Protein AF-A0A397HLA1-F1 (afdb_monomer_lite)

Organism: Aspergillus thermomutatus (NCBI:txid41047)

pLDDT: mean 89.85, std 12.55, range [32.84, 98.94]

Structure (mmCIF, N/CA/C/O backbone):
data_AF-A0A397HLA1-F1
#
_entry.id   AF-A0A397HLA1-F1
#
loop_
_atom_site.group_PDB
_atom_site.id
_atom_site.type_symbol
_atom_site.label_atom_id
_atom_site.label_alt_id
_atom_site.label_comp_id
_atom_site.label_asym_id
_atom_site.label_entity_id
_atom_site.label_seq_id
_atom_site.pdbx_PDB_ins_code
_atom_site.Cartn_x
_atom_site.Cartn_y
_atom_site.Cartn_z
_atom_site.occupancy
_atom_site.B_iso_or_equiv
_atom_site.auth_seq_id
_atom_site.auth_comp_id
_atom_site.auth_asym_id
_atom_site.auth_atom_id
_atom_site.pdbx_PDB_model_num
ATOM 1 N N . MET A 1 1 ? -36.172 -2.749 7.562 1.00 42.66 1 MET A N 1
ATOM 2 C CA . MET A 1 1 ? -37.495 -2.184 7.910 1.00 42.66 1 MET A CA 1
ATOM 3 C C . MET A 1 1 ? -37.544 -0.651 7.975 1.00 42.66 1 MET A C 1
ATOM 5 O O . MET A 1 1 ? -38.653 -0.155 8.002 1.00 42.66 1 MET A O 1
ATOM 9 N N . HIS A 1 2 ? -36.440 0.114 7.871 1.00 40.81 2 HIS A N 1
ATOM 10 C CA . HIS A 1 2 ? -36.516 1.591 7.755 1.00 40.81 2 HIS A CA 1
ATOM 11 C C . HIS A 1 2 ? -35.628 2.211 6.654 1.00 40.81 2 HIS A C 1
ATOM 13 O O . HIS A 1 2 ? -35.364 3.402 6.688 1.00 40.81 2 HIS A O 1
ATOM 19 N N . ARG A 1 3 ? -35.227 1.467 5.608 1.00 33.56 3 ARG A N 1
ATOM 20 C CA . ARG A 1 3 ? -34.475 2.057 4.470 1.00 33.56 3 ARG A CA 1
ATOM 21 C C . ARG A 1 3 ? -35.250 3.133 3.693 1.00 33.56 3 ARG A C 1
ATOM 23 O O . ARG A 1 3 ? -34.667 3.861 2.904 1.00 33.56 3 ARG A O 1
ATOM 30 N N . LEU A 1 4 ? -36.566 3.200 3.889 1.00 39.50 4 LEU A N 1
ATOM 31 C CA . LEU A 1 4 ? -37.448 4.186 3.263 1.00 39.50 4 LEU A CA 1
ATOM 32 C C . LEU A 1 4 ? -37.617 5.451 4.117 1.00 39.50 4 LEU A C 1
ATOM 34 O O . LEU A 1 4 ? -38.177 6.432 3.635 1.00 39.50 4 LEU A O 1
ATOM 38 N N . GLU A 1 5 ? -37.139 5.445 5.366 1.00 45.09 5 GLU A N 1
ATOM 39 C CA . GLU A 1 5 ? -37.062 6.650 6.184 1.00 45.09 5 GLU A CA 1
ATOM 40 C C . GLU A 1 5 ? -35.679 7.290 6.022 1.00 45.09 5 GLU A C 1
ATOM 42 O O . GLU A 1 5 ? -34.673 6.621 6.267 1.00 45.09 5 GLU A O 1
ATOM 47 N N . PRO A 1 6 ? -35.594 8.585 5.663 1.00 49.72 6 PRO A N 1
ATOM 48 C CA . PRO A 1 6 ? -34.318 9.258 5.411 1.00 49.72 6 PRO A CA 1
ATOM 49 C C . PRO A 1 6 ? -33.308 9.153 6.561 1.00 49.72 6 PRO A C 1
ATOM 51 O O . PRO A 1 6 ? -32.110 9.114 6.319 1.00 49.72 6 PRO A O 1
ATOM 54 N N . ALA A 1 7 ? -33.782 9.068 7.808 1.00 45.44 7 ALA A N 1
ATOM 55 C CA . ALA A 1 7 ? -32.931 8.948 8.992 1.00 45.44 7 ALA A CA 1
ATOM 56 C C . ALA A 1 7 ? -32.207 7.592 9.115 1.00 45.44 7 ALA A C 1
ATOM 58 O O . ALA A 1 7 ? -31.252 7.483 9.878 1.00 45.44 7 ALA A O 1
ATOM 59 N N . PHE A 1 8 ? -32.653 6.565 8.387 1.00 46.69 8 PHE A N 1
ATOM 60 C CA . PHE A 1 8 ? -32.145 5.193 8.488 1.00 46.69 8 PHE A CA 1
ATOM 61 C C . PHE A 1 8 ? -31.774 4.595 7.124 1.00 46.69 8 PHE A C 1
ATOM 63 O O . PHE A 1 8 ? -31.586 3.381 7.018 1.00 46.69 8 PHE A O 1
ATOM 70 N N . ALA A 1 9 ? -31.673 5.425 6.080 1.00 49.69 9 ALA A N 1
ATOM 71 C CA . ALA A 1 9 ? -31.324 4.985 4.730 1.00 49.69 9 ALA A CA 1
ATOM 72 C C . ALA A 1 9 ? -29.941 4.302 4.680 1.00 49.69 9 ALA A C 1
ATOM 74 O O . ALA A 1 9 ? -29.801 3.274 4.016 1.00 49.69 9 ALA A O 1
ATOM 75 N N . ASP A 1 10 ? -28.987 4.808 5.472 1.00 51.53 10 ASP A N 1
ATOM 76 C CA . ASP A 1 10 ? -27.589 4.350 5.517 1.00 51.53 10 ASP A CA 1
ATOM 77 C C . ASP A 1 10 ? -27.239 3.535 6.778 1.00 51.53 10 ASP A C 1
ATOM 79 O O . ASP A 1 10 ? -26.093 3.131 6.969 1.00 51.53 10 ASP A O 1
ATOM 83 N N . ALA A 1 11 ? -28.206 3.300 7.672 1.00 52.84 11 ALA A N 1
ATOM 84 C CA . ALA A 1 11 ? -27.957 2.588 8.922 1.00 52.84 11 ALA A CA 1
ATOM 85 C C . ALA A 1 11 ? -27.818 1.078 8.680 1.00 52.84 11 ALA A C 1
ATOM 87 O O . ALA A 1 11 ? -28.705 0.455 8.088 1.00 52.84 11 ALA A O 1
ATOM 88 N N . ASP A 1 12 ? -26.739 0.484 9.197 1.00 64.88 12 ASP A N 1
ATOM 89 C CA . ASP A 1 12 ? -26.574 -0.968 9.252 1.00 64.88 12 ASP A CA 1
ATOM 90 C C . ASP A 1 12 ? -27.609 -1.567 10.233 1.00 64.88 12 ASP A C 1
ATOM 92 O O . ASP A 1 12 ? -27.540 -1.298 11.442 1.00 64.88 12 ASP A O 1
ATOM 96 N N . PRO A 1 13 ? -28.592 -2.358 9.751 1.00 63.81 13 PRO A N 1
ATOM 97 C CA . PRO A 1 13 ? -29.601 -2.977 10.606 1.00 63.81 13 PRO A CA 1
ATOM 98 C C . PRO A 1 13 ? -28.982 -3.850 11.701 1.00 63.81 13 PRO A C 1
ATOM 100 O O . PRO A 1 13 ? -29.535 -3.925 12.799 1.00 63.81 13 PRO A O 1
ATOM 103 N N . ASP A 1 14 ? -27.829 -4.462 11.432 1.00 67.06 14 ASP A N 1
ATOM 104 C CA . ASP A 1 14 ? -27.169 -5.373 12.359 1.00 67.06 14 ASP A CA 1
ATOM 105 C C . ASP A 1 14 ? -26.584 -4.600 13.545 1.00 67.06 14 ASP A C 1
ATOM 107 O O . ASP A 1 14 ? -26.797 -4.976 14.701 1.00 67.06 14 ASP A O 1
ATOM 111 N N . ALA A 1 15 ? -25.958 -3.449 13.292 1.00 66.50 15 ALA A N 1
ATOM 112 C CA . ALA A 1 15 ? -25.463 -2.555 14.339 1.00 66.50 15 ALA A CA 1
ATOM 113 C C . ALA A 1 15 ? -26.596 -2.007 15.228 1.00 66.50 15 ALA A C 1
ATOM 115 O O . ALA A 1 15 ? -26.458 -1.926 16.456 1.00 66.50 15 ALA A O 1
ATOM 116 N N . TYR A 1 16 ? -27.745 -1.674 14.628 1.00 71.06 16 TYR A N 1
ATOM 117 C CA . TYR A 1 16 ? -28.921 -1.232 15.378 1.00 71.06 16 TYR A CA 1
ATOM 118 C C . TYR A 1 16 ? -29.437 -2.339 16.304 1.00 71.06 16 TYR A C 1
ATOM 120 O O . TYR A 1 16 ? -29.626 -2.121 17.502 1.00 71.06 16 TYR A O 1
ATOM 128 N N . MET A 1 17 ? -29.599 -3.552 15.777 1.00 74.69 17 MET A N 1
ATOM 129 C CA . MET A 1 17 ? -30.111 -4.688 16.543 1.00 74.69 17 MET A CA 1
ATOM 130 C C . MET A 1 17 ? -29.153 -5.126 17.655 1.00 74.69 17 MET A C 1
ATOM 132 O O . MET A 1 17 ? -29.608 -5.425 18.761 1.00 74.69 17 MET A O 1
ATOM 136 N N . GLN A 1 18 ? -27.838 -5.078 17.418 1.00 72.06 18 GLN A N 1
ATOM 137 C CA . GLN A 1 18 ? -26.827 -5.287 18.460 1.00 72.06 18 GLN A CA 1
ATOM 138 C C . GLN A 1 18 ? -26.958 -4.256 19.585 1.00 72.06 18 GLN A C 1
ATOM 140 O O . GLN A 1 18 ? -26.938 -4.614 20.762 1.00 72.06 18 GLN A O 1
ATOM 145 N N . THR A 1 19 ? -27.182 -2.986 19.243 1.00 76.94 19 THR A N 1
ATOM 146 C CA . THR A 1 19 ? -27.393 -1.925 20.235 1.00 76.94 19 THR A CA 1
ATOM 147 C C . THR A 1 19 ? -28.645 -2.190 21.073 1.00 76.94 19 THR A C 1
ATOM 149 O O . THR A 1 19 ? -28.581 -2.140 22.301 1.00 76.94 19 THR A O 1
ATOM 152 N N . VAL A 1 20 ? -29.771 -2.548 20.447 1.00 77.38 20 VAL A N 1
ATOM 153 C CA . VAL A 1 20 ? -31.011 -2.881 21.174 1.00 77.38 20 VAL A CA 1
ATOM 154 C C . VAL A 1 20 ? -30.818 -4.098 22.087 1.00 77.38 20 VAL A C 1
ATOM 156 O O . VAL A 1 20 ? -31.310 -4.098 23.217 1.00 77.38 20 VAL A O 1
ATOM 159 N N . LEU A 1 21 ? -30.048 -5.104 21.661 1.00 78.62 21 LEU A N 1
ATOM 160 C CA . LEU A 1 21 ? -29.715 -6.265 22.491 1.00 78.62 21 LEU A CA 1
ATOM 161 C C . LEU A 1 21 ? -28.942 -5.896 23.764 1.00 78.62 21 LEU A C 1
ATOM 163 O O . LEU A 1 21 ? -29.216 -6.472 24.818 1.00 78.62 21 LEU A O 1
ATOM 167 N N . THR A 1 22 ? -28.047 -4.902 23.719 1.00 79.75 22 THR A N 1
ATOM 168 C CA . THR A 1 22 ? -27.360 -4.415 24.936 1.00 79.75 22 THR A CA 1
ATOM 169 C C . THR A 1 22 ? -28.316 -3.792 25.955 1.00 79.75 22 THR A C 1
ATOM 171 O O . THR A 1 22 ? -28.040 -3.793 27.156 1.00 79.75 22 THR A O 1
ATOM 174 N N . LEU A 1 23 ? -29.470 -3.300 25.495 1.00 81.12 23 LEU A N 1
ATOM 175 C CA . LEU A 1 23 ? -30.500 -2.693 26.333 1.00 81.12 23 LEU A CA 1
ATOM 176 C C . LEU A 1 23 ? -31.514 -3.714 26.856 1.00 81.12 23 LEU A C 1
ATOM 178 O O . LEU A 1 23 ? -32.316 -3.369 27.724 1.00 81.12 23 LEU A O 1
ATOM 182 N N . LEU A 1 24 ? -31.467 -4.969 26.396 1.00 82.06 24 LEU A N 1
ATOM 183 C CA . LEU A 1 24 ? -32.422 -6.006 26.780 1.00 82.06 24 LEU A CA 1
ATOM 184 C C . LEU A 1 24 ? -32.566 -6.158 28.307 1.00 82.06 24 LEU A C 1
ATOM 186 O O . LEU A 1 24 ? -33.703 -6.154 28.770 1.00 82.06 24 LEU A O 1
ATOM 190 N N . PRO A 1 25 ? -31.496 -6.196 29.133 1.00 83.31 25 PRO A N 1
ATOM 191 C CA . PRO A 1 25 ? -31.655 -6.283 30.587 1.00 83.31 25 PRO A CA 1
ATOM 192 C C . PRO A 1 25 ? -32.472 -5.127 31.173 1.00 83.31 25 PRO A C 1
ATOM 194 O O . PRO A 1 25 ? -33.275 -5.338 32.076 1.00 83.31 25 PRO A O 1
ATOM 197 N N . ARG A 1 26 ? -32.307 -3.913 30.632 1.00 80.56 26 ARG A N 1
ATOM 198 C CA . ARG A 1 26 ? -33.062 -2.729 31.052 1.00 80.56 26 ARG A CA 1
ATOM 199 C C . ARG A 1 26 ? -34.521 -2.818 30.606 1.00 80.56 26 ARG A C 1
ATOM 201 O O . ARG A 1 26 ? -35.403 -2.588 31.423 1.00 80.56 26 ARG A O 1
ATOM 208 N N . ILE A 1 27 ? -34.763 -3.227 29.361 1.00 78.50 27 ILE A N 1
ATOM 209 C CA . ILE A 1 27 ? -36.107 -3.448 28.801 1.00 78.50 27 ILE A CA 1
ATOM 210 C C . ILE A 1 27 ? -36.879 -4.487 29.632 1.00 78.50 27 ILE A C 1
ATOM 212 O O . ILE A 1 27 ? -38.070 -4.322 29.875 1.00 78.50 27 ILE A O 1
ATOM 216 N N . LEU A 1 28 ? -36.201 -5.532 30.120 1.00 76.44 28 LEU A N 1
ATOM 217 C CA . LEU A 1 28 ? -36.800 -6.563 30.978 1.00 76.44 28 LEU A CA 1
ATOM 218 C C . LEU A 1 28 ? -37.054 -6.106 32.423 1.00 76.44 28 LEU A C 1
ATOM 220 O O . LEU A 1 28 ? -37.862 -6.727 33.111 1.00 76.44 28 LEU A O 1
ATOM 224 N N . MET A 1 29 ? -36.355 -5.070 32.899 1.00 78.31 29 MET A N 1
ATOM 225 C CA . MET A 1 29 ? -36.565 -4.485 34.231 1.00 78.31 29 MET A CA 1
ATOM 226 C C . MET A 1 29 ? -37.640 -3.389 34.244 1.00 78.31 29 MET A C 1
ATOM 228 O O . MET A 1 29 ? -38.154 -3.056 35.312 1.00 78.31 29 MET A O 1
ATOM 232 N N . GLU A 1 30 ? -37.981 -2.823 33.086 1.00 73.88 30 GLU A N 1
ATOM 233 C CA . GLU A 1 30 ? -39.114 -1.908 32.938 1.00 73.88 30 GLU A CA 1
ATOM 234 C C . GLU A 1 30 ? -40.456 -2.659 33.093 1.00 73.88 30 GLU A C 1
ATOM 236 O O . GLU A 1 30 ? -40.533 -3.883 32.979 1.00 73.88 30 GLU A O 1
ATOM 241 N N . GLY A 1 31 ? -41.534 -1.935 33.417 1.00 72.44 31 GLY A N 1
ATOM 242 C CA . GLY A 1 31 ? -42.852 -2.544 33.635 1.00 72.44 31 GLY A CA 1
ATOM 243 C C . GLY A 1 31 ? -43.342 -3.332 32.412 1.00 72.44 31 GLY A C 1
ATOM 244 O O . GLY A 1 31 ? -43.166 -2.895 31.275 1.00 72.44 31 GLY A O 1
ATOM 245 N N . ILE A 1 32 ? -43.978 -4.488 32.642 1.00 81.19 32 ILE A N 1
ATOM 246 C CA . ILE A 1 32 ? -44.544 -5.320 31.568 1.00 81.19 32 ILE A CA 1
ATOM 247 C C . ILE A 1 32 ? -45.650 -4.524 30.859 1.00 81.19 32 ILE A C 1
ATOM 249 O O . ILE A 1 32 ? -46.710 -4.282 31.432 1.00 81.19 32 ILE A O 1
ATOM 253 N N . GLY A 1 33 ? -45.395 -4.125 29.611 1.00 87.19 33 GLY A N 1
ATOM 254 C CA . GLY A 1 33 ? -46.317 -3.356 28.777 1.00 87.19 33 GLY A CA 1
ATOM 255 C C . GLY A 1 33 ? -46.254 -3.763 27.305 1.00 87.19 33 GLY A C 1
ATOM 256 O O . GLY A 1 33 ? -45.372 -4.516 26.890 1.00 87.19 33 GLY A O 1
ATOM 257 N N . LEU A 1 34 ? -47.196 -3.250 26.507 1.00 89.12 34 LEU A N 1
ATOM 258 C CA . LEU A 1 34 ? -47.363 -3.623 25.096 1.00 89.12 34 LEU A CA 1
ATOM 259 C C . LEU A 1 34 ? -46.108 -3.331 24.254 1.00 89.12 34 LEU A C 1
ATOM 261 O O . LEU A 1 34 ? -45.651 -4.201 23.522 1.00 89.12 34 LEU A O 1
ATOM 265 N N . ARG A 1 35 ? -45.481 -2.162 24.444 1.00 87.19 35 ARG A N 1
ATOM 266 C CA . ARG A 1 35 ? -44.243 -1.773 23.738 1.00 87.19 35 ARG A CA 1
ATOM 267 C C . ARG A 1 35 ? -43.050 -2.670 24.066 1.00 87.19 35 ARG A C 1
ATOM 269 O O . ARG A 1 35 ? -42.225 -2.961 23.202 1.00 87.19 35 ARG A O 1
ATOM 276 N N . THR A 1 36 ? -42.950 -3.114 25.317 1.00 87.88 36 THR A N 1
ATOM 277 C CA . THR A 1 36 ? -41.903 -4.044 25.756 1.00 87.88 36 THR A CA 1
ATOM 278 C C . THR A 1 36 ? -42.078 -5.389 25.057 1.00 87.88 36 THR A C 1
ATOM 280 O O . THR A 1 36 ? -41.112 -5.936 24.529 1.00 87.88 36 THR A O 1
ATOM 283 N N . LEU A 1 37 ? -43.319 -5.885 24.978 1.00 90.75 37 LEU A N 1
ATOM 284 C CA . LEU A 1 37 ? -43.646 -7.106 24.244 1.00 90.75 37 LEU A CA 1
ATOM 285 C C . LEU A 1 37 ? -43.331 -6.967 22.746 1.00 90.75 37 LEU A C 1
ATOM 287 O O . LEU A 1 37 ? -42.654 -7.834 22.203 1.00 90.75 37 LEU A O 1
ATOM 291 N N . GLU A 1 38 ? -43.753 -5.877 22.096 1.00 90.56 38 GLU A N 1
ATOM 292 C CA . GLU A 1 38 ? -43.429 -5.584 20.689 1.00 90.56 38 GLU A CA 1
ATOM 293 C C . GLU A 1 38 ? -41.917 -5.618 20.444 1.00 90.56 38 GLU A C 1
ATOM 295 O O . GLU A 1 38 ? -41.449 -6.280 19.521 1.00 90.56 38 GLU A O 1
ATOM 300 N N . THR A 1 39 ? -41.142 -4.967 21.314 1.00 87.88 39 THR A N 1
ATOM 301 C CA . THR A 1 39 ? -39.679 -4.912 21.204 1.00 87.88 39 THR A CA 1
ATOM 302 C C . THR A 1 39 ? -39.064 -6.308 21.269 1.00 87.88 39 THR A C 1
ATOM 304 O O . THR A 1 39 ? -38.244 -6.663 20.423 1.00 87.88 39 THR A O 1
ATOM 307 N N . VAL A 1 40 ? -39.477 -7.132 22.237 1.00 90.00 40 VAL A N 1
ATOM 308 C CA . VAL A 1 40 ? -38.968 -8.507 22.380 1.00 90.00 40 VAL A CA 1
ATOM 309 C C . VAL A 1 40 ? -39.372 -9.377 21.185 1.00 90.00 40 VAL A C 1
ATOM 311 O O . VAL A 1 40 ? -38.554 -10.161 20.701 1.00 90.00 40 VAL A O 1
ATOM 314 N N . VAL A 1 41 ? -40.595 -9.220 20.671 1.00 90.56 41 VAL A N 1
ATOM 315 C CA . VAL A 1 41 ? -41.076 -9.943 19.483 1.00 90.56 41 VAL A CA 1
ATOM 316 C C . VAL A 1 41 ? -40.293 -9.540 18.230 1.00 90.56 41 VAL A C 1
ATOM 318 O O . VAL A 1 41 ? -39.893 -10.413 17.464 1.00 90.56 41 VAL A O 1
ATOM 321 N N . ILE A 1 42 ? -40.000 -8.251 18.042 1.00 88.38 42 ILE A N 1
ATOM 322 C CA . ILE A 1 42 ? -39.183 -7.759 16.921 1.00 88.38 42 ILE A CA 1
ATOM 323 C C . ILE A 1 42 ? -37.747 -8.290 17.020 1.00 88.38 42 ILE A C 1
ATOM 325 O O . ILE A 1 42 ? -37.217 -8.796 16.030 1.00 88.38 42 ILE A O 1
ATOM 329 N N . LEU A 1 43 ? -37.135 -8.241 18.211 1.00 87.75 43 LEU A N 1
ATOM 330 C CA . LEU A 1 43 ? -35.805 -8.813 18.458 1.00 87.75 43 LEU A CA 1
ATOM 331 C C . LEU A 1 43 ? -35.773 -10.299 18.095 1.00 87.75 43 LEU A C 1
ATOM 333 O O . LEU A 1 43 ? -34.872 -10.749 17.391 1.00 87.75 43 LEU A O 1
ATOM 337 N N . PHE A 1 44 ? -36.781 -11.053 18.529 1.00 88.06 44 PHE A N 1
ATOM 338 C CA . PHE A 1 44 ? -36.926 -12.458 18.176 1.00 88.06 44 PHE A CA 1
ATOM 339 C C . PHE A 1 44 ? -37.031 -12.664 16.654 1.00 88.06 44 PHE A C 1
ATOM 341 O O . PHE A 1 44 ? -36.287 -13.471 16.093 1.00 88.06 44 PHE A O 1
ATOM 348 N N . MET A 1 45 ? -37.924 -11.925 15.985 1.00 85.25 45 MET A N 1
ATOM 349 C CA . MET A 1 45 ? -38.170 -12.053 14.544 1.00 85.25 45 MET A CA 1
ATOM 350 C C . MET A 1 45 ? -36.947 -11.704 13.697 1.00 85.25 45 MET A C 1
ATOM 352 O O . MET A 1 45 ? -36.835 -12.182 12.573 1.00 85.25 45 MET A O 1
ATOM 356 N N . TYR A 1 46 ? -36.042 -10.888 14.228 1.00 84.19 46 TYR A N 1
ATOM 357 C CA . TYR A 1 46 ? -34.782 -10.549 13.583 1.00 84.19 46 TYR A CA 1
ATOM 358 C C . TYR A 1 46 ? -33.669 -11.573 13.874 1.00 84.19 46 TYR A C 1
ATOM 360 O O . TYR A 1 46 ? -32.901 -11.920 12.981 1.00 84.19 46 TYR A O 1
ATOM 368 N N . ILE A 1 47 ? -33.585 -12.096 15.103 1.00 82.44 47 ILE A N 1
ATOM 369 C CA . ILE A 1 47 ? -32.511 -13.021 15.511 1.00 82.44 47 ILE A CA 1
ATOM 370 C C . ILE A 1 47 ? -32.711 -14.436 14.961 1.00 82.44 47 ILE A C 1
ATOM 372 O O . ILE A 1 47 ? -31.745 -15.155 14.696 1.00 82.44 47 ILE A O 1
ATOM 376 N N . LEU A 1 48 ? -33.957 -14.873 14.782 1.00 80.25 48 LEU A N 1
ATOM 377 C CA . LEU A 1 48 ? -34.216 -16.213 14.263 1.00 80.25 48 LEU A CA 1
ATOM 378 C C . LEU A 1 48 ? -33.678 -16.399 12.818 1.00 80.25 48 LEU A C 1
ATOM 380 O O . LEU A 1 48 ? -32.967 -17.381 12.594 1.00 80.25 48 LEU A O 1
ATOM 384 N N . PRO A 1 49 ? -33.904 -15.471 11.861 1.00 77.12 49 PRO A N 1
ATOM 385 C CA . PRO A 1 49 ? -33.355 -15.560 10.501 1.00 77.12 49 PRO A CA 1
ATOM 386 C C . PRO A 1 49 ? -31.830 -15.426 10.366 1.00 77.12 49 PRO A C 1
ATOM 388 O O . PRO A 1 49 ? -31.314 -15.677 9.286 1.00 77.12 49 PRO A O 1
ATOM 391 N N . ILE A 1 50 ? -31.086 -15.059 11.415 1.00 75.31 50 ILE A N 1
ATOM 392 C CA . ILE A 1 50 ? -29.607 -15.008 11.376 1.00 75.31 50 ILE A CA 1
ATOM 393 C C . ILE A 1 50 ? -28.949 -16.296 11.905 1.00 75.31 50 ILE A C 1
ATOM 395 O O . ILE A 1 50 ? -27.740 -16.340 12.118 1.00 75.31 50 ILE A O 1
ATOM 399 N N . GLY A 1 51 ? -29.737 -17.348 12.161 1.00 76.44 51 GLY A N 1
ATOM 400 C CA . GLY A 1 51 ? -29.235 -18.663 12.577 1.00 76.44 51 GLY A CA 1
ATOM 401 C C . GLY A 1 51 ? -28.968 -18.817 14.082 1.00 76.44 51 GLY A C 1
ATOM 402 O O . GLY A 1 51 ? -28.458 -19.850 14.515 1.00 76.44 51 GLY A O 1
ATOM 403 N N . GLN A 1 52 ? -29.342 -17.843 14.918 1.00 81.44 52 GLN A N 1
ATOM 404 C CA . GLN A 1 52 ? -29.131 -17.891 16.374 1.00 81.44 52 GLN A CA 1
ATOM 405 C C . GLN A 1 52 ? -30.333 -18.497 17.128 1.00 81.44 52 GLN A C 1
ATOM 407 O O . GLN A 1 52 ? -30.991 -17.842 17.942 1.00 81.44 52 GLN A O 1
ATOM 412 N N . ALA A 1 53 ? -30.619 -19.778 16.878 1.00 80.44 53 ALA A N 1
ATOM 413 C CA . ALA A 1 53 ? -31.823 -20.457 17.375 1.00 80.44 53 ALA A CA 1
ATOM 414 C C . ALA A 1 53 ? -32.003 -20.415 18.910 1.00 80.44 53 ALA A C 1
ATOM 416 O O . ALA A 1 53 ? -33.115 -20.195 19.391 1.00 80.44 53 ALA A O 1
ATOM 417 N N . SER A 1 54 ? -30.931 -20.584 19.692 1.00 83.69 54 SER A N 1
ATOM 418 C CA . SER A 1 54 ? -30.998 -20.583 21.167 1.00 83.69 54 SER A CA 1
ATOM 419 C C . SER A 1 54 ? -31.347 -19.209 21.750 1.00 83.69 54 SER A C 1
ATOM 421 O O . SER A 1 54 ? -32.136 -19.101 22.694 1.00 83.69 54 SER A O 1
ATOM 423 N N . SER A 1 55 ? -30.783 -18.147 21.169 1.00 85.81 55 SER A N 1
ATOM 424 C CA . SER A 1 55 ? -31.088 -16.762 21.539 1.00 85.81 55 SER A CA 1
ATOM 425 C C . SER A 1 55 ? -32.539 -16.428 21.200 1.00 85.81 55 SER A C 1
ATOM 427 O O . SER A 1 55 ? -33.266 -15.895 22.040 1.00 85.81 55 SER A O 1
ATOM 429 N N . ALA A 1 56 ? -32.992 -16.830 20.008 1.00 87.12 56 ALA A N 1
ATOM 430 C CA . ALA A 1 56 ? -34.380 -16.679 19.590 1.00 87.12 56 ALA A CA 1
ATOM 431 C C . ALA A 1 56 ? -35.345 -17.423 20.535 1.00 87.12 56 ALA A C 1
ATOM 433 O O . ALA A 1 56 ? -36.295 -16.827 21.034 1.00 87.12 56 ALA A O 1
ATOM 434 N N . ALA A 1 57 ? -35.070 -18.684 20.882 1.00 87.00 57 ALA A N 1
ATOM 435 C CA . ALA A 1 57 ? -35.899 -19.444 21.824 1.00 87.00 57 ALA A CA 1
ATOM 436 C C . ALA A 1 57 ? -36.051 -18.740 23.186 1.00 87.00 57 ALA A C 1
ATOM 438 O O . ALA A 1 57 ? -37.140 -18.712 23.762 1.00 87.00 57 ALA A O 1
ATOM 439 N N . SER A 1 58 ? -34.972 -18.128 23.681 1.00 89.81 58 SER A N 1
ATOM 440 C CA . SER A 1 58 ? -34.985 -17.389 24.948 1.00 89.81 58 SER A CA 1
ATOM 441 C C . SER A 1 58 ? -35.873 -16.143 24.876 1.00 89.81 58 SER A C 1
ATOM 443 O O . SER A 1 58 ? -36.676 -15.903 25.778 1.00 89.81 58 SER A O 1
ATOM 445 N N . LEU A 1 59 ? -35.777 -15.376 23.786 1.00 91.75 59 LEU A N 1
ATOM 446 C CA . LEU A 1 59 ? -36.622 -14.199 23.560 1.00 91.75 59 LEU A CA 1
ATOM 447 C C . LEU A 1 59 ? -38.095 -14.574 23.383 1.00 91.75 59 LEU A C 1
ATOM 449 O O . LEU A 1 59 ? -38.960 -13.908 23.948 1.00 91.75 59 LEU A O 1
ATOM 453 N N . LEU A 1 60 ? -38.385 -15.668 22.676 1.00 92.56 60 LEU A N 1
ATOM 454 C CA . LEU A 1 60 ? -39.750 -16.168 22.530 1.00 92.56 60 LEU A CA 1
ATOM 455 C C . LEU A 1 60 ? -40.346 -16.562 23.887 1.00 92.56 60 LEU A C 1
ATOM 457 O O . LEU A 1 60 ? -41.468 -16.176 24.200 1.00 92.56 60 LEU A O 1
ATOM 461 N N . ALA A 1 61 ? -39.586 -17.258 24.738 1.00 92.25 61 ALA A N 1
ATOM 462 C CA . ALA A 1 61 ? -40.038 -17.610 26.084 1.00 92.25 61 ALA A CA 1
ATOM 463 C C . ALA A 1 61 ? -40.344 -16.375 26.950 1.00 92.25 61 ALA A C 1
ATOM 465 O O . ALA A 1 61 ? -41.315 -16.376 27.710 1.00 92.25 61 ALA A O 1
ATOM 466 N N . ILE A 1 62 ? -39.547 -15.311 26.823 1.00 91.81 62 ILE A N 1
ATOM 467 C CA . ILE A 1 62 ? -39.810 -14.025 27.479 1.00 91.81 62 ILE A CA 1
ATOM 468 C C . ILE A 1 62 ? -41.104 -13.404 26.935 1.00 91.81 62 ILE A C 1
ATOM 470 O O . ILE A 1 62 ? -41.977 -13.039 27.726 1.00 91.81 62 ILE A O 1
ATOM 474 N N . ALA A 1 63 ? -41.254 -13.331 25.610 1.00 93.75 63 ALA A N 1
ATOM 475 C CA . ALA A 1 63 ? -42.435 -12.768 24.961 1.00 93.75 63 ALA A CA 1
ATOM 476 C C . ALA A 1 63 ? -43.718 -13.501 25.380 1.00 93.75 63 ALA A C 1
ATOM 478 O O . ALA A 1 63 ? -44.689 -12.858 25.769 1.00 93.75 63 ALA A O 1
ATOM 479 N N . VAL A 1 64 ? -43.711 -14.840 25.400 1.00 93.94 64 VAL A N 1
ATOM 480 C CA . VAL A 1 64 ? -44.859 -15.660 25.829 1.00 93.94 64 VAL A CA 1
ATOM 481 C C . VAL A 1 64 ? -45.248 -15.366 27.281 1.00 93.94 64 VAL A C 1
ATOM 483 O O . VAL A 1 64 ? -46.429 -15.189 27.580 1.00 93.94 64 VAL A O 1
ATOM 486 N N . ARG A 1 65 ? -44.273 -15.239 28.192 1.00 92.06 65 ARG A N 1
ATOM 487 C CA . ARG A 1 65 ? -44.545 -14.895 29.601 1.00 92.06 65 ARG A CA 1
ATOM 488 C C . ARG A 1 65 ? -45.176 -13.510 29.741 1.00 92.06 65 ARG A C 1
ATOM 490 O O . ARG A 1 65 ? -46.163 -13.355 30.464 1.00 92.06 65 ARG A O 1
ATOM 497 N N . MET A 1 66 ? -44.625 -12.512 29.049 1.00 92.00 66 MET A N 1
ATOM 498 C CA . MET A 1 66 ? -45.174 -11.152 29.035 1.00 92.00 66 MET A CA 1
ATOM 499 C C . MET A 1 66 ? -46.597 -11.149 28.480 1.00 92.00 66 MET A C 1
ATOM 501 O O . MET A 1 66 ? -47.493 -10.546 29.063 1.00 92.00 66 MET A O 1
ATOM 505 N N . LEU A 1 67 ? -46.823 -11.895 27.403 1.00 93.19 67 LEU A N 1
ATOM 506 C CA . LEU A 1 67 ? -48.116 -12.000 26.753 1.00 93.19 67 LEU A CA 1
ATOM 507 C C . LEU A 1 67 ? -49.189 -12.600 27.665 1.00 93.19 67 LEU A C 1
ATOM 509 O O . LEU A 1 67 ? -50.298 -12.072 27.730 1.00 93.19 67 LEU A O 1
ATOM 513 N N . TYR A 1 68 ? -48.857 -13.663 28.403 1.00 92.50 68 TYR A N 1
ATOM 514 C CA . TYR A 1 68 ? -49.757 -14.266 29.393 1.00 92.50 68 TYR A CA 1
ATOM 515 C C . TYR A 1 68 ? -50.051 -13.297 30.541 1.00 92.50 68 TYR A C 1
ATOM 517 O O . TYR A 1 68 ? -51.184 -13.210 31.008 1.00 92.50 68 TYR A O 1
ATOM 525 N N . SER A 1 69 ? -49.046 -12.527 30.963 1.00 90.62 69 SER A N 1
ATOM 526 C CA . SER A 1 69 ? -49.189 -11.530 32.032 1.00 90.62 69 SER A CA 1
ATOM 527 C C . SER A 1 69 ? -50.115 -10.381 31.620 1.00 90.62 69 SER A C 1
ATOM 529 O O . SER A 1 69 ? -50.876 -9.878 32.440 1.00 90.62 69 SER A O 1
ATOM 531 N N . LEU A 1 70 ? -50.095 -10.012 30.336 1.00 91.19 70 LEU A N 1
ATOM 532 C CA . LEU A 1 70 ? -50.995 -9.026 29.734 1.00 91.19 70 LEU A CA 1
ATOM 533 C C . LEU A 1 70 ? -52.376 -9.608 29.366 1.00 91.19 70 LEU A C 1
ATOM 535 O O . LEU A 1 70 ? -53.249 -8.873 28.913 1.00 91.19 70 LEU A O 1
ATOM 539 N N . GLY A 1 71 ? -52.594 -10.917 29.546 1.00 90.38 71 GLY A N 1
ATOM 540 C CA . GLY A 1 71 ? -53.857 -11.592 29.232 1.00 90.38 71 GLY A CA 1
ATOM 541 C C . GLY A 1 71 ? -54.101 -11.847 27.741 1.00 90.38 71 GLY A C 1
ATOM 542 O O . GLY A 1 71 ? -55.218 -12.194 27.366 1.00 90.38 71 GLY A O 1
ATOM 543 N N . GLY A 1 72 ? -53.085 -11.714 26.879 1.00 90.06 72 GLY A N 1
ATOM 544 C CA . GLY A 1 72 ? -53.232 -11.856 25.422 1.00 90.06 72 GLY A CA 1
ATOM 545 C C . GLY A 1 72 ? -53.682 -13.249 24.956 1.00 90.06 72 GLY A C 1
ATOM 546 O O . GLY A 1 72 ? -54.191 -13.400 23.843 1.00 90.06 72 GLY A O 1
ATOM 547 N N . ASN A 1 73 ? -53.545 -14.266 25.812 1.00 91.88 73 ASN A N 1
ATOM 548 C CA . ASN A 1 73 ? -54.037 -15.623 25.577 1.00 91.88 73 ASN A CA 1
ATOM 549 C C . ASN A 1 73 ? -55.567 -15.755 25.691 1.00 91.88 73 ASN A C 1
ATOM 551 O O . ASN A 1 73 ? -56.101 -16.784 25.284 1.00 91.88 73 ASN A O 1
ATOM 555 N N . ARG A 1 74 ? -56.273 -14.733 26.196 1.00 89.25 74 ARG A N 1
ATOM 556 C CA . ARG A 1 74 ? -57.736 -14.724 26.344 1.00 89.25 74 ARG A CA 1
ATOM 557 C C . ARG A 1 74 ? -58.404 -13.811 25.316 1.00 89.25 74 ARG A C 1
ATOM 559 O O . ARG A 1 74 ? -57.942 -12.702 25.056 1.00 89.25 74 ARG A O 1
ATOM 566 N N . TYR A 1 75 ? -59.533 -14.243 24.765 1.00 81.19 75 TYR A N 1
ATOM 567 C CA . TYR A 1 75 ? -60.280 -13.508 23.742 1.00 81.19 75 TYR A CA 1
ATOM 568 C C . TYR A 1 75 ? -60.935 -12.232 24.288 1.00 81.19 75 TYR A C 1
ATOM 570 O O . TYR A 1 75 ? -61.076 -11.251 23.567 1.00 81.19 75 TYR A O 1
ATOM 578 N N . CYS A 1 76 ? -61.275 -12.190 25.580 1.00 74.44 76 CYS A N 1
ATOM 579 C CA . CYS A 1 76 ? -61.978 -11.066 26.212 1.00 74.44 76 CYS A CA 1
ATOM 580 C C . CYS A 1 76 ? -61.211 -9.728 26.224 1.00 74.44 76 CYS A C 1
ATOM 582 O O . CYS A 1 76 ? -61.745 -8.729 26.694 1.00 74.44 76 CYS A O 1
ATOM 584 N N . VAL A 1 77 ? -59.967 -9.681 25.743 1.00 75.25 77 VAL A N 1
ATOM 585 C CA . VAL A 1 77 ? -59.134 -8.467 25.755 1.00 75.25 77 VAL A CA 1
ATOM 586 C C . VAL A 1 77 ? -59.393 -7.563 24.536 1.00 75.25 77 VAL A C 1
ATOM 588 O O . VAL A 1 77 ? -59.054 -6.388 24.560 1.00 75.25 77 VAL A O 1
ATOM 591 N N . ILE A 1 78 ? -60.072 -8.038 23.485 1.00 72.00 78 ILE A N 1
ATOM 592 C CA . ILE A 1 78 ? -60.206 -7.331 22.188 1.00 72.00 78 ILE A CA 1
ATOM 593 C C . ILE A 1 78 ? -61.118 -6.087 22.168 1.00 72.00 78 ILE A C 1
ATOM 595 O O . ILE A 1 78 ? -61.285 -5.466 21.113 1.00 72.00 78 ILE A O 1
ATOM 599 N N . HIS A 1 79 ? -61.750 -5.735 23.290 1.00 68.12 79 HIS A N 1
ATOM 600 C CA . HIS A 1 79 ? -62.759 -4.670 23.344 1.00 68.12 79 HIS A CA 1
ATOM 601 C C . HIS A 1 79 ? -62.192 -3.275 23.019 1.00 68.12 79 HIS A C 1
ATOM 603 O O . HIS A 1 79 ? -62.928 -2.409 22.547 1.00 68.12 79 HIS A O 1
ATOM 609 N N . GLU A 1 80 ? -60.880 -3.081 23.169 1.00 73.50 80 GLU A N 1
ATOM 610 C CA . GLU A 1 80 ? -60.167 -1.836 22.864 1.00 73.50 80 GLU A CA 1
ATOM 611 C C . GLU A 1 80 ? -59.079 -2.044 21.794 1.00 73.50 80 GLU A C 1
ATOM 613 O O . GLU A 1 80 ? -58.686 -3.170 21.479 1.00 73.50 80 GLU A O 1
ATOM 618 N N . ALA A 1 81 ? -58.592 -0.951 21.193 1.00 76.12 81 ALA A N 1
ATOM 619 C CA . ALA A 1 81 ? -57.595 -1.007 20.118 1.00 76.12 81 ALA A CA 1
ATOM 620 C C . ALA A 1 81 ? -56.277 -1.672 20.558 1.00 76.12 81 ALA A C 1
ATOM 622 O O . ALA A 1 81 ? -55.733 -2.493 19.819 1.00 76.12 81 ALA A O 1
ATOM 623 N N . GLU A 1 82 ? -55.812 -1.377 21.774 1.00 81.38 82 GLU A N 1
ATOM 624 C CA . GLU A 1 82 ? -54.615 -1.997 22.360 1.00 81.38 82 GLU A CA 1
ATOM 625 C C . GLU A 1 82 ? -54.795 -3.505 22.547 1.00 81.38 82 GLU A C 1
ATOM 627 O O . GLU A 1 82 ? -53.900 -4.291 22.240 1.00 81.38 82 GLU A O 1
ATOM 632 N N . GLY A 1 83 ? -55.990 -3.929 22.958 1.00 84.88 83 GLY A N 1
ATOM 633 C CA . GLY A 1 83 ? -56.322 -5.337 23.110 1.00 84.88 83 GLY A CA 1
ATOM 634 C C . GLY A 1 83 ? -56.361 -6.108 21.792 1.00 84.88 83 GLY A C 1
ATOM 635 O O . GLY A 1 83 ? -55.910 -7.252 21.733 1.00 84.88 83 GLY A O 1
ATOM 636 N N . ARG A 1 84 ? -56.816 -5.476 20.699 1.00 85.44 84 ARG A N 1
ATOM 637 C CA . ARG A 1 84 ? -56.707 -6.058 19.348 1.00 85.44 84 ARG A CA 1
ATOM 638 C C . ARG A 1 84 ? -55.252 -6.214 18.907 1.00 85.44 84 ARG A C 1
ATOM 640 O O . ARG A 1 84 ? -54.913 -7.243 18.327 1.00 85.44 84 ARG A O 1
ATOM 647 N N . HIS A 1 85 ? -54.389 -5.239 19.205 1.00 87.62 85 HIS A N 1
ATOM 648 C CA . HIS A 1 85 ? -52.963 -5.339 18.887 1.00 87.62 85 HIS A CA 1
ATOM 649 C C . HIS A 1 85 ? -52.271 -6.445 19.696 1.00 87.62 85 HIS A C 1
ATOM 651 O O . HIS A 1 85 ? -51.594 -7.298 19.123 1.00 87.62 85 HIS A O 1
ATOM 657 N N . LEU A 1 86 ? -52.528 -6.512 21.006 1.00 91.00 86 LEU A N 1
ATOM 658 C CA . LEU A 1 86 ? -52.036 -7.590 21.866 1.00 91.00 86 LEU A CA 1
ATOM 659 C C . LEU A 1 86 ? -52.464 -8.970 21.346 1.00 91.00 86 LEU A C 1
ATOM 661 O O . LEU A 1 86 ? -51.683 -9.922 21.362 1.00 91.00 86 LEU A O 1
ATOM 665 N N . ARG A 1 87 ? -53.693 -9.074 20.833 1.00 90.38 87 ARG A N 1
ATOM 666 C CA . ARG A 1 87 ? -54.207 -10.309 20.243 1.00 90.38 87 ARG A CA 1
ATOM 667 C C . ARG A 1 87 ? -53.538 -10.669 18.914 1.00 90.38 87 ARG A C 1
ATOM 669 O O . ARG A 1 87 ? -53.360 -11.852 18.629 1.00 90.38 87 ARG A O 1
ATOM 676 N N . ALA A 1 88 ? -53.125 -9.685 18.119 1.00 89.38 88 ALA A N 1
ATOM 677 C CA . ALA A 1 88 ? -52.300 -9.933 16.940 1.00 89.38 88 ALA A CA 1
ATOM 678 C C . ALA A 1 88 ? -50.912 -10.465 17.343 1.00 89.38 88 ALA A C 1
ATOM 680 O O . ALA A 1 88 ? -50.470 -11.481 16.810 1.00 89.38 88 ALA A O 1
ATOM 681 N N . LEU A 1 89 ? -50.267 -9.862 18.349 1.00 91.94 89 LEU A N 1
ATOM 682 C CA . LEU A 1 89 ? -48.992 -10.358 18.885 1.00 91.94 89 LEU A CA 1
ATOM 683 C C . LEU A 1 89 ? -49.112 -11.784 19.448 1.00 91.94 89 LEU A C 1
ATOM 685 O O . LEU A 1 89 ? -48.194 -12.582 19.275 1.00 91.94 89 LEU A O 1
ATOM 689 N N . PHE A 1 90 ? -50.256 -12.142 20.048 1.00 94.25 90 PHE A N 1
ATOM 690 C CA . PHE A 1 90 ? -50.547 -13.519 20.473 1.00 94.25 90 PHE A CA 1
ATOM 691 C C . PHE A 1 90 ? -50.462 -14.505 19.319 1.00 94.25 90 PHE A C 1
ATOM 693 O O . PHE A 1 90 ? -49.747 -15.496 19.428 1.00 94.25 90 PHE A O 1
ATOM 700 N N . TRP A 1 91 ? -51.151 -14.229 18.215 1.00 93.06 91 TRP A N 1
ATOM 701 C CA . TRP A 1 91 ? -51.167 -15.138 17.075 1.00 93.06 91 TRP A CA 1
ATOM 702 C C . TRP A 1 91 ? -49.805 -15.257 16.392 1.00 93.06 91 TRP A C 1
ATOM 704 O O . TRP A 1 91 ? -49.434 -16.347 15.957 1.00 93.06 91 TRP A O 1
ATOM 714 N N . LEU A 1 92 ? -49.034 -14.169 16.367 1.00 91.81 92 LEU A N 1
ATOM 715 C CA . LEU A 1 92 ? -47.655 -14.178 15.893 1.00 91.81 92 LEU A CA 1
ATOM 716 C C . LEU A 1 92 ? -46.776 -15.091 16.765 1.00 91.81 92 LEU A C 1
ATOM 718 O O . LEU A 1 92 ? -46.161 -16.019 16.243 1.00 91.81 92 LEU A O 1
ATOM 722 N N . CYS A 1 93 ? -46.771 -14.887 18.088 1.00 93.62 93 CYS A N 1
ATOM 723 C CA . CYS A 1 93 ? -46.025 -15.730 19.029 1.00 93.62 93 CYS A CA 1
ATOM 724 C C . CYS A 1 93 ? -46.474 -17.195 18.983 1.00 93.62 93 CYS A C 1
ATOM 726 O O . CYS A 1 93 ? -45.629 -18.085 18.985 1.00 93.62 93 CYS A O 1
ATOM 728 N N . TYR A 1 94 ? -47.784 -17.444 18.900 1.00 94.62 94 TYR A N 1
ATOM 729 C CA . TYR A 1 94 ? -48.349 -18.788 18.799 1.00 94.62 94 TYR A CA 1
ATOM 730 C C . TYR A 1 94 ? -47.829 -19.505 17.553 1.00 94.62 94 TYR A C 1
ATOM 732 O O . TYR A 1 94 ? -47.308 -20.612 17.656 1.00 94.62 94 TYR A O 1
ATOM 740 N N . GLY A 1 95 ? -47.908 -18.866 16.381 1.00 91.50 95 GLY A N 1
ATOM 741 C CA . GLY A 1 95 ? -47.431 -19.466 15.137 1.00 91.50 95 GLY A CA 1
ATOM 742 C C . GLY A 1 95 ? -45.944 -19.815 15.181 1.00 91.50 95 GLY A C 1
ATOM 743 O O . GLY A 1 95 ? -45.560 -20.926 14.821 1.00 91.50 95 GLY A O 1
ATOM 744 N N . LEU A 1 96 ? -45.127 -18.896 15.699 1.00 89.94 96 LEU A N 1
ATOM 745 C CA . LEU A 1 96 ? -43.682 -19.071 15.842 1.00 89.94 96 LEU A CA 1
ATOM 746 C C . LEU A 1 96 ? -43.317 -20.180 16.842 1.00 89.94 96 LEU A C 1
ATOM 748 O O . LEU A 1 96 ? -42.426 -20.980 16.563 1.00 89.94 96 LEU A O 1
ATOM 752 N N . ASP A 1 97 ? -44.027 -20.273 17.969 1.00 92.75 97 ASP A N 1
ATOM 753 C CA . ASP A 1 97 ? -43.843 -21.339 18.959 1.00 92.75 97 ASP A CA 1
ATOM 754 C C . ASP A 1 97 ? -44.144 -22.720 18.371 1.00 92.75 97 ASP A C 1
ATOM 756 O O . ASP A 1 97 ? -43.329 -23.636 18.501 1.00 92.75 97 ASP A O 1
ATOM 760 N N . LYS A 1 98 ? -45.267 -22.877 17.654 1.00 92.19 98 LYS A N 1
ATOM 761 C CA . LYS A 1 98 ? -45.613 -24.168 17.031 1.00 92.19 98 LYS A CA 1
ATOM 762 C C . LYS A 1 98 ? -44.611 -24.574 15.962 1.00 92.19 98 LYS A C 1
ATOM 764 O O . LYS A 1 98 ? -44.251 -25.749 15.889 1.00 92.19 98 LYS A O 1
ATOM 769 N N . ASP A 1 99 ? -44.124 -23.612 15.187 1.00 87.19 99 ASP A N 1
ATOM 770 C CA . ASP A 1 99 ? -43.058 -23.826 14.216 1.00 87.19 99 ASP A CA 1
ATOM 771 C C . ASP A 1 99 ? -41.767 -24.303 14.875 1.00 87.19 99 ASP A C 1
ATOM 773 O O . ASP A 1 99 ? -41.171 -25.286 14.435 1.00 87.19 99 ASP A O 1
ATOM 777 N N . MET A 1 100 ? -41.338 -23.653 15.956 1.00 86.06 100 MET A N 1
ATOM 778 C CA . MET A 1 100 ? -40.141 -24.066 16.682 1.00 86.06 100 MET A CA 1
ATOM 779 C C . MET A 1 100 ? -40.321 -25.447 17.326 1.00 86.06 100 MET A C 1
ATOM 781 O O . MET A 1 100 ? -39.448 -26.305 17.181 1.00 86.06 100 MET A O 1
ATOM 785 N N . ALA A 1 101 ? -41.458 -25.704 17.971 1.00 87.75 101 ALA A N 1
ATOM 786 C CA . ALA A 1 101 ? -41.752 -26.971 18.635 1.00 87.75 101 ALA A CA 1
ATOM 787 C C . ALA A 1 101 ? -41.655 -28.166 17.674 1.00 87.75 101 ALA A C 1
ATOM 789 O O . ALA A 1 101 ? -40.945 -29.138 17.942 1.00 87.75 101 ALA A O 1
ATOM 790 N N . ILE A 1 102 ? -42.295 -28.080 16.504 1.00 85.88 102 ILE A N 1
ATOM 791 C CA . ILE A 1 102 ? -42.287 -29.171 15.520 1.00 85.88 102 ILE A CA 1
ATOM 792 C C . ILE A 1 102 ? -40.933 -29.325 14.800 1.00 85.88 102 ILE A C 1
ATOM 794 O O . ILE A 1 102 ? -40.567 -30.435 14.391 1.00 85.88 102 ILE A O 1
ATOM 798 N N . ARG A 1 103 ? -40.172 -28.230 14.644 1.00 81.81 103 ARG A N 1
ATOM 799 C CA . ARG A 1 103 ? -38.835 -28.241 14.024 1.00 81.81 103 ARG A CA 1
ATOM 800 C C . ARG A 1 103 ? -37.796 -28.862 14.949 1.00 81.81 103 ARG A C 1
ATOM 802 O O . ARG A 1 103 ? -37.083 -29.765 14.522 1.00 81.81 103 ARG A O 1
ATOM 809 N N . PHE A 1 104 ? -37.749 -28.428 16.207 1.00 80.69 104 PHE A N 1
ATOM 810 C CA . PHE A 1 104 ? -36.769 -28.909 17.182 1.00 80.69 104 PHE A CA 1
ATOM 811 C C . PHE A 1 104 ? -37.216 -30.167 17.939 1.00 80.69 104 PHE A C 1
ATOM 813 O O . PHE A 1 104 ? -36.411 -30.783 18.629 1.00 80.69 104 PHE A O 1
ATOM 820 N N . GLY A 1 105 ? -38.487 -30.563 17.822 1.00 79.12 105 GLY A N 1
ATOM 821 C CA . GLY A 1 105 ? -39.042 -31.715 18.536 1.00 79.12 105 GLY A CA 1
ATOM 822 C C . GLY A 1 105 ? -39.264 -31.469 20.032 1.00 79.12 105 GLY A C 1
ATOM 823 O O . GLY A 1 105 ? -39.464 -32.425 20.782 1.00 79.12 105 GLY A O 1
ATOM 824 N N . HIS A 1 106 ? -39.249 -30.211 20.471 1.00 84.62 106 HIS A N 1
ATOM 825 C CA . HIS A 1 106 ? -39.491 -29.827 21.860 1.00 84.62 106 HIS A CA 1
ATOM 826 C C . HIS A 1 106 ? -40.977 -29.540 22.112 1.00 84.62 106 HIS A C 1
ATOM 828 O O . HIS A 1 106 ? -41.687 -29.165 21.178 1.00 84.62 106 HIS A O 1
ATOM 834 N N . PRO A 1 107 ? -41.459 -29.679 23.360 1.00 88.50 107 PRO A N 1
ATOM 835 C CA . PRO A 1 107 ? -42.809 -29.260 23.711 1.00 88.50 107 PRO A CA 1
ATOM 836 C C . PRO A 1 107 ? -43.022 -27.765 23.423 1.00 88.50 107 PRO A C 1
ATOM 838 O O . PRO A 1 107 ? -42.127 -26.975 23.734 1.00 88.50 107 PRO A O 1
ATOM 841 N N . PRO A 1 108 ? -44.181 -27.363 22.865 1.00 92.31 108 PRO A N 1
ATOM 842 C CA . PRO A 1 108 ? -44.498 -25.953 22.661 1.00 92.31 108 PRO A CA 1
ATOM 843 C C . PRO A 1 108 ? -44.584 -25.217 24.001 1.00 92.31 108 PRO A C 1
ATOM 845 O O . PRO A 1 108 ? -45.058 -25.772 24.999 1.00 92.31 108 PRO A O 1
ATOM 848 N N . LEU A 1 109 ? -44.140 -23.961 24.018 1.00 93.38 109 LEU A N 1
ATOM 849 C CA . LEU A 1 109 ? -44.230 -23.086 25.187 1.00 93.38 109 LEU A CA 1
ATOM 850 C C . LEU A 1 109 ? -45.688 -22.739 25.503 1.00 93.38 109 LEU A C 1
ATOM 852 O O . LEU A 1 109 ? -46.055 -22.620 26.673 1.00 93.38 109 LEU A O 1
ATOM 856 N N . MET A 1 110 ? -46.514 -22.588 24.467 1.00 94.44 110 MET A N 1
ATOM 857 C CA . MET A 1 110 ? -47.935 -22.277 24.575 1.00 94.44 110 MET A CA 1
ATOM 858 C C . MET A 1 110 ? -48.750 -23.559 24.419 1.00 94.44 110 MET A C 1
ATOM 860 O O . MET A 1 110 ? -48.754 -24.191 23.359 1.00 94.44 110 MET A O 1
ATOM 864 N N . LYS A 1 111 ? -49.466 -23.953 25.473 1.00 91.00 111 LYS A N 1
ATOM 865 C CA . LYS A 1 111 ? -50.414 -25.071 25.413 1.00 91.00 111 LYS A CA 1
ATOM 866 C C . LYS A 1 111 ? -51.759 -24.586 24.900 1.00 91.00 111 LYS A C 1
ATOM 868 O O . LYS A 1 111 ? -52.227 -23.522 25.297 1.00 91.00 111 LYS A O 1
ATOM 873 N N . ASP A 1 112 ? -52.381 -25.397 24.052 1.00 93.31 112 ASP A N 1
ATOM 874 C CA . ASP A 1 112 ? -53.657 -25.043 23.428 1.00 93.31 112 ASP A CA 1
ATOM 875 C C . ASP A 1 112 ? -54.778 -24.921 24.474 1.00 93.31 112 ASP A C 1
ATOM 877 O O . ASP A 1 112 ? -55.570 -23.992 24.388 1.00 93.31 112 ASP A O 1
ATOM 881 N N . ASP A 1 113 ? -54.771 -25.757 25.520 1.00 89.94 113 ASP A N 1
ATOM 882 C CA . ASP A 1 113 ? -55.750 -25.712 26.623 1.00 89.94 113 ASP A CA 1
ATOM 883 C C . ASP A 1 113 ? -55.704 -24.407 27.445 1.00 89.94 113 ASP A C 1
ATOM 885 O O . ASP A 1 113 ? -56.682 -24.047 28.099 1.00 89.94 113 ASP A O 1
ATOM 889 N N . ASP A 1 114 ? -54.574 -23.692 27.414 1.00 91.00 114 ASP A N 1
ATOM 890 C CA . ASP A 1 114 ? -54.369 -22.437 28.149 1.00 91.00 114 ASP A CA 1
ATOM 891 C C . ASP A 1 114 ? -54.716 -21.194 27.303 1.00 91.00 114 ASP A C 1
ATOM 893 O O . ASP A 1 114 ? -54.553 -20.053 27.759 1.00 91.00 114 ASP A O 1
ATOM 897 N N . CYS A 1 115 ? -55.154 -21.397 26.057 1.00 93.19 115 CYS A N 1
ATOM 898 C CA . CYS A 1 115 ? -55.351 -20.348 25.067 1.00 93.19 115 CYS A CA 1
ATOM 899 C C . CYS A 1 115 ? -56.765 -20.387 24.485 1.00 93.19 115 CYS A C 1
ATOM 901 O O . CYS A 1 115 ? -57.223 -21.411 23.988 1.00 93.19 115 CYS A O 1
ATOM 903 N N . ASP A 1 116 ? -57.417 -19.230 24.402 1.00 93.12 116 ASP A N 1
ATOM 904 C CA . ASP A 1 116 ? -58.569 -19.095 23.515 1.00 93.12 116 ASP A CA 1
ATOM 905 C C . ASP A 1 116 ? -58.028 -19.092 22.077 1.00 93.12 116 ASP A C 1
ATOM 907 O O . ASP A 1 116 ? -57.174 -18.269 21.761 1.00 93.12 116 ASP A O 1
ATOM 911 N N . LEU A 1 117 ? -58.469 -19.994 21.195 1.00 91.94 117 LEU A N 1
ATOM 912 C CA . LEU A 1 117 ? -57.927 -20.137 19.825 1.00 91.94 117 LEU A CA 1
ATOM 913 C C . LEU A 1 117 ? -58.882 -19.637 18.729 1.00 91.94 117 LEU A C 1
ATOM 915 O O . LEU A 1 117 ? -58.819 -20.073 17.581 1.00 91.94 117 LEU A O 1
ATOM 919 N N . GLN A 1 118 ? -59.755 -18.682 19.059 1.00 88.75 118 GLN A N 1
ATOM 920 C CA . GLN A 1 118 ? -60.614 -18.028 18.071 1.00 88.75 118 GLN A CA 1
ATOM 921 C C . GLN A 1 118 ? -59.787 -17.139 17.129 1.00 88.75 118 GLN A C 1
ATOM 923 O O . GLN A 1 118 ? -59.113 -16.199 17.579 1.00 88.75 118 GLN A O 1
ATOM 928 N N . LEU A 1 119 ? -59.840 -17.458 15.831 1.00 86.38 119 LEU A N 1
ATOM 929 C CA . LEU A 1 119 ? -59.148 -16.720 14.773 1.00 86.38 119 LEU A CA 1
ATOM 930 C C . LEU A 1 119 ? -59.665 -15.270 14.694 1.00 86.38 119 LEU A C 1
ATOM 932 O O . LEU A 1 119 ? -60.848 -15.045 14.951 1.00 86.38 119 LEU A O 1
ATOM 936 N N . PRO A 1 120 ? -58.813 -14.282 14.356 1.00 81.88 120 PRO A N 1
ATOM 937 C CA . PRO A 1 120 ? -59.244 -12.886 14.264 1.00 81.88 120 PRO A CA 1
ATOM 938 C C . PRO A 1 120 ? -60.271 -12.665 13.143 1.00 81.88 120 PRO A C 1
ATOM 940 O O . PRO A 1 120 ? -60.077 -13.159 12.036 1.00 81.88 120 PRO A O 1
ATOM 943 N N . ASP A 1 121 ? -61.305 -11.856 13.390 1.00 75.12 121 ASP A N 1
ATOM 944 C CA . ASP A 1 121 ? -62.377 -11.583 12.411 1.00 75.12 121 ASP A CA 1
ATOM 945 C C . ASP A 1 121 ? -61.874 -10.899 11.122 1.00 75.12 121 ASP A C 1
ATOM 947 O O . ASP A 1 121 ? -62.471 -11.042 10.058 1.00 75.12 121 ASP A O 1
ATOM 951 N N . ASN A 1 122 ? -60.764 -10.160 11.207 1.00 74.88 122 ASN A N 1
ATOM 952 C CA . ASN A 1 122 ? -60.093 -9.488 10.090 1.00 74.88 122 ASN A CA 1
ATOM 953 C C . ASN A 1 122 ? -58.838 -10.232 9.593 1.00 74.88 122 ASN A C 1
ATOM 955 O O . ASN A 1 122 ? -58.025 -9.672 8.849 1.00 74.88 122 ASN A O 1
ATOM 959 N N . TYR A 1 123 ? -58.655 -11.482 10.024 1.00 78.50 123 TYR A N 1
ATOM 960 C CA . TYR A 1 123 ? -57.668 -12.372 9.434 1.00 78.50 123 TYR A CA 1
ATOM 961 C C . TYR A 1 123 ? -58.157 -12.822 8.056 1.00 78.50 123 TYR A C 1
ATOM 963 O O . TYR A 1 123 ? -59.340 -13.102 7.865 1.00 78.50 123 TYR A O 1
ATOM 971 N N . VAL A 1 124 ? -57.254 -12.879 7.078 1.00 67.88 124 VAL A N 1
ATOM 972 C CA . VAL A 1 124 ? -57.580 -13.278 5.700 1.00 67.88 124 VAL A CA 1
ATOM 973 C C . VAL A 1 124 ? -57.931 -14.772 5.684 1.00 67.88 124 VAL A C 1
ATOM 975 O O . VAL A 1 124 ? -57.060 -15.612 5.484 1.00 67.88 124 VAL A O 1
ATOM 978 N N . LEU A 1 125 ? -59.196 -15.100 5.956 1.00 60.78 125 LEU A N 1
ATOM 979 C CA . LEU A 1 125 ? -59.625 -16.443 6.363 1.00 60.78 125 LEU A CA 1
ATOM 980 C C . LEU A 1 125 ? -59.954 -17.408 5.216 1.00 60.78 125 LEU A C 1
ATOM 982 O O . LEU A 1 125 ? -60.035 -18.610 5.458 1.00 60.78 125 LEU A O 1
ATOM 986 N N . SER A 1 126 ? -60.093 -16.942 3.975 1.00 54.69 126 SER A N 1
ATOM 987 C CA . SER A 1 126 ? -60.355 -17.826 2.830 1.00 54.69 126 SER A CA 1
ATOM 988 C C . SER A 1 126 ? -60.235 -17.074 1.502 1.00 54.69 126 SER A C 1
ATOM 990 O O . SER A 1 126 ? -60.644 -15.918 1.411 1.00 54.69 126 SER A O 1
ATOM 992 N N . SER A 1 127 ? -59.688 -17.739 0.480 1.00 49.62 127 SER A N 1
ATOM 993 C CA . SER A 1 127 ? -59.775 -17.396 -0.953 1.00 49.62 127 SER A CA 1
ATOM 994 C C . SER A 1 127 ? -59.142 -16.101 -1.491 1.00 49.62 127 SER A C 1
ATOM 996 O O . SER A 1 127 ? -59.393 -15.768 -2.646 1.00 49.62 127 SER A O 1
ATOM 998 N N . SER A 1 128 ? -58.321 -15.363 -0.738 1.00 64.19 128 SER A N 1
ATOM 999 C CA . SER A 1 128 ? -57.642 -14.191 -1.315 1.00 64.19 128 SER A CA 1
ATOM 1000 C C . SER A 1 128 ? -56.268 -14.540 -1.888 1.00 64.19 128 SER A C 1
ATOM 1002 O O . SER A 1 128 ? -55.357 -14.927 -1.154 1.00 64.19 128 SER A O 1
ATOM 1004 N N . ASP A 1 129 ? -56.091 -14.279 -3.183 1.00 67.06 129 ASP A N 1
ATOM 1005 C CA . ASP A 1 129 ? -54.799 -14.227 -3.885 1.00 67.06 129 ASP A CA 1
ATOM 1006 C C . ASP A 1 129 ? -53.747 -13.370 -3.148 1.00 67.06 129 ASP A C 1
ATOM 1008 O O . ASP A 1 129 ? -52.546 -13.542 -3.347 1.00 67.06 129 ASP A O 1
ATOM 1012 N N . HIS A 1 130 ? -54.170 -12.462 -2.256 1.00 71.31 130 HIS A N 1
ATOM 1013 C CA . HIS A 1 130 ? -53.285 -11.618 -1.441 1.00 71.31 130 HIS A CA 1
ATOM 1014 C C . HIS A 1 130 ? -52.376 -12.430 -0.505 1.00 71.31 130 HIS A C 1
ATOM 1016 O O . HIS A 1 130 ? -51.386 -11.903 -0.002 1.00 71.31 130 HIS A O 1
ATOM 1022 N N . GLN A 1 131 ? -52.697 -13.704 -0.243 1.00 74.94 131 GLN A N 1
ATOM 1023 C CA . GLN A 1 131 ? -51.816 -14.572 0.537 1.00 74.94 131 GLN A CA 1
ATOM 1024 C C . GLN A 1 131 ? -50.589 -15.051 -0.246 1.00 74.94 131 GLN A C 1
ATOM 1026 O O . GLN A 1 131 ? -49.556 -15.330 0.365 1.00 74.94 131 GLN A O 1
ATOM 1031 N N . PHE A 1 132 ? -50.708 -15.131 -1.572 1.00 80.94 132 PHE A N 1
ATOM 1032 C CA . PHE A 1 132 ? -49.713 -15.753 -2.436 1.00 80.94 132 PHE A CA 1
ATOM 1033 C C . PHE A 1 132 ? -48.954 -14.739 -3.282 1.00 80.94 132 PHE A C 1
ATOM 1035 O O . PHE A 1 132 ? -47.758 -14.928 -3.466 1.00 80.94 132 PHE A O 1
ATOM 1042 N N . PHE A 1 133 ? -49.572 -13.633 -3.703 1.00 83.06 133 PHE A N 1
ATOM 1043 C CA . PHE A 1 133 ? -48.979 -12.669 -4.641 1.00 83.06 133 PHE A CA 1
ATOM 1044 C C . PHE A 1 133 ? -48.703 -11.295 -4.012 1.00 83.06 133 PHE A C 1
ATOM 1046 O O . PHE A 1 133 ? -49.362 -10.888 -3.054 1.00 83.06 133 PHE A O 1
ATOM 1053 N N . ILE A 1 134 ? -47.741 -10.551 -4.571 1.00 73.69 134 ILE A N 1
ATOM 1054 C CA . ILE A 1 134 ? -47.381 -9.202 -4.100 1.00 73.69 134 ILE A CA 1
ATOM 1055 C C . ILE A 1 134 ? -48.502 -8.207 -4.443 1.00 73.69 134 ILE A C 1
ATOM 1057 O O . ILE A 1 134 ? -48.696 -7.850 -5.604 1.00 73.69 134 ILE A O 1
ATOM 1061 N N . LYS A 1 135 ? -49.232 -7.728 -3.429 1.00 70.62 135 LYS A N 1
ATOM 1062 C CA . LYS A 1 135 ? -50.280 -6.699 -3.556 1.00 70.62 135 LYS A CA 1
ATOM 1063 C C . LYS A 1 135 ? -50.254 -5.745 -2.358 1.00 70.62 135 LYS A C 1
ATOM 1065 O O . LYS A 1 135 ? -49.787 -6.104 -1.280 1.00 70.62 135 LYS A O 1
ATOM 1070 N N . ALA A 1 136 ? -50.745 -4.520 -2.551 1.00 67.56 136 ALA A N 1
ATOM 1071 C CA . ALA A 1 136 ? -50.875 -3.549 -1.467 1.00 67.56 136 ALA A CA 1
ATOM 1072 C C . ALA A 1 136 ? -51.896 -4.047 -0.431 1.00 67.56 136 ALA A C 1
ATOM 1074 O O . ALA A 1 136 ? -53.028 -4.369 -0.789 1.00 67.56 136 ALA A O 1
ATOM 1075 N N . LEU A 1 137 ? -51.486 -4.108 0.837 1.00 64.38 137 LEU A N 1
ATOM 1076 C CA . LEU A 1 137 ? -52.332 -4.559 1.943 1.00 64.38 137 LEU A CA 1
ATOM 1077 C C . LEU A 1 137 ? -53.183 -3.405 2.473 1.00 64.38 137 LEU A C 1
ATOM 1079 O O . LEU A 1 137 ? -52.705 -2.275 2.605 1.00 64.38 137 LEU A O 1
ATOM 1083 N N . SER A 1 138 ? -54.434 -3.696 2.818 1.00 69.19 138 SER A N 1
ATOM 1084 C CA . SER A 1 138 ? -55.279 -2.752 3.547 1.00 69.19 138 SER A CA 1
ATOM 1085 C C . SER A 1 138 ? -54.822 -2.642 5.003 1.00 69.19 138 SER A C 1
ATOM 1087 O O . SER A 1 138 ? -54.460 -3.637 5.625 1.00 69.19 138 SER A O 1
ATOM 1089 N N . SER A 1 139 ? -54.927 -1.451 5.602 1.00 66.50 139 SER A N 1
ATOM 1090 C CA . SER A 1 139 ? -54.647 -1.240 7.034 1.00 66.50 139 SER A CA 1
ATOM 1091 C C . SER A 1 139 ? -55.601 -1.989 7.976 1.00 66.50 139 SER A C 1
ATOM 1093 O O . SER A 1 139 ? -55.388 -2.000 9.186 1.00 66.50 139 SER A O 1
ATOM 1095 N N . GLN A 1 140 ? -56.660 -2.596 7.433 1.00 66.81 140 GLN A N 1
ATOM 1096 C CA . GLN A 1 140 ? -57.637 -3.394 8.174 1.00 66.81 140 GLN A CA 1
ATOM 1097 C C . GLN A 1 140 ? -57.340 -4.901 8.138 1.00 66.81 140 GLN A C 1
ATOM 1099 O O . GLN A 1 140 ? -57.910 -5.638 8.941 1.00 66.81 140 GLN A O 1
ATOM 1104 N N . GLU A 1 141 ? -56.476 -5.371 7.233 1.00 74.75 141 GLU A N 1
ATOM 1105 C CA . GLU A 1 141 ? -56.166 -6.794 7.063 1.00 74.75 141 GLU A CA 1
ATOM 1106 C C . GLU A 1 141 ? -55.026 -7.220 7.997 1.00 74.75 141 GLU A C 1
ATOM 1108 O O . GLU A 1 141 ? -53.963 -6.598 8.025 1.00 74.75 141 GLU A O 1
ATOM 1113 N N . LEU A 1 142 ? -55.219 -8.312 8.746 1.00 78.19 142 LEU A N 1
ATOM 1114 C CA . LEU A 1 142 ? -54.129 -8.935 9.500 1.00 78.19 142 LEU A CA 1
ATOM 1115 C C . LEU A 1 142 ? -53.416 -9.979 8.643 1.00 78.19 142 LEU A C 1
ATOM 1117 O O . LEU A 1 142 ? -54.002 -10.993 8.251 1.00 78.19 142 LEU A O 1
ATOM 1121 N N . LEU A 1 143 ? -52.125 -9.746 8.412 1.00 78.69 143 LEU A N 1
ATOM 1122 C CA . LEU A 1 143 ? -51.236 -10.659 7.706 1.00 78.69 143 LEU A CA 1
ATOM 1123 C C . LEU A 1 143 ? -50.133 -11.154 8.643 1.00 78.69 143 LEU A C 1
ATOM 1125 O O . LEU A 1 143 ? -49.432 -10.356 9.260 1.00 78.69 143 LEU A O 1
ATOM 1129 N N . PHE A 1 144 ? -49.956 -12.472 8.710 1.00 83.56 144 PHE A N 1
ATOM 1130 C CA . PHE A 1 144 ? -48.899 -13.114 9.492 1.00 83.56 144 PHE A CA 1
ATOM 1131 C C . PHE A 1 144 ? -47.870 -13.774 8.565 1.00 83.56 144 PHE A C 1
ATOM 1133 O O . PHE A 1 144 ? -48.234 -14.150 7.446 1.00 83.56 144 PHE A O 1
ATOM 1140 N N . PRO A 1 145 ? -46.607 -13.954 9.003 1.00 78.00 145 PRO A N 1
ATOM 1141 C CA . PRO A 1 145 ? -45.570 -14.597 8.189 1.00 78.00 145 PRO A CA 1
ATOM 1142 C C . PRO A 1 145 ? -45.950 -15.996 7.668 1.00 78.00 145 PRO A C 1
ATOM 1144 O O . PRO A 1 145 ? -45.563 -16.353 6.560 1.00 78.00 145 PRO A O 1
ATOM 1147 N N . SER A 1 146 ? -46.749 -16.738 8.442 1.00 79.44 146 SER A N 1
ATOM 1148 C CA . SER A 1 146 ? -47.329 -18.051 8.118 1.00 79.44 146 SER A CA 1
ATOM 1149 C C . SER A 1 146 ? -48.872 -17.991 8.160 1.00 79.44 146 SER A C 1
ATOM 1151 O O . SER A 1 146 ? -49.455 -16.989 8.594 1.00 79.44 146 SER A O 1
ATOM 1153 N N . ASP A 1 147 ? -49.559 -19.030 7.674 1.00 87.06 147 ASP A N 1
ATOM 1154 C CA . ASP A 1 147 ? -50.999 -19.197 7.894 1.00 87.06 147 ASP A CA 1
ATOM 1155 C C . ASP A 1 147 ? -51.257 -19.792 9.286 1.00 87.06 147 ASP A C 1
ATOM 1157 O O . ASP A 1 147 ? -50.767 -20.867 9.626 1.00 87.06 147 ASP A O 1
ATOM 1161 N N . ILE A 1 148 ? -52.064 -19.112 10.101 1.00 89.12 148 ILE A N 1
ATOM 1162 C CA . ILE A 1 148 ? -52.354 -19.525 11.478 1.00 89.12 148 ILE A CA 1
ATOM 1163 C C . ILE A 1 148 ? -53.017 -20.909 11.513 1.00 89.12 148 ILE A C 1
ATOM 1165 O O . ILE A 1 148 ? -52.809 -21.676 12.454 1.00 89.12 148 ILE A O 1
ATOM 1169 N N . ARG A 1 149 ? -53.788 -21.272 10.482 1.00 90.19 149 ARG A N 1
ATOM 1170 C CA . ARG A 1 149 ? -54.432 -22.588 10.388 1.00 90.19 149 ARG A CA 1
ATOM 1171 C C . ARG A 1 149 ? -53.391 -23.698 10.232 1.00 90.19 149 ARG A C 1
ATOM 1173 O O . ARG A 1 149 ? -53.557 -24.759 10.830 1.00 90.19 149 ARG A O 1
ATOM 1180 N N . LEU A 1 150 ? -52.273 -23.434 9.545 1.00 90.81 150 LEU A N 1
ATOM 1181 C CA . LEU A 1 150 ? -51.124 -24.348 9.535 1.00 90.81 150 LEU A CA 1
ATOM 1182 C C . LEU A 1 150 ? -50.499 -24.461 10.927 1.00 90.81 150 LEU A C 1
ATOM 1184 O O . LEU A 1 150 ? -50.137 -25.561 11.330 1.00 90.81 150 LEU A O 1
ATOM 1188 N N . SER A 1 151 ? -50.401 -23.373 11.696 1.00 92.19 151 SER A N 1
ATOM 1189 C CA . SER A 1 151 ? -49.903 -23.431 13.080 1.00 92.19 151 SER A CA 1
ATOM 1190 C C . SER A 1 151 ? -50.782 -24.297 13.989 1.00 92.19 151 SER A C 1
ATOM 1192 O O . SER A 1 151 ? -50.255 -25.067 14.794 1.00 92.19 151 SER A O 1
ATOM 1194 N N . LEU A 1 152 ? -52.109 -24.229 13.831 1.00 92.94 152 LEU A N 1
ATOM 1195 C CA . LEU A 1 152 ? -53.053 -25.099 14.544 1.00 92.94 152 LEU A CA 1
ATOM 1196 C C . LEU A 1 152 ? -52.842 -26.575 14.173 1.00 92.94 152 LEU A C 1
ATOM 1198 O O . LEU A 1 152 ? -52.737 -27.423 15.062 1.00 92.94 152 LEU A O 1
ATOM 1202 N N . ILE A 1 153 ? -52.700 -26.879 12.877 1.00 94.06 153 ILE A N 1
ATOM 1203 C CA . ILE A 1 153 ? -52.376 -28.234 12.412 1.00 94.06 153 ILE A CA 1
ATOM 1204 C C . ILE A 1 153 ? -51.033 -28.688 12.994 1.00 94.06 153 ILE A C 1
ATOM 1206 O O . ILE A 1 153 ? -50.974 -29.758 13.589 1.00 94.06 153 ILE A O 1
ATOM 1210 N N . LYS A 1 154 ? -49.968 -27.874 12.930 1.00 94.12 154 LYS A N 1
ATOM 1211 C CA . LYS A 1 154 ? -48.644 -28.195 13.504 1.00 94.12 154 LYS A CA 1
ATOM 1212 C C . LYS A 1 154 ? -48.720 -28.511 14.999 1.00 94.12 154 LYS A C 1
ATOM 1214 O O . LYS A 1 154 ? -48.062 -29.450 15.449 1.00 94.12 154 LYS A O 1
ATOM 1219 N N . SER A 1 155 ? -49.544 -27.780 15.755 1.00 93.50 155 SER A N 1
ATOM 1220 C CA . SER A 1 155 ? -49.794 -28.072 17.173 1.00 93.50 155 SER A CA 1
ATOM 1221 C C . SER A 1 155 ? -50.373 -29.480 17.359 1.00 93.50 155 SER A C 1
ATOM 1223 O O . SER A 1 155 ? -49.843 -30.274 18.143 1.00 93.50 155 SER A O 1
ATOM 1225 N N . LYS A 1 156 ? -51.394 -29.841 16.568 1.00 94.25 156 LYS A N 1
ATOM 1226 C CA . LYS A 1 156 ? -51.993 -31.184 16.578 1.00 94.25 156 LYS A CA 1
ATOM 1227 C C . LYS A 1 156 ? -51.018 -32.264 16.115 1.00 94.25 156 LYS A C 1
ATOM 1229 O O . LYS A 1 156 ? -50.937 -33.304 16.764 1.00 94.25 156 LYS A O 1
ATOM 1234 N N . VAL A 1 157 ? -50.248 -32.023 15.050 1.00 93.94 157 VAL A N 1
ATOM 1235 C CA . VAL A 1 157 ? -49.207 -32.944 14.563 1.00 93.94 157 VAL A CA 1
ATOM 1236 C C . VAL A 1 157 ? -48.218 -33.244 15.685 1.00 93.94 157 VAL A C 1
ATOM 1238 O O . VAL A 1 157 ? -47.947 -34.411 15.973 1.00 93.94 157 VAL A O 1
ATOM 1241 N N . TYR A 1 158 ? -47.715 -32.213 16.370 1.00 93.12 158 TYR A N 1
ATOM 1242 C CA . TYR A 1 158 ? -46.820 -32.413 17.503 1.00 93.12 158 TYR A CA 1
ATOM 1243 C C . TYR A 1 158 ? -47.501 -33.221 18.614 1.00 93.12 158 TYR A C 1
ATOM 1245 O O . TYR A 1 158 ? -46.977 -34.253 19.035 1.00 93.12 158 TYR A O 1
ATOM 1253 N N . HIS A 1 159 ? -48.682 -32.798 19.069 1.00 92.38 159 HIS A N 1
ATOM 1254 C CA . HIS A 1 159 ? -49.377 -33.435 20.184 1.00 92.38 159 HIS A CA 1
ATOM 1255 C C . HIS A 1 159 ? -49.743 -34.903 19.905 1.00 92.38 159 HIS A C 1
ATOM 1257 O O . HIS A 1 159 ? -49.441 -35.776 20.719 1.00 92.38 159 HIS A O 1
ATOM 1263 N N . LEU A 1 160 ? -50.340 -35.199 18.751 1.00 93.75 160 LEU A N 1
ATOM 1264 C CA . LEU A 1 160 ? -50.873 -36.523 18.424 1.00 93.75 160 LEU A CA 1
ATOM 1265 C C . LEU A 1 160 ? -49.813 -37.505 17.917 1.00 93.75 160 LEU A C 1
ATOM 1267 O O . LEU A 1 160 ? -49.991 -38.710 18.095 1.00 93.75 160 LEU A O 1
ATOM 1271 N N . LEU A 1 161 ? -48.722 -37.027 17.303 1.00 91.31 161 LEU A N 1
ATOM 1272 C CA . LEU A 1 161 ? -47.725 -37.904 16.670 1.00 91.31 161 LEU A CA 1
ATOM 1273 C C . LEU A 1 161 ? -46.345 -37.877 17.339 1.00 91.31 161 LEU A C 1
ATOM 1275 O O . LEU A 1 161 ? -45.672 -38.909 17.356 1.00 91.31 161 LEU A O 1
ATOM 1279 N N . TYR A 1 162 ? -45.913 -36.737 17.888 1.00 90.00 162 TYR A N 1
ATOM 1280 C CA . TYR A 1 162 ? -44.526 -36.544 18.335 1.00 90.00 162 TYR A CA 1
ATOM 1281 C C . TYR A 1 162 ? -44.342 -36.348 19.840 1.00 90.00 162 TYR A C 1
ATOM 1283 O O . TYR A 1 162 ? -43.233 -36.597 20.318 1.00 90.00 162 TYR A O 1
ATOM 1291 N N . SER A 1 163 ? -45.381 -35.945 20.569 1.00 90.12 163 SER A N 1
ATOM 1292 C CA . SER A 1 163 ? -45.358 -35.812 22.028 1.00 90.12 163 SER A CA 1
ATOM 1293 C C . SER A 1 163 ? -45.334 -37.177 22.724 1.00 90.12 163 SER A C 1
ATOM 1295 O O . SER A 1 163 ? -45.651 -38.202 22.115 1.00 90.12 163 SER A O 1
ATOM 1297 N N . ASP A 1 164 ? -45.024 -37.195 24.021 1.00 87.31 164 ASP A N 1
ATOM 1298 C CA . ASP A 1 164 ? -45.072 -38.420 24.829 1.00 87.31 164 ASP A CA 1
ATOM 1299 C C . ASP A 1 164 ? -46.466 -39.064 24.827 1.00 87.31 164 ASP A C 1
ATOM 1301 O O . ASP A 1 164 ? -46.584 -40.288 24.770 1.00 87.31 164 ASP A O 1
ATOM 1305 N N . TYR A 1 165 ? -47.528 -38.246 24.800 1.00 90.25 165 TYR A N 1
ATOM 1306 C CA . TYR A 1 165 ? -48.900 -38.733 24.656 1.00 90.25 165 TYR A CA 1
ATOM 1307 C C . TYR A 1 165 ? -49.083 -39.471 23.329 1.00 90.25 165 TYR A C 1
ATOM 1309 O O . TYR A 1 165 ? -49.540 -40.612 23.327 1.00 90.25 165 TYR A O 1
ATOM 1317 N N . GLY A 1 166 ? -48.705 -38.842 22.213 1.00 88.00 166 GLY A N 1
ATOM 1318 C CA . GLY A 1 166 ? -48.874 -39.398 20.872 1.00 88.00 166 GLY A CA 1
ATOM 1319 C C . GLY A 1 166 ? -48.055 -40.668 20.645 1.00 88.00 166 GLY A C 1
ATOM 1320 O O . GLY A 1 166 ? -48.566 -41.663 20.129 1.00 88.00 166 GLY A O 1
ATOM 1321 N N . ARG A 1 167 ? -46.798 -40.672 21.106 1.00 85.38 167 ARG A N 1
ATOM 1322 C CA . ARG A 1 167 ? -45.910 -41.844 21.045 1.00 85.38 167 ARG A CA 1
ATOM 1323 C C . ARG A 1 167 ? -46.410 -43.006 21.900 1.00 85.38 167 ARG A C 1
ATOM 1325 O O . ARG A 1 167 ? -46.175 -44.151 21.529 1.00 85.38 167 ARG A O 1
ATOM 1332 N N . GLY A 1 168 ? -47.104 -42.718 23.003 1.00 84.44 168 GLY A N 1
ATOM 1333 C CA . GLY A 1 168 ? -47.696 -43.717 23.894 1.00 84.44 168 GLY A CA 1
ATOM 1334 C C . GLY A 1 168 ? -48.985 -44.371 23.379 1.00 84.44 168 GLY A C 1
ATOM 1335 O O . GLY A 1 168 ? -49.476 -45.303 24.014 1.00 84.44 168 GLY A O 1
ATOM 1336 N N . GLN A 1 169 ? -49.554 -43.913 22.257 1.00 90.31 169 GLN A N 1
ATOM 1337 C CA . GLN A 1 169 ? -50.777 -44.490 21.689 1.00 90.31 169 GLN A CA 1
ATOM 1338 C C . GLN A 1 169 ? -50.503 -45.777 20.890 1.00 90.31 169 GLN A C 1
ATOM 1340 O O . GLN A 1 169 ? -49.451 -45.891 20.256 1.00 90.31 169 GLN A O 1
ATOM 1345 N N . PRO A 1 170 ? -51.465 -46.723 20.831 1.00 88.00 170 PRO A N 1
ATOM 1346 C CA . PRO A 1 170 ? -51.355 -47.906 19.978 1.00 88.00 170 PRO A CA 1
ATOM 1347 C C . PRO A 1 170 ? -51.148 -47.546 18.501 1.00 88.00 170 PRO A C 1
ATOM 1349 O O . PRO A 1 170 ? -51.715 -46.568 18.010 1.00 88.00 170 PRO A O 1
ATOM 1352 N N . GLU A 1 171 ? -50.410 -48.377 17.762 1.00 82.69 171 GLU A N 1
ATOM 1353 C CA . GLU A 1 171 ? -50.076 -48.143 16.348 1.00 82.69 171 GLU A CA 1
ATOM 1354 C C . GLU A 1 171 ? -51.311 -47.865 15.475 1.00 82.69 171 GLU A C 1
ATOM 1356 O O . GLU A 1 171 ? -51.337 -46.882 14.738 1.00 82.69 171 GLU A O 1
ATOM 1361 N N . ALA A 1 172 ? -52.382 -48.654 15.627 1.00 83.00 172 ALA A N 1
ATOM 1362 C CA . ALA A 1 172 ? -53.636 -48.448 14.897 1.00 83.00 172 ALA A CA 1
ATOM 1363 C C . ALA A 1 172 ? -54.244 -47.053 15.138 1.00 83.00 172 ALA A C 1
ATOM 1365 O O . ALA A 1 172 ? -54.782 -46.439 14.216 1.00 83.00 172 ALA A O 1
ATOM 1366 N N . ARG A 1 173 ? -54.120 -46.524 16.364 1.00 89.88 173 ARG A N 1
ATOM 1367 C CA . ARG A 1 173 ? -54.605 -45.185 16.714 1.00 89.88 173 ARG A CA 1
ATOM 1368 C C . ARG A 1 173 ? -53.709 -44.096 16.128 1.00 89.88 173 ARG A C 1
ATOM 1370 O O . ARG A 1 173 ? -54.221 -43.098 15.636 1.00 89.88 173 ARG A O 1
ATOM 1377 N N . ARG A 1 174 ? -52.391 -44.303 16.111 1.00 87.25 174 ARG A N 1
ATOM 1378 C CA . ARG A 1 174 ? -51.442 -43.384 15.462 1.00 87.25 174 ARG A CA 1
ATOM 1379 C C . ARG A 1 174 ? -51.657 -43.318 13.949 1.00 87.25 174 ARG A C 1
ATOM 1381 O O . ARG A 1 174 ? -51.649 -42.229 13.389 1.00 87.25 174 ARG A O 1
ATOM 1388 N N . LEU A 1 175 ? -51.925 -44.450 13.297 1.00 86.81 175 LEU A N 1
ATOM 1389 C CA . LEU A 1 175 ? -52.287 -44.496 11.875 1.00 86.81 175 LEU A CA 1
ATOM 1390 C C . LEU A 1 175 ? -53.604 -43.774 11.587 1.00 86.81 175 LEU A C 1
ATOM 1392 O O . LEU A 1 175 ? -53.723 -43.096 10.568 1.00 86.81 175 LEU A O 1
ATOM 1396 N N . GLN A 1 176 ? -54.582 -43.897 12.486 1.00 89.56 176 GLN A N 1
ATOM 1397 C CA . GLN A 1 176 ? -55.811 -43.119 12.401 1.00 89.56 176 GLN A CA 1
ATOM 1398 C C . GLN A 1 176 ? -55.524 -41.614 12.504 1.00 89.56 176 GLN A C 1
ATOM 1400 O O . GLN A 1 176 ? -56.007 -40.868 11.659 1.00 89.56 176 GLN A O 1
ATOM 1405 N N . TYR A 1 177 ? -54.687 -41.176 13.452 1.00 94.06 177 TYR A N 1
ATOM 1406 C CA . TYR A 1 177 ? -54.291 -39.767 13.555 1.00 94.06 177 TYR A CA 1
ATOM 1407 C C . TYR A 1 177 ? -53.576 -39.252 12.311 1.00 94.06 177 TYR A C 1
ATOM 1409 O O . TYR A 1 177 ? -53.845 -38.133 11.895 1.00 94.06 177 TYR A O 1
ATOM 1417 N N . ILE A 1 178 ? -52.709 -40.053 11.687 1.00 92.06 178 ILE A N 1
ATOM 1418 C CA . ILE A 1 178 ? -52.064 -39.672 10.422 1.00 92.06 178 ILE A CA 1
ATOM 1419 C C . ILE A 1 178 ? -53.127 -39.395 9.354 1.00 92.06 178 ILE A C 1
ATOM 1421 O O . ILE A 1 178 ? -53.075 -38.346 8.730 1.00 92.06 178 ILE A O 1
ATOM 1425 N N . ARG A 1 179 ? -54.119 -40.279 9.182 1.00 90.00 179 ARG A N 1
ATOM 1426 C CA . ARG A 1 179 ? -55.197 -40.081 8.194 1.00 90.00 179 ARG A CA 1
ATOM 1427 C C . ARG A 1 179 ? -56.075 -38.869 8.504 1.00 90.00 179 ARG A C 1
ATOM 1429 O O . ARG A 1 179 ? -56.458 -38.151 7.592 1.00 90.00 179 ARG A O 1
ATOM 1436 N N . GLU A 1 180 ? -56.408 -38.660 9.776 1.00 94.50 180 GLU A N 1
ATOM 1437 C CA . GLU A 1 180 ? -57.211 -37.512 10.214 1.00 94.50 180 GLU A CA 1
ATOM 1438 C C . GLU A 1 180 ? -56.468 -36.188 9.967 1.00 94.50 180 GLU A C 1
ATOM 1440 O O . GLU A 1 180 ? -57.060 -35.243 9.455 1.00 94.50 180 GLU A O 1
ATOM 1445 N N . LEU A 1 181 ? -55.167 -36.134 10.271 1.00 95.62 181 LEU A N 1
ATOM 1446 C CA . LEU A 1 181 ? -54.330 -34.947 10.064 1.00 95.62 181 LEU A CA 1
ATOM 1447 C C . LEU A 1 181 ? -54.025 -34.682 8.586 1.00 95.62 181 LEU A C 1
ATOM 1449 O O . LEU A 1 181 ? -53.986 -33.524 8.181 1.00 95.62 181 LEU A O 1
ATOM 1453 N N . ASP A 1 182 ? -53.817 -35.733 7.793 1.00 93.31 182 ASP A N 1
ATOM 1454 C CA . ASP A 1 182 ? -53.651 -35.643 6.338 1.00 93.31 182 ASP A CA 1
ATOM 1455 C C . ASP A 1 182 ? -54.913 -35.058 5.687 1.00 93.31 182 ASP A C 1
ATOM 1457 O O . ASP A 1 182 ? -54.842 -34.069 4.957 1.00 93.31 182 ASP A O 1
ATOM 1461 N N . GLN A 1 183 ? -56.094 -35.567 6.060 1.00 93.62 183 GLN A N 1
ATOM 1462 C CA . GLN A 1 183 ? -57.362 -35.010 5.591 1.00 93.62 183 GLN A CA 1
ATOM 1463 C C . GLN A 1 183 ? -57.546 -33.547 6.023 1.00 93.62 183 GLN A C 1
ATOM 1465 O O . GLN A 1 183 ? -57.948 -32.725 5.207 1.00 93.62 183 GLN A O 1
ATOM 1470 N N . GLU A 1 184 ? -57.209 -33.191 7.267 1.00 95.12 184 GLU A N 1
ATOM 1471 C CA . GLU A 1 184 ? -57.303 -31.802 7.741 1.00 95.12 184 GLU A CA 1
ATOM 1472 C C . GLU A 1 184 ? -56.373 -30.855 6.956 1.00 95.12 184 GLU A C 1
ATOM 1474 O O . GLU A 1 184 ? -56.743 -29.719 6.644 1.00 95.12 184 GLU A O 1
ATOM 1479 N N . LEU A 1 185 ? -55.175 -31.320 6.589 1.00 93.50 185 LEU A N 1
ATOM 1480 C CA . LEU A 1 185 ? -54.237 -30.560 5.765 1.00 93.50 185 LEU A CA 1
ATOM 1481 C C . LEU A 1 185 ? -54.733 -30.410 4.313 1.00 93.50 185 LEU A C 1
ATOM 1483 O O . LEU A 1 185 ? -54.600 -29.330 3.729 1.00 93.50 185 LEU A O 1
ATOM 1487 N N . LEU A 1 186 ? -55.347 -31.453 3.747 1.00 91.25 186 LEU A N 1
ATOM 1488 C CA . LEU A 1 186 ? -55.990 -31.415 2.427 1.00 91.25 186 LEU A CA 1
ATOM 1489 C C . LEU A 1 186 ? -57.199 -30.471 2.397 1.00 91.25 186 LEU A C 1
ATOM 1491 O O . LEU A 1 186 ? -57.361 -29.706 1.441 1.00 91.25 186 LEU A O 1
ATOM 1495 N N . ASP A 1 187 ? -58.019 -30.480 3.446 1.00 92.00 187 ASP A N 1
ATOM 1496 C CA . ASP A 1 187 ? -59.161 -29.577 3.591 1.00 92.00 187 ASP A CA 1
ATOM 1497 C C . ASP A 1 187 ? -58.688 -28.116 3.650 1.00 92.00 187 ASP A C 1
ATOM 1499 O O . ASP A 1 187 ? -59.263 -27.240 2.996 1.00 92.00 187 ASP A O 1
ATOM 1503 N N . LEU A 1 188 ? -57.584 -27.846 4.361 1.00 89.44 188 LEU A N 1
ATOM 1504 C CA . LEU A 1 188 ? -56.965 -26.521 4.382 1.00 89.44 188 LEU A CA 1
ATOM 1505 C C . LEU A 1 188 ? -56.460 -26.107 2.995 1.00 89.44 188 LEU A C 1
ATOM 1507 O O . LEU A 1 188 ? -56.749 -24.993 2.555 1.00 89.44 188 LEU A O 1
ATOM 1511 N N . LYS A 1 189 ? -55.741 -26.985 2.291 1.00 88.94 189 LYS A N 1
ATOM 1512 C CA . LYS A 1 189 ? -55.267 -26.709 0.927 1.00 88.94 189 LYS A CA 1
ATOM 1513 C C . LYS A 1 189 ? -56.420 -26.392 -0.023 1.00 88.94 189 LYS A C 1
ATOM 1515 O O . LYS A 1 189 ? -56.326 -25.438 -0.788 1.00 88.94 189 LYS A O 1
ATOM 1520 N N . SER A 1 190 ? -57.524 -27.127 0.087 1.00 88.62 190 SER A N 1
ATOM 1521 C CA . SER A 1 190 ? -58.737 -26.919 -0.716 1.00 88.62 190 SER A CA 1
ATOM 1522 C C . SER A 1 190 ? -59.422 -25.571 -0.439 1.00 88.62 190 SER A C 1
ATOM 1524 O O . SER A 1 190 ? -60.269 -25.139 -1.215 1.00 88.62 190 SER A O 1
ATOM 1526 N N . SER A 1 191 ? -59.063 -24.883 0.652 1.00 86.25 191 SER A N 1
ATOM 1527 C CA . SER A 1 191 ? -59.531 -23.520 0.945 1.00 86.25 191 SER A CA 1
ATOM 1528 C C . SER A 1 191 ? -58.732 -22.417 0.231 1.00 86.25 191 SER A C 1
ATOM 1530 O O . SER A 1 191 ? -59.147 -21.250 0.242 1.00 86.25 191 SER A O 1
ATOM 1532 N N . PHE A 1 192 ? -57.581 -22.754 -0.364 1.00 86.00 192 PHE A N 1
ATOM 1533 C CA . PHE A 1 192 ? -56.782 -21.839 -1.179 1.00 86.00 192 PHE A CA 1
ATOM 1534 C C . PHE A 1 192 ? -57.270 -21.831 -2.636 1.00 86.00 192 PHE A C 1
ATOM 1536 O O . PHE A 1 192 ? -57.772 -22.854 -3.103 1.00 86.00 192 PHE A O 1
ATOM 1543 N N . PRO A 1 193 ? -57.102 -20.715 -3.376 1.00 84.94 193 PRO A N 1
ATOM 1544 C CA . PRO A 1 193 ? -57.404 -20.676 -4.806 1.00 84.94 193 PRO A CA 1
ATOM 1545 C C . PRO A 1 193 ? -56.656 -21.775 -5.571 1.00 84.94 193 PRO A C 1
ATOM 1547 O O . PRO A 1 193 ? -55.465 -21.975 -5.334 1.00 84.94 193 PRO A O 1
ATOM 1550 N N . ASP A 1 194 ? -57.324 -22.435 -6.519 1.00 83.06 194 ASP A N 1
ATOM 1551 C CA . ASP A 1 194 ? -56.757 -23.554 -7.291 1.00 83.06 194 ASP A CA 1
ATOM 1552 C C . ASP A 1 194 ? -55.445 -23.183 -8.000 1.00 83.06 194 ASP A C 1
ATOM 1554 O O . ASP A 1 194 ? -54.532 -23.998 -8.095 1.00 83.06 194 ASP A O 1
ATOM 1558 N N . SER A 1 195 ? -55.303 -21.926 -8.441 1.00 78.94 195 SER A N 1
ATOM 1559 C CA . SER A 1 195 ? -54.077 -21.384 -9.052 1.00 78.94 195 SER A CA 1
ATOM 1560 C C . SER A 1 195 ? -52.877 -21.301 -8.103 1.00 78.94 195 SER A C 1
ATOM 1562 O O . SER A 1 195 ? -51.754 -21.087 -8.554 1.00 78.94 195 SER A O 1
ATOM 1564 N N . CYS A 1 196 ? -53.111 -21.445 -6.802 1.00 81.50 196 CYS A N 1
ATOM 1565 C CA . CYS A 1 196 ? -52.126 -21.337 -5.731 1.00 81.50 196 CYS A CA 1
ATOM 1566 C C . CYS A 1 196 ? -51.897 -22.681 -5.029 1.00 81.50 196 CYS A C 1
ATOM 1568 O O . CYS A 1 196 ? -51.341 -22.719 -3.935 1.00 81.50 196 CYS A O 1
ATOM 1570 N N . TRP A 1 197 ? -52.362 -23.796 -5.597 1.00 85.94 197 TRP A N 1
ATOM 1571 C CA . TRP A 1 197 ? -52.119 -25.101 -4.994 1.00 85.94 197 TRP A CA 1
ATOM 1572 C C . TRP A 1 197 ? -50.644 -25.498 -5.125 1.00 85.94 197 TRP A C 1
ATOM 1574 O O . TRP A 1 197 ? -50.108 -25.426 -6.235 1.00 85.94 197 TRP A O 1
ATOM 1584 N N . PRO A 1 198 ? -50.002 -25.988 -4.043 1.00 81.38 198 PRO A N 1
ATOM 1585 C CA . PRO A 1 198 ? -48.591 -26.375 -4.058 1.00 81.38 198 PRO A CA 1
ATOM 1586 C C . PRO A 1 198 ? -48.230 -27.314 -5.223 1.00 81.38 198 PRO A C 1
ATOM 1588 O O . PRO A 1 198 ? -47.198 -27.120 -5.873 1.00 81.38 198 PRO A O 1
ATOM 1591 N N . ASP A 1 199 ? -49.107 -28.275 -5.536 1.00 80.50 199 ASP A N 1
ATOM 1592 C CA . ASP A 1 199 ? -48.908 -29.303 -6.568 1.00 80.50 199 ASP A CA 1
ATOM 1593 C C . ASP A 1 199 ? -48.631 -28.733 -7.966 1.00 80.50 199 ASP A C 1
ATOM 1595 O O . ASP A 1 199 ? -47.972 -29.380 -8.777 1.00 80.50 199 ASP A O 1
ATOM 1599 N N . LEU A 1 200 ? -49.115 -27.523 -8.272 1.00 74.25 200 LEU A N 1
ATOM 1600 C CA . LEU A 1 200 ? -48.874 -26.880 -9.568 1.00 74.25 200 LEU A CA 1
ATOM 1601 C C . LEU A 1 200 ? -47.404 -26.485 -9.759 1.00 74.25 200 LEU A C 1
ATOM 1603 O O . LEU A 1 200 ? -46.939 -26.350 -10.892 1.00 74.25 200 LEU A O 1
ATOM 1607 N N . PHE A 1 201 ? -46.674 -26.302 -8.660 1.00 71.31 201 PHE A N 1
ATOM 1608 C CA . PHE A 1 201 ? -45.328 -25.743 -8.655 1.00 71.31 201 PHE A CA 1
ATOM 1609 C C . PHE A 1 201 ? -44.239 -26.807 -8.489 1.00 71.31 201 PHE A C 1
ATOM 1611 O O . PHE A 1 201 ? -43.141 -26.648 -9.015 1.00 71.31 201 PHE A O 1
ATOM 1618 N N . ALA A 1 202 ? -44.520 -27.906 -7.790 1.00 72.12 202 ALA A N 1
ATOM 1619 C CA . ALA A 1 202 ? -43.522 -28.928 -7.467 1.00 72.12 202 ALA A CA 1
ATOM 1620 C C . ALA A 1 202 ? -43.520 -30.123 -8.437 1.00 72.12 202 ALA A C 1
ATOM 1622 O O . ALA A 1 202 ? -43.356 -31.273 -8.035 1.00 72.12 202 ALA A O 1
ATOM 1623 N N . THR A 1 203 ? -43.688 -29.859 -9.734 1.00 72.69 203 THR A N 1
ATOM 1624 C CA . THR A 1 203 ? -43.579 -30.879 -10.788 1.00 72.69 203 THR A CA 1
ATOM 1625 C C . THR A 1 203 ? -42.426 -30.557 -11.732 1.00 72.69 203 THR A C 1
ATOM 1627 O O . THR A 1 203 ? -42.073 -29.396 -11.940 1.00 72.69 203 THR A O 1
ATOM 1630 N N . GLU A 1 204 ? -41.838 -31.581 -12.355 1.00 66.88 204 GLU A N 1
ATOM 1631 C CA . GLU A 1 204 ? -40.749 -31.394 -13.331 1.00 66.88 204 GLU A CA 1
ATOM 1632 C C . GLU A 1 204 ? -41.159 -30.500 -14.513 1.00 66.88 204 GLU A C 1
ATOM 1634 O O . GLU A 1 204 ? -40.332 -29.769 -15.060 1.00 66.88 204 GLU A O 1
ATOM 1639 N N . ASN A 1 205 ? -42.453 -30.505 -14.849 1.00 66.88 205 ASN A N 1
ATOM 1640 C CA . ASN A 1 205 ? -43.046 -29.776 -15.968 1.00 66.88 205 ASN A CA 1
ATOM 1641 C C . ASN A 1 205 ? -43.611 -28.393 -15.590 1.00 66.88 205 ASN A C 1
ATOM 1643 O O . ASN A 1 205 ? -44.192 -27.722 -16.450 1.00 66.88 205 ASN A O 1
ATOM 1647 N N . ALA A 1 206 ? -43.469 -27.956 -14.333 1.00 70.25 206 ALA A N 1
ATOM 1648 C CA . ALA A 1 206 ? -43.900 -26.626 -13.913 1.00 70.25 206 ALA A CA 1
ATOM 1649 C C . ALA A 1 206 ? -43.134 -25.542 -14.697 1.00 70.25 206 ALA A C 1
ATOM 1651 O O . ALA A 1 206 ? -41.910 -25.594 -14.847 1.00 70.25 206 ALA A O 1
ATOM 1652 N N . ARG A 1 207 ? -43.859 -24.559 -15.245 1.00 66.31 207 ARG A N 1
ATOM 1653 C CA . ARG A 1 207 ? -43.286 -23.516 -16.112 1.00 66.31 207 ARG A CA 1
ATOM 1654 C C . ARG A 1 207 ? -42.711 -22.383 -15.262 1.00 66.31 207 ARG A C 1
ATOM 1656 O O . ARG A 1 207 ? -43.420 -21.848 -14.429 1.00 66.31 207 ARG A O 1
ATOM 1663 N N . ASN A 1 208 ? -41.482 -21.934 -15.533 1.00 58.28 208 ASN A N 1
ATOM 1664 C CA . ASN A 1 208 ? -40.787 -20.920 -14.715 1.00 58.28 208 ASN A CA 1
ATOM 1665 C C . ASN A 1 208 ? -41.591 -19.625 -14.451 1.00 58.28 208 ASN A C 1
ATOM 1667 O O . ASN A 1 208 ? -41.432 -19.018 -13.398 1.00 58.28 208 ASN A O 1
ATOM 1671 N N . TYR A 1 209 ? -42.487 -19.209 -15.356 1.00 58.31 209 TYR A N 1
ATOM 1672 C CA . TYR A 1 209 ? -43.290 -17.997 -15.153 1.00 58.31 209 TYR A CA 1
ATOM 1673 C C . TYR A 1 209 ? -44.338 -18.103 -14.040 1.00 58.31 209 TYR A C 1
ATOM 1675 O O . TYR A 1 209 ? -44.809 -17.072 -13.576 1.00 58.31 209 TYR A O 1
ATOM 1683 N N . THR A 1 210 ? -44.710 -19.305 -13.586 1.00 63.25 210 THR A N 1
ATOM 1684 C CA . THR A 1 210 ? -45.692 -19.455 -12.499 1.00 63.25 210 THR A CA 1
ATOM 1685 C C . THR A 1 210 ? -45.168 -18.903 -11.172 1.00 63.25 210 THR A C 1
ATOM 1687 O O . THR A 1 210 ? -45.961 -18.586 -10.295 1.00 63.25 210 THR A O 1
ATOM 1690 N N . PHE A 1 211 ? -43.849 -18.744 -11.031 1.00 68.06 211 PHE A N 1
ATOM 1691 C CA . PHE A 1 211 ? -43.192 -18.291 -9.805 1.00 68.06 211 PHE A CA 1
ATOM 1692 C C . PHE A 1 211 ? -42.947 -16.775 -9.753 1.00 68.06 211 PHE A C 1
ATOM 1694 O O . PHE A 1 211 ? -42.717 -16.250 -8.668 1.00 68.06 211 PHE A O 1
ATOM 1701 N N . HIS A 1 212 ? -43.008 -16.067 -10.891 1.00 61.97 212 HIS A N 1
ATOM 1702 C CA . HIS A 1 212 ? -42.610 -14.653 -10.990 1.00 61.97 212 HIS A CA 1
ATOM 1703 C C . HIS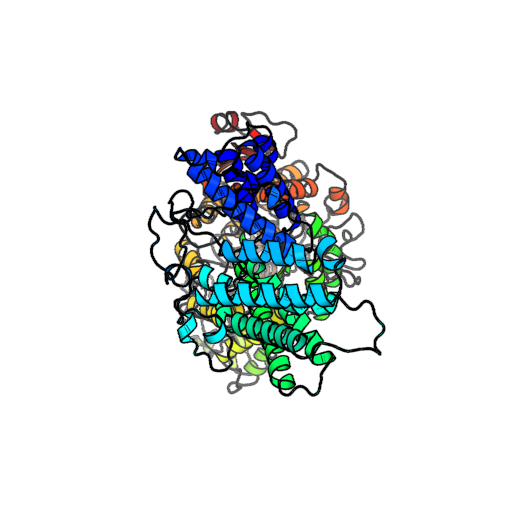 A 1 212 ? -43.439 -13.710 -10.105 1.00 61.97 212 HIS A C 1
ATOM 1705 O O . HIS A 1 212 ? -42.905 -12.725 -9.604 1.00 61.97 212 HIS A O 1
ATOM 1711 N N . ASP A 1 213 ? -44.720 -14.021 -9.897 1.00 72.50 213 ASP A N 1
ATOM 1712 C CA . ASP A 1 213 ? -45.642 -13.150 -9.160 1.00 72.50 213 ASP A CA 1
ATOM 1713 C C . ASP A 1 213 ? -45.773 -13.527 -7.671 1.00 72.50 213 ASP A C 1
ATOM 1715 O O . ASP A 1 213 ? -46.434 -12.815 -6.902 1.00 72.50 213 ASP A O 1
ATOM 1719 N N . LEU A 1 214 ? -45.170 -14.647 -7.242 1.00 79.50 214 LEU A N 1
ATOM 1720 C CA . LEU A 1 214 ? -45.281 -15.125 -5.865 1.00 79.50 214 LEU A CA 1
ATOM 1721 C C . LEU A 1 214 ? -44.561 -14.185 -4.889 1.00 79.50 214 LEU A C 1
ATOM 1723 O O . LEU A 1 214 ? -43.417 -13.777 -5.072 1.00 79.50 214 LEU A O 1
ATOM 1727 N N . SER A 1 215 ? -45.237 -13.884 -3.788 1.00 81.69 215 SER A N 1
ATOM 1728 C CA . SER A 1 215 ? -44.656 -13.237 -2.618 1.00 81.69 215 SER A CA 1
ATOM 1729 C C . SER A 1 215 ? -43.847 -14.237 -1.787 1.00 81.69 215 SER A C 1
ATOM 1731 O O . SER A 1 215 ? -44.132 -15.437 -1.781 1.00 81.69 215 SER A O 1
ATOM 1733 N N . LEU A 1 216 ? -42.905 -13.734 -0.980 1.00 78.81 216 LEU A N 1
ATOM 1734 C CA . LEU A 1 216 ? -42.158 -14.548 -0.009 1.00 78.81 216 LEU A CA 1
ATOM 1735 C C . LEU A 1 216 ? -43.089 -15.333 0.934 1.00 78.81 216 LEU A C 1
ATOM 1737 O O . LEU A 1 216 ? -42.790 -16.456 1.332 1.00 78.81 216 LEU A O 1
ATOM 1741 N N . ARG A 1 217 ? -44.250 -14.759 1.267 1.00 81.44 217 ARG A N 1
ATOM 1742 C CA . ARG A 1 217 ? -45.276 -15.438 2.060 1.00 81.44 217 ARG A CA 1
ATOM 1743 C C . ARG A 1 217 ? -45.885 -16.616 1.303 1.00 81.44 217 ARG A C 1
ATOM 1745 O O . ARG A 1 217 ? -45.941 -17.704 1.861 1.00 81.44 217 ARG A O 1
ATOM 1752 N N . GLY A 1 218 ? -46.286 -16.423 0.047 1.00 85.12 218 GLY A N 1
ATOM 1753 C CA . GLY A 1 218 ? -46.801 -17.502 -0.802 1.00 85.12 218 GLY A CA 1
ATOM 1754 C C . GLY A 1 218 ? -45.806 -18.653 -0.935 1.00 85.12 218 GLY A C 1
ATOM 1755 O O . GLY A 1 218 ? -46.168 -19.818 -0.789 1.00 85.12 218 GLY A O 1
ATOM 1756 N N . VAL A 1 219 ? -44.526 -18.311 -1.094 1.00 85.31 219 VAL A N 1
ATOM 1757 C CA . VAL A 1 219 ? -43.420 -19.272 -1.075 1.00 85.31 219 VAL A CA 1
ATOM 1758 C C . VAL A 1 219 ? -43.373 -20.064 0.233 1.00 85.31 219 VAL A C 1
ATOM 1760 O O . VAL A 1 219 ? -43.332 -21.295 0.202 1.00 85.31 219 VAL A O 1
ATOM 1763 N N . ASN A 1 220 ? -43.425 -19.380 1.376 1.00 84.69 220 ASN A N 1
ATOM 1764 C CA . ASN A 1 220 ? -43.416 -20.028 2.686 1.00 84.69 220 ASN A CA 1
ATOM 1765 C C . ASN A 1 220 ? -44.639 -20.923 2.913 1.00 84.69 220 ASN A C 1
ATOM 1767 O O . ASN A 1 220 ? -44.486 -21.999 3.480 1.00 84.69 220 ASN A O 1
ATOM 1771 N N . LEU A 1 221 ? -45.828 -20.539 2.441 1.00 87.31 221 LEU A N 1
ATOM 1772 C CA . LEU A 1 221 ? -47.040 -21.354 2.583 1.00 87.31 221 LEU A CA 1
ATOM 1773 C C . LEU A 1 221 ? -46.915 -22.708 1.875 1.00 87.31 221 LEU A C 1
ATOM 1775 O O . LEU A 1 221 ? -47.279 -23.731 2.453 1.00 87.31 221 LEU A O 1
ATOM 1779 N N . HIS A 1 222 ? -46.350 -22.739 0.664 1.00 88.62 222 HIS A N 1
ATOM 1780 C CA . HIS A 1 222 ? -46.089 -23.998 -0.041 1.00 88.62 222 HIS A CA 1
ATOM 1781 C C . HIS A 1 222 ? -45.063 -24.864 0.702 1.00 88.62 222 HIS A C 1
ATOM 1783 O O . HIS A 1 222 ? -45.291 -26.055 0.906 1.00 88.62 222 HIS A O 1
ATOM 1789 N N . LEU A 1 223 ? -43.954 -24.268 1.154 1.00 89.25 223 LEU A N 1
ATOM 1790 C CA . LEU A 1 223 ? -42.921 -24.985 1.911 1.00 89.25 223 LEU A CA 1
ATOM 1791 C C . LEU A 1 223 ? -43.462 -25.555 3.227 1.00 89.25 223 LEU A C 1
ATOM 1793 O O . LEU A 1 223 ? -43.146 -26.684 3.597 1.00 89.25 223 LEU A O 1
ATOM 1797 N N . GLU A 1 224 ? -44.299 -24.797 3.931 1.00 89.25 224 GLU A N 1
ATOM 1798 C CA . GLU A 1 224 ? -44.911 -25.243 5.176 1.00 89.25 224 GLU A CA 1
ATOM 1799 C C . GLU A 1 224 ? -45.954 -26.340 4.975 1.00 89.25 224 GLU A C 1
ATOM 1801 O O . GLU A 1 224 ? -46.043 -27.229 5.824 1.00 89.25 224 GLU A O 1
ATOM 1806 N N . TYR A 1 225 ? -46.710 -26.306 3.874 1.00 91.19 225 TYR A N 1
ATOM 1807 C CA . TYR A 1 225 ? -47.609 -27.394 3.497 1.00 91.19 225 TYR A CA 1
ATOM 1808 C C . TYR A 1 225 ? -46.825 -28.702 3.333 1.00 91.19 225 TYR A C 1
ATOM 1810 O O . TYR A 1 225 ? -47.104 -29.668 4.048 1.00 91.19 225 TYR A O 1
ATOM 1818 N N . TYR A 1 226 ? -45.782 -28.697 2.490 1.00 89.88 226 TYR A N 1
ATOM 1819 C CA . TYR A 1 226 ? -44.948 -29.881 2.255 1.00 89.88 226 TYR A CA 1
ATOM 1820 C C . TYR A 1 226 ? -44.254 -30.363 3.532 1.00 89.88 226 TYR A C 1
ATOM 1822 O O . TYR A 1 226 ? -44.141 -31.556 3.813 1.00 89.88 226 TYR A O 1
ATOM 1830 N N . PHE A 1 227 ? -43.825 -29.426 4.375 1.00 89.38 227 PHE A N 1
ATOM 1831 C CA . PHE A 1 227 ? -43.244 -29.757 5.667 1.00 89.38 227 PHE A CA 1
ATOM 1832 C C . PHE A 1 227 ? -44.246 -30.425 6.618 1.00 89.38 227 PHE A C 1
ATOM 1834 O O . PHE A 1 227 ? -43.891 -31.402 7.280 1.00 89.38 227 PHE A O 1
ATOM 1841 N N . CYS A 1 228 ? -45.488 -29.934 6.702 1.00 90.94 228 CYS A N 1
ATOM 1842 C CA . CYS A 1 228 ? -46.523 -30.549 7.536 1.00 90.94 228 CYS A CA 1
ATOM 1843 C C . CYS A 1 228 ? -46.860 -31.956 7.045 1.00 90.94 228 CYS A C 1
ATOM 1845 O O . CYS A 1 228 ? -46.897 -32.882 7.855 1.00 90.94 228 CYS A O 1
ATOM 1847 N N . LEU A 1 229 ? -47.030 -32.126 5.734 1.00 90.62 229 LEU A N 1
ATOM 1848 C CA . LEU A 1 229 ? -47.329 -33.418 5.126 1.00 90.62 229 LEU A CA 1
ATOM 1849 C C . LEU A 1 229 ? -46.177 -34.411 5.356 1.00 90.62 229 LEU A C 1
ATOM 1851 O O . LEU A 1 229 ? -46.390 -35.532 5.829 1.00 90.62 229 LEU A O 1
ATOM 1855 N N . GLY A 1 230 ? -44.933 -33.949 5.200 1.00 88.44 230 GLY A N 1
ATOM 1856 C CA . GLY A 1 230 ? -43.736 -34.703 5.562 1.00 88.44 230 GLY A CA 1
ATOM 1857 C C . GLY A 1 230 ? -43.686 -35.103 7.046 1.00 88.44 230 GLY A C 1
ATOM 1858 O O . GLY A 1 230 ? -43.330 -36.232 7.378 1.00 88.44 230 GLY A O 1
ATOM 1859 N N . LYS A 1 231 ? -44.084 -34.229 7.977 1.00 89.12 231 LYS A N 1
ATOM 1860 C CA . LYS A 1 231 ? -44.151 -34.574 9.412 1.00 89.12 231 LYS A CA 1
ATOM 1861 C C . LYS A 1 231 ? -45.284 -35.557 9.729 1.00 89.12 231 LYS A C 1
ATOM 1863 O O . LYS A 1 231 ? -45.094 -36.446 10.554 1.00 89.12 231 LYS A O 1
ATOM 1868 N N . ILE A 1 232 ? -46.436 -35.450 9.072 1.00 91.56 232 ILE A N 1
ATOM 1869 C CA . ILE A 1 232 ? -47.560 -36.376 9.269 1.00 91.56 232 ILE A CA 1
ATOM 1870 C C . ILE A 1 232 ? -47.162 -37.793 8.839 1.00 91.56 232 ILE A C 1
ATOM 1872 O O . ILE A 1 232 ? -47.221 -38.726 9.642 1.00 91.56 232 ILE A O 1
ATOM 1876 N N . HIS A 1 233 ? -46.678 -37.959 7.608 1.00 89.19 233 HIS A N 1
ATOM 1877 C CA . HIS A 1 233 ? -46.344 -39.286 7.083 1.00 89.19 233 HIS A CA 1
ATOM 1878 C C . HIS A 1 233 ? -44.987 -39.814 7.572 1.00 89.19 233 HIS A C 1
ATOM 1880 O O . HIS A 1 233 ? -44.815 -41.024 7.744 1.00 89.19 233 HIS A O 1
ATOM 1886 N N . GLY A 1 234 ? -44.048 -38.925 7.908 1.00 83.56 234 GLY A N 1
ATOM 1887 C CA . GLY A 1 234 ? -42.759 -39.282 8.501 1.00 83.56 234 GLY A CA 1
ATOM 1888 C C . GLY A 1 234 ? -42.865 -39.853 9.920 1.00 83.56 234 GLY A C 1
ATOM 1889 O O . GLY A 1 234 ? -41.971 -40.583 10.357 1.00 83.56 234 GLY A O 1
ATOM 1890 N N . ALA A 1 235 ? -43.964 -39.598 10.642 1.00 82.31 235 ALA A N 1
ATOM 1891 C CA . ALA A 1 235 ? -44.192 -40.137 11.986 1.00 82.31 235 ALA A CA 1
ATOM 1892 C C . ALA A 1 235 ? -44.211 -41.678 12.038 1.00 82.31 235 ALA A C 1
ATOM 1894 O O . ALA A 1 235 ? -43.917 -42.255 13.089 1.00 82.31 235 ALA A O 1
ATOM 1895 N N . VAL A 1 236 ? -44.478 -42.348 10.908 1.00 70.00 236 VAL A N 1
ATOM 1896 C CA . VAL A 1 236 ? -44.413 -43.816 10.781 1.00 70.00 236 VAL A CA 1
ATOM 1897 C C . VAL A 1 236 ? -42.988 -44.336 11.019 1.00 70.00 236 VAL A C 1
ATOM 1899 O O . VAL A 1 236 ? -42.816 -45.358 11.675 1.00 70.00 236 VAL A O 1
ATOM 1902 N N . SER A 1 237 ? -41.949 -43.595 10.604 1.00 57.59 237 SER A N 1
ATOM 1903 C CA . SER A 1 237 ? -40.539 -43.965 10.848 1.00 57.59 237 SER A CA 1
ATOM 1904 C C . SER A 1 237 ? -40.145 -43.934 12.332 1.00 57.59 237 SER A C 1
ATOM 1906 O O . SER A 1 237 ? -39.172 -44.572 12.720 1.00 57.59 237 SER A O 1
ATOM 1908 N N . ALA A 1 238 ? -40.878 -43.191 13.169 1.00 51.19 238 ALA A N 1
ATOM 1909 C CA . ALA A 1 238 ? -40.653 -43.118 14.615 1.00 51.19 238 ALA A CA 1
ATOM 1910 C C . ALA A 1 238 ? -41.454 -44.177 15.404 1.00 51.19 238 ALA A C 1
ATOM 1912 O O . ALA A 1 238 ? -41.309 -44.264 16.622 1.00 51.19 238 ALA A O 1
ATOM 1913 N N . CYS A 1 239 ? -42.318 -44.965 14.746 1.00 45.03 239 CYS A N 1
ATOM 1914 C CA . CYS A 1 239 ? -43.021 -46.101 15.360 1.00 45.03 239 CYS A CA 1
ATOM 1915 C C . CYS A 1 239 ? -42.128 -47.340 15.527 1.00 45.03 239 CYS A C 1
ATOM 1917 O O . CYS A 1 239 ? -42.401 -48.166 16.392 1.00 45.03 239 CYS A O 1
ATOM 1919 N N . SER A 1 240 ? -41.075 -47.494 14.721 1.00 41.16 240 SER A N 1
ATOM 1920 C CA . SER A 1 240 ? -40.299 -48.733 14.643 1.00 41.16 240 SER A CA 1
ATOM 1921 C C . SER A 1 240 ? -39.044 -48.692 15.523 1.00 41.16 240 SER A C 1
ATOM 1923 O O . SER A 1 240 ? -37.950 -48.390 15.049 1.00 41.16 240 SER A O 1
ATOM 1925 N N . GLN A 1 241 ? -39.177 -49.044 16.803 1.00 40.03 241 GLN A N 1
ATOM 1926 C CA . GLN A 1 241 ? -38.069 -49.640 17.564 1.00 40.03 241 GLN A CA 1
ATOM 1927 C C . GLN A 1 241 ? -38.062 -51.160 17.335 1.00 40.03 241 GLN A C 1
ATOM 1929 O O . GLN A 1 241 ? -38.318 -51.923 18.258 1.00 40.03 241 GLN A O 1
ATOM 1934 N N . LEU A 1 242 ? -37.817 -51.622 16.106 1.00 36.88 242 LEU A N 1
ATOM 1935 C CA . LEU A 1 242 ? -37.662 -53.052 15.816 1.00 36.88 242 LEU A CA 1
ATOM 1936 C C . LEU A 1 242 ? -36.547 -53.288 14.793 1.00 36.88 242 LEU A C 1
ATOM 1938 O O . LEU A 1 242 ? -36.209 -52.414 13.994 1.00 36.88 242 LEU A O 1
ATOM 1942 N N . SER A 1 243 ? -35.926 -54.461 14.910 1.00 36.25 243 SER A N 1
ATOM 1943 C CA . SER A 1 243 ? -34.741 -54.898 14.174 1.00 36.25 243 SER A CA 1
ATOM 1944 C C . SER A 1 243 ? -34.946 -54.851 12.646 1.00 36.25 243 SER A C 1
ATOM 1946 O O . SER A 1 243 ? -36.077 -54.942 12.164 1.00 36.25 243 SER A O 1
ATOM 1948 N N . PRO A 1 244 ? -33.863 -54.745 11.849 1.00 40.69 244 PRO A N 1
ATOM 1949 C CA . PRO A 1 244 ? -33.928 -54.562 10.393 1.00 40.69 244 PRO A CA 1
ATOM 1950 C C . PRO A 1 244 ? -34.542 -55.724 9.576 1.00 40.69 244 PRO A C 1
ATOM 1952 O O . PRO A 1 244 ? -34.411 -55.732 8.358 1.00 40.69 244 PRO A O 1
ATOM 1955 N N . GLN A 1 245 ? -35.206 -56.700 10.206 1.00 38.50 245 GLN A N 1
ATOM 1956 C CA . GLN A 1 245 ? -35.815 -57.859 9.538 1.00 38.50 245 GLN A CA 1
ATOM 1957 C C . GLN A 1 245 ? -37.354 -57.846 9.491 1.00 38.50 245 GLN A C 1
ATOM 1959 O O . GLN A 1 245 ? -37.929 -58.687 8.809 1.00 38.50 245 GLN A O 1
ATOM 1964 N N . GLU A 1 246 ? -38.029 -56.874 10.113 1.00 37.94 246 GLU A N 1
ATOM 1965 C CA . GLU A 1 246 ? -39.496 -56.726 10.049 1.00 37.94 246 GLU A CA 1
ATOM 1966 C C . GLU A 1 246 ? -39.885 -55.359 9.463 1.00 37.94 246 GLU A C 1
ATOM 1968 O O . GLU A 1 246 ? -40.505 -54.513 10.103 1.00 37.94 246 GLU A O 1
ATOM 1973 N N . TRP A 1 247 ? -39.481 -55.103 8.217 1.00 36.97 247 TRP A N 1
ATOM 1974 C CA . TRP A 1 247 ? -39.906 -53.916 7.470 1.00 36.97 247 TRP A CA 1
ATOM 1975 C C . TRP A 1 247 ? -41.294 -54.143 6.870 1.00 36.97 247 TRP A C 1
ATOM 1977 O O . TRP A 1 247 ? -41.439 -54.487 5.701 1.00 36.97 247 TRP A O 1
ATOM 1987 N N . SER A 1 248 ? -42.331 -53.940 7.676 1.00 36.16 248 SER A N 1
ATOM 1988 C CA . SER A 1 248 ? -43.704 -53.789 7.189 1.00 36.16 248 SER A CA 1
ATOM 1989 C C . SER A 1 248 ? -44.089 -52.311 7.256 1.00 36.16 248 SER A C 1
ATOM 1991 O O . SER A 1 248 ? -44.905 -51.903 8.082 1.00 36.16 248 SER A O 1
ATOM 1993 N N . PHE A 1 249 ? -43.492 -51.481 6.395 1.00 46.53 249 PHE A N 1
ATOM 1994 C CA . PHE A 1 249 ? -44.066 -50.164 6.120 1.00 46.53 249 PHE A CA 1
ATOM 1995 C C . PHE A 1 249 ? -45.492 -50.368 5.604 1.00 46.53 249 PHE A C 1
ATOM 1997 O O . PHE A 1 249 ? -45.727 -51.270 4.803 1.00 46.53 249 PHE A O 1
ATOM 2004 N N . LEU A 1 250 ? -46.438 -49.507 5.980 1.00 51.97 250 LEU A N 1
ATOM 2005 C CA . LEU A 1 250 ? -47.549 -49.256 5.066 1.00 51.97 250 LEU A CA 1
ATOM 2006 C C . LEU A 1 250 ? -46.936 -48.526 3.865 1.00 51.97 250 LEU A C 1
ATOM 2008 O O . LEU A 1 250 ? -46.511 -47.379 4.043 1.00 51.97 250 LEU A O 1
ATOM 2012 N N . PRO A 1 251 ? -46.844 -49.158 2.679 1.00 57.44 251 PRO A N 1
ATOM 2013 C CA . PRO A 1 251 ? -46.054 -48.624 1.569 1.00 57.44 251 PRO A CA 1
ATOM 2014 C C . PRO A 1 251 ? -46.490 -47.208 1.173 1.00 57.44 251 PRO A C 1
ATOM 2016 O O . PRO A 1 251 ? -45.665 -46.391 0.789 1.00 57.44 251 PRO A O 1
ATOM 2019 N N . SER A 1 252 ? -47.773 -46.880 1.367 1.00 68.19 252 SER A N 1
ATOM 2020 C CA . SER A 1 252 ? -48.360 -45.596 0.987 1.00 68.19 252 SER A CA 1
ATOM 2021 C C . SER A 1 252 ? -47.858 -44.389 1.792 1.00 68.19 252 SER A C 1
ATOM 2023 O O . SER A 1 252 ? -47.681 -43.332 1.207 1.00 68.19 252 SER A O 1
ATOM 2025 N N . SER A 1 253 ? -47.620 -44.494 3.109 1.00 77.94 253 SER A N 1
ATOM 2026 C CA . SER A 1 253 ? -47.167 -43.326 3.900 1.00 77.94 253 SER A CA 1
ATOM 2027 C C . SER A 1 253 ? -45.675 -43.052 3.730 1.00 77.94 253 SER A C 1
ATOM 2029 O O . SER A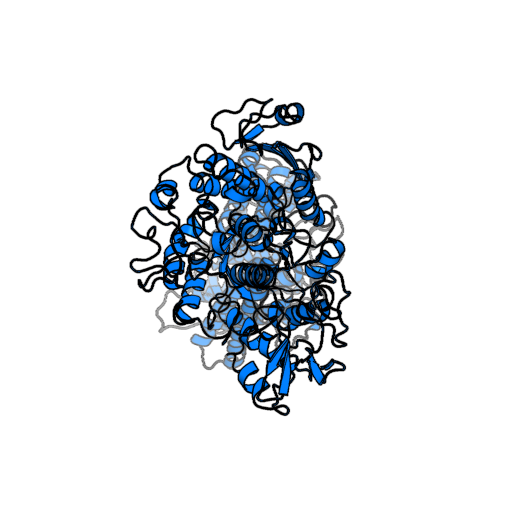 1 253 ? -45.265 -41.897 3.709 1.00 77.94 253 SER A O 1
ATOM 2031 N N . ALA A 1 254 ? -44.857 -44.098 3.607 1.00 73.00 254 ALA A N 1
ATOM 2032 C CA . ALA A 1 254 ? -43.436 -43.924 3.317 1.00 73.00 254 ALA A CA 1
ATOM 2033 C C . ALA A 1 254 ? -43.244 -43.293 1.930 1.00 73.00 254 ALA A C 1
ATOM 2035 O O . ALA A 1 254 ? -42.491 -42.333 1.802 1.00 73.00 254 ALA A O 1
ATOM 2036 N N . GLU A 1 255 ? -43.997 -43.765 0.933 1.00 77.75 255 GLU A N 1
ATOM 2037 C CA . GLU A 1 255 ? -43.996 -43.198 -0.416 1.00 77.75 255 GLU A CA 1
ATOM 2038 C C . GLU A 1 255 ? -44.387 -41.716 -0.416 1.00 77.75 255 GLU A C 1
ATOM 2040 O O . GLU A 1 255 ? -43.649 -40.889 -0.946 1.00 77.75 255 GLU A O 1
ATOM 2045 N N . LEU A 1 256 ? -45.485 -41.352 0.260 1.00 83.25 256 LEU A N 1
ATOM 2046 C CA . LEU A 1 256 ? -45.899 -39.951 0.386 1.00 83.25 256 LEU A CA 1
ATOM 2047 C C . LEU A 1 256 ? -44.812 -39.098 1.051 1.00 83.25 256 LEU A C 1
ATOM 2049 O O . LEU A 1 256 ? -44.464 -38.047 0.534 1.00 83.25 256 LEU A O 1
ATOM 2053 N N . PHE A 1 257 ? -44.187 -39.560 2.137 1.00 84.38 257 PHE A N 1
ATOM 2054 C CA . PHE A 1 257 ? -43.097 -38.823 2.791 1.00 84.38 257 PHE A CA 1
ATOM 2055 C C . PHE A 1 257 ? -41.915 -38.506 1.852 1.00 84.38 257 PHE A C 1
ATOM 2057 O O . PHE A 1 257 ? -41.330 -37.415 1.911 1.00 84.38 257 PHE A O 1
ATOM 2064 N N . TYR A 1 258 ? -41.553 -39.449 0.982 1.00 85.62 258 TYR A N 1
ATOM 2065 C CA . TYR A 1 258 ? -40.469 -39.260 0.021 1.00 85.62 258 TYR A CA 1
ATOM 2066 C C . TYR A 1 258 ? -40.881 -38.374 -1.154 1.00 85.62 258 TYR A C 1
ATOM 2068 O O . TYR A 1 258 ? -40.122 -37.472 -1.518 1.00 85.62 258 TYR A O 1
ATOM 2076 N N . GLN A 1 259 ? -42.096 -38.551 -1.681 1.00 85.06 259 GLN A N 1
ATOM 2077 C CA . GLN A 1 259 ? -42.657 -37.675 -2.712 1.00 85.06 259 GLN A CA 1
ATOM 2078 C C . GLN A 1 259 ? -42.714 -36.218 -2.243 1.00 85.06 259 GLN A C 1
ATOM 2080 O O . GLN A 1 259 ? -42.325 -35.317 -2.979 1.00 85.06 259 GLN A O 1
ATOM 2085 N N . GLU A 1 260 ? -43.083 -35.982 -0.988 1.00 87.38 260 GLU A N 1
ATOM 2086 C CA . GLU A 1 260 ? -43.091 -34.657 -0.367 1.00 87.38 260 GLU A CA 1
ATOM 2087 C C . GLU A 1 260 ? -41.697 -34.031 -0.272 1.00 87.38 260 GLU A C 1
ATOM 2089 O O . GLU A 1 260 ? -41.490 -32.864 -0.615 1.00 87.38 260 GLU A O 1
ATOM 2094 N N . SER A 1 261 ? -40.706 -34.823 0.142 1.00 89.38 261 SER A N 1
ATOM 2095 C CA . SER A 1 261 ? -39.309 -34.377 0.213 1.00 89.38 261 SER A CA 1
ATOM 2096 C C . SER A 1 261 ? -38.781 -33.986 -1.169 1.00 89.38 261 SER A C 1
ATOM 2098 O O . SER A 1 261 ? -38.110 -32.964 -1.323 1.00 89.38 261 SER A O 1
ATOM 2100 N N . ARG A 1 262 ? -39.138 -34.764 -2.193 1.00 89.75 262 ARG A N 1
ATOM 2101 C CA . ARG A 1 262 ? -38.814 -34.483 -3.592 1.00 89.75 262 ARG A CA 1
ATOM 2102 C C . ARG A 1 262 ? -39.495 -33.208 -4.094 1.00 89.75 262 ARG A C 1
ATOM 2104 O O . ARG A 1 262 ? -38.822 -32.340 -4.647 1.00 89.75 262 ARG A O 1
ATOM 2111 N N . SER A 1 263 ? -40.799 -33.065 -3.860 1.00 88.50 263 SER A N 1
ATOM 2112 C CA . SER A 1 263 ? -41.585 -31.880 -4.223 1.00 88.50 263 SER A CA 1
ATOM 2113 C C . SER A 1 263 ? -41.012 -30.606 -3.603 1.00 88.50 263 SER A C 1
ATOM 2115 O O . SER A 1 263 ? -40.844 -29.593 -4.282 1.00 88.50 263 SER A O 1
ATOM 2117 N N . MET A 1 264 ? -40.614 -30.671 -2.333 1.00 90.12 264 MET A N 1
ATOM 2118 C CA . MET A 1 264 ? -39.987 -29.561 -1.623 1.00 90.12 264 MET A CA 1
ATOM 2119 C C . MET A 1 264 ? -38.642 -29.151 -2.242 1.00 90.12 264 MET A C 1
ATOM 2121 O O . MET A 1 264 ? -38.418 -27.961 -2.448 1.00 90.12 264 MET A O 1
ATOM 2125 N N . LEU A 1 265 ? -37.761 -30.096 -2.594 1.00 90.19 265 LEU A N 1
ATOM 2126 C CA . LEU A 1 265 ? -36.483 -29.765 -3.246 1.00 90.19 265 LEU A CA 1
ATOM 2127 C C . LEU A 1 265 ? -36.665 -29.213 -4.662 1.00 90.19 265 LEU A C 1
ATOM 2129 O O . LEU A 1 265 ? -35.993 -28.247 -5.026 1.00 90.19 265 LEU A O 1
ATOM 2133 N N . LEU A 1 266 ? -37.596 -29.774 -5.441 1.00 88.06 266 LEU A N 1
ATOM 2134 C CA . LEU A 1 266 ? -37.955 -29.234 -6.756 1.00 88.06 266 LEU A CA 1
ATOM 2135 C C . LEU A 1 266 ? -38.444 -27.793 -6.635 1.00 88.06 266 LEU A C 1
ATOM 2137 O O . LEU A 1 266 ? -38.007 -26.927 -7.389 1.00 88.06 266 LEU A O 1
ATOM 2141 N N . TYR A 1 267 ? -39.317 -27.534 -5.664 1.00 87.44 267 TYR A N 1
ATOM 2142 C CA . TYR A 1 267 ? -39.841 -26.203 -5.408 1.00 87.44 267 TYR A CA 1
ATOM 2143 C C . TYR A 1 267 ? -38.725 -25.222 -5.025 1.00 87.44 267 TYR A C 1
ATOM 2145 O O . TYR A 1 267 ? -38.622 -24.159 -5.630 1.00 87.44 267 TYR A O 1
ATOM 2153 N N . ILE A 1 268 ? -37.843 -25.607 -4.094 1.00 87.12 268 ILE A N 1
ATOM 2154 C CA . ILE A 1 268 ? -36.706 -24.794 -3.629 1.00 87.12 268 ILE A CA 1
ATOM 2155 C C . ILE A 1 268 ? -35.747 -24.450 -4.771 1.00 87.12 268 ILE A C 1
ATOM 2157 O O . ILE A 1 268 ? -35.350 -23.296 -4.904 1.00 87.12 268 ILE A O 1
ATOM 2161 N N . TYR A 1 269 ? -35.410 -25.417 -5.627 1.00 85.81 269 TYR A N 1
ATOM 2162 C CA . TYR A 1 269 ? -34.535 -25.168 -6.774 1.00 85.81 269 TYR A CA 1
ATOM 2163 C C . TYR A 1 269 ? -35.130 -24.150 -7.756 1.00 85.81 269 TYR A C 1
ATOM 2165 O O . TYR A 1 269 ? -34.405 -23.336 -8.325 1.00 85.81 269 TYR A O 1
ATOM 2173 N N . ARG A 1 270 ? -36.457 -24.146 -7.934 1.00 82.19 270 ARG A N 1
ATOM 2174 C CA . ARG A 1 270 ? -37.153 -23.198 -8.822 1.00 82.19 270 ARG A CA 1
ATOM 2175 C C . ARG A 1 270 ? -37.215 -21.781 -8.261 1.00 82.19 270 ARG A C 1
ATOM 2177 O O . ARG A 1 270 ? -37.241 -20.836 -9.039 1.00 82.19 270 ARG A O 1
ATOM 2184 N N . ILE A 1 271 ? -37.229 -21.634 -6.938 1.00 81.88 271 ILE A N 1
ATOM 2185 C CA . ILE A 1 271 ? -37.223 -20.334 -6.253 1.00 81.88 271 ILE A CA 1
ATOM 2186 C C . ILE A 1 271 ? -35.816 -19.904 -5.823 1.00 81.88 271 ILE A C 1
ATOM 2188 O O . ILE A 1 271 ? -35.702 -19.036 -4.964 1.00 81.88 271 ILE A O 1
ATOM 2192 N N . ARG A 1 272 ? -34.745 -20.506 -6.359 1.00 80.88 272 ARG A N 1
ATOM 2193 C CA . ARG A 1 272 ? -33.366 -20.230 -5.916 1.00 80.88 272 ARG A CA 1
ATOM 2194 C C . ARG A 1 272 ? -33.007 -18.741 -5.935 1.00 80.88 272 ARG A C 1
ATOM 2196 O O . ARG A 1 272 ? -32.331 -18.286 -5.028 1.00 80.88 272 ARG A O 1
ATOM 2203 N N . ASP A 1 273 ? -33.572 -17.972 -6.865 1.00 74.44 273 ASP A N 1
ATOM 2204 C CA . ASP A 1 273 ? -33.356 -16.522 -6.968 1.00 74.44 273 ASP A CA 1
ATOM 2205 C C . ASP A 1 273 ? -33.988 -15.725 -5.797 1.00 74.44 273 ASP A C 1
ATOM 2207 O O . ASP A 1 273 ? -33.653 -14.564 -5.573 1.00 74.44 273 ASP A O 1
ATOM 2211 N N . PHE A 1 274 ? -34.901 -16.329 -5.021 1.00 72.69 274 PHE A N 1
ATOM 2212 C CA . PHE A 1 274 ? -35.436 -15.767 -3.769 1.00 72.69 274 PHE A CA 1
ATOM 2213 C C . PHE A 1 274 ? -34.561 -16.087 -2.544 1.00 72.69 274 PHE A C 1
ATOM 2215 O O . PHE A 1 274 ? -34.773 -15.511 -1.468 1.00 72.69 274 PHE A O 1
ATOM 2222 N N . LEU A 1 275 ? -33.607 -17.013 -2.672 1.00 75.94 275 LEU A N 1
ATOM 2223 C CA . LEU A 1 275 ? -32.710 -17.422 -1.598 1.00 75.94 275 LEU A CA 1
ATOM 2224 C C . LEU A 1 275 ? -31.456 -16.552 -1.648 1.00 75.94 275 LEU A C 1
ATOM 2226 O O . LEU A 1 275 ? -30.614 -16.722 -2.515 1.00 75.94 275 LEU A O 1
ATOM 2230 N N . ASN A 1 276 ? -31.317 -15.646 -0.686 1.00 73.88 276 ASN A N 1
ATOM 2231 C CA . ASN A 1 276 ? -30.066 -14.927 -0.448 1.00 73.88 276 ASN A CA 1
ATOM 2232 C C . ASN A 1 276 ? -29.521 -15.288 0.936 1.00 73.88 276 ASN A C 1
ATOM 2234 O O . ASN A 1 276 ? -30.219 -15.883 1.763 1.00 73.88 276 ASN A O 1
ATOM 2238 N N . TRP A 1 277 ? -28.289 -14.873 1.223 1.00 69.50 277 TRP A N 1
ATOM 2239 C CA . TRP A 1 277 ? -27.642 -15.147 2.508 1.00 69.50 277 TRP A CA 1
ATOM 2240 C C . TRP A 1 277 ? -28.467 -14.703 3.736 1.00 69.50 277 TRP A C 1
ATOM 2242 O O . TRP A 1 277 ? -28.498 -15.408 4.745 1.00 69.50 277 TRP A O 1
ATOM 2252 N N . HIS A 1 278 ? -29.184 -13.577 3.658 1.00 67.88 278 HIS A N 1
ATOM 2253 C CA . HIS A 1 278 ? -29.971 -13.051 4.781 1.00 67.88 278 HIS A CA 1
ATOM 2254 C C . HIS A 1 278 ? -31.285 -13.813 5.016 1.00 67.88 278 HIS A C 1
ATOM 2256 O O . HIS A 1 278 ? -31.772 -13.856 6.144 1.00 67.88 278 HIS A O 1
ATOM 2262 N N . THR A 1 279 ? -31.878 -14.404 3.974 1.00 69.81 279 THR A N 1
ATOM 2263 C CA . THR A 1 279 ? -33.126 -15.185 4.075 1.00 69.81 279 THR A CA 1
ATOM 2264 C C . THR A 1 279 ? -32.887 -16.689 4.126 1.00 69.81 279 THR A C 1
ATOM 2266 O O . THR A 1 279 ? -33.800 -17.436 4.477 1.00 69.81 279 THR A O 1
ATOM 2269 N N . PHE A 1 280 ? -31.665 -17.150 3.845 1.00 80.31 280 PHE A N 1
ATOM 2270 C CA . PHE A 1 280 ? -31.317 -18.566 3.753 1.00 80.31 280 PHE A CA 1
ATOM 2271 C C . PHE A 1 280 ? -31.771 -19.373 4.975 1.00 80.31 280 PHE A C 1
ATOM 2273 O O . PHE A 1 280 ? -32.403 -20.419 4.825 1.00 80.31 280 PHE A O 1
ATOM 2280 N N . TRP A 1 281 ? -31.529 -18.878 6.190 1.00 77.56 281 TRP A N 1
ATOM 2281 C CA . TRP A 1 281 ? -31.872 -19.603 7.419 1.00 77.56 281 TRP A CA 1
ATOM 2282 C C . TRP A 1 281 ? -33.375 -19.800 7.631 1.00 77.56 281 TRP A C 1
ATOM 2284 O O . TRP A 1 281 ? -33.768 -20.742 8.319 1.00 77.56 281 TRP A O 1
ATOM 2294 N N . ILE A 1 282 ? -34.221 -18.976 7.004 1.00 77.44 282 ILE A N 1
ATOM 2295 C CA . ILE A 1 282 ? -35.679 -19.174 6.994 1.00 77.44 282 ILE A CA 1
ATOM 2296 C C . ILE A 1 282 ? -36.015 -20.491 6.278 1.00 77.44 282 ILE A C 1
ATOM 2298 O O . ILE A 1 282 ? -36.914 -21.227 6.696 1.00 77.44 282 ILE A O 1
ATOM 2302 N N . HIS A 1 283 ? -35.251 -20.822 5.234 1.00 82.44 283 HIS A N 1
ATOM 2303 C CA . HIS A 1 283 ? -35.500 -21.965 4.360 1.00 82.44 283 HIS A CA 1
ATOM 2304 C C . HIS A 1 283 ? -34.613 -23.182 4.655 1.00 82.44 283 HIS A C 1
ATOM 2306 O O . HIS A 1 283 ? -34.998 -24.308 4.338 1.00 82.44 283 HIS A O 1
ATOM 2312 N N . ALA A 1 284 ? -33.465 -22.984 5.309 1.00 82.38 284 ALA A N 1
ATOM 2313 C CA . ALA A 1 284 ? -32.437 -23.998 5.546 1.00 82.38 284 ALA A CA 1
ATOM 2314 C C . ALA A 1 284 ? -32.994 -25.302 6.137 1.00 82.38 284 ALA A C 1
ATOM 2316 O O . ALA A 1 284 ? -32.649 -26.393 5.690 1.00 82.38 284 ALA A O 1
ATOM 2317 N N . GLN A 1 285 ? -33.914 -25.210 7.098 1.00 78.81 285 GLN A N 1
ATOM 2318 C CA . GLN A 1 285 ? -34.522 -26.392 7.713 1.00 78.81 285 GLN A CA 1
ATOM 2319 C C . GLN A 1 285 ? -35.328 -27.237 6.716 1.00 78.81 285 GLN A C 1
ATOM 2321 O O . GLN A 1 285 ? -35.300 -28.467 6.806 1.00 78.81 285 GLN A O 1
ATOM 2326 N N . PHE A 1 286 ? -36.058 -26.602 5.793 1.00 87.31 286 PHE A N 1
ATOM 2327 C CA . PHE A 1 286 ? -36.828 -27.303 4.764 1.00 87.31 286 PHE A CA 1
ATOM 2328 C C . PHE A 1 286 ? -35.877 -28.063 3.837 1.00 87.31 286 PHE A C 1
ATOM 2330 O O . PHE A 1 286 ? -36.036 -29.269 3.660 1.00 87.31 286 PHE A O 1
ATOM 2337 N N . ILE A 1 287 ? -34.817 -27.387 3.374 1.00 88.44 287 ILE A N 1
ATOM 2338 C CA . ILE A 1 287 ? -33.765 -27.962 2.522 1.00 88.44 287 ILE A CA 1
ATOM 2339 C C . ILE A 1 287 ? -33.126 -29.172 3.203 1.00 88.44 287 ILE A C 1
ATOM 2341 O O . ILE A 1 287 ? -33.135 -30.269 2.654 1.00 88.44 287 ILE A O 1
ATOM 2345 N N . LEU A 1 288 ? -32.618 -29.000 4.426 1.00 86.12 288 LEU A N 1
ATOM 2346 C CA . LEU A 1 288 ? -31.894 -30.048 5.146 1.00 86.12 288 LEU A CA 1
ATOM 2347 C C . LEU A 1 288 ? -32.781 -31.263 5.442 1.00 86.12 288 LEU A C 1
ATOM 2349 O O . LEU A 1 288 ? -32.347 -32.401 5.266 1.00 86.12 288 LEU A O 1
ATOM 2353 N N . THR A 1 289 ? -34.034 -31.036 5.851 1.00 85.88 289 THR A N 1
ATOM 2354 C CA . THR A 1 289 ? -34.980 -32.133 6.117 1.00 85.88 289 THR A CA 1
ATOM 2355 C C . THR A 1 289 ? -35.276 -32.917 4.839 1.00 85.88 289 THR A C 1
ATOM 2357 O O . THR A 1 289 ? -35.269 -34.148 4.863 1.00 85.88 289 THR A O 1
ATOM 2360 N N . ALA A 1 290 ? -35.505 -32.217 3.728 1.00 90.56 290 ALA A N 1
ATOM 2361 C CA . ALA A 1 290 ? -35.822 -32.820 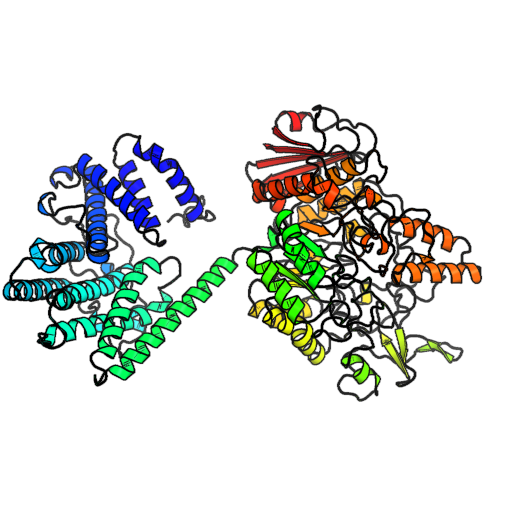2.441 1.00 90.56 290 ALA A CA 1
ATOM 2362 C C . ALA A 1 290 ? -34.632 -33.599 1.858 1.00 90.56 290 ALA A C 1
ATOM 2364 O O . ALA A 1 290 ? -34.796 -34.750 1.457 1.00 90.56 290 ALA A O 1
ATOM 2365 N N . VAL A 1 291 ? -33.426 -33.014 1.896 1.00 91.31 291 VAL A N 1
ATOM 2366 C CA . VAL A 1 291 ? -32.172 -33.652 1.458 1.00 91.31 291 VAL A CA 1
ATOM 2367 C C . VAL A 1 291 ? -31.930 -34.945 2.225 1.00 91.31 291 VAL A C 1
ATOM 2369 O O . VAL A 1 291 ? -31.736 -35.987 1.606 1.00 91.31 291 VAL A O 1
ATOM 2372 N N . LEU A 1 292 ? -31.984 -34.912 3.561 1.00 88.44 292 LEU A N 1
ATOM 2373 C CA . LEU A 1 292 ? -31.748 -36.105 4.382 1.00 88.44 292 LEU A CA 1
ATOM 2374 C C . LEU A 1 292 ? -32.783 -37.203 4.112 1.00 88.44 292 LEU A C 1
ATOM 2376 O O . LEU A 1 292 ? -32.444 -38.387 4.098 1.00 88.44 292 LEU A O 1
ATOM 2380 N N . SER A 1 293 ? -34.037 -36.817 3.887 1.00 87.44 293 SER A N 1
ATOM 2381 C CA . SER A 1 293 ? -35.137 -37.752 3.640 1.00 87.44 293 SER A CA 1
ATOM 2382 C C . SER A 1 293 ? -35.031 -38.410 2.264 1.00 87.44 293 SER A C 1
ATOM 2384 O O . SER A 1 293 ? -35.151 -39.632 2.171 1.00 87.44 293 SER A O 1
ATOM 2386 N N . LEU A 1 294 ? -34.730 -37.632 1.220 1.00 89.00 294 LEU A N 1
ATOM 2387 C CA . LEU A 1 294 ? -34.534 -38.138 -0.139 1.00 89.00 294 LEU A CA 1
ATOM 2388 C C . LEU A 1 294 ? -33.246 -38.966 -0.253 1.00 89.00 294 LEU A C 1
ATOM 2390 O O . LEU A 1 294 ? -33.249 -40.045 -0.836 1.00 89.00 294 LEU A O 1
ATOM 2394 N N . PHE A 1 295 ? -32.160 -38.524 0.387 1.00 89.12 295 PHE A N 1
ATOM 2395 C CA . PHE A 1 295 ? -30.915 -39.289 0.469 1.00 89.12 295 PHE A CA 1
ATOM 2396 C C . PHE A 1 295 ? -31.125 -40.642 1.155 1.00 89.12 295 PHE A C 1
ATOM 2398 O O . PHE A 1 295 ? -30.648 -41.671 0.675 1.00 89.12 295 PHE A O 1
ATOM 2405 N N . ARG A 1 296 ? -31.896 -40.670 2.252 1.00 85.44 296 ARG A N 1
ATOM 2406 C CA . ARG A 1 296 ? -32.272 -41.924 2.910 1.00 85.44 296 ARG A CA 1
ATOM 2407 C C . ARG A 1 296 ? -33.061 -42.835 1.969 1.00 85.44 296 ARG A C 1
ATOM 2409 O O . ARG A 1 296 ? -32.757 -44.022 1.941 1.00 85.44 296 ARG A O 1
ATOM 2416 N N . HIS A 1 297 ? -34.019 -42.300 1.206 1.00 86.06 297 HIS A N 1
ATOM 2417 C CA . HIS A 1 297 ? -34.796 -43.074 0.231 1.00 86.06 297 HIS A CA 1
ATOM 2418 C C . HIS A 1 297 ? -33.898 -43.760 -0.804 1.00 86.06 297 HIS A C 1
ATOM 2420 O O . HIS A 1 297 ? -33.993 -44.974 -0.971 1.00 86.06 297 HIS A O 1
ATOM 2426 N N . LEU A 1 298 ? -32.964 -43.009 -1.403 1.00 86.25 298 LEU A N 1
ATOM 2427 C CA . LEU A 1 298 ? -32.008 -43.517 -2.395 1.00 86.25 298 LEU A CA 1
ATOM 2428 C C . LEU A 1 298 ? -31.156 -44.677 -1.861 1.00 86.25 298 LEU A C 1
ATOM 2430 O O . LEU A 1 298 ? -30.846 -45.610 -2.597 1.00 86.25 298 LEU A O 1
ATOM 2434 N N . ILE A 1 299 ? -30.787 -44.640 -0.577 1.00 85.81 299 ILE A N 1
ATOM 2435 C CA . ILE A 1 299 ? -30.049 -45.737 0.064 1.00 85.81 299 ILE A CA 1
ATOM 2436 C C . ILE A 1 299 ? -30.957 -46.950 0.297 1.00 85.81 299 ILE A C 1
ATOM 2438 O O . ILE A 1 299 ? -30.513 -48.089 0.160 1.00 85.81 299 ILE A O 1
ATOM 2442 N N . THR A 1 300 ? -32.210 -46.721 0.694 1.00 82.75 300 THR A N 1
ATOM 2443 C CA . THR A 1 300 ? -33.139 -47.800 1.056 1.00 82.75 300 THR A CA 1
ATOM 2444 C C . THR A 1 300 ? -33.783 -48.494 -0.142 1.00 82.75 300 THR A C 1
ATOM 2446 O O . THR A 1 300 ? -34.096 -49.676 -0.028 1.00 82.75 300 THR A O 1
ATOM 2449 N N . ASP A 1 301 ? -33.960 -47.799 -1.268 1.00 82.25 301 ASP A N 1
ATOM 2450 C CA . ASP A 1 301 ? -34.509 -48.350 -2.511 1.00 82.25 301 ASP A CA 1
ATOM 2451 C C . ASP A 1 301 ? -33.701 -47.890 -3.743 1.00 82.25 301 ASP A C 1
ATOM 2453 O O . ASP A 1 301 ? -34.094 -46.975 -4.471 1.00 82.25 301 ASP A O 1
ATOM 2457 N N . PRO A 1 302 ? -32.550 -48.530 -4.014 1.00 83.00 302 PRO A N 1
ATOM 2458 C CA . PRO A 1 302 ? -31.700 -48.171 -5.147 1.00 83.00 302 PRO A CA 1
ATOM 2459 C C . PRO A 1 302 ? -32.300 -48.537 -6.517 1.00 83.00 302 PRO A C 1
ATOM 2461 O O . PRO A 1 302 ? -31.724 -48.179 -7.541 1.00 83.00 302 PRO A O 1
ATOM 2464 N N . ASN A 1 303 ? -33.429 -49.258 -6.558 1.00 85.00 303 ASN A N 1
ATOM 2465 C CA . ASN A 1 303 ? -34.102 -49.657 -7.799 1.00 85.00 303 ASN A CA 1
ATOM 2466 C C . ASN A 1 303 ? -35.341 -48.799 -8.107 1.00 85.00 303 ASN A C 1
ATOM 2468 O O . ASN A 1 303 ? -36.053 -49.094 -9.072 1.00 85.00 303 ASN A O 1
ATOM 2472 N N . ALA A 1 304 ? -35.606 -47.756 -7.313 1.00 82.75 304 ALA A N 1
ATOM 2473 C CA . ALA A 1 304 ? -36.709 -46.834 -7.544 1.00 82.75 304 ALA A CA 1
ATOM 2474 C C . ALA A 1 304 ? -36.628 -46.211 -8.949 1.00 82.75 304 ALA A C 1
ATOM 2476 O O . ALA A 1 304 ? -35.563 -45.792 -9.411 1.00 82.75 304 ALA A O 1
ATOM 2477 N N . SER A 1 305 ? -37.768 -46.088 -9.636 1.00 84.06 305 SER A N 1
ATOM 2478 C CA . SER A 1 305 ? -37.817 -45.508 -10.988 1.00 84.06 305 SER A CA 1
ATOM 2479 C C . SER A 1 305 ? -37.373 -44.040 -11.041 1.00 84.06 305 SER A C 1
ATOM 2481 O O . SER A 1 305 ? -37.004 -43.558 -12.109 1.00 84.06 305 SER A O 1
ATOM 2483 N N . THR A 1 306 ? -37.397 -43.333 -9.907 1.00 86.31 306 THR A N 1
ATOM 2484 C CA . THR A 1 306 ? -36.970 -41.932 -9.767 1.00 86.31 306 THR A CA 1
ATOM 2485 C C . THR A 1 306 ? -35.506 -41.774 -9.347 1.00 86.31 306 THR A C 1
ATOM 2487 O O . THR A 1 306 ? -35.024 -40.644 -9.297 1.00 86.31 306 THR A O 1
ATOM 2490 N N . PHE A 1 307 ? -34.763 -42.864 -9.102 1.00 88.62 307 PHE A N 1
ATOM 2491 C CA . PHE A 1 307 ? -33.405 -42.822 -8.534 1.00 88.62 307 PHE A CA 1
ATOM 2492 C C . PHE A 1 307 ? -32.474 -41.838 -9.261 1.00 88.62 307 PHE A C 1
ATOM 2494 O O . PHE A 1 307 ? -31.816 -41.010 -8.633 1.00 88.62 307 PHE A O 1
ATOM 2501 N N . GLY A 1 308 ? -32.454 -41.880 -10.599 1.00 88.06 308 GLY A N 1
ATOM 2502 C CA . GLY A 1 308 ? -31.626 -40.981 -11.409 1.00 88.06 308 GLY A CA 1
ATOM 2503 C C . GLY A 1 308 ? -32.030 -39.507 -11.287 1.00 88.06 308 GLY A C 1
ATOM 2504 O O . GLY A 1 308 ? -31.165 -38.654 -11.095 1.00 88.06 308 GLY A O 1
ATOM 2505 N N . SER A 1 309 ? -33.334 -39.208 -11.349 1.00 88.31 309 SER A N 1
ATOM 2506 C CA . SER A 1 309 ? -33.840 -37.834 -11.206 1.00 88.31 309 SER A CA 1
ATOM 2507 C C . SER A 1 309 ? -33.628 -37.283 -9.796 1.00 88.31 309 SER A C 1
ATOM 2509 O O . SER A 1 309 ? -33.322 -36.107 -9.631 1.00 88.31 309 SER A O 1
ATOM 2511 N N . ASP A 1 310 ? -33.749 -38.134 -8.778 1.00 90.38 310 ASP A N 1
ATOM 2512 C CA . ASP A 1 310 ? -33.628 -37.748 -7.373 1.00 90.38 310 ASP A CA 1
ATOM 2513 C C . ASP A 1 310 ? -32.162 -37.503 -6.995 1.00 90.38 310 ASP A C 1
ATOM 2515 O O . ASP A 1 310 ? -31.854 -36.547 -6.282 1.00 90.38 310 ASP A O 1
ATOM 2519 N N . LEU A 1 311 ? -31.236 -38.300 -7.542 1.00 90.50 311 LEU A N 1
ATOM 2520 C CA . LEU A 1 311 ? -29.801 -38.051 -7.415 1.00 90.50 311 LEU A CA 1
ATOM 2521 C C . LEU A 1 311 ? -29.394 -36.735 -8.094 1.00 90.50 311 LEU A C 1
ATOM 2523 O O . LEU A 1 311 ? -28.637 -35.954 -7.517 1.00 90.50 311 LEU A O 1
ATOM 2527 N N . GLN A 1 312 ? -29.921 -36.462 -9.291 1.00 89.31 312 GLN A N 1
ATOM 2528 C CA . GLN A 1 312 ? -29.694 -35.187 -9.972 1.00 89.31 312 GLN A CA 1
ATOM 2529 C C . GLN A 1 312 ? -30.253 -34.014 -9.160 1.00 89.31 312 GLN A C 1
ATOM 2531 O O . GLN A 1 312 ? -29.591 -32.989 -9.036 1.00 89.31 312 GLN A O 1
ATOM 2536 N N . LEU A 1 313 ? -31.437 -34.165 -8.565 1.00 89.44 313 LEU A N 1
ATOM 2537 C CA . LEU A 1 313 ? -32.043 -33.139 -7.722 1.00 89.44 313 LEU A CA 1
ATOM 2538 C C . LEU A 1 313 ? -31.180 -32.814 -6.494 1.00 89.44 313 LEU A C 1
ATOM 2540 O O . LEU A 1 313 ? -31.019 -31.642 -6.165 1.00 89.44 313 LEU A O 1
ATOM 2544 N N . LEU A 1 314 ? -30.575 -33.821 -5.853 1.00 90.44 314 LEU A N 1
ATOM 2545 C CA . LEU A 1 314 ? -29.590 -33.590 -4.791 1.00 90.44 314 LEU A CA 1
ATOM 2546 C C . LEU A 1 314 ? -28.352 -32.841 -5.309 1.00 90.44 314 LEU A C 1
ATOM 2548 O O . LEU A 1 314 ? -27.864 -31.948 -4.621 1.00 90.44 314 LEU A O 1
ATOM 2552 N N . GLY A 1 315 ? -27.880 -33.154 -6.521 1.00 87.69 315 GLY A N 1
ATOM 2553 C CA . GLY A 1 315 ? -26.796 -32.420 -7.185 1.00 87.69 315 GLY A CA 1
ATOM 2554 C C . GLY A 1 315 ? -27.142 -30.952 -7.453 1.00 87.69 315 GLY A C 1
ATOM 2555 O O . GLY A 1 315 ? -26.372 -30.066 -7.103 1.00 87.69 315 GLY A O 1
ATOM 2556 N N . ASN A 1 316 ? -28.339 -30.679 -7.969 1.00 87.12 316 ASN A N 1
ATOM 2557 C CA . ASN A 1 316 ? -28.844 -29.327 -8.220 1.00 87.12 316 ASN A CA 1
ATOM 2558 C C . ASN A 1 316 ? -28.928 -28.478 -6.938 1.00 87.12 316 ASN A C 1
ATOM 2560 O O . ASN A 1 316 ? -28.741 -27.266 -6.968 1.00 87.12 316 ASN A O 1
ATOM 2564 N N . VAL A 1 317 ? -29.207 -29.100 -5.789 1.00 85.50 317 VAL A N 1
ATOM 2565 C CA . VAL A 1 317 ? -29.222 -28.408 -4.492 1.00 85.50 317 VAL A CA 1
ATOM 2566 C C . VAL A 1 317 ? -27.812 -27.976 -4.068 1.00 85.50 317 VAL A C 1
ATOM 2568 O O . VAL A 1 317 ? -27.680 -26.954 -3.400 1.00 85.50 317 VAL A O 1
ATOM 2571 N N . VAL A 1 318 ? -26.756 -28.689 -4.482 1.00 84.75 318 VAL A N 1
ATOM 2572 C CA . VAL A 1 318 ? -25.363 -28.267 -4.239 1.00 84.75 318 VAL A CA 1
ATOM 2573 C C . VAL A 1 318 ? -25.070 -26.930 -4.921 1.00 84.75 318 VAL A C 1
ATOM 2575 O O . VAL A 1 318 ? -24.450 -26.075 -4.293 1.00 84.75 318 VAL A O 1
ATOM 2578 N N . GLU A 1 319 ? -25.576 -26.714 -6.140 1.00 80.62 319 GLU A N 1
ATOM 2579 C CA . GLU A 1 319 ? -25.422 -25.441 -6.867 1.00 80.62 319 GLU A CA 1
ATOM 2580 C C . GLU A 1 319 ? -25.968 -24.262 -6.049 1.00 80.62 319 GLU A C 1
ATOM 2582 O O . GLU A 1 319 ? -25.290 -23.252 -5.912 1.00 80.62 319 GLU A O 1
ATOM 2587 N N . ILE A 1 320 ? -27.125 -24.428 -5.391 1.00 81.69 320 ILE A N 1
ATOM 2588 C CA . ILE A 1 320 ? -27.717 -23.392 -4.521 1.00 81.69 320 ILE A CA 1
ATOM 2589 C C . ILE A 1 320 ? -26.762 -23.019 -3.376 1.00 81.69 320 ILE A C 1
ATOM 2591 O O . ILE A 1 320 ? -26.610 -21.846 -3.041 1.00 81.69 320 ILE A O 1
ATOM 2595 N N . PHE A 1 321 ? -26.103 -24.005 -2.759 1.00 80.62 321 PHE A N 1
ATOM 2596 C CA . PHE A 1 321 ? -25.125 -23.745 -1.699 1.00 80.62 321 PHE A CA 1
ATOM 2597 C C . PHE A 1 321 ? -23.851 -23.078 -2.231 1.00 80.62 321 PHE A C 1
ATOM 2599 O O . PHE A 1 321 ? -23.265 -22.254 -1.531 1.00 80.62 321 PHE A O 1
ATOM 2606 N N . THR A 1 322 ? -23.428 -23.413 -3.452 1.00 77.00 322 THR A N 1
ATOM 2607 C CA . THR A 1 322 ? -22.297 -22.761 -4.128 1.00 77.00 322 THR A CA 1
ATOM 2608 C C . THR A 1 322 ? -22.612 -21.300 -4.458 1.00 77.00 322 THR A C 1
ATOM 2610 O O . THR A 1 322 ? -21.809 -20.423 -4.141 1.00 77.00 322 THR A O 1
ATOM 2613 N N . ASP A 1 323 ? -23.802 -21.014 -4.991 1.00 74.25 323 ASP A N 1
ATOM 2614 C CA . ASP A 1 323 ? -24.265 -19.655 -5.293 1.00 74.25 323 ASP A CA 1
ATOM 2615 C C . ASP A 1 323 ? -24.350 -18.791 -4.021 1.00 74.25 323 ASP A C 1
ATOM 2617 O O . ASP A 1 323 ? -23.860 -17.660 -3.996 1.00 74.25 323 ASP A O 1
ATOM 2621 N N . LEU A 1 324 ? -24.869 -19.349 -2.920 1.00 69.25 324 LEU A N 1
ATOM 2622 C CA . LEU A 1 324 ? -24.917 -18.674 -1.617 1.00 69.25 324 LEU A CA 1
ATOM 2623 C C . LEU A 1 324 ? -23.526 -18.411 -1.014 1.00 69.25 324 LEU A C 1
ATOM 2625 O O . LEU A 1 324 ? -23.335 -17.379 -0.367 1.00 69.25 324 LEU A O 1
ATOM 2629 N N . ASP A 1 325 ? -22.548 -19.305 -1.207 1.00 61.41 325 ASP A N 1
ATOM 2630 C CA . ASP A 1 325 ? -21.157 -19.062 -0.788 1.00 61.41 325 ASP A CA 1
ATOM 2631 C C . ASP A 1 325 ? -20.518 -17.945 -1.627 1.00 61.41 325 ASP A C 1
ATOM 2633 O O . ASP A 1 325 ? -19.848 -17.061 -1.087 1.00 61.41 325 ASP A O 1
ATOM 2637 N N . HIS A 1 326 ? -20.781 -17.910 -2.937 1.00 56.75 326 HIS A N 1
ATOM 2638 C CA . HIS A 1 326 ? -20.334 -16.820 -3.803 1.00 56.75 326 HIS A CA 1
ATOM 2639 C C . HIS A 1 326 ? -20.953 -15.472 -3.416 1.00 56.75 326 HIS A C 1
ATOM 2641 O O . HIS A 1 326 ? -20.222 -14.481 -3.346 1.00 56.75 326 HIS A O 1
ATOM 2647 N N . GLU A 1 327 ? -22.251 -15.419 -3.105 1.00 47.53 327 GLU A N 1
ATOM 2648 C CA . GLU A 1 327 ? -22.913 -14.207 -2.611 1.00 47.53 327 GLU A CA 1
ATOM 2649 C C . GLU A 1 327 ? -22.444 -13.794 -1.214 1.00 47.53 327 GLU A C 1
ATOM 2651 O O . GLU A 1 327 ? -22.261 -12.605 -0.976 1.00 47.53 327 GLU A O 1
ATOM 2656 N N . SER A 1 328 ? -22.201 -14.736 -0.297 1.00 41.34 328 SER A N 1
ATOM 2657 C CA . SER A 1 328 ? -21.631 -14.469 1.036 1.00 41.34 328 SER A CA 1
ATOM 2658 C C . SER A 1 328 ? -20.219 -13.885 0.935 1.00 41.34 328 SER A C 1
ATOM 2660 O O . SER A 1 328 ? -19.878 -12.885 1.576 1.00 41.34 328 SER A O 1
ATOM 2662 N N . ARG A 1 329 ? -19.399 -14.442 0.038 1.00 41.50 329 ARG A N 1
ATOM 2663 C CA . ARG A 1 329 ? -18.109 -13.854 -0.331 1.00 41.50 329 ARG A CA 1
ATOM 2664 C C . ARG A 1 329 ? -18.307 -12.482 -0.970 1.00 41.50 329 ARG A C 1
ATOM 2666 O O . ARG A 1 329 ? -17.563 -11.576 -0.628 1.00 41.50 329 ARG A O 1
ATOM 2673 N N . ALA A 1 330 ? -19.319 -12.285 -1.816 1.00 37.03 330 ALA A N 1
ATOM 2674 C CA . ALA A 1 330 ? -19.615 -11.001 -2.456 1.00 37.03 330 ALA A CA 1
ATOM 2675 C C . ALA A 1 330 ? -20.233 -9.932 -1.536 1.00 37.03 330 ALA A C 1
ATOM 2677 O O . ALA A 1 330 ? -20.018 -8.747 -1.752 1.00 37.03 330 ALA A O 1
ATOM 2678 N N . THR A 1 331 ? -20.920 -10.306 -0.464 1.00 32.84 331 THR A N 1
ATOM 2679 C CA . THR A 1 331 ? -21.372 -9.376 0.585 1.00 32.84 331 THR A CA 1
ATOM 2680 C C . THR A 1 331 ? -20.265 -9.095 1.596 1.00 32.84 331 THR A C 1
ATOM 2682 O O . THR A 1 331 ? -20.206 -8.000 2.146 1.00 32.84 331 THR A O 1
ATOM 2685 N N . ARG A 1 332 ? -19.278 -9.992 1.747 1.00 37.44 332 ARG A N 1
ATOM 2686 C CA . ARG A 1 332 ? -17.962 -9.604 2.286 1.00 37.44 332 ARG A CA 1
ATOM 2687 C C . ARG A 1 332 ? -17.213 -8.633 1.354 1.00 37.44 332 ARG A C 1
ATOM 2689 O O . ARG A 1 332 ? -16.443 -7.828 1.867 1.00 37.44 332 ARG A O 1
ATOM 2696 N N . ARG A 1 333 ? -17.477 -8.637 0.032 1.00 39.25 333 ARG A N 1
ATOM 2697 C CA . ARG A 1 333 ? -16.872 -7.716 -0.967 1.00 39.25 333 ARG A CA 1
ATOM 2698 C C . ARG A 1 333 ? -17.384 -6.263 -0.904 1.00 39.25 333 ARG A C 1
ATOM 2700 O O . ARG A 1 333 ? -16.915 -5.449 -1.689 1.00 39.25 333 ARG A O 1
ATOM 2707 N N . THR A 1 334 ? -18.286 -5.881 0.012 1.00 39.72 334 THR A N 1
ATOM 2708 C CA . THR A 1 334 ? -18.573 -4.449 0.282 1.00 39.72 334 THR A CA 1
ATOM 2709 C C . THR A 1 334 ? -17.688 -3.833 1.367 1.00 39.72 334 THR A C 1
ATOM 2711 O O . THR A 1 334 ? -17.778 -2.631 1.614 1.00 39.72 334 THR A O 1
ATOM 2714 N N . ASN A 1 335 ? -16.805 -4.610 2.000 1.00 50.78 335 ASN A N 1
ATOM 2715 C CA . ASN A 1 335 ? -15.814 -4.067 2.920 1.00 50.78 335 ASN A CA 1
ATOM 2716 C C . ASN A 1 335 ? -14.495 -3.863 2.181 1.00 50.78 335 ASN A C 1
ATOM 2718 O O . ASN A 1 335 ? -13.745 -4.816 2.017 1.00 50.78 335 ASN A O 1
ATOM 2722 N N . ASN A 1 336 ? -14.209 -2.613 1.797 1.00 73.44 336 ASN A N 1
ATOM 2723 C CA . ASN A 1 336 ? -12.895 -2.157 1.329 1.00 73.44 336 ASN A CA 1
ATOM 2724 C C . ASN A 1 336 ? -11.845 -2.340 2.447 1.00 73.44 336 ASN A C 1
ATOM 2726 O O . ASN A 1 336 ? -11.415 -1.368 3.071 1.00 73.44 336 ASN A O 1
ATOM 2730 N N . TRP A 1 337 ? -11.483 -3.583 2.767 1.00 88.75 337 TRP A N 1
ATOM 2731 C CA . TRP A 1 337 ? -10.670 -3.960 3.929 1.00 88.75 337 TRP A CA 1
ATOM 2732 C C . TRP A 1 337 ? -9.331 -3.212 3.947 1.00 88.75 337 TRP A C 1
ATOM 2734 O O . TRP A 1 337 ? -8.835 -2.816 5.002 1.00 88.75 337 TRP A O 1
ATOM 2744 N N . TRP A 1 338 ? -8.805 -2.932 2.755 1.00 94.50 338 TRP A N 1
ATOM 2745 C CA . TRP A 1 338 ? -7.583 -2.183 2.513 1.00 94.50 338 TRP A CA 1
ATOM 2746 C C . TRP A 1 338 ? -7.657 -0.721 2.966 1.00 94.50 338 TRP A C 1
ATOM 2748 O O . TRP A 1 338 ? -6.618 -0.141 3.273 1.00 94.50 338 TRP A O 1
ATOM 2758 N N . LYS A 1 339 ? -8.847 -0.107 3.072 1.00 95.06 339 LYS A N 1
ATOM 2759 C CA . LYS A 1 339 ? -9.000 1.280 3.555 1.00 95.06 339 LYS A CA 1
ATOM 2760 C C . LYS A 1 339 ? -8.593 1.433 5.013 1.00 95.06 339 LYS A C 1
ATOM 2762 O O . LYS A 1 339 ? -8.000 2.437 5.391 1.00 95.06 339 LYS A O 1
ATOM 2767 N N . GLU A 1 340 ? -8.915 0.432 5.825 1.00 95.12 340 GLU A N 1
ATOM 2768 C CA . GLU A 1 340 ? -8.663 0.452 7.268 1.00 95.12 340 GLU A CA 1
ATOM 2769 C C . GLU A 1 340 ? -7.364 -0.253 7.656 1.00 95.12 340 GLU A C 1
ATOM 2771 O O . GLU A 1 340 ? -7.016 -0.285 8.837 1.00 95.12 340 GLU A O 1
ATOM 2776 N N . ALA A 1 341 ? -6.660 -0.832 6.686 1.00 96.81 341 ALA A N 1
ATOM 2777 C CA . ALA A 1 341 ? -5.453 -1.603 6.904 1.00 96.81 341 ALA A CA 1
ATOM 2778 C C . ALA A 1 341 ? -4.246 -0.741 7.321 1.00 96.81 341 ALA A C 1
ATOM 2780 O O . ALA A 1 341 ? -4.052 0.386 6.858 1.00 96.81 341 ALA A O 1
ATOM 2781 N N . THR A 1 342 ? -3.406 -1.327 8.171 1.00 98.56 342 THR A N 1
ATOM 2782 C CA . THR A 1 342 ? -2.010 -0.945 8.371 1.00 98.56 342 THR A CA 1
ATOM 2783 C C . THR A 1 342 ? -1.145 -1.900 7.561 1.00 98.56 342 THR A C 1
ATOM 2785 O O . THR A 1 342 ? -1.098 -3.100 7.841 1.00 98.56 342 THR A O 1
ATOM 2788 N N . VAL A 1 343 ? -0.466 -1.359 6.559 1.00 98.88 343 VAL A N 1
ATOM 2789 C CA . VAL A 1 343 ? 0.465 -2.078 5.695 1.00 98.88 343 VAL A CA 1
ATOM 2790 C C . VAL A 1 343 ? 1.875 -1.931 6.253 1.00 98.88 343 VAL A C 1
ATOM 2792 O O . VAL A 1 343 ? 2.278 -0.834 6.632 1.00 98.88 343 VAL A O 1
ATOM 2795 N N . TYR A 1 344 ? 2.636 -3.018 6.292 1.00 98.94 344 TYR A N 1
ATOM 2796 C CA . TYR A 1 344 ? 4.051 -3.017 6.647 1.00 98.94 344 TYR A CA 1
ATOM 2797 C C . TYR A 1 344 ? 4.871 -3.448 5.437 1.00 98.94 344 TYR A C 1
ATOM 2799 O O . TYR A 1 344 ? 4.739 -4.574 4.953 1.00 98.94 344 TYR A O 1
ATOM 2807 N N . GLN A 1 345 ? 5.705 -2.545 4.938 1.00 98.88 345 GLN A N 1
ATOM 2808 C CA . GLN A 1 345 ? 6.602 -2.820 3.830 1.00 98.88 345 GLN A CA 1
ATOM 2809 C C . GLN A 1 345 ? 7.866 -3.529 4.313 1.00 98.88 345 GLN A C 1
ATOM 2811 O O . GLN A 1 345 ? 8.575 -3.048 5.201 1.00 98.88 345 GLN A O 1
ATOM 2816 N N . VAL A 1 346 ? 8.176 -4.634 3.644 1.00 98.88 346 VAL A N 1
ATOM 2817 C CA . VAL A 1 346 ? 9.378 -5.435 3.834 1.00 98.88 346 VAL A CA 1
ATOM 2818 C C . VAL A 1 346 ? 10.261 -5.323 2.598 1.00 98.88 346 VAL A C 1
ATOM 2820 O O . VAL A 1 346 ? 9.812 -5.562 1.479 1.00 98.88 346 VAL A O 1
ATOM 2823 N N . TYR A 1 347 ? 11.530 -4.991 2.821 1.00 98.75 347 TYR A N 1
ATOM 2824 C CA . TYR A 1 347 ? 12.585 -5.017 1.819 1.00 98.75 347 TYR A CA 1
ATOM 2825 C C . TYR A 1 347 ? 13.412 -6.303 2.007 1.00 98.75 347 TYR A C 1
ATOM 2827 O O . TYR A 1 347 ? 14.235 -6.352 2.930 1.00 98.75 347 TYR A O 1
ATOM 2835 N N . PRO A 1 348 ? 13.182 -7.357 1.189 1.00 98.25 348 PRO A N 1
ATOM 2836 C CA . PRO A 1 348 ? 13.624 -8.720 1.496 1.00 98.25 348 PRO A CA 1
ATOM 2837 C C . PRO A 1 348 ? 15.111 -8.805 1.836 1.00 98.25 348 PRO A C 1
ATOM 2839 O O . PRO A 1 348 ? 15.448 -9.299 2.910 1.00 98.25 348 PRO A O 1
ATOM 2842 N N . ALA A 1 349 ? 15.971 -8.192 1.006 1.00 98.38 349 ALA A N 1
ATOM 2843 C CA . ALA A 1 349 ? 17.429 -8.184 1.159 1.00 98.38 349 ALA A CA 1
ATOM 2844 C C . ALA A 1 349 ? 17.919 -7.815 2.565 1.00 98.38 349 ALA A C 1
ATOM 2846 O O . ALA A 1 349 ? 18.980 -8.271 2.980 1.00 98.38 349 ALA A O 1
ATOM 2847 N N . SER A 1 350 ? 17.177 -6.978 3.290 1.00 98.69 350 SER A N 1
ATOM 2848 C CA . SER A 1 350 ? 17.620 -6.381 4.553 1.00 98.69 350 SER A CA 1
ATOM 2849 C C . SER A 1 350 ? 16.697 -6.681 5.721 1.00 98.69 350 SER A C 1
ATOM 2851 O O . SER A 1 350 ? 16.870 -6.097 6.788 1.00 98.69 350 SER A O 1
ATOM 2853 N N . PHE A 1 351 ? 15.702 -7.555 5.560 1.00 98.81 351 PHE A N 1
ATOM 2854 C CA . PHE A 1 351 ? 14.753 -7.818 6.636 1.00 98.81 351 PHE A CA 1
ATOM 2855 C C . PHE A 1 351 ? 15.256 -8.880 7.611 1.00 98.81 351 PHE A C 1
ATOM 2857 O O . PHE A 1 351 ? 15.503 -8.575 8.776 1.00 98.81 351 PHE A O 1
ATOM 2864 N N . LYS A 1 352 ? 15.448 -10.126 7.172 1.00 98.81 352 LYS A N 1
ATOM 2865 C CA . LYS A 1 352 ? 16.001 -11.192 8.018 1.00 98.81 352 LYS A CA 1
ATOM 2866 C C . LYS A 1 352 ? 16.614 -12.292 7.162 1.00 98.81 352 LYS A C 1
ATOM 2868 O O . LYS A 1 352 ? 15.916 -12.862 6.339 1.00 98.81 352 LYS A O 1
ATOM 2873 N N . ASP A 1 353 ? 17.878 -12.606 7.415 1.00 98.75 353 ASP A N 1
ATOM 2874 C CA . ASP A 1 353 ? 18.580 -13.751 6.824 1.00 98.75 353 ASP A CA 1
ATOM 2875 C C . ASP A 1 353 ? 18.374 -14.989 7.715 1.00 98.75 353 ASP A C 1
ATOM 2877 O O . ASP A 1 353 ? 18.540 -14.915 8.942 1.00 98.75 353 ASP A O 1
ATOM 2881 N N . SER A 1 354 ? 17.969 -16.115 7.134 1.00 98.31 354 SER A N 1
ATOM 2882 C CA . SER A 1 354 ? 17.758 -17.383 7.838 1.00 98.31 354 SER A CA 1
ATOM 2883 C C . SER A 1 354 ? 18.849 -18.431 7.591 1.00 98.31 354 SER A C 1
ATOM 2885 O O . SER A 1 354 ? 18.913 -19.409 8.343 1.00 98.31 354 SER A O 1
ATOM 2887 N N . ASN A 1 355 ? 19.716 -18.239 6.593 1.00 97.94 355 ASN A N 1
ATOM 2888 C CA . ASN A 1 355 ? 20.674 -19.240 6.118 1.00 97.94 355 ASN A CA 1
ATOM 2889 C C . ASN A 1 355 ? 22.157 -18.832 6.317 1.00 97.94 355 ASN A C 1
ATOM 2891 O O . ASN A 1 355 ? 23.044 -19.686 6.236 1.00 97.94 355 ASN A O 1
ATOM 2895 N N . GLY A 1 356 ? 22.424 -17.566 6.648 1.00 98.00 356 GLY A N 1
ATOM 2896 C CA . GLY A 1 356 ? 23.748 -17.020 6.933 1.00 98.00 356 GLY A CA 1
ATOM 2897 C C . GLY A 1 356 ? 24.559 -16.577 5.710 1.00 98.00 356 GLY A C 1
ATOM 2898 O O . GLY A 1 356 ? 25.771 -16.394 5.855 1.00 98.00 356 GLY A O 1
ATOM 2899 N N . ASP A 1 357 ? 23.949 -16.420 4.534 1.00 97.75 357 ASP A N 1
ATOM 2900 C CA . ASP A 1 357 ? 24.617 -15.962 3.308 1.00 97.75 357 ASP A CA 1
ATOM 2901 C C . ASP A 1 357 ? 24.791 -14.433 3.223 1.00 97.75 357 ASP A C 1
ATOM 2903 O O . ASP A 1 357 ? 25.531 -13.941 2.366 1.00 97.75 357 ASP A O 1
ATOM 2907 N N . GLY A 1 358 ? 24.182 -13.689 4.151 1.00 97.81 358 GLY A N 1
ATOM 2908 C CA . GLY A 1 358 ? 24.265 -12.235 4.230 1.00 97.81 358 GLY A CA 1
ATOM 2909 C C . GLY A 1 358 ? 23.101 -11.484 3.589 1.00 97.81 358 GLY A C 1
ATOM 2910 O O . GLY A 1 358 ? 23.067 -10.252 3.694 1.00 97.81 358 GLY A O 1
ATOM 2911 N N . TRP A 1 359 ? 22.157 -12.181 2.961 1.00 98.25 359 TRP A N 1
ATOM 2912 C CA . TRP A 1 359 ? 20.957 -11.624 2.348 1.00 98.25 359 TRP A CA 1
ATOM 2913 C C . TRP A 1 359 ? 19.719 -12.040 3.132 1.00 98.25 359 TRP A C 1
ATOM 2915 O O . TRP A 1 359 ? 19.588 -13.166 3.593 1.00 98.25 359 TRP A O 1
ATOM 2925 N N . GLY A 1 360 ? 18.793 -11.103 3.323 1.00 98.69 360 GLY A N 1
ATOM 2926 C CA . GLY A 1 360 ? 17.500 -11.451 3.885 1.00 98.69 360 GLY A CA 1
ATOM 2927 C C . GLY A 1 360 ? 16.681 -12.278 2.897 1.00 98.69 360 GLY A C 1
ATOM 2928 O O . GLY A 1 360 ? 16.766 -12.059 1.691 1.00 98.69 360 GLY A O 1
ATOM 2929 N N . ASP A 1 361 ? 15.892 -13.213 3.417 1.00 98.81 361 ASP A N 1
ATOM 2930 C CA . ASP A 1 361 ? 15.207 -14.238 2.632 1.00 98.81 361 ASP A CA 1
ATOM 2931 C C . ASP A 1 361 ? 13.752 -14.449 3.099 1.00 98.81 361 ASP A C 1
ATOM 2933 O O . ASP A 1 361 ? 13.322 -13.976 4.161 1.00 98.81 361 ASP A O 1
ATOM 2937 N N . ILE A 1 362 ? 12.949 -15.125 2.270 1.00 98.88 362 ILE A N 1
ATOM 2938 C CA . ILE A 1 362 ? 11.525 -15.360 2.539 1.00 98.88 362 ILE A CA 1
ATOM 2939 C C . ILE A 1 362 ? 11.315 -16.223 3.793 1.00 98.88 362 ILE A C 1
ATOM 2941 O O . ILE A 1 362 ? 10.492 -15.830 4.623 1.00 98.88 362 ILE A O 1
ATOM 2945 N N . PRO A 1 363 ? 12.051 -17.330 4.030 1.00 98.88 363 PRO A N 1
ATOM 2946 C CA . PRO A 1 363 ? 11.962 -18.061 5.299 1.00 98.88 363 PRO A CA 1
ATOM 2947 C C . PRO A 1 363 ? 12.262 -17.191 6.537 1.00 98.88 363 PRO A C 1
ATOM 2949 O O . PRO A 1 363 ? 11.620 -17.327 7.586 1.00 98.88 363 PRO A O 1
ATOM 2952 N N . GLY A 1 364 ? 13.193 -16.248 6.418 1.00 98.81 364 GLY A N 1
ATOM 2953 C CA . GLY A 1 364 ? 13.502 -15.238 7.418 1.00 98.81 364 GLY A CA 1
ATOM 2954 C C . GLY A 1 364 ? 12.307 -14.333 7.701 1.00 98.81 364 GLY A C 1
ATOM 2955 O O . GLY A 1 364 ? 11.949 -14.158 8.870 1.00 98.81 364 GLY A O 1
ATOM 2956 N N . LEU A 1 365 ? 11.638 -13.820 6.664 1.00 98.81 365 LEU A N 1
ATOM 2957 C CA . LEU A 1 365 ? 10.389 -13.060 6.798 1.00 98.81 365 LEU A CA 1
ATOM 2958 C C . LEU A 1 365 ? 9.268 -13.900 7.429 1.00 98.81 365 LEU A C 1
ATOM 2960 O O . LEU A 1 365 ? 8.633 -13.444 8.382 1.00 98.81 365 LEU A O 1
ATOM 2964 N N . VAL A 1 366 ? 9.075 -15.140 6.973 1.00 98.88 366 VAL A N 1
ATOM 2965 C CA . VAL A 1 366 ? 8.110 -16.100 7.534 1.00 98.88 366 VAL A CA 1
ATOM 2966 C C . VAL A 1 366 ? 8.287 -16.223 9.054 1.00 98.88 366 VAL A C 1
ATOM 2968 O O . VAL A 1 366 ? 7.322 -16.098 9.810 1.00 98.88 366 VAL A O 1
ATOM 2971 N N . SER A 1 367 ? 9.533 -16.339 9.535 1.00 98.75 367 SER A N 1
ATOM 2972 C CA . SER A 1 367 ? 9.841 -16.424 10.974 1.00 98.75 367 SER A CA 1
ATOM 2973 C C . SER A 1 367 ? 9.438 -15.181 11.789 1.00 98.75 367 SER A C 1
ATOM 2975 O O . SER A 1 367 ? 9.345 -15.238 13.020 1.00 98.75 367 SER A O 1
ATOM 2977 N N . LYS A 1 368 ? 9.198 -14.048 11.121 1.00 98.75 368 LYS A N 1
ATOM 2978 C CA . LYS A 1 368 ? 8.879 -12.745 11.719 1.00 98.75 368 LYS A CA 1
ATOM 2979 C C . LYS A 1 368 ? 7.436 -12.299 11.489 1.00 98.75 368 LYS A C 1
ATOM 2981 O O . LYS A 1 368 ? 7.032 -11.294 12.070 1.00 98.75 368 LYS A O 1
ATOM 2986 N N . ILE A 1 369 ? 6.615 -13.065 10.773 1.00 98.81 369 ILE A N 1
ATOM 2987 C CA . ILE A 1 369 ? 5.169 -12.805 10.683 1.00 98.81 369 ILE A CA 1
ATOM 2988 C C . ILE A 1 369 ? 4.491 -12.722 12.063 1.00 98.81 369 ILE A C 1
ATOM 2990 O O . ILE A 1 369 ? 3.712 -11.789 12.273 1.00 98.81 369 ILE A O 1
ATOM 2994 N N . PRO A 1 370 ? 4.819 -13.567 13.067 1.00 98.56 370 PRO A N 1
ATOM 2995 C CA . PRO A 1 370 ? 4.283 -13.391 14.419 1.00 98.56 370 PRO A CA 1
ATOM 2996 C C . PRO A 1 370 ? 4.620 -12.030 15.047 1.00 98.56 370 PRO A C 1
ATOM 2998 O O . PRO A 1 370 ? 3.793 -11.461 15.762 1.00 98.56 370 PRO A O 1
ATOM 3001 N N . TYR A 1 371 ? 5.812 -11.492 14.767 1.00 98.62 371 TYR A N 1
ATOM 3002 C CA . TYR A 1 371 ? 6.225 -10.169 15.234 1.00 98.62 371 TYR A CA 1
ATOM 3003 C C . TYR A 1 371 ? 5.380 -9.066 14.581 1.00 98.62 371 TYR A C 1
ATOM 3005 O O . TYR A 1 371 ? 4.805 -8.253 15.309 1.00 98.62 371 TYR A O 1
ATOM 3013 N N . LEU A 1 372 ? 5.228 -9.090 13.250 1.00 98.81 372 LEU A N 1
ATOM 3014 C CA . LEU A 1 372 ? 4.412 -8.116 12.509 1.00 98.81 372 LEU A CA 1
ATOM 3015 C C . LEU A 1 372 ? 2.939 -8.161 12.939 1.00 98.81 372 LEU A C 1
ATOM 3017 O O . LEU A 1 372 ? 2.335 -7.122 13.206 1.00 98.81 372 LEU A O 1
ATOM 3021 N N . HIS A 1 373 ? 2.382 -9.358 13.127 1.00 98.38 373 HIS A N 1
ATOM 3022 C CA . HIS A 1 373 ? 1.039 -9.520 13.680 1.00 98.38 373 HIS A CA 1
ATOM 3023 C C . HIS A 1 373 ? 0.922 -8.889 15.082 1.00 98.38 373 HIS A C 1
ATOM 3025 O O . HIS A 1 373 ? -0.015 -8.144 15.360 1.00 98.38 373 HIS A O 1
ATOM 3031 N N . SER A 1 374 ? 1.909 -9.109 15.965 1.00 96.81 374 SER A N 1
ATOM 3032 C CA . SER A 1 374 ? 1.925 -8.510 17.313 1.00 96.81 374 SER A CA 1
ATOM 3033 C C . SER A 1 374 ? 2.052 -6.981 17.317 1.00 96.81 374 SER A C 1
ATOM 3035 O O . SER A 1 374 ? 1.702 -6.335 18.309 1.00 96.81 374 SER A O 1
ATOM 3037 N N . LEU A 1 375 ? 2.586 -6.401 16.237 1.00 98.00 375 LEU A N 1
ATOM 3038 C CA . LEU A 1 375 ? 2.681 -4.957 16.045 1.00 98.00 375 LEU A CA 1
ATOM 3039 C C . LEU A 1 375 ? 1.309 -4.333 15.730 1.00 98.00 375 LEU A C 1
ATOM 3041 O O . LEU A 1 375 ? 1.086 -3.171 16.063 1.00 98.00 375 LEU A O 1
ATOM 3045 N N . GLY A 1 376 ? 0.377 -5.115 15.175 1.00 97.19 376 GLY A N 1
ATOM 3046 C CA . GLY A 1 376 ? -0.929 -4.650 14.696 1.00 97.19 376 GLY A CA 1
ATOM 3047 C C . GLY A 1 376 ? -0.973 -4.406 13.185 1.00 97.19 376 GLY A C 1
ATOM 3048 O O . GLY A 1 376 ? -1.750 -3.572 12.728 1.00 97.19 376 GLY A O 1
ATOM 3049 N N . VAL A 1 377 ? -0.110 -5.089 12.429 1.00 98.50 377 VAL A N 1
ATOM 3050 C CA . VAL A 1 377 ? -0.078 -5.054 10.961 1.00 98.50 377 VAL A CA 1
ATOM 3051 C C . VAL A 1 377 ? -1.196 -5.930 10.399 1.00 98.50 377 VAL A C 1
ATOM 3053 O O . VAL A 1 377 ? -1.365 -7.066 10.835 1.00 98.50 377 VAL A O 1
ATOM 3056 N N . ASP A 1 378 ? -1.917 -5.422 9.399 1.00 98.56 378 ASP A N 1
ATOM 3057 C CA . ASP A 1 378 ? -2.960 -6.168 8.685 1.00 98.56 378 ASP A CA 1
ATOM 3058 C C . ASP A 1 378 ? -2.459 -6.702 7.332 1.00 98.56 378 ASP A C 1
ATOM 3060 O O . ASP A 1 378 ? -2.976 -7.696 6.830 1.00 98.56 378 ASP A O 1
ATOM 3064 N N . VAL A 1 379 ? -1.460 -6.049 6.726 1.00 98.88 379 VAL A N 1
ATOM 3065 C CA . VAL A 1 379 ? -0.958 -6.368 5.378 1.00 98.88 379 VAL A CA 1
ATOM 3066 C C . VAL A 1 379 ? 0.557 -6.315 5.352 1.00 98.88 379 VAL A C 1
ATOM 3068 O O . VAL A 1 379 ? 1.147 -5.333 5.794 1.00 98.88 379 VAL A O 1
ATOM 3071 N N . VAL A 1 380 ? 1.190 -7.325 4.774 1.00 98.94 380 VAL A N 1
ATOM 3072 C CA . VAL A 1 380 ? 2.606 -7.279 4.408 1.00 98.94 380 VAL A CA 1
ATOM 3073 C C . VAL A 1 380 ? 2.706 -6.866 2.944 1.00 98.94 380 VAL A C 1
ATOM 3075 O O . VAL A 1 380 ? 2.089 -7.489 2.085 1.00 98.94 380 VAL A O 1
ATOM 3078 N N . TRP A 1 381 ? 3.478 -5.819 2.656 1.00 98.88 381 TRP A N 1
ATOM 3079 C CA . TRP A 1 381 ? 3.920 -5.500 1.299 1.00 98.88 381 TRP A CA 1
ATOM 3080 C C . TRP A 1 381 ? 5.348 -6.000 1.129 1.00 98.88 381 TRP A C 1
ATOM 3082 O O . TRP A 1 381 ? 6.267 -5.489 1.766 1.00 98.88 381 TRP A O 1
ATOM 3092 N N . LEU A 1 382 ? 5.528 -6.998 0.271 1.00 98.81 382 LEU A N 1
ATOM 3093 C CA . LEU A 1 382 ? 6.840 -7.513 -0.088 1.00 98.81 382 LEU A CA 1
ATOM 3094 C C . LEU A 1 382 ? 7.363 -6.773 -1.327 1.00 98.81 382 LEU A C 1
ATOM 3096 O O . LEU A 1 382 ? 6.787 -6.903 -2.409 1.00 98.81 382 LEU A O 1
ATOM 3100 N N . SER A 1 383 ? 8.445 -6.002 -1.167 1.00 98.69 383 SER A N 1
ATOM 3101 C CA . SER A 1 383 ? 9.211 -5.448 -2.298 1.00 98.69 383 SER A CA 1
ATOM 3102 C C . SER A 1 383 ? 9.717 -6.571 -3.229 1.00 98.69 383 SER A C 1
ATOM 3104 O O . SER A 1 383 ? 9.667 -7.739 -2.831 1.00 98.69 383 SER A O 1
ATOM 3106 N N . PRO A 1 384 ? 10.178 -6.268 -4.461 1.00 98.31 384 PRO A N 1
ATOM 3107 C CA . PRO A 1 384 ? 10.457 -7.289 -5.470 1.00 98.31 384 PRO A CA 1
ATOM 3108 C C . PRO A 1 384 ? 11.325 -8.436 -4.945 1.00 98.31 384 PRO A C 1
ATOM 3110 O O . PRO A 1 384 ? 12.412 -8.226 -4.411 1.00 98.31 384 PRO A O 1
ATOM 3113 N N . HIS A 1 385 ? 10.809 -9.655 -5.089 1.00 98.38 385 HIS A N 1
ATOM 3114 C CA . HIS A 1 385 ? 11.453 -10.894 -4.644 1.00 98.38 385 HIS A CA 1
ATOM 3115 C C . HIS A 1 385 ? 11.731 -11.854 -5.814 1.00 98.38 385 HIS A C 1
ATOM 3117 O O . HIS A 1 385 ? 12.230 -12.961 -5.610 1.00 98.38 385 HIS A O 1
ATOM 3123 N N . TYR A 1 386 ? 11.368 -11.430 -7.024 1.00 98.62 386 TYR A N 1
ATOM 3124 C CA . TYR A 1 386 ? 11.461 -12.198 -8.258 1.00 98.62 386 TYR A CA 1
ATOM 3125 C C . TYR A 1 386 ? 12.911 -12.471 -8.656 1.00 98.62 386 TYR A C 1
ATOM 3127 O O . TYR A 1 386 ? 13.824 -11.811 -8.158 1.00 98.62 386 TYR A O 1
ATOM 3135 N N . ASP A 1 387 ? 13.125 -13.409 -9.579 1.00 98.50 387 ASP A N 1
ATOM 3136 C CA . ASP A 1 387 ? 14.455 -13.626 -10.148 1.00 98.50 387 ASP A CA 1
ATOM 3137 C C . ASP A 1 387 ? 14.961 -12.342 -10.822 1.00 98.50 387 ASP A C 1
ATOM 3139 O O . ASP A 1 387 ? 14.227 -11.656 -11.544 1.00 98.50 387 ASP A O 1
ATOM 3143 N N . SER A 1 388 ? 16.205 -11.976 -10.520 1.00 98.38 388 SER A N 1
ATOM 3144 C CA . SER A 1 388 ? 16.777 -10.679 -10.869 1.00 98.38 388 SER A CA 1
ATOM 3145 C C . SER A 1 388 ? 18.310 -10.711 -10.802 1.00 98.38 388 SER A C 1
ATOM 3147 O O . SER A 1 388 ? 18.874 -11.314 -9.886 1.00 98.38 388 SER A O 1
ATOM 3149 N N . PRO A 1 389 ? 19.015 -10.021 -11.716 1.00 97.69 389 PRO A N 1
ATOM 3150 C CA . PRO A 1 389 ? 20.452 -9.773 -11.594 1.00 97.69 389 PRO A CA 1
ATOM 3151 C C . PRO A 1 389 ? 20.836 -8.797 -10.467 1.00 97.69 389 PRO A C 1
ATOM 3153 O O . PRO A 1 389 ? 22.021 -8.669 -10.157 1.00 97.69 389 PRO A O 1
ATOM 3156 N N . MET A 1 390 ? 19.857 -8.137 -9.834 1.00 96.69 390 MET A N 1
ATOM 3157 C CA . MET A 1 390 ? 20.023 -7.214 -8.706 1.00 96.69 390 MET A CA 1
ATOM 3158 C C . MET A 1 390 ? 20.746 -5.898 -9.047 1.00 96.69 390 MET A C 1
ATOM 3160 O O . MET A 1 390 ? 21.332 -5.276 -8.157 1.00 96.69 390 MET A O 1
ATOM 3164 N N . HIS A 1 391 ? 20.691 -5.425 -10.298 1.00 96.81 391 HIS A N 1
ATOM 3165 C CA . HIS A 1 391 ? 21.268 -4.130 -10.688 1.00 96.81 391 HIS A CA 1
ATOM 3166 C C . HIS A 1 391 ? 20.578 -2.943 -10.006 1.00 96.81 391 HIS A C 1
ATOM 3168 O O . HIS A 1 391 ? 21.251 -1.984 -9.623 1.00 96.81 391 HIS A O 1
ATOM 3174 N N . ASP A 1 392 ? 19.261 -3.026 -9.818 1.00 97.25 392 ASP A N 1
ATOM 3175 C CA . ASP A 1 392 ? 18.457 -2.095 -9.018 1.00 97.25 392 ASP A CA 1
ATOM 3176 C C . ASP A 1 392 ? 17.711 -2.873 -7.926 1.00 97.25 392 ASP A C 1
ATOM 3178 O O . ASP A 1 392 ? 16.535 -2.658 -7.646 1.00 97.25 392 ASP A O 1
ATOM 3182 N N . MET A 1 393 ? 18.424 -3.823 -7.309 1.00 97.25 393 MET A N 1
ATOM 3183 C CA . MET A 1 393 ? 17.986 -4.559 -6.124 1.00 97.25 393 MET A CA 1
ATOM 3184 C C . MET A 1 393 ? 16.602 -5.225 -6.252 1.00 97.25 393 MET A C 1
ATOM 3186 O O . MET A 1 393 ? 15.796 -5.177 -5.321 1.00 97.25 393 MET A O 1
ATOM 3190 N N . GLY A 1 394 ? 16.337 -5.853 -7.399 1.00 97.06 394 GLY A N 1
ATOM 3191 C CA . GLY A 1 394 ? 15.130 -6.648 -7.641 1.00 97.06 394 GLY A CA 1
ATOM 3192 C C . GLY A 1 394 ? 14.094 -5.969 -8.536 1.00 97.06 394 GLY A C 1
ATOM 3193 O O . GLY A 1 394 ? 13.196 -6.646 -9.033 1.00 97.06 394 GLY A O 1
ATOM 3194 N N . TYR A 1 395 ? 14.215 -4.661 -8.793 1.00 98.31 395 TYR A N 1
ATOM 3195 C CA . TYR A 1 395 ? 13.345 -3.954 -9.747 1.00 98.31 395 TYR A CA 1
ATOM 3196 C C . TYR A 1 395 ? 13.707 -4.252 -11.214 1.00 98.31 395 TYR A C 1
ATOM 3198 O O . TYR A 1 395 ? 12.907 -4.042 -12.121 1.00 98.31 395 TYR A O 1
ATOM 3206 N N . ASP A 1 396 ? 14.889 -4.809 -11.471 1.00 98.25 396 ASP A N 1
ATOM 3207 C CA . ASP A 1 396 ? 15.304 -5.382 -12.749 1.00 98.25 396 ASP A CA 1
ATOM 3208 C C . ASP A 1 396 ? 14.964 -6.885 -12.817 1.00 98.25 396 ASP A C 1
ATOM 3210 O O . ASP A 1 396 ? 15.818 -7.746 -12.615 1.00 98.25 396 ASP A O 1
ATOM 3214 N N . ILE A 1 397 ? 13.699 -7.219 -13.093 1.00 98.81 397 ILE A N 1
ATOM 3215 C CA . ILE A 1 397 ? 13.188 -8.607 -13.048 1.00 98.81 397 ILE A CA 1
ATOM 3216 C C . ILE A 1 397 ? 13.560 -9.398 -14.310 1.00 98.81 397 ILE A C 1
ATOM 3218 O O . ILE A 1 397 ? 13.223 -8.990 -15.425 1.00 98.81 397 ILE A O 1
ATOM 3222 N N . SER A 1 398 ? 14.211 -10.553 -14.156 1.00 98.69 398 SER A N 1
ATOM 3223 C CA . SER A 1 398 ? 14.555 -11.472 -15.253 1.00 98.69 398 SER A CA 1
ATOM 3224 C C . SER A 1 398 ? 13.530 -12.594 -15.467 1.00 98.69 398 SER A C 1
ATOM 3226 O O . SER A 1 398 ? 13.469 -13.132 -16.576 1.00 98.69 398 SER A O 1
ATOM 3228 N N . ASP A 1 399 ? 12.708 -12.916 -14.461 1.00 98.75 399 ASP A N 1
ATOM 3229 C CA . ASP A 1 399 ? 11.599 -13.875 -14.558 1.00 98.75 399 ASP A CA 1
ATOM 3230 C C . ASP A 1 399 ? 10.534 -13.594 -13.477 1.00 98.75 399 ASP A C 1
ATOM 3232 O O . ASP A 1 399 ? 10.803 -13.722 -12.283 1.00 98.75 399 ASP A O 1
ATOM 3236 N N . TYR A 1 400 ? 9.320 -13.208 -13.887 1.00 98.81 400 TYR A N 1
ATOM 3237 C CA . TYR A 1 400 ? 8.213 -12.879 -12.974 1.00 98.81 400 TYR A CA 1
ATOM 3238 C C . TYR A 1 400 ? 7.649 -14.088 -12.214 1.00 98.81 400 TYR A C 1
ATOM 3240 O O . TYR A 1 400 ? 7.015 -13.913 -11.173 1.00 98.81 400 TYR A O 1
ATOM 3248 N N . GLU A 1 401 ? 7.850 -15.304 -12.727 1.00 98.75 401 GLU A N 1
ATOM 3249 C CA . GLU A 1 401 ? 7.253 -16.539 -12.196 1.00 98.75 401 GLU A CA 1
ATOM 3250 C C . GLU A 1 401 ? 8.226 -17.311 -11.293 1.00 98.75 401 GLU A C 1
ATOM 3252 O O . GLU A 1 401 ? 7.905 -18.388 -10.781 1.00 98.75 401 GLU A O 1
ATOM 3257 N N . LYS A 1 402 ? 9.427 -16.763 -11.080 1.00 98.62 402 LYS A N 1
ATOM 3258 C CA . LYS A 1 402 ? 10.451 -17.316 -10.194 1.00 98.62 402 LYS A CA 1
ATOM 3259 C C . LYS A 1 402 ? 10.809 -16.340 -9.092 1.00 98.62 402 LYS A C 1
ATOM 3261 O O . LYS A 1 402 ? 10.740 -15.130 -9.260 1.00 98.62 402 LYS A O 1
ATOM 3266 N N . VAL A 1 403 ? 11.251 -16.904 -7.976 1.00 98.69 403 VAL A N 1
ATOM 3267 C CA . VAL A 1 403 ? 11.833 -16.177 -6.846 1.00 98.69 403 VAL A CA 1
ATOM 3268 C C . VAL A 1 403 ? 13.350 -16.158 -7.012 1.00 98.69 403 VAL A C 1
ATOM 3270 O O . VAL A 1 403 ? 13.925 -17.156 -7.456 1.00 98.69 403 VAL A O 1
ATOM 3273 N N . LEU A 1 404 ? 13.999 -15.046 -6.650 1.00 98.25 404 LEU A N 1
ATOM 3274 C CA . LEU A 1 404 ? 15.457 -14.956 -6.628 1.00 98.25 404 LEU A CA 1
ATOM 3275 C C . LEU A 1 404 ? 16.022 -16.098 -5.769 1.00 98.25 404 LEU A C 1
ATOM 3277 O O . LEU A 1 404 ? 15.637 -16.206 -4.602 1.00 98.25 404 LEU A O 1
ATOM 3281 N N . PRO A 1 405 ? 16.974 -16.913 -6.262 1.00 97.12 405 PRO A N 1
ATOM 3282 C CA . PRO A 1 405 ? 17.475 -18.061 -5.505 1.00 97.12 405 PRO A CA 1
ATOM 3283 C C . PRO A 1 405 ? 18.033 -17.723 -4.114 1.00 97.12 405 PRO A C 1
ATOM 3285 O O . PRO A 1 405 ? 17.946 -18.551 -3.212 1.00 97.12 405 PRO A O 1
ATOM 3288 N N . ALA A 1 406 ? 18.578 -16.514 -3.927 1.00 95.31 406 ALA A N 1
ATOM 3289 C CA . ALA A 1 406 ? 19.041 -16.026 -2.625 1.00 95.31 406 ALA A CA 1
ATOM 3290 C C . ALA A 1 406 ? 17.891 -15.742 -1.637 1.00 95.31 406 ALA A C 1
ATOM 3292 O O . ALA A 1 406 ? 18.087 -15.802 -0.431 1.00 95.31 406 ALA A O 1
ATOM 3293 N N . TYR A 1 407 ? 16.683 -15.453 -2.128 1.00 98.38 407 TYR A N 1
ATOM 3294 C CA . TYR A 1 407 ? 15.500 -15.213 -1.297 1.00 98.38 407 TYR A CA 1
ATOM 3295 C C . TYR A 1 407 ? 14.695 -16.479 -1.007 1.00 98.38 407 TYR A C 1
ATOM 3297 O O . TYR A 1 407 ? 13.989 -16.527 0.001 1.00 98.38 407 TYR A O 1
ATOM 3305 N N . GLY A 1 408 ? 14.791 -17.498 -1.860 1.00 97.94 408 GLY A N 1
ATOM 3306 C CA . GLY A 1 408 ? 14.141 -18.789 -1.660 1.00 97.94 408 GLY A CA 1
ATOM 3307 C C . GLY A 1 408 ? 13.408 -19.274 -2.905 1.00 97.94 408 GLY A C 1
ATOM 3308 O O . GLY A 1 408 ? 13.889 -19.130 -4.027 1.00 97.94 408 GLY A O 1
ATOM 3309 N N . THR A 1 409 ? 12.253 -19.897 -2.692 1.00 98.62 409 THR A N 1
ATOM 3310 C CA . THR A 1 409 ? 11.460 -20.557 -3.738 1.00 98.62 409 THR A CA 1
ATOM 3311 C C . THR A 1 409 ? 10.036 -20.008 -3.815 1.00 98.62 409 THR A C 1
ATOM 3313 O O . THR A 1 409 ? 9.574 -19.320 -2.903 1.00 98.62 409 THR A O 1
ATOM 3316 N N . VAL A 1 410 ? 9.311 -20.335 -4.890 1.00 98.62 410 VAL A N 1
ATOM 3317 C CA . VAL A 1 410 ? 7.877 -20.009 -5.009 1.00 98.62 410 VAL A CA 1
ATOM 3318 C C . VAL A 1 410 ? 7.093 -20.650 -3.861 1.00 98.62 410 VAL A C 1
ATOM 3320 O O . VAL A 1 410 ? 6.219 -20.013 -3.281 1.00 98.62 410 VAL A O 1
ATOM 3323 N N . GLU A 1 411 ? 7.464 -21.867 -3.466 1.00 98.75 411 GLU A N 1
ATOM 3324 C CA . GLU A 1 411 ? 6.873 -22.582 -2.337 1.00 98.75 411 GLU A CA 1
ATOM 3325 C C . GLU A 1 411 ? 7.106 -21.859 -1.000 1.00 98.75 411 GLU A C 1
ATOM 3327 O O . GLU A 1 411 ? 6.285 -21.956 -0.090 1.00 98.75 411 GLU A O 1
ATOM 3332 N N . ASP A 1 412 ? 8.210 -21.124 -0.840 1.00 98.81 412 ASP A N 1
ATOM 3333 C CA . ASP A 1 412 ? 8.433 -20.312 0.362 1.00 98.81 412 ASP A CA 1
ATOM 3334 C C . ASP A 1 412 ? 7.536 -19.068 0.387 1.00 98.81 412 ASP A C 1
ATOM 3336 O O . ASP A 1 412 ? 7.091 -18.661 1.461 1.00 98.81 412 ASP A O 1
ATOM 3340 N N . VAL A 1 413 ? 7.202 -18.503 -0.778 1.00 98.81 413 VAL A N 1
ATOM 3341 C CA . VAL A 1 413 ? 6.209 -17.420 -0.884 1.00 98.81 413 VAL A CA 1
ATOM 3342 C C . VAL A 1 413 ? 4.797 -17.945 -0.619 1.00 98.81 413 VAL A C 1
ATOM 3344 O O . VAL A 1 413 ? 4.038 -17.294 0.089 1.00 98.81 413 VAL A O 1
ATOM 3347 N N . GLU A 1 414 ? 4.449 -19.143 -1.091 1.00 98.69 414 GLU A N 1
ATOM 3348 C CA . GLU A 1 414 ? 3.174 -19.793 -0.743 1.00 98.69 414 GLU A CA 1
ATOM 3349 C C . GLU A 1 414 ? 3.058 -20.017 0.776 1.00 98.69 414 GLU A C 1
ATOM 3351 O O . GLU A 1 414 ? 2.041 -19.672 1.375 1.00 98.69 414 GLU A O 1
ATOM 3356 N N . LYS A 1 415 ? 4.136 -20.457 1.444 1.00 98.75 415 LYS A N 1
ATOM 3357 C CA . LYS A 1 415 ? 4.172 -20.526 2.920 1.00 98.75 415 LYS A CA 1
ATOM 3358 C C . LYS A 1 415 ? 4.006 -19.155 3.577 1.00 98.75 415 LYS A C 1
ATOM 3360 O O . LYS A 1 415 ? 3.381 -19.055 4.629 1.00 98.75 415 LYS A O 1
ATOM 3365 N N . LEU A 1 416 ? 4.579 -18.098 2.998 1.00 98.88 416 LEU A N 1
ATOM 3366 C CA . LEU A 1 416 ? 4.403 -16.731 3.492 1.00 98.88 416 LEU A CA 1
ATOM 3367 C C . LEU A 1 416 ? 2.939 -16.281 3.391 1.00 98.88 416 LEU A C 1
ATOM 3369 O O . LEU A 1 416 ? 2.423 -15.698 4.347 1.00 98.88 416 LEU A O 1
ATOM 3373 N N . ILE A 1 417 ? 2.269 -16.578 2.273 1.00 98.75 417 ILE A N 1
ATOM 3374 C CA . ILE A 1 417 ? 0.830 -16.338 2.090 1.00 98.75 417 ILE A CA 1
ATOM 3375 C C . ILE A 1 417 ? 0.047 -17.074 3.182 1.00 98.75 417 ILE A C 1
ATOM 3377 O O . ILE A 1 417 ? -0.717 -16.442 3.915 1.00 98.75 417 ILE A O 1
ATOM 3381 N N . ASP A 1 418 ? 0.309 -18.371 3.361 1.00 98.38 418 ASP A N 1
ATOM 3382 C CA . ASP A 1 418 ? -0.359 -19.203 4.365 1.00 98.38 418 ASP A CA 1
ATOM 3383 C C . ASP A 1 418 ? -0.174 -18.658 5.791 1.00 98.38 418 ASP A C 1
ATOM 3385 O O . ASP A 1 418 ? -1.143 -18.538 6.543 1.00 98.38 418 ASP A O 1
ATOM 3389 N N . GLU A 1 419 ? 1.047 -18.286 6.187 1.00 98.31 419 GLU A N 1
ATOM 3390 C CA . GLU A 1 419 ? 1.323 -17.762 7.531 1.00 98.31 419 GLU A CA 1
ATOM 3391 C C . GLU A 1 419 ? 0.658 -16.401 7.788 1.00 98.31 419 GLU A C 1
ATOM 3393 O O . GLU A 1 419 ? 0.201 -16.142 8.911 1.00 98.31 419 GLU A O 1
ATOM 3398 N N . CYS A 1 420 ? 0.567 -15.544 6.766 1.00 98.50 420 CYS A N 1
ATOM 3399 C CA . CYS A 1 420 ? -0.206 -14.306 6.827 1.00 98.50 420 CYS A CA 1
ATOM 3400 C C . CYS A 1 420 ? -1.702 -14.610 6.995 1.00 98.50 420 CYS A C 1
ATOM 3402 O O . CYS A 1 420 ? -2.331 -14.146 7.952 1.00 98.50 420 CYS A O 1
ATOM 3404 N N . HIS A 1 421 ? -2.272 -15.437 6.115 1.00 98.38 421 HIS A N 1
ATOM 3405 C CA . HIS A 1 421 ? -3.706 -15.738 6.090 1.00 98.38 421 HIS A CA 1
ATOM 3406 C C . HIS A 1 421 ? -4.182 -16.461 7.353 1.00 98.38 421 HIS A C 1
ATOM 3408 O O . HIS A 1 421 ? -5.248 -16.133 7.877 1.00 98.38 421 HIS A O 1
ATOM 3414 N N . GLN A 1 422 ? -3.377 -17.369 7.917 1.00 96.56 422 GLN A N 1
ATOM 3415 C CA . GLN A 1 422 ? -3.667 -18.036 9.197 1.00 96.56 422 GLN A CA 1
ATOM 3416 C C . GLN A 1 422 ? -3.822 -17.057 10.370 1.00 96.56 422 GLN A C 1
ATOM 3418 O O . GLN A 1 422 ? -4.485 -17.371 11.359 1.00 96.56 422 GLN A O 1
ATOM 3423 N N . ARG A 1 423 ? -3.230 -15.862 10.268 1.00 97.12 423 ARG A N 1
ATOM 3424 C CA . ARG A 1 423 ? -3.329 -14.782 11.263 1.00 97.12 423 ARG A CA 1
ATOM 3425 C C . ARG A 1 423 ? -4.308 -13.683 10.855 1.00 97.12 423 ARG A C 1
ATOM 3427 O O . ARG A 1 423 ? -4.360 -12.645 11.503 1.00 97.12 423 ARG A O 1
ATOM 3434 N N . GLY A 1 424 ? -5.086 -13.894 9.793 1.00 96.50 424 GLY A N 1
ATOM 3435 C CA . GLY A 1 424 ? -6.001 -12.888 9.254 1.00 96.50 424 GLY A CA 1
ATOM 3436 C C . GLY A 1 424 ? -5.296 -11.691 8.609 1.00 96.50 424 GLY A C 1
ATOM 3437 O O . GLY A 1 424 ? -5.945 -10.676 8.367 1.00 96.50 424 GLY A O 1
ATOM 3438 N N . MET A 1 425 ? -3.994 -11.803 8.336 1.00 98.44 425 MET A N 1
ATOM 3439 C CA . MET A 1 425 ? -3.223 -10.808 7.599 1.00 98.44 425 MET A CA 1
ATOM 3440 C C . MET A 1 425 ? -3.298 -11.076 6.095 1.00 98.44 425 MET A C 1
ATOM 3442 O O . MET A 1 425 ? -3.735 -12.138 5.649 1.00 98.44 425 MET A O 1
ATOM 3446 N N . LYS A 1 426 ? -2.848 -10.099 5.316 1.00 98.69 426 LYS A N 1
ATOM 3447 C CA . LYS A 1 426 ? -2.839 -10.103 3.853 1.00 98.69 426 LYS A CA 1
ATOM 3448 C C . LYS A 1 426 ? -1.419 -9.969 3.317 1.00 98.69 426 LYS A C 1
ATOM 3450 O O . LYS A 1 426 ? -0.568 -9.390 3.994 1.00 98.69 426 LYS A O 1
ATOM 3455 N N . LEU A 1 427 ? -1.166 -10.470 2.112 1.00 98.81 427 LEU A N 1
ATOM 3456 C CA . LEU A 1 427 ? 0.100 -10.269 1.404 1.00 98.81 427 LEU A CA 1
ATOM 3457 C C . LEU A 1 427 ? -0.161 -9.543 0.086 1.00 98.81 427 LEU A C 1
ATOM 3459 O O . LEU A 1 427 ? -0.955 -10.006 -0.728 1.00 98.81 427 LEU A O 1
ATOM 3463 N N . ILE A 1 428 ? 0.546 -8.437 -0.136 1.00 98.88 428 ILE A N 1
ATOM 3464 C CA . ILE A 1 428 ? 0.636 -7.790 -1.445 1.00 98.88 428 ILE A CA 1
ATOM 3465 C C . ILE A 1 428 ? 2.077 -7.833 -1.951 1.00 98.88 428 ILE A C 1
ATOM 3467 O O . ILE A 1 428 ? 3.026 -7.740 -1.165 1.00 98.88 428 ILE A O 1
ATOM 3471 N N . LEU A 1 429 ? 2.236 -7.957 -3.265 1.00 98.81 429 LEU A N 1
ATOM 3472 C CA . LEU A 1 429 ? 3.541 -7.999 -3.927 1.00 98.81 429 LEU A CA 1
ATOM 3473 C C . LEU A 1 429 ? 3.812 -6.709 -4.699 1.00 98.81 429 LEU A C 1
ATOM 3475 O O . LEU A 1 429 ? 2.886 -6.011 -5.106 1.00 98.81 429 LEU A O 1
ATOM 3479 N N . ASP A 1 430 ? 5.079 -6.390 -4.935 1.00 98.62 430 ASP A N 1
ATOM 3480 C CA . ASP A 1 430 ? 5.437 -5.354 -5.904 1.00 98.62 430 ASP A CA 1
ATOM 3481 C C . ASP A 1 430 ? 5.168 -5.824 -7.341 1.00 98.62 430 ASP A C 1
ATOM 3483 O O . ASP A 1 430 ? 5.571 -6.921 -7.722 1.00 98.62 430 ASP A O 1
ATOM 3487 N N . LEU A 1 431 ? 4.518 -4.999 -8.155 1.00 98.69 431 LEU A N 1
ATOM 3488 C CA . LEU A 1 431 ? 4.243 -5.250 -9.566 1.00 98.69 431 LEU A CA 1
ATOM 3489 C C . LEU A 1 431 ? 5.070 -4.280 -10.415 1.00 98.69 431 LEU A C 1
ATOM 3491 O O . LEU A 1 431 ? 4.655 -3.145 -10.656 1.00 98.69 431 LEU A O 1
ATOM 3495 N N . VAL A 1 432 ? 6.236 -4.746 -10.873 1.00 98.69 432 VAL A N 1
ATOM 3496 C CA . VAL A 1 432 ? 7.200 -3.955 -11.657 1.00 98.69 432 VAL A CA 1
ATOM 3497 C C . VAL A 1 432 ? 7.076 -4.287 -13.136 1.00 98.69 432 VAL A C 1
ATOM 3499 O O . VAL A 1 432 ? 7.664 -5.240 -13.640 1.00 98.69 432 VAL A O 1
ATOM 3502 N N . VAL A 1 433 ? 6.241 -3.522 -13.835 1.00 98.56 433 VAL A N 1
ATOM 3503 C CA . VAL A 1 433 ? 5.806 -3.849 -15.207 1.00 98.56 433 VAL A CA 1
ATOM 3504 C C . VAL A 1 433 ? 5.978 -2.691 -16.192 1.00 98.56 433 VAL A C 1
ATOM 3506 O O . VAL A 1 433 ? 5.532 -2.768 -17.335 1.00 98.56 433 VAL A O 1
ATOM 3509 N N . ASN A 1 434 ? 6.668 -1.618 -15.794 1.00 98.62 434 ASN A N 1
ATOM 3510 C CA . ASN A 1 434 ? 7.135 -0.600 -16.738 1.00 98.62 434 ASN A CA 1
ATOM 3511 C C . ASN A 1 434 ? 8.302 -1.115 -17.604 1.00 98.62 434 ASN A C 1
ATOM 3513 O O . ASN A 1 434 ? 8.419 -0.752 -18.774 1.00 98.62 434 ASN A O 1
ATOM 3517 N N . HIS A 1 435 ? 9.160 -1.944 -17.019 1.00 98.75 435 HIS A N 1
ATOM 3518 C CA . HIS A 1 435 ? 10.373 -2.503 -17.609 1.00 98.75 435 HIS A CA 1
ATOM 3519 C C . HIS A 1 435 ? 10.593 -3.931 -17.090 1.00 98.75 435 HIS A C 1
ATOM 3521 O O . HIS A 1 435 ? 10.004 -4.326 -16.086 1.00 98.75 435 HIS A O 1
ATOM 3527 N N . THR A 1 436 ? 11.462 -4.680 -17.765 1.00 98.81 436 THR A N 1
ATOM 3528 C CA . THR A 1 436 ? 12.067 -5.922 -17.245 1.00 98.81 436 THR A CA 1
ATOM 3529 C C . THR A 1 436 ? 13.572 -5.719 -17.109 1.00 98.81 436 THR A C 1
ATOM 3531 O O . THR A 1 436 ? 14.086 -4.697 -17.548 1.00 98.81 436 THR A O 1
ATOM 3534 N N . SER A 1 437 ? 14.298 -6.715 -16.608 1.00 98.75 437 SER A N 1
ATOM 3535 C CA . SER A 1 437 ? 15.739 -6.836 -16.839 1.00 98.75 437 SER A CA 1
ATOM 3536 C C . SER A 1 437 ? 16.049 -7.034 -18.332 1.00 98.75 437 SER A C 1
ATOM 3538 O O . SER A 1 437 ? 15.259 -7.643 -19.064 1.00 98.75 437 SER A O 1
ATOM 3540 N N . ASP A 1 438 ? 17.225 -6.601 -18.787 1.00 98.50 438 ASP A N 1
ATOM 3541 C CA . ASP A 1 438 ? 17.792 -6.979 -20.084 1.00 98.50 438 ASP A CA 1
ATOM 3542 C C . ASP A 1 438 ? 18.208 -8.464 -20.141 1.00 98.50 438 ASP A C 1
ATOM 3544 O O . ASP A 1 438 ? 18.425 -9.032 -21.218 1.00 98.50 438 ASP A O 1
ATOM 3548 N N . GLU A 1 439 ? 18.236 -9.135 -18.991 1.00 98.62 439 GLU A N 1
ATOM 3549 C CA . GLU A 1 439 ? 18.380 -10.579 -18.889 1.00 98.62 439 GLU A CA 1
ATOM 3550 C C . GLU A 1 439 ? 17.063 -11.353 -19.022 1.00 98.62 439 GLU A C 1
ATOM 3552 O O . GLU A 1 439 ? 17.099 -12.584 -19.154 1.00 98.62 439 GLU A O 1
ATOM 3557 N N . HIS A 1 440 ? 15.916 -10.669 -19.049 1.00 98.88 440 HIS A N 1
ATOM 3558 C CA . HIS A 1 440 ? 14.617 -11.307 -19.233 1.00 98.88 440 HIS A CA 1
ATOM 3559 C C . HIS A 1 440 ? 14.547 -12.018 -20.593 1.00 98.88 440 HIS A C 1
ATOM 3561 O O . HIS A 1 440 ? 15.027 -11.503 -21.610 1.00 98.88 440 HIS A O 1
ATOM 3567 N N . ALA A 1 441 ? 13.915 -13.196 -20.645 1.00 98.69 441 ALA A N 1
ATOM 3568 C CA . ALA A 1 441 ? 13.795 -13.977 -21.882 1.00 98.69 441 ALA A CA 1
ATOM 3569 C C . ALA A 1 441 ? 13.173 -13.154 -23.026 1.00 98.69 441 ALA A C 1
ATOM 3571 O O . ALA A 1 441 ? 13.643 -13.194 -24.162 1.00 98.69 441 ALA A O 1
ATOM 3572 N N . TRP A 1 442 ? 12.171 -12.333 -22.698 1.00 98.75 442 TRP A N 1
ATOM 3573 C CA . TRP A 1 442 ? 11.535 -11.407 -23.639 1.00 98.75 442 TRP A CA 1
ATOM 3574 C C . TRP A 1 442 ? 12.530 -10.421 -24.266 1.00 98.75 442 TRP A C 1
ATOM 3576 O O . TRP A 1 442 ? 12.520 -10.259 -25.487 1.00 98.75 442 TRP A O 1
ATOM 3586 N N . PHE A 1 443 ? 13.415 -9.798 -23.478 1.00 98.81 443 PHE A N 1
ATOM 3587 C CA . PHE A 1 443 ? 14.407 -8.867 -24.017 1.00 98.81 443 PHE A CA 1
ATOM 3588 C C . PHE A 1 443 ? 15.507 -9.590 -24.794 1.00 98.81 443 PHE A C 1
ATOM 3590 O O . PHE A 1 443 ? 15.875 -9.144 -25.880 1.00 98.81 443 PHE A O 1
ATOM 3597 N N . LYS A 1 444 ? 15.988 -10.740 -24.297 1.00 98.75 444 LYS A N 1
ATOM 3598 C CA . LYS A 1 444 ? 16.967 -11.594 -24.997 1.00 98.75 444 LYS A CA 1
ATOM 3599 C C . LYS A 1 444 ? 16.471 -12.001 -26.391 1.00 98.75 444 LYS A C 1
ATOM 3601 O O . LYS A 1 444 ? 17.228 -11.937 -27.359 1.00 98.75 444 LYS A O 1
ATOM 3606 N N . GLU A 1 445 ? 15.195 -12.359 -26.519 1.00 98.56 445 GLU A N 1
ATOM 3607 C CA . GLU A 1 445 ? 14.565 -12.604 -27.819 1.00 98.56 445 GLU A CA 1
ATOM 3608 C C . GLU A 1 445 ? 14.421 -11.318 -28.648 1.00 98.56 445 GLU A C 1
ATOM 3610 O O . GLU A 1 445 ? 14.838 -11.296 -29.809 1.00 98.56 445 GLU A O 1
ATOM 3615 N N . SER A 1 446 ? 13.913 -10.230 -28.059 1.00 98.75 446 SER A N 1
ATOM 3616 C CA . SER A 1 446 ? 13.717 -8.937 -28.737 1.00 98.75 446 SER A CA 1
ATOM 3617 C C . SER A 1 446 ? 15.012 -8.363 -29.333 1.00 98.75 446 SER A C 1
ATOM 3619 O O . SER A 1 446 ? 15.018 -7.827 -30.447 1.00 98.75 446 SER A O 1
ATOM 3621 N N . ARG A 1 447 ? 16.138 -8.507 -28.621 1.00 98.19 447 ARG A N 1
ATOM 3622 C CA . ARG A 1 447 ? 17.462 -8.034 -29.054 1.00 98.19 447 ARG A CA 1
ATOM 3623 C C . ARG A 1 447 ? 18.169 -8.976 -30.033 1.00 98.19 447 ARG A C 1
ATOM 3625 O O . ARG A 1 447 ? 19.176 -8.595 -30.617 1.00 98.19 447 ARG A O 1
ATOM 3632 N N . SER A 1 448 ? 17.671 -10.201 -30.224 1.00 98.12 448 SER A N 1
ATOM 3633 C CA . SER A 1 448 ? 18.352 -11.216 -31.041 1.00 98.12 448 SER A CA 1
ATOM 3634 C C . SER A 1 448 ? 18.446 -10.828 -32.524 1.00 98.12 448 SER A C 1
ATOM 3636 O O . SER A 1 448 ? 19.463 -11.068 -33.177 1.00 98.12 448 SER A O 1
ATOM 3638 N N . CYS A 1 449 ? 17.389 -10.222 -33.066 1.00 96.75 449 CYS A N 1
ATOM 3639 C CA . CYS A 1 449 ? 17.323 -9.721 -34.435 1.00 96.75 449 CYS A CA 1
ATOM 3640 C C . CYS A 1 449 ? 16.123 -8.778 -34.615 1.00 96.75 449 CYS A C 1
ATOM 3642 O O . CYS A 1 449 ? 15.148 -8.830 -33.868 1.00 96.75 449 CYS A O 1
ATOM 3644 N N . ARG A 1 450 ? 16.173 -7.926 -35.648 1.00 97.44 450 ARG A N 1
ATOM 3645 C CA . ARG A 1 450 ? 15.139 -6.904 -35.918 1.00 97.44 450 ARG A CA 1
ATOM 3646 C C . ARG A 1 450 ? 13.782 -7.469 -36.361 1.00 97.44 450 ARG A C 1
ATOM 3648 O O . ARG A 1 450 ? 12.815 -6.726 -36.416 1.00 97.44 450 ARG A O 1
ATOM 3655 N N . ASN A 1 451 ? 13.712 -8.747 -36.721 1.00 96.75 451 ASN A N 1
ATOM 3656 C CA . ASN A 1 451 ? 12.506 -9.425 -37.201 1.00 96.75 451 ASN A CA 1
ATOM 3657 C C . ASN A 1 451 ? 11.994 -10.504 -36.231 1.00 96.75 451 ASN A C 1
ATOM 3659 O O . ASN A 1 451 ? 11.160 -11.316 -36.624 1.00 96.75 451 ASN A O 1
ATOM 3663 N N . ASN A 1 452 ? 12.497 -10.540 -34.992 1.00 98.31 452 ASN A N 1
ATOM 3664 C CA . ASN A 1 452 ? 11.974 -11.420 -33.950 1.00 98.31 452 ASN A CA 1
ATOM 3665 C C . ASN A 1 452 ? 10.533 -11.019 -33.567 1.00 98.31 452 ASN A C 1
ATOM 3667 O O . ASN A 1 452 ? 10.209 -9.834 -33.535 1.00 98.31 452 ASN A O 1
ATOM 3671 N N . GLU A 1 453 ? 9.681 -11.986 -33.224 1.00 97.50 453 GLU A N 1
ATOM 3672 C CA . GLU A 1 453 ? 8.276 -11.743 -32.846 1.00 97.50 453 GLU A CA 1
ATOM 3673 C C . GLU A 1 453 ? 8.125 -10.841 -31.608 1.00 97.50 453 GLU A C 1
ATOM 3675 O O . GLU A 1 453 ? 7.150 -10.100 -31.492 1.00 97.50 453 GLU A O 1
ATOM 3680 N N . LYS A 1 454 ? 9.113 -10.852 -30.703 1.00 98.50 454 LYS A N 1
ATOM 3681 C CA . LYS A 1 454 ? 9.173 -9.986 -29.519 1.00 98.50 454 LYS A CA 1
ATOM 3682 C C . LYS A 1 454 ? 9.932 -8.678 -29.760 1.00 98.50 454 LYS A C 1
ATOM 3684 O O . LYS A 1 454 ? 10.206 -7.950 -28.805 1.00 98.50 454 LYS A O 1
ATOM 3689 N N . ARG A 1 455 ? 10.281 -8.330 -31.010 1.00 98.50 455 ARG A N 1
ATOM 3690 C CA . ARG A 1 455 ? 10.999 -7.075 -31.306 1.00 98.50 455 ARG A CA 1
ATOM 3691 C C . ARG A 1 455 ? 10.240 -5.871 -30.753 1.00 98.50 455 ARG A C 1
ATOM 3693 O O . ARG A 1 455 ? 10.808 -5.095 -29.995 1.00 98.50 455 ARG A O 1
ATOM 3700 N N . ASP A 1 456 ? 8.944 -5.797 -31.035 1.00 98.19 456 ASP A N 1
ATOM 3701 C CA . ASP A 1 456 ? 8.087 -4.676 -30.635 1.00 98.19 456 ASP A CA 1
ATOM 3702 C C . ASP A 1 456 ? 7.537 -4.787 -29.204 1.00 98.19 456 ASP A C 1
ATOM 3704 O O . ASP A 1 456 ? 6.615 -4.052 -28.848 1.00 98.19 456 ASP A O 1
ATOM 3708 N N . TRP A 1 457 ? 8.071 -5.697 -28.380 1.00 98.75 457 TRP A N 1
ATOM 3709 C CA . TRP A 1 457 ? 7.766 -5.742 -26.943 1.00 98.75 457 TRP A CA 1
ATOM 3710 C C . TRP A 1 457 ? 8.558 -4.694 -26.155 1.00 98.75 457 TRP A C 1
ATOM 3712 O O . TRP A 1 457 ? 8.223 -4.418 -25.009 1.00 98.75 457 TRP A O 1
ATOM 3722 N N . TYR A 1 458 ? 9.569 -4.086 -26.779 1.00 98.81 458 TYR A N 1
ATOM 3723 C CA . TYR A 1 458 ? 10.387 -3.005 -26.231 1.00 98.81 458 TYR A CA 1
ATOM 3724 C C . TYR A 1 458 ? 10.513 -1.880 -27.262 1.00 98.81 458 TYR A C 1
ATOM 3726 O O . TYR A 1 458 ? 10.233 -2.060 -28.450 1.00 98.81 458 TYR A O 1
ATOM 3734 N N . PHE A 1 459 ? 10.953 -0.701 -26.828 1.00 98.50 459 PHE A N 1
ATOM 3735 C CA . PHE A 1 459 ? 11.138 0.436 -27.728 1.00 98.50 459 PHE A CA 1
ATOM 3736 C C . PHE A 1 459 ? 12.526 0.424 -28.370 1.00 98.50 459 PHE A C 1
ATOM 3738 O O . PHE A 1 459 ? 13.508 0.758 -27.714 1.00 98.50 459 PHE A O 1
ATOM 3745 N N . TRP A 1 460 ? 12.588 0.119 -29.668 1.00 98.50 460 TRP A N 1
ATOM 3746 C CA . TRP A 1 460 ? 13.808 0.163 -30.482 1.00 98.50 460 TRP A CA 1
ATOM 3747 C C . TRP A 1 460 ? 13.784 1.313 -31.486 1.00 98.50 460 TRP A C 1
ATOM 3749 O O . TRP A 1 460 ? 12.775 1.517 -32.162 1.00 98.50 460 TRP A O 1
ATOM 3759 N N . ARG A 1 461 ? 14.874 2.074 -31.615 1.00 97.94 461 ARG A N 1
ATOM 3760 C CA . ARG A 1 461 ? 14.964 3.198 -32.560 1.00 97.94 461 ARG A CA 1
ATOM 3761 C C . ARG A 1 461 ? 16.353 3.311 -33.192 1.00 97.94 461 ARG A C 1
ATOM 3763 O O . ARG A 1 461 ? 17.353 3.110 -32.506 1.00 97.94 461 ARG A O 1
ATOM 3770 N N . PRO A 1 462 ? 16.453 3.675 -34.480 1.00 97.38 462 PRO A N 1
ATOM 3771 C CA . PRO A 1 462 ? 17.743 3.920 -35.110 1.00 97.38 462 PRO A CA 1
ATOM 3772 C C . PRO A 1 462 ? 18.442 5.137 -34.493 1.00 97.38 462 PRO A C 1
ATOM 3774 O O . PRO A 1 462 ? 17.814 6.001 -33.880 1.00 97.38 462 PRO A O 1
ATOM 3777 N N . ALA A 1 463 ? 19.757 5.217 -34.687 1.00 96.94 463 ALA A N 1
ATOM 3778 C CA . ALA A 1 463 ? 20.524 6.394 -34.308 1.00 96.94 463 ALA A CA 1
ATOM 3779 C C . ALA A 1 463 ? 20.104 7.642 -35.096 1.00 96.94 463 ALA A C 1
ATOM 3781 O O . ALA A 1 463 ? 19.787 7.568 -36.287 1.00 96.94 463 ALA A O 1
ATOM 3782 N N . ARG A 1 464 ? 20.207 8.801 -34.443 1.00 95.38 464 ARG A N 1
ATOM 3783 C CA . ARG A 1 464 ? 20.359 10.092 -35.123 1.00 95.38 464 ARG A CA 1
ATOM 3784 C C . ARG A 1 464 ? 21.848 10.353 -35.361 1.00 95.38 464 ARG A C 1
ATOM 3786 O O . ARG A 1 464 ? 22.696 9.687 -34.769 1.00 95.38 464 ARG A O 1
ATOM 3793 N N . TYR A 1 465 ? 22.169 11.318 -36.213 1.00 95.31 465 TYR A N 1
ATOM 3794 C CA . TYR A 1 465 ? 23.552 11.711 -36.480 1.00 95.31 465 TYR A CA 1
ATOM 3795 C C . TYR A 1 465 ? 23.680 13.230 -36.437 1.00 95.31 465 TYR A C 1
ATOM 3797 O O . TYR A 1 465 ? 22.793 13.929 -36.931 1.00 95.31 465 TYR A O 1
ATOM 3805 N N . ASP A 1 466 ? 24.756 13.728 -35.827 1.00 92.94 466 ASP A N 1
ATOM 3806 C CA . ASP A 1 466 ? 25.111 15.148 -35.905 1.00 92.94 466 ASP A CA 1
ATOM 3807 C C . ASP A 1 466 ? 25.756 15.500 -37.260 1.00 92.94 466 ASP A C 1
ATOM 3809 O O . ASP A 1 466 ? 25.997 14.634 -38.107 1.00 92.94 466 ASP A O 1
ATOM 3813 N N . GLU A 1 467 ? 26.041 16.788 -37.482 1.00 93.88 467 GLU A N 1
ATOM 3814 C CA . GLU A 1 467 ? 26.676 17.275 -38.717 1.00 93.88 467 GLU A CA 1
ATOM 3815 C C . GLU A 1 467 ? 28.076 16.677 -38.953 1.00 93.88 467 GLU A C 1
ATOM 3817 O O . GLU A 1 467 ? 28.561 16.656 -40.085 1.00 93.88 467 GLU A O 1
ATOM 3822 N N . GLN A 1 468 ? 28.729 16.185 -37.898 1.00 93.56 468 GLN A N 1
ATOM 3823 C CA . GLN A 1 468 ? 30.049 15.557 -37.933 1.00 93.56 468 GLN A CA 1
ATOM 3824 C C . GLN A 1 468 ? 29.968 14.034 -38.138 1.00 93.56 468 GLN A C 1
ATOM 3826 O O . GLN A 1 468 ? 31.004 13.376 -38.254 1.00 93.56 468 GLN A O 1
ATOM 3831 N N . GLY A 1 469 ? 28.758 13.473 -38.232 1.00 93.19 469 GLY A N 1
ATOM 3832 C CA . GLY A 1 469 ? 28.515 12.045 -38.408 1.00 93.19 469 GLY A CA 1
ATOM 3833 C C . GLY A 1 469 ? 28.644 11.224 -37.123 1.00 93.19 469 GLY A C 1
ATOM 3834 O O . GLY A 1 469 ? 28.686 9.994 -37.200 1.00 93.19 469 GLY A O 1
ATOM 3835 N N . ASN A 1 470 ? 28.695 11.857 -35.947 1.00 94.19 470 ASN A N 1
ATOM 3836 C CA . ASN A 1 470 ? 28.687 11.139 -34.678 1.00 94.19 470 ASN A CA 1
ATOM 3837 C C . ASN A 1 470 ? 27.286 10.611 -34.374 1.00 94.19 470 ASN A C 1
ATOM 3839 O O . ASN A 1 470 ? 26.270 11.260 -34.633 1.00 94.19 470 ASN A O 1
ATOM 3843 N N . ARG A 1 471 ? 27.247 9.416 -33.786 1.00 95.56 471 ARG A N 1
ATOM 3844 C CA . ARG A 1 471 ? 26.013 8.740 -33.396 1.00 95.56 471 ARG A CA 1
ATOM 3845 C C . ARG A 1 471 ? 25.364 9.458 -32.209 1.00 95.56 471 ARG A C 1
ATOM 3847 O O . ARG A 1 471 ? 25.997 9.619 -31.167 1.00 95.56 471 ARG A O 1
ATOM 3854 N N . LEU A 1 472 ? 24.093 9.816 -32.355 1.00 95.62 472 LEU A N 1
ATOM 3855 C CA . LEU A 1 472 ? 23.264 10.425 -31.320 1.00 95.62 472 LEU A CA 1
ATOM 3856 C C . LEU A 1 472 ? 22.086 9.513 -30.950 1.00 95.62 472 LEU A C 1
ATOM 3858 O O . LEU A 1 472 ? 21.545 8.817 -31.820 1.00 95.62 472 LEU A O 1
ATOM 3862 N N . PRO A 1 473 ? 21.644 9.537 -29.680 1.00 97.00 473 PRO A N 1
ATOM 3863 C CA . PRO A 1 473 ? 20.441 8.828 -29.271 1.00 97.00 473 PRO A CA 1
ATOM 3864 C C . PRO A 1 473 ? 19.181 9.405 -29.955 1.00 97.00 473 PRO A C 1
ATOM 3866 O O . PRO A 1 473 ? 19.180 10.564 -30.396 1.00 97.00 473 PRO A O 1
ATOM 3869 N N . PRO A 1 474 ? 18.088 8.622 -30.032 1.00 97.00 474 PRO A N 1
ATOM 3870 C CA . PRO A 1 474 ? 16.822 9.030 -30.647 1.00 97.00 474 PRO A CA 1
ATOM 3871 C C . PRO A 1 474 ? 16.223 10.309 -30.063 1.00 97.00 474 PRO A C 1
ATOM 3873 O O . PRO A 1 474 ? 15.627 11.083 -30.805 1.00 97.00 474 PRO A O 1
ATOM 3876 N N . THR A 1 475 ? 16.416 10.546 -28.763 1.00 97.44 475 THR A N 1
ATOM 3877 C CA . THR A 1 475 ? 16.000 11.769 -28.060 1.00 97.44 475 THR A CA 1
ATOM 3878 C C . THR A 1 475 ? 17.064 12.213 -27.057 1.00 97.44 475 THR A C 1
ATOM 3880 O O . THR A 1 475 ? 17.959 11.447 -26.693 1.00 97.44 475 THR A O 1
ATOM 3883 N N . ASN A 1 476 ? 16.962 13.453 -26.592 1.00 96.75 476 ASN A N 1
ATOM 3884 C CA . ASN A 1 476 ? 17.815 14.041 -25.561 1.00 96.75 476 ASN A CA 1
ATOM 3885 C C . ASN A 1 476 ? 17.338 13.758 -24.118 1.00 96.75 476 ASN A C 1
ATOM 3887 O O . ASN A 1 476 ? 17.605 14.550 -23.221 1.00 96.75 476 ASN A O 1
ATOM 3891 N N . TYR A 1 477 ? 16.613 12.672 -23.854 1.00 96.56 477 TYR A N 1
ATOM 3892 C CA . TYR A 1 477 ? 16.022 12.444 -22.528 1.00 96.56 477 TYR A CA 1
ATOM 3893 C C . TYR A 1 477 ? 17.056 12.029 -21.473 1.00 96.56 477 TYR A C 1
ATOM 3895 O O . TYR A 1 477 ? 17.949 11.214 -21.734 1.00 96.56 477 TYR A O 1
ATOM 3903 N N . ARG A 1 478 ? 16.894 12.569 -20.261 1.00 94.88 478 ARG A N 1
ATOM 3904 C CA . ARG A 1 478 ? 17.634 12.199 -19.049 1.00 94.88 478 ARG A CA 1
ATOM 3905 C C . ARG A 1 478 ? 16.907 11.093 -18.277 1.00 94.88 478 ARG A C 1
ATOM 3907 O O . ARG A 1 478 ? 15.721 11.231 -17.986 1.00 94.88 478 ARG A O 1
ATOM 3914 N N . GLY A 1 479 ? 17.633 10.034 -17.921 1.00 93.62 479 GLY A N 1
ATOM 3915 C CA . GLY A 1 479 ? 17.144 8.938 -17.078 1.00 93.62 479 GLY A CA 1
ATOM 3916 C C . GLY A 1 479 ? 17.183 9.256 -15.581 1.00 93.62 479 GLY A C 1
ATOM 3917 O O . GLY A 1 479 ? 17.871 10.183 -15.143 1.00 93.62 479 GLY A O 1
ATOM 3918 N N . TYR A 1 480 ? 16.457 8.463 -14.788 1.00 93.25 480 TYR A N 1
ATOM 3919 C CA . TYR A 1 480 ? 16.332 8.664 -13.338 1.00 93.25 480 TYR A CA 1
ATOM 3920 C C . TYR A 1 480 ? 17.640 8.418 -12.570 1.00 93.25 480 TYR A C 1
ATOM 3922 O O . TYR A 1 480 ? 17.878 9.083 -11.570 1.00 93.25 480 TYR A O 1
ATOM 3930 N N . PHE A 1 481 ? 18.528 7.545 -13.058 1.00 93.19 481 PHE A N 1
ATOM 3931 C CA . PHE A 1 481 ? 19.819 7.231 -12.414 1.00 93.19 481 PHE A CA 1
ATOM 3932 C C . PHE A 1 481 ? 21.005 8.001 -13.022 1.00 93.19 481 PHE A C 1
ATOM 3934 O O . PHE A 1 481 ? 22.148 7.542 -12.986 1.00 93.19 481 PHE A O 1
ATOM 3941 N N . ALA A 1 482 ? 20.718 9.189 -13.571 1.00 88.25 482 ALA A N 1
ATOM 3942 C CA . ALA A 1 482 ? 21.602 10.000 -14.409 1.00 88.25 482 ALA A CA 1
ATOM 3943 C C . ALA A 1 482 ? 21.961 9.352 -15.765 1.00 88.25 482 ALA A C 1
ATOM 3945 O O . ALA A 1 482 ? 21.889 8.142 -15.961 1.00 88.25 482 ALA A O 1
ATOM 3946 N N . GLY A 1 483 ? 22.363 10.177 -16.736 1.00 92.00 483 GLY A N 1
ATOM 3947 C CA . GLY A 1 483 ? 22.672 9.719 -18.097 1.00 92.00 483 GLY A CA 1
ATOM 3948 C C . GLY A 1 483 ? 21.469 9.690 -19.049 1.00 92.00 483 GLY A C 1
ATOM 3949 O O . GLY A 1 483 ? 20.390 10.194 -18.740 1.00 92.00 483 GLY A O 1
ATOM 3950 N N . SER A 1 484 ? 21.690 9.164 -20.257 1.00 95.31 484 SER A N 1
ATOM 3951 C CA . SER A 1 484 ? 20.665 9.073 -21.308 1.00 95.31 484 SER A CA 1
ATOM 3952 C C . SER A 1 484 ? 19.706 7.912 -21.055 1.00 95.31 484 SER A C 1
ATOM 3954 O O . SER A 1 484 ? 20.124 6.890 -20.521 1.00 95.31 484 SER A O 1
ATOM 3956 N N . THR A 1 485 ? 18.456 8.036 -21.509 1.00 97.38 485 THR A N 1
ATOM 3957 C CA . THR A 1 485 ? 17.476 6.934 -21.500 1.00 97.38 485 THR A CA 1
ATOM 3958 C C . THR A 1 485 ? 17.638 5.946 -22.661 1.00 97.38 485 THR A C 1
ATOM 3960 O O . THR A 1 485 ? 16.741 5.149 -22.916 1.00 97.38 485 THR A O 1
ATOM 3963 N N . TRP A 1 486 ? 18.704 6.051 -23.456 1.00 97.94 486 TRP A N 1
ATOM 3964 C CA . TRP A 1 486 ? 18.900 5.225 -24.645 1.00 97.94 486 TRP A CA 1
ATOM 3965 C C . TRP A 1 486 ? 20.268 4.558 -24.632 1.00 97.94 486 TRP A C 1
ATOM 3967 O O . TRP A 1 486 ? 21.300 5.234 -24.606 1.00 97.94 486 TRP A O 1
ATOM 3977 N N . THR A 1 487 ? 20.280 3.233 -24.774 1.00 98.19 487 THR A N 1
ATOM 3978 C CA . THR A 1 487 ? 21.511 2.443 -24.898 1.00 98.19 487 THR A CA 1
ATOM 3979 C C . THR A 1 487 ? 21.600 1.810 -26.278 1.00 98.19 487 THR A C 1
ATOM 3981 O O . THR A 1 487 ? 20.621 1.292 -26.805 1.00 98.19 487 THR A O 1
ATOM 3984 N N . TRP A 1 488 ? 22.781 1.901 -26.892 1.00 98.19 488 TRP A N 1
ATOM 3985 C CA . TRP A 1 488 ? 23.051 1.344 -28.216 1.00 98.19 488 TRP A CA 1
ATOM 3986 C C . TRP A 1 488 ? 23.306 -0.160 -28.137 1.00 98.19 488 TRP A C 1
ATOM 3988 O O . TRP A 1 488 ? 24.167 -0.602 -27.378 1.00 98.19 488 TRP A O 1
ATOM 3998 N N . ASP A 1 489 ? 22.614 -0.930 -28.970 1.00 98.38 489 ASP A N 1
ATOM 3999 C CA . ASP A 1 489 ? 22.847 -2.358 -29.148 1.00 98.38 489 ASP A CA 1
ATOM 4000 C C . ASP A 1 489 ? 23.647 -2.605 -30.432 1.00 98.38 489 ASP A C 1
ATOM 4002 O O . ASP A 1 489 ? 23.164 -2.396 -31.548 1.00 98.38 489 ASP A O 1
ATOM 4006 N N . GLU A 1 490 ? 24.885 -3.078 -30.285 1.00 97.06 490 GLU A N 1
ATOM 4007 C CA . GLU A 1 490 ? 25.764 -3.324 -31.434 1.00 97.06 490 GLU A CA 1
ATOM 4008 C C . GLU A 1 490 ? 25.261 -4.464 -32.336 1.00 97.06 490 GLU A C 1
ATOM 4010 O O . GLU A 1 490 ? 25.539 -4.473 -33.533 1.00 97.06 490 GLU A O 1
ATOM 4015 N N . GLN A 1 491 ? 24.492 -5.416 -31.806 1.00 96.50 491 GLN A N 1
ATOM 4016 C CA . GLN A 1 491 ? 23.991 -6.551 -32.581 1.00 96.50 491 GLN A CA 1
ATOM 4017 C C . GLN A 1 491 ? 22.942 -6.123 -33.608 1.00 96.50 491 GLN A C 1
ATOM 4019 O O . GLN A 1 491 ? 22.996 -6.529 -34.771 1.00 96.50 491 GLN A O 1
ATOM 4024 N N . THR A 1 492 ? 21.993 -5.290 -33.190 1.00 97.56 492 THR A N 1
ATOM 4025 C CA . THR A 1 492 ? 20.904 -4.825 -34.048 1.00 97.56 492 THR A CA 1
ATOM 4026 C C . THR A 1 492 ? 21.122 -3.422 -34.587 1.00 97.56 492 THR A C 1
ATOM 4028 O O . THR A 1 492 ? 20.329 -2.999 -35.421 1.00 97.56 492 THR A O 1
ATOM 4031 N N . GLN A 1 493 ? 22.199 -2.724 -34.209 1.00 97.69 493 GLN A N 1
ATOM 4032 C CA . GLN A 1 493 ? 22.526 -1.366 -34.662 1.00 97.69 493 GLN A CA 1
ATOM 4033 C C . GLN A 1 493 ? 21.346 -0.394 -34.465 1.00 97.69 493 GLN A C 1
ATOM 4035 O O . GLN A 1 493 ? 20.987 0.365 -35.370 1.00 97.69 493 GLN A O 1
ATOM 4040 N N . GLU A 1 494 ? 20.696 -0.481 -33.306 1.00 98.38 494 GLU A N 1
ATOM 4041 C CA . GLU A 1 494 ? 19.612 0.397 -32.859 1.00 98.38 494 GLU A CA 1
ATOM 4042 C C . GLU A 1 494 ? 19.781 0.695 -31.364 1.00 98.38 494 GLU A C 1
ATOM 4044 O O . GLU A 1 494 ? 20.470 -0.021 -30.640 1.00 98.38 494 GLU A O 1
ATOM 4049 N N . TYR A 1 495 ? 19.156 1.771 -30.902 1.00 98.69 495 TYR A N 1
ATOM 4050 C CA . TYR A 1 495 ? 19.014 2.087 -29.490 1.00 98.69 495 TYR A CA 1
ATOM 4051 C C . TYR A 1 495 ? 17.767 1.419 -28.912 1.00 98.69 495 TYR A C 1
ATOM 4053 O O . TYR A 1 495 ? 16.742 1.366 -29.594 1.00 98.69 495 TYR A O 1
ATOM 4061 N N . TYR A 1 496 ? 17.825 0.995 -27.651 1.00 98.75 496 TYR A N 1
ATOM 4062 C CA . TYR A 1 496 ? 16.643 0.636 -26.865 1.00 98.75 496 TYR A CA 1
ATOM 4063 C C . TYR A 1 496 ? 16.405 1.632 -25.724 1.00 98.75 496 TYR A C 1
ATOM 4065 O O . TYR A 1 496 ? 17.363 2.200 -25.187 1.00 98.75 496 TYR A O 1
ATOM 4073 N N . LEU A 1 497 ? 15.133 1.874 -25.392 1.00 98.62 497 LEU A N 1
ATOM 4074 C CA . LEU A 1 497 ? 14.727 2.790 -24.320 1.00 98.62 497 LEU A CA 1
ATOM 4075 C C . LEU A 1 497 ? 14.858 2.121 -22.947 1.00 98.62 497 LEU A C 1
ATOM 4077 O O . LEU A 1 497 ? 14.430 0.982 -22.770 1.00 98.62 497 LEU A O 1
ATOM 4081 N N . HIS A 1 498 ? 15.371 2.869 -21.978 1.00 98.31 498 HIS A N 1
ATOM 4082 C CA . HIS A 1 498 ? 15.349 2.549 -20.556 1.00 98.31 498 HIS A CA 1
ATOM 4083 C C . HIS A 1 498 ? 15.223 3.851 -19.750 1.00 98.31 498 HIS A C 1
ATOM 4085 O O . HIS A 1 498 ? 16.064 4.744 -19.844 1.00 98.31 498 HIS A O 1
ATOM 4091 N N . LEU A 1 499 ? 14.166 4.012 -18.957 1.00 97.38 499 LEU A N 1
ATOM 4092 C CA . LEU A 1 499 ? 13.997 5.211 -18.119 1.00 97.38 499 LEU A CA 1
ATOM 4093 C C . LEU A 1 499 ? 14.913 5.196 -16.882 1.00 97.38 499 LEU A C 1
ATOM 4095 O O . LEU A 1 499 ? 15.219 6.252 -16.319 1.00 97.38 499 LEU A O 1
ATOM 4099 N N . TYR A 1 500 ? 15.350 4.002 -16.481 1.00 96.94 500 TYR A N 1
ATOM 4100 C CA . TYR A 1 500 ? 16.163 3.724 -15.299 1.00 96.94 500 TYR A CA 1
ATOM 4101 C C . TYR A 1 500 ? 17.567 3.245 -15.703 1.00 96.94 500 TYR A C 1
ATOM 4103 O O . TYR A 1 500 ? 18.194 3.858 -16.576 1.00 96.94 500 TYR A O 1
ATOM 4111 N N . ALA A 1 501 ? 18.085 2.179 -15.082 1.00 97.19 501 ALA A N 1
ATOM 4112 C CA . ALA A 1 501 ? 19.353 1.575 -15.470 1.00 97.19 501 ALA A CA 1
ATOM 4113 C C . ALA A 1 501 ? 19.298 1.062 -16.919 1.00 97.19 501 ALA A C 1
ATOM 4115 O O . ALA A 1 501 ? 18.232 0.737 -17.439 1.00 97.19 501 ALA A O 1
ATOM 4116 N N . LYS A 1 502 ? 20.453 0.955 -17.587 1.00 97.56 502 LYS A N 1
ATOM 4117 C CA . LYS A 1 502 ? 20.514 0.396 -18.954 1.00 97.56 502 LYS A CA 1
ATOM 4118 C C . LYS A 1 502 ? 20.096 -1.078 -18.992 1.00 97.56 502 LYS A C 1
ATOM 4120 O O . LYS A 1 502 ? 19.709 -1.572 -20.045 1.00 97.56 502 LYS A O 1
ATOM 4125 N N . GLU A 1 503 ? 20.177 -1.757 -17.854 1.00 98.38 503 GLU A N 1
ATOM 4126 C CA . GLU A 1 503 ? 19.722 -3.122 -17.618 1.00 98.38 503 GLU A CA 1
ATOM 4127 C C . GLU A 1 503 ? 18.203 -3.209 -17.375 1.00 98.38 503 GLU A C 1
ATOM 4129 O O . GLU A 1 503 ? 17.692 -4.304 -17.190 1.00 98.38 503 GLU A O 1
ATOM 4134 N N . GLN A 1 504 ? 17.465 -2.088 -17.407 1.00 98.69 504 GLN A N 1
ATOM 4135 C CA . GLN A 1 504 ? 16.003 -2.024 -17.247 1.00 98.69 504 GLN A CA 1
ATOM 4136 C C . GLN A 1 504 ? 15.302 -1.520 -18.528 1.00 98.69 504 GLN A C 1
ATOM 4138 O O . GLN A 1 504 ? 14.751 -0.414 -18.536 1.00 98.69 504 GLN A O 1
ATOM 4143 N N . PRO A 1 505 ? 15.333 -2.274 -19.647 1.00 98.75 505 PRO A N 1
ATOM 4144 C CA . PRO A 1 505 ? 14.653 -1.889 -20.879 1.00 98.75 505 PRO A CA 1
ATOM 4145 C C . PRO A 1 505 ? 13.131 -1.778 -20.695 1.00 98.75 505 PRO A C 1
ATOM 4147 O O . PRO A 1 505 ? 12.467 -2.687 -20.190 1.00 98.75 505 PRO A O 1
ATOM 4150 N N . ASP A 1 506 ? 12.568 -0.664 -21.163 1.00 98.81 506 ASP A N 1
ATOM 4151 C CA . ASP A 1 506 ? 11.146 -0.348 -21.027 1.00 98.81 506 ASP A CA 1
ATOM 4152 C C . ASP A 1 506 ? 10.266 -1.226 -21.924 1.00 98.81 506 ASP A C 1
ATOM 4154 O O . ASP A 1 506 ? 10.465 -1.306 -23.143 1.00 98.81 506 ASP A O 1
ATOM 4158 N N . LEU A 1 507 ? 9.234 -1.818 -21.319 1.00 98.81 507 LEU A N 1
ATOM 4159 C CA . LEU A 1 507 ? 8.206 -2.582 -22.013 1.00 98.81 507 LEU A CA 1
ATOM 4160 C C . LEU A 1 507 ? 7.309 -1.651 -22.834 1.00 98.81 507 LEU A C 1
ATOM 4162 O O . LEU A 1 507 ? 6.877 -0.584 -22.382 1.00 98.81 507 LEU A O 1
ATOM 4166 N N . ASN A 1 508 ? 6.987 -2.086 -24.047 1.00 98.62 508 ASN A N 1
ATOM 4167 C CA . ASN A 1 508 ? 6.089 -1.390 -24.951 1.00 98.62 508 ASN A CA 1
ATOM 4168 C C . ASN A 1 508 ? 4.632 -1.796 -24.702 1.00 98.62 508 ASN A C 1
ATOM 4170 O O . ASN A 1 508 ? 4.116 -2.740 -25.300 1.00 98.62 508 ASN A O 1
ATOM 4174 N N . TRP A 1 509 ? 3.945 -1.032 -23.856 1.00 98.62 509 TRP A N 1
ATOM 4175 C CA . TRP A 1 509 ? 2.539 -1.264 -23.530 1.00 98.62 509 TRP A CA 1
ATOM 4176 C C . TRP A 1 509 ? 1.571 -1.020 -24.692 1.00 98.62 509 TRP A C 1
ATOM 4178 O O . TRP A 1 509 ? 0.443 -1.504 -24.633 1.00 98.62 509 TRP A O 1
ATOM 4188 N N . ASP A 1 510 ? 1.972 -0.349 -25.779 1.00 98.00 510 ASP A N 1
ATOM 4189 C CA . ASP A 1 510 ? 1.109 -0.240 -26.964 1.00 98.00 510 ASP A CA 1
ATOM 4190 C C . ASP A 1 510 ? 0.893 -1.602 -27.645 1.00 98.00 510 ASP A C 1
ATOM 4192 O O . ASP A 1 510 ? -0.134 -1.814 -28.299 1.00 98.00 510 ASP A O 1
ATOM 4196 N N . ASN A 1 511 ? 1.814 -2.549 -27.441 1.00 98.50 511 ASN A N 1
ATOM 4197 C CA . ASN A 1 511 ? 1.713 -3.908 -27.947 1.00 98.50 511 ASN A CA 1
ATOM 4198 C C . ASN A 1 511 ? 0.788 -4.761 -27.058 1.00 98.50 511 ASN A C 1
ATOM 4200 O O . ASN A 1 511 ? 1.088 -5.052 -25.900 1.00 98.50 511 ASN A O 1
ATOM 4204 N N . ARG A 1 512 ? -0.343 -5.205 -27.620 1.00 98.00 512 ARG A N 1
ATOM 4205 C CA . ARG A 1 512 ? -1.329 -6.036 -26.909 1.00 98.00 512 ARG A CA 1
ATOM 4206 C C . ARG A 1 512 ? -0.748 -7.370 -26.428 1.00 98.00 512 ARG A C 1
ATOM 4208 O O . ARG A 1 512 ? -1.057 -7.774 -25.314 1.00 98.00 512 ARG A O 1
ATOM 4215 N N . ALA A 1 513 ? 0.110 -8.021 -27.216 1.00 98.56 513 ALA A N 1
ATOM 4216 C CA . ALA A 1 513 ? 0.726 -9.289 -26.818 1.00 98.56 513 ALA A CA 1
ATOM 4217 C C . ALA A 1 513 ? 1.649 -9.109 -25.603 1.00 98.56 513 ALA A C 1
ATOM 4219 O O . ALA A 1 513 ? 1.691 -9.971 -24.729 1.00 98.56 513 ALA A O 1
ATOM 4220 N N . THR A 1 514 ? 2.334 -7.965 -25.508 1.00 98.62 514 THR A N 1
ATOM 4221 C CA . THR A 1 514 ? 3.126 -7.600 -24.326 1.00 98.62 514 THR A CA 1
ATOM 4222 C C . THR A 1 514 ? 2.235 -7.437 -23.095 1.00 98.62 514 THR A C 1
ATOM 4224 O O . THR A 1 514 ? 2.532 -8.032 -22.063 1.00 98.62 514 THR A O 1
ATOM 4227 N N . ARG A 1 515 ? 1.109 -6.712 -23.195 1.00 98.75 515 ARG A N 1
ATOM 4228 C CA . ARG A 1 515 ? 0.162 -6.552 -22.070 1.00 98.75 515 ARG A CA 1
ATOM 4229 C C . ARG A 1 515 ? -0.438 -7.881 -21.612 1.00 98.75 515 ARG A C 1
ATOM 4231 O O . ARG A 1 515 ? -0.463 -8.159 -20.420 1.00 98.75 515 ARG A O 1
ATOM 4238 N N . GLU A 1 516 ? -0.841 -8.741 -22.545 1.00 98.75 516 GLU A N 1
ATOM 4239 C CA . GLU A 1 516 ? -1.349 -10.079 -22.214 1.00 98.75 516 GLU A CA 1
ATOM 4240 C C . GLU A 1 516 ? -0.296 -10.945 -21.510 1.00 98.75 516 GLU A C 1
ATOM 4242 O O . GLU A 1 516 ? -0.618 -11.634 -20.540 1.00 98.75 516 GLU A O 1
ATOM 4247 N N . ALA A 1 517 ? 0.965 -10.888 -21.954 1.00 98.75 517 ALA A N 1
ATOM 4248 C CA . ALA A 1 517 ? 2.067 -11.588 -21.299 1.00 98.75 517 ALA A CA 1
ATOM 4249 C C . ALA A 1 517 ? 2.310 -11.068 -19.871 1.00 98.75 517 ALA A C 1
ATOM 4251 O O . ALA A 1 517 ? 2.462 -11.877 -18.956 1.00 98.75 517 ALA A O 1
ATOM 4252 N N . ILE A 1 518 ? 2.261 -9.746 -19.663 1.00 98.81 518 ILE A N 1
ATOM 4253 C CA . ILE A 1 518 ? 2.331 -9.119 -18.334 1.00 98.81 518 ILE A CA 1
ATOM 4254 C C . ILE A 1 518 ? 1.195 -9.631 -17.439 1.00 98.81 518 ILE A C 1
ATOM 4256 O O . ILE A 1 518 ? 1.448 -10.088 -16.326 1.00 98.81 518 ILE A O 1
ATOM 4260 N N . TYR A 1 519 ? -0.052 -9.604 -17.922 1.00 98.81 519 TYR A N 1
ATOM 4261 C CA . TYR A 1 519 ? -1.212 -10.034 -17.137 1.00 98.81 519 TYR A CA 1
ATOM 4262 C C . TYR A 1 519 ? -1.117 -11.504 -16.721 1.00 98.81 519 TYR A C 1
ATOM 4264 O O . TYR A 1 519 ? -1.489 -11.846 -15.603 1.00 98.81 519 TYR A O 1
ATOM 4272 N N . ASN A 1 520 ? -0.602 -12.377 -17.587 1.00 98.75 520 ASN A N 1
ATOM 4273 C CA . ASN A 1 520 ? -0.433 -13.791 -17.258 1.00 98.75 520 ASN A CA 1
ATOM 4274 C C . ASN A 1 520 ? 0.709 -14.027 -16.261 1.00 98.75 520 ASN A C 1
ATOM 4276 O O . ASN A 1 520 ? 0.494 -14.660 -15.231 1.00 98.75 520 ASN A O 1
ATOM 4280 N N . SER A 1 521 ? 1.896 -13.499 -16.565 1.00 98.38 521 SER A N 1
ATOM 4281 C CA . SER A 1 521 ? 3.142 -13.850 -15.875 1.00 98.38 521 SER A CA 1
ATOM 4282 C C . SER A 1 521 ? 3.325 -13.088 -14.558 1.00 98.38 521 SER A C 1
ATOM 4284 O O . SER A 1 521 ? 3.685 -13.671 -13.542 1.00 98.38 521 SER A O 1
ATOM 4286 N N . ALA A 1 522 ? 3.006 -11.789 -14.541 1.00 98.56 522 ALA A N 1
ATOM 4287 C CA . ALA A 1 522 ? 3.248 -10.925 -13.384 1.00 98.56 522 ALA A CA 1
ATOM 4288 C C . ALA A 1 522 ? 2.024 -10.756 -12.463 1.00 98.56 522 ALA A C 1
ATOM 4290 O O . ALA A 1 522 ? 2.187 -10.370 -11.309 1.00 98.56 522 ALA A O 1
ATOM 4291 N N . ILE A 1 523 ? 0.804 -11.029 -12.951 1.00 98.81 523 ILE A N 1
ATOM 4292 C CA . ILE A 1 523 ? -0.442 -10.799 -12.194 1.00 98.81 523 ILE A CA 1
ATOM 4293 C C . ILE A 1 523 ? -1.161 -12.117 -11.884 1.00 98.81 523 ILE A C 1
ATOM 4295 O O . ILE A 1 523 ? -1.218 -12.519 -10.722 1.00 98.81 523 ILE A O 1
ATOM 4299 N N . ARG A 1 524 ? -1.703 -12.804 -12.901 1.00 98.69 524 ARG A N 1
ATOM 4300 C CA . ARG A 1 524 ? -2.540 -14.005 -12.713 1.00 98.69 524 ARG A CA 1
ATOM 4301 C C . ARG A 1 524 ? -1.791 -15.124 -12.000 1.00 98.69 524 ARG A C 1
ATOM 4303 O O . ARG A 1 524 ? -2.332 -15.670 -11.049 1.00 98.69 524 ARG A O 1
ATOM 4310 N N . PHE A 1 525 ? -0.531 -15.379 -12.365 1.00 98.81 525 PHE A N 1
ATOM 4311 C CA . PHE A 1 525 ? 0.306 -16.386 -11.702 1.00 98.81 525 PHE A CA 1
ATOM 4312 C C . PHE A 1 525 ? 0.341 -16.237 -10.170 1.00 98.81 525 PHE A C 1
ATOM 4314 O O . PHE A 1 525 ? 0.236 -17.226 -9.446 1.00 98.81 525 PHE A O 1
ATOM 4321 N N . TRP A 1 526 ? 0.455 -15.004 -9.666 1.00 98.75 526 TRP A N 1
ATOM 4322 C CA . TRP A 1 526 ? 0.529 -14.726 -8.230 1.00 98.75 526 TRP A CA 1
ATOM 4323 C C . TRP A 1 526 ? -0.846 -14.636 -7.562 1.00 98.75 526 TRP A C 1
ATOM 4325 O O . TRP A 1 526 ? -1.005 -15.087 -6.426 1.00 98.75 526 TRP A O 1
ATOM 4335 N N . LEU A 1 527 ? -1.860 -14.118 -8.261 1.00 98.56 527 LEU A N 1
ATOM 4336 C CA . LEU A 1 527 ? -3.238 -14.132 -7.761 1.00 98.56 527 LEU A CA 1
ATOM 4337 C C . LEU A 1 527 ? -3.796 -15.560 -7.654 1.00 98.56 527 LEU A C 1
ATOM 4339 O O . LEU A 1 527 ? -4.465 -15.876 -6.672 1.00 98.56 527 LEU A O 1
ATOM 4343 N N . ASP A 1 528 ? -3.457 -16.447 -8.594 1.00 98.31 528 ASP A N 1
ATOM 4344 C CA . ASP A 1 528 ? -3.810 -17.874 -8.558 1.00 98.31 528 ASP A CA 1
ATOM 4345 C C . ASP A 1 528 ? -3.223 -18.589 -7.328 1.00 98.31 528 ASP A C 1
ATOM 4347 O O . ASP A 1 528 ? -3.784 -19.580 -6.859 1.00 98.31 528 ASP A O 1
ATOM 4351 N N . LYS A 1 529 ? -2.125 -18.063 -6.769 1.00 97.56 529 LYS A N 1
ATOM 4352 C CA . LYS A 1 529 ? -1.478 -18.557 -5.541 1.00 97.56 529 LYS A CA 1
ATOM 4353 C C . LYS A 1 529 ? -2.051 -17.960 -4.254 1.00 97.56 529 LYS A C 1
ATOM 4355 O O . LYS A 1 529 ? -1.697 -18.416 -3.172 1.00 97.56 529 LYS A O 1
ATOM 4360 N N . GLY A 1 530 ? -2.937 -16.968 -4.349 1.00 96.81 530 GLY A N 1
ATOM 4361 C CA . GLY A 1 530 ? -3.618 -16.374 -3.196 1.00 96.81 530 GLY A CA 1
ATOM 4362 C C . GLY A 1 530 ? -3.039 -15.051 -2.691 1.00 96.81 530 GLY A C 1
ATOM 4363 O O . GLY A 1 530 ? -3.360 -14.646 -1.577 1.00 96.81 530 GLY A O 1
ATOM 4364 N N . VAL A 1 531 ? -2.217 -14.356 -3.482 1.00 98.00 531 VAL A N 1
ATOM 4365 C CA . VAL A 1 531 ? -1.818 -12.969 -3.182 1.00 98.00 531 VAL A CA 1
ATOM 4366 C C . VAL A 1 531 ? -3.053 -12.056 -3.171 1.00 98.00 531 VAL A C 1
ATOM 4368 O O . VAL A 1 531 ? -3.947 -12.191 -4.002 1.00 98.00 531 VAL A O 1
ATOM 4371 N N . ASP A 1 532 ? -3.110 -11.108 -2.234 1.00 98.44 532 ASP A N 1
ATOM 4372 C CA . ASP A 1 532 ? -4.291 -10.268 -1.990 1.00 98.44 532 ASP A CA 1
ATOM 4373 C C . ASP A 1 532 ? -4.264 -8.923 -2.741 1.00 98.44 532 ASP A C 1
ATOM 4375 O O . ASP A 1 532 ? -5.203 -8.124 -2.648 1.00 98.44 532 ASP A O 1
ATOM 4379 N N . GLY A 1 533 ? -3.176 -8.628 -3.453 1.00 98.31 533 GLY A N 1
ATOM 4380 C CA . GLY A 1 533 ? -2.993 -7.333 -4.088 1.00 98.31 533 GLY A CA 1
ATOM 4381 C C . GLY A 1 533 ? -1.588 -7.032 -4.574 1.00 98.31 533 GLY A C 1
ATOM 4382 O O . GLY A 1 533 ? -0.661 -7.828 -4.423 1.00 98.31 533 GLY A O 1
ATOM 4383 N N . PHE A 1 534 ? -1.438 -5.827 -5.118 1.00 98.81 534 PHE A N 1
ATOM 4384 C CA . PHE A 1 534 ? -0.178 -5.338 -5.653 1.00 98.81 534 PHE A CA 1
ATOM 4385 C C . PHE A 1 534 ? 0.107 -3.895 -5.243 1.00 98.81 534 PHE A C 1
ATOM 4387 O O . PHE A 1 534 ? -0.756 -3.017 -5.330 1.00 98.81 534 PHE A O 1
ATOM 4394 N N . ARG A 1 535 ? 1.359 -3.618 -4.878 1.00 98.75 535 ARG A N 1
ATOM 4395 C CA . ARG A 1 535 ? 1.914 -2.274 -5.021 1.00 98.75 535 ARG A CA 1
ATOM 4396 C C . ARG A 1 535 ? 2.416 -2.148 -6.451 1.00 98.75 535 ARG A C 1
ATOM 4398 O O . ARG A 1 535 ? 3.266 -2.917 -6.864 1.00 98.75 535 ARG A O 1
ATOM 4405 N N . VAL A 1 536 ? 1.873 -1.211 -7.214 1.00 98.44 536 VAL A N 1
ATOM 4406 C CA . VAL A 1 536 ? 2.134 -1.090 -8.649 1.00 98.44 536 VAL A CA 1
ATOM 4407 C C . VAL A 1 536 ? 3.233 -0.059 -8.876 1.00 98.44 536 VAL A C 1
ATOM 4409 O O . VAL A 1 536 ? 3.019 1.138 -8.666 1.00 98.44 536 VAL A O 1
ATOM 4412 N N . ASP A 1 537 ? 4.412 -0.534 -9.266 1.00 98.19 537 ASP A N 1
ATOM 4413 C CA . ASP A 1 537 ? 5.585 0.301 -9.487 1.00 98.19 537 ASP A CA 1
ATOM 4414 C C . ASP A 1 537 ? 5.374 1.244 -10.668 1.00 98.19 537 ASP A C 1
ATOM 4416 O O . ASP A 1 537 ? 4.860 0.842 -11.721 1.00 98.19 537 ASP A O 1
ATOM 4420 N N . THR A 1 538 ? 5.775 2.503 -10.466 1.00 94.56 538 THR A N 1
ATOM 4421 C CA . THR A 1 538 ? 5.859 3.528 -11.512 1.00 94.56 538 THR A CA 1
ATOM 4422 C C . THR A 1 538 ? 4.622 3.594 -12.407 1.00 94.56 538 THR A C 1
ATOM 4424 O O . THR A 1 538 ? 4.703 3.744 -13.630 1.00 94.56 538 THR A O 1
ATOM 4427 N N . VAL A 1 539 ? 3.451 3.496 -11.768 1.00 96.12 539 VAL A N 1
ATOM 4428 C CA . VAL A 1 539 ? 2.178 3.117 -12.400 1.00 96.12 539 VAL A CA 1
ATOM 4429 C C . VAL A 1 539 ? 1.746 4.028 -13.542 1.00 96.12 539 VAL A C 1
ATOM 4431 O O . VAL A 1 539 ? 0.954 3.634 -14.390 1.00 96.12 539 VAL A O 1
ATOM 4434 N N . ASN A 1 540 ? 2.254 5.258 -13.580 1.00 96.81 540 ASN A N 1
ATOM 4435 C CA . ASN A 1 540 ? 1.903 6.235 -14.595 1.00 96.81 540 ASN A CA 1
ATOM 4436 C C . ASN A 1 540 ? 2.883 6.352 -15.758 1.00 96.81 540 ASN A C 1
ATOM 4438 O O . ASN A 1 540 ? 2.756 7.296 -16.534 1.00 96.81 540 ASN A O 1
ATOM 4442 N N . LYS A 1 541 ? 3.841 5.431 -15.897 1.00 97.38 541 LYS A N 1
ATOM 4443 C CA . LYS A 1 541 ? 4.893 5.515 -16.924 1.00 97.38 541 LYS A CA 1
ATOM 4444 C C . LYS A 1 541 ? 4.711 4.542 -18.087 1.00 97.38 541 LYS A C 1
ATOM 4446 O O . LYS A 1 541 ? 5.535 4.516 -18.994 1.00 97.38 541 LYS A O 1
ATOM 4451 N N . TYR A 1 542 ? 3.635 3.757 -18.110 1.00 98.00 542 TYR A N 1
ATOM 4452 C CA . TYR A 1 542 ? 3.426 2.705 -19.115 1.00 98.00 542 TYR A CA 1
ATOM 4453 C C . TYR A 1 542 ? 3.142 3.258 -20.517 1.00 98.00 542 TYR A C 1
ATOM 4455 O O . TYR A 1 542 ? 3.638 2.733 -21.512 1.00 98.00 542 TYR A O 1
ATOM 4463 N N . SER A 1 543 ? 2.388 4.357 -20.601 1.00 97.69 543 SER A N 1
ATOM 4464 C CA . SER A 1 543 ? 2.049 5.015 -21.864 1.00 97.69 543 SER A CA 1
ATOM 4465 C C . SER A 1 543 ? 3.123 6.036 -22.238 1.00 97.69 543 SER A C 1
ATOM 4467 O O . SER A 1 543 ? 3.202 7.102 -21.640 1.00 97.69 543 SER A O 1
ATOM 4469 N N . LYS A 1 544 ? 3.923 5.746 -23.265 1.00 96.75 544 LYS A N 1
ATOM 4470 C CA . LYS A 1 544 ? 4.952 6.668 -23.774 1.00 96.75 544 LYS A CA 1
ATOM 4471 C C . LYS A 1 544 ? 4.410 7.532 -24.912 1.00 96.75 544 LYS A C 1
ATOM 4473 O O . LYS A 1 544 ? 3.506 7.129 -25.640 1.00 96.75 544 LYS A O 1
ATOM 4478 N N . ARG A 1 545 ? 5.011 8.704 -25.121 1.00 94.25 545 ARG A N 1
ATOM 4479 C CA . ARG A 1 545 ? 4.891 9.444 -26.383 1.00 94.25 545 ARG A CA 1
ATOM 4480 C C . ARG A 1 545 ? 5.704 8.758 -27.478 1.00 94.25 545 ARG A C 1
ATOM 4482 O O . ARG A 1 545 ? 6.929 8.723 -27.428 1.00 94.25 545 ARG A O 1
ATOM 4489 N N . THR A 1 546 ? 5.023 8.221 -28.485 1.00 91.69 546 THR A N 1
ATOM 4490 C CA . THR A 1 546 ? 5.650 7.418 -29.548 1.00 91.69 546 THR A CA 1
ATOM 4491 C C . THR A 1 546 ? 6.196 8.236 -30.716 1.00 91.69 546 THR A C 1
ATOM 4493 O O . THR A 1 546 ? 6.851 7.673 -31.596 1.00 91.69 546 THR A O 1
ATOM 4496 N N . ASP A 1 547 ? 5.927 9.544 -30.746 1.00 92.69 547 ASP A N 1
ATOM 4497 C CA . ASP A 1 547 ? 6.528 10.503 -31.676 1.00 92.69 547 ASP A CA 1
ATOM 4498 C C . ASP A 1 547 ? 7.949 10.919 -31.260 1.00 92.69 547 ASP A C 1
ATOM 4500 O O . ASP A 1 547 ? 8.663 11.497 -32.076 1.00 92.69 547 ASP A O 1
ATOM 4504 N N . PHE A 1 548 ? 8.369 10.578 -30.031 1.00 93.25 548 PHE A N 1
ATOM 4505 C CA . PHE A 1 548 ? 9.718 10.785 -29.489 1.00 93.25 548 PHE A CA 1
ATOM 4506 C C . PHE A 1 548 ? 10.303 12.188 -29.771 1.00 93.25 548 PHE A C 1
ATOM 4508 O O . PHE A 1 548 ? 11.393 12.296 -30.338 1.00 93.25 548 PHE A O 1
ATOM 4515 N N . PRO A 1 549 ? 9.611 13.286 -29.407 1.00 95.19 549 PRO A N 1
ATOM 4516 C CA . PRO A 1 549 ? 10.156 14.632 -29.575 1.00 95.19 549 PRO A CA 1
ATOM 4517 C C . PRO A 1 549 ? 11.292 14.874 -28.577 1.00 95.19 549 PRO A C 1
ATOM 4519 O O . PRO A 1 549 ? 11.213 14.401 -27.449 1.00 95.19 549 PRO A O 1
ATOM 4522 N N . ASP A 1 550 ? 12.316 15.653 -28.928 1.00 96.12 550 ASP A N 1
ATOM 4523 C CA . ASP A 1 550 ? 13.284 16.104 -27.917 1.00 96.12 550 ASP A CA 1
ATOM 4524 C C . ASP A 1 550 ? 12.581 16.916 -26.814 1.00 96.12 550 ASP A C 1
ATOM 4526 O O . ASP A 1 550 ? 11.653 17.689 -27.073 1.00 96.12 550 ASP A O 1
ATOM 4530 N N . ALA A 1 551 ? 13.043 16.741 -25.579 1.00 95.38 551 ALA A N 1
ATOM 4531 C CA . ALA A 1 551 ? 12.625 17.538 -24.441 1.00 95.38 551 ALA A CA 1
ATOM 4532 C C . ALA A 1 551 ? 13.198 18.964 -24.533 1.00 95.38 551 ALA A C 1
ATOM 4534 O O . ALA A 1 551 ? 14.290 19.159 -25.091 1.00 95.38 551 ALA A O 1
ATOM 4535 N N . PRO A 1 552 ? 12.488 19.971 -23.990 1.00 94.50 552 PRO A N 1
ATOM 4536 C CA . PRO A 1 552 ? 12.972 21.344 -23.963 1.00 94.50 552 PRO A CA 1
ATOM 4537 C C . PRO A 1 552 ? 14.348 21.456 -23.300 1.00 94.50 552 PRO A C 1
ATOM 4539 O O . PRO A 1 552 ? 14.617 20.830 -22.278 1.00 94.50 552 PRO A O 1
ATOM 4542 N N . VAL A 1 553 ? 15.222 22.293 -23.860 1.00 93.56 553 VAL A N 1
ATOM 4543 C CA . VAL A 1 553 ? 16.533 22.568 -23.259 1.00 93.56 553 VAL A CA 1
ATOM 4544 C C . VAL A 1 553 ? 16.347 23.501 -22.064 1.00 93.56 553 VAL A C 1
ATOM 4546 O O . VAL A 1 553 ? 16.132 24.701 -22.241 1.00 93.56 553 VAL A O 1
ATOM 4549 N N . THR A 1 554 ? 16.422 22.945 -20.855 1.00 90.00 554 THR A N 1
ATOM 4550 C CA . THR A 1 554 ? 16.339 23.685 -19.586 1.00 90.00 554 THR A CA 1
ATOM 4551 C C . THR A 1 554 ? 17.703 23.898 -18.936 1.00 90.00 554 THR A C 1
ATOM 4553 O O . THR A 1 554 ? 17.905 24.928 -18.297 1.00 90.00 554 THR A O 1
ATOM 4556 N N . ASP A 1 555 ? 18.651 22.979 -19.147 1.00 85.31 555 ASP A N 1
ATOM 4557 C CA . ASP A 1 555 ? 20.059 23.175 -18.796 1.00 85.31 555 ASP A CA 1
ATOM 4558 C C . ASP A 1 555 ? 20.923 23.224 -20.068 1.00 85.31 555 ASP A C 1
ATOM 4560 O O . ASP A 1 555 ? 21.129 22.193 -20.708 1.00 85.31 555 ASP A O 1
ATOM 4564 N N . PRO A 1 556 ? 21.469 24.390 -20.450 1.00 85.75 556 PRO A N 1
ATOM 4565 C CA . PRO A 1 556 ? 22.323 24.508 -21.628 1.00 85.75 556 PRO A CA 1
ATOM 4566 C C . PRO A 1 556 ? 23.702 23.844 -21.466 1.00 85.75 556 PRO A C 1
ATOM 4568 O O . PRO A 1 556 ? 24.450 23.782 -22.443 1.00 85.75 556 PRO A O 1
ATOM 4571 N N . LYS A 1 557 ? 24.077 23.384 -20.263 1.00 82.44 557 LYS A N 1
ATOM 4572 C CA . LYS A 1 557 ? 25.355 22.693 -20.016 1.00 82.44 557 LYS A CA 1
ATOM 4573 C C . LYS A 1 557 ? 25.274 21.182 -20.241 1.00 82.44 557 LYS A C 1
ATOM 4575 O O . LYS A 1 557 ? 26.314 20.542 -20.392 1.00 82.44 557 LYS A O 1
ATOM 4580 N N . SER A 1 558 ? 24.070 20.624 -20.295 1.00 85.62 558 SER A N 1
ATOM 4581 C CA . SER A 1 558 ? 23.819 19.204 -20.510 1.00 85.62 558 SER A CA 1
ATOM 4582 C C . SER A 1 558 ? 23.166 18.960 -21.872 1.00 85.62 558 SER A C 1
ATOM 4584 O O . SER A 1 558 ? 22.285 19.696 -22.303 1.00 85.62 558 SER A O 1
ATOM 4586 N N . TYR A 1 559 ? 23.563 17.893 -22.572 1.00 88.31 559 TYR A N 1
ATOM 4587 C CA . TYR A 1 559 ? 22.802 17.430 -23.741 1.00 88.31 559 TYR A CA 1
ATOM 4588 C C . TYR A 1 559 ? 21.483 16.783 -23.307 1.00 88.31 559 TYR A C 1
ATOM 4590 O O . TYR A 1 559 ? 20.447 17.027 -23.916 1.00 88.31 559 TYR A O 1
ATOM 4598 N N . ILE A 1 560 ? 21.525 15.980 -22.241 1.00 93.44 560 ILE A N 1
ATOM 4599 C CA . ILE A 1 560 ? 20.359 15.275 -21.711 1.00 93.44 560 ILE A CA 1
ATOM 4600 C C . ILE A 1 560 ? 19.504 16.208 -20.849 1.00 93.44 560 ILE A C 1
ATOM 4602 O O . ILE A 1 560 ? 20.032 16.928 -20.004 1.00 93.44 560 ILE A O 1
ATOM 4606 N N . GLN A 1 561 ? 18.191 16.177 -21.044 1.00 94.19 561 GLN A N 1
ATOM 4607 C CA . GLN A 1 561 ? 17.228 17.075 -20.410 1.00 94.19 561 GLN A CA 1
ATOM 4608 C C . GLN A 1 561 ? 16.151 16.279 -19.659 1.00 94.19 561 GLN A C 1
ATOM 4610 O O . GLN A 1 561 ? 15.783 15.184 -20.105 1.00 94.19 561 GLN A O 1
ATOM 4615 N N . PRO A 1 562 ? 15.632 16.793 -18.527 1.00 92.88 562 PRO A N 1
ATOM 4616 C CA . PRO A 1 562 ? 14.440 16.239 -17.893 1.00 92.88 562 PRO A CA 1
ATOM 4617 C C . PRO A 1 562 ? 13.288 16.153 -18.900 1.00 92.88 562 PRO A C 1
ATOM 4619 O O . PRO A 1 562 ? 13.042 17.101 -19.637 1.00 92.88 562 PRO A O 1
ATOM 4622 N N . ALA A 1 563 ? 12.611 15.008 -18.938 1.00 93.81 563 ALA A N 1
ATOM 4623 C CA . ALA A 1 563 ? 11.610 14.700 -19.961 1.00 93.81 563 ALA A CA 1
ATOM 4624 C C . ALA A 1 563 ? 10.412 13.931 -19.382 1.00 93.81 563 ALA A C 1
ATOM 4626 O O . ALA A 1 563 ? 9.807 13.102 -20.058 1.00 93.81 563 ALA A O 1
ATOM 4627 N N . VAL A 1 564 ? 10.099 14.150 -18.101 1.00 91.38 564 VAL A N 1
ATOM 4628 C CA . VAL A 1 564 ? 9.092 13.366 -17.366 1.00 91.38 564 VAL A CA 1
ATOM 4629 C C . VAL A 1 564 ? 7.715 13.403 -18.034 1.00 91.38 564 VAL A C 1
ATOM 4631 O O . VAL A 1 564 ? 6.994 12.413 -17.998 1.00 91.38 564 VAL A O 1
ATOM 4634 N N . GLU A 1 565 ? 7.375 14.498 -18.711 1.00 91.62 565 GLU A N 1
ATOM 4635 C CA . GLU A 1 565 ? 6.144 14.693 -19.480 1.00 91.62 565 GLU A CA 1
ATOM 4636 C C . GLU A 1 565 ? 6.024 13.793 -20.723 1.00 91.62 565 GLU A C 1
ATOM 4638 O O . GLU A 1 565 ? 4.956 13.703 -21.327 1.00 91.62 565 GLU A O 1
ATOM 4643 N N . MET A 1 566 ? 7.108 13.124 -21.125 1.00 94.62 566 MET A N 1
ATOM 4644 C CA . MET A 1 566 ? 7.118 12.231 -22.287 1.00 94.62 566 MET A CA 1
ATOM 4645 C C . MET A 1 566 ? 6.569 10.836 -21.962 1.00 94.62 566 MET A C 1
ATOM 4647 O O . MET A 1 566 ? 6.236 10.083 -22.881 1.00 94.62 566 MET A O 1
ATOM 4651 N N . TRP A 1 567 ? 6.462 10.484 -20.676 1.00 94.00 567 TRP A N 1
ATOM 4652 C CA . TRP A 1 567 ? 5.980 9.174 -20.224 1.00 94.00 567 TRP A CA 1
ATOM 4653 C C . TRP A 1 567 ? 5.048 9.225 -19.008 1.00 94.00 567 TRP A C 1
ATOM 4655 O O . TRP A 1 567 ? 4.169 8.375 -18.910 1.00 94.00 567 TRP A O 1
ATOM 4665 N N . CYS A 1 568 ? 5.201 10.181 -18.084 1.00 95.19 568 CYS A N 1
ATOM 4666 C CA . CYS A 1 568 ? 4.309 10.297 -16.927 1.00 95.19 568 CYS A CA 1
ATOM 4667 C C . CYS A 1 568 ? 2.913 10.736 -17.377 1.00 95.19 568 CYS A C 1
ATOM 4669 O O . CYS A 1 568 ? 2.768 11.743 -18.067 1.00 95.19 568 CYS A O 1
ATOM 4671 N N . ASN A 1 569 ? 1.893 10.001 -16.936 1.00 95.75 569 ASN A N 1
ATOM 4672 C CA . ASN A 1 569 ? 0.485 10.244 -17.262 1.00 95.75 569 ASN A CA 1
ATOM 4673 C C . ASN A 1 569 ? 0.236 10.289 -18.780 1.00 95.75 569 ASN A C 1
ATOM 4675 O O . ASN A 1 569 ? -0.532 11.113 -19.276 1.00 95.75 569 ASN A O 1
ATOM 4679 N N . GLY A 1 570 ? 0.928 9.424 -19.530 1.00 95.00 570 GLY A N 1
ATOM 4680 C CA . GLY A 1 570 ? 0.833 9.403 -20.985 1.00 95.00 570 GLY A CA 1
ATOM 4681 C C . GLY A 1 570 ? -0.579 9.122 -21.521 1.00 95.00 570 GLY A C 1
ATOM 4682 O O . GLY A 1 570 ? -1.468 8.680 -20.790 1.00 95.00 570 GLY A O 1
ATOM 4683 N N . PRO A 1 571 ? -0.799 9.334 -22.829 1.00 94.88 571 PRO A N 1
ATOM 4684 C CA . PRO A 1 571 ? -2.132 9.476 -23.423 1.00 94.88 571 PRO A CA 1
ATOM 4685 C C . PRO A 1 571 ? -3.068 8.270 -23.255 1.00 94.88 571 PRO A C 1
ATOM 4687 O O . PRO A 1 571 ? -4.283 8.437 -23.318 1.00 94.88 571 PRO A O 1
ATOM 4690 N N . ARG A 1 572 ? -2.526 7.064 -23.060 1.00 97.50 572 ARG A N 1
ATOM 4691 C CA . ARG A 1 572 ? -3.284 5.809 -22.931 1.00 97.50 572 ARG A CA 1
ATOM 4692 C C . ARG A 1 572 ? -3.200 5.198 -21.535 1.00 97.50 572 ARG A C 1
ATOM 4694 O O . ARG A 1 572 ? -3.610 4.061 -21.335 1.00 97.50 572 ARG A O 1
ATOM 4701 N N . ILE A 1 573 ? -2.673 5.924 -20.547 1.00 97.94 573 ILE A N 1
ATOM 4702 C CA . ILE A 1 573 ? -2.410 5.346 -19.226 1.00 97.94 573 ILE A CA 1
ATOM 4703 C C . ILE A 1 573 ? -3.683 4.824 -18.547 1.00 97.94 573 ILE A C 1
ATOM 4705 O O . ILE A 1 573 ? -3.712 3.689 -18.082 1.00 97.94 573 ILE A O 1
ATOM 4709 N N . HIS A 1 574 ? -4.766 5.602 -18.579 1.00 98.12 574 HIS A N 1
ATOM 4710 C CA . HIS A 1 574 ? -6.048 5.203 -17.997 1.00 98.12 574 HIS A CA 1
ATOM 4711 C C . HIS A 1 574 ? -6.720 4.069 -18.781 1.00 98.12 574 HIS A C 1
ATOM 4713 O O . HIS A 1 574 ? -7.397 3.238 -18.183 1.00 98.12 574 HIS A O 1
ATOM 4719 N N . GLU A 1 575 ? -6.502 3.997 -20.101 1.00 98.38 575 GLU A N 1
ATOM 4720 C CA . GLU A 1 575 ? -6.947 2.870 -20.932 1.00 98.38 575 GLU A CA 1
ATOM 4721 C C . GLU A 1 575 ? -6.269 1.574 -20.469 1.00 98.38 575 GLU A C 1
ATOM 4723 O O . GLU A 1 575 ? -6.953 0.597 -20.173 1.00 98.38 575 GLU A O 1
ATOM 4728 N N . PHE A 1 576 ? -4.940 1.583 -20.322 1.00 98.62 576 PHE A N 1
ATOM 4729 C CA . PHE A 1 576 ? -4.176 0.408 -19.894 1.00 98.62 576 PHE A CA 1
ATOM 4730 C C . PHE A 1 576 ? -4.500 -0.039 -18.471 1.00 98.62 576 PHE A C 1
ATOM 4732 O O . PHE A 1 576 ? -4.588 -1.238 -18.216 1.00 98.62 576 PHE A O 1
ATOM 4739 N N . LEU A 1 577 ? -4.694 0.899 -17.543 1.00 98.56 577 LEU A N 1
ATOM 4740 C CA . LEU A 1 577 ? -5.043 0.557 -16.164 1.00 98.56 577 LEU A CA 1
ATOM 4741 C C . LEU A 1 577 ? -6.474 0.029 -16.046 1.00 98.56 577 LEU A C 1
ATOM 4743 O O . LEU A 1 577 ? -6.720 -0.883 -15.259 1.00 98.56 577 LEU A O 1
ATOM 4747 N N . ARG A 1 578 ? -7.408 0.556 -16.846 1.00 98.25 578 ARG A N 1
ATOM 4748 C CA . ARG A 1 578 ? -8.775 0.031 -16.913 1.00 98.25 578 ARG A CA 1
ATOM 4749 C C . ARG A 1 578 ? -8.802 -1.372 -17.514 1.00 98.25 578 ARG A C 1
ATOM 4751 O O . ARG A 1 578 ? -9.468 -2.242 -16.967 1.00 98.25 578 ARG A O 1
ATOM 4758 N N . GLU A 1 579 ? -8.040 -1.597 -18.583 1.00 98.62 579 GLU A N 1
ATOM 4759 C CA . GLU A 1 579 ? -7.860 -2.920 -19.190 1.00 98.62 579 GLU A CA 1
ATOM 4760 C C . GLU A 1 579 ? -7.264 -3.918 -18.183 1.00 98.62 579 GLU A C 1
ATOM 4762 O O . GLU A 1 579 ? -7.814 -4.999 -17.987 1.00 98.62 579 GLU A O 1
ATOM 4767 N N . MET A 1 580 ? -6.200 -3.527 -17.472 1.00 98.56 580 MET A N 1
ATOM 4768 C CA . MET A 1 580 ? -5.588 -4.339 -16.415 1.00 98.56 580 MET A CA 1
ATOM 4769 C C . MET A 1 580 ? -6.595 -4.683 -15.310 1.00 98.56 580 MET A C 1
ATOM 4771 O O . MET A 1 580 ? -6.653 -5.832 -14.869 1.00 98.56 580 MET A O 1
ATOM 4775 N N . TYR A 1 581 ? -7.406 -3.714 -14.877 1.00 97.88 581 TYR A N 1
ATOM 4776 C CA . TYR A 1 581 ? -8.454 -3.958 -13.891 1.00 97.88 581 TYR A CA 1
ATOM 4777 C C . TYR A 1 581 ? -9.480 -4.971 -14.404 1.00 97.88 581 TYR A C 1
ATOM 4779 O O . TYR A 1 581 ? -9.686 -5.996 -13.759 1.00 97.88 581 TYR A O 1
ATOM 4787 N N . ASP A 1 582 ? -10.098 -4.711 -15.558 1.00 97.75 582 ASP A N 1
ATOM 4788 C CA . ASP A 1 582 ? -11.204 -5.523 -16.073 1.00 97.75 582 ASP A CA 1
ATOM 4789 C C . ASP A 1 582 ? -10.750 -6.952 -16.433 1.00 97.75 582 ASP A C 1
ATOM 4791 O O . ASP A 1 582 ? -11.474 -7.915 -16.173 1.00 97.75 582 ASP A O 1
ATOM 4795 N N . GLU A 1 583 ? -9.547 -7.113 -16.993 1.00 97.81 583 GLU A N 1
ATOM 4796 C CA . GLU A 1 583 ? -9.076 -8.406 -17.501 1.00 97.81 583 GLU A CA 1
ATOM 4797 C C . GLU A 1 583 ? -8.258 -9.228 -16.499 1.00 97.81 583 GLU A C 1
ATOM 4799 O O . GLU A 1 583 ? -8.265 -10.461 -16.583 1.00 97.81 583 GLU A O 1
ATOM 4804 N N . ALA A 1 584 ? -7.508 -8.591 -15.594 1.00 96.81 584 ALA A N 1
ATOM 4805 C CA . ALA A 1 584 ? -6.543 -9.286 -14.738 1.00 96.81 584 ALA A CA 1
ATOM 4806 C C . ALA A 1 584 ? -6.863 -9.204 -13.239 1.00 96.81 584 ALA A C 1
ATOM 4808 O O . ALA A 1 584 ? -6.528 -10.140 -12.521 1.00 96.81 584 ALA A O 1
ATOM 4809 N N . LEU A 1 585 ? -7.524 -8.142 -12.762 1.00 96.56 585 LEU A N 1
ATOM 4810 C CA . LEU A 1 585 ? -7.783 -7.942 -11.326 1.00 96.56 585 LEU A CA 1
ATOM 4811 C C . LEU A 1 585 ? -9.224 -8.287 -10.928 1.00 96.56 585 LEU A C 1
ATOM 4813 O O . LEU A 1 585 ? -9.446 -9.079 -10.014 1.00 96.56 585 LEU A O 1
ATOM 4817 N N . ALA A 1 586 ? -10.213 -7.741 -11.640 1.00 94.75 586 ALA A N 1
ATOM 4818 C CA . ALA A 1 586 ? -11.636 -7.915 -11.352 1.00 94.75 586 ALA A CA 1
ATOM 4819 C C . ALA A 1 586 ? -12.096 -9.388 -11.270 1.00 94.75 586 ALA A C 1
ATOM 4821 O O . ALA A 1 586 ? -12.920 -9.684 -10.397 1.00 94.75 586 ALA A O 1
ATOM 4822 N N . PRO A 1 587 ? -11.571 -10.337 -12.083 1.00 95.75 587 PRO A N 1
ATOM 4823 C CA . PRO A 1 587 ? -11.921 -11.755 -11.957 1.00 95.75 587 PRO A CA 1
ATOM 4824 C C . PRO A 1 587 ? -11.601 -12.370 -10.585 1.00 95.75 587 PRO A C 1
ATOM 4826 O O . PRO A 1 587 ? -12.270 -13.317 -10.171 1.00 95.75 587 PRO A O 1
ATOM 4829 N N . TYR A 1 588 ? -10.630 -11.812 -9.856 1.00 92.81 588 TYR A N 1
ATOM 4830 C CA . TYR A 1 588 ? -10.199 -12.295 -8.539 1.00 92.81 588 TYR A CA 1
ATOM 4831 C C . TYR A 1 588 ? -10.938 -11.615 -7.371 1.00 92.81 588 TYR A C 1
ATOM 4833 O O . TYR A 1 588 ? -10.805 -12.029 -6.219 1.00 92.81 588 TYR A O 1
ATOM 4841 N N . GLY A 1 589 ? -11.799 -10.630 -7.644 1.00 87.06 589 GLY A N 1
ATOM 4842 C CA . GLY A 1 589 ? -12.610 -9.951 -6.632 1.00 87.06 589 GLY A CA 1
ATOM 4843 C C . GLY A 1 589 ? -11.931 -8.716 -6.035 1.00 87.06 589 GLY A C 1
ATOM 4844 O O . GLY A 1 589 ? -11.532 -7.817 -6.766 1.00 87.06 589 GLY A O 1
ATOM 4845 N N . ASP A 1 590 ? -11.883 -8.628 -4.702 1.00 84.19 590 ASP A N 1
ATOM 4846 C CA . ASP A 1 590 ? -11.426 -7.431 -3.974 1.00 84.19 590 ASP A CA 1
ATOM 4847 C C . ASP A 1 590 ? -9.899 -7.434 -3.783 1.00 84.19 590 ASP A C 1
ATOM 4849 O O . ASP A 1 590 ? -9.385 -7.649 -2.681 1.00 84.19 590 ASP A O 1
ATOM 4853 N N . VAL A 1 591 ? -9.193 -7.259 -4.905 1.00 95.00 591 VAL A N 1
ATOM 4854 C CA . VAL A 1 591 ? -7.730 -7.166 -4.994 1.00 95.00 591 VAL A CA 1
ATOM 4855 C C . VAL A 1 591 ? -7.293 -5.734 -4.682 1.00 95.00 591 VAL A C 1
ATOM 4857 O O . VAL A 1 591 ? -7.684 -4.793 -5.376 1.00 95.00 591 VAL A O 1
ATOM 4860 N N . MET A 1 592 ? -6.456 -5.556 -3.658 1.00 96.75 592 MET A N 1
ATOM 4861 C CA . MET A 1 592 ? -5.922 -4.238 -3.302 1.00 96.75 592 MET A CA 1
ATOM 4862 C C . MET A 1 592 ? -4.851 -3.807 -4.309 1.00 96.75 592 MET A C 1
ATOM 4864 O O . MET A 1 592 ? -3.888 -4.534 -4.534 1.00 96.75 592 MET A O 1
ATOM 4868 N N . THR A 1 593 ? -4.949 -2.595 -4.857 1.00 98.25 593 THR A N 1
ATOM 4869 C CA . THR A 1 593 ? -3.870 -1.998 -5.656 1.00 98.25 593 THR A CA 1
ATOM 4870 C C . THR A 1 593 ? -3.481 -0.613 -5.160 1.00 98.25 593 THR A C 1
ATOM 4872 O O . THR A 1 593 ? -4.315 0.281 -5.016 1.00 98.25 593 THR A O 1
ATOM 4875 N N . VAL A 1 594 ? -2.187 -0.423 -4.906 1.00 98.50 594 VAL A N 1
ATOM 4876 C CA . VAL A 1 594 ? -1.609 0.880 -4.556 1.00 98.50 594 VAL A CA 1
ATOM 4877 C C . VAL A 1 594 ? -0.552 1.266 -5.578 1.00 98.50 594 VAL A C 1
ATOM 4879 O O . VAL A 1 594 ? 0.506 0.651 -5.644 1.00 98.50 594 VAL A O 1
ATOM 4882 N N . GLY A 1 595 ? -0.838 2.266 -6.408 1.00 98.06 595 GLY A N 1
ATOM 4883 C CA . GLY A 1 595 ? 0.105 2.717 -7.430 1.00 98.06 595 GLY A CA 1
ATOM 4884 C C . GLY A 1 595 ? 1.132 3.708 -6.900 1.00 98.06 595 GLY A C 1
ATOM 4885 O O . GLY A 1 595 ? 0.789 4.629 -6.166 1.00 98.06 595 GLY A O 1
ATOM 4886 N N . GLU A 1 596 ? 2.389 3.575 -7.298 1.00 96.44 596 GLU A N 1
ATOM 4887 C CA . GLU A 1 596 ? 3.387 4.619 -7.090 1.00 96.44 596 GLU A CA 1
ATOM 4888 C C . GLU A 1 596 ? 3.240 5.709 -8.160 1.00 96.44 596 GLU A C 1
ATOM 4890 O O . GLU A 1 596 ? 3.633 5.527 -9.316 1.00 96.44 596 GLU A O 1
ATOM 4895 N N . LEU A 1 597 ? 2.664 6.852 -7.776 1.00 94.50 597 LEU A N 1
ATOM 4896 C CA . LEU A 1 597 ? 2.264 7.897 -8.711 1.00 94.50 597 LEU A CA 1
ATOM 4897 C C . LEU A 1 597 ? 3.179 9.124 -8.612 1.00 94.50 597 LEU A C 1
ATOM 4899 O O . LEU A 1 597 ? 2.931 10.071 -7.864 1.00 94.50 597 LEU A O 1
ATOM 4903 N N . ALA A 1 598 ? 4.254 9.126 -9.399 1.00 89.62 598 ALA A N 1
ATOM 4904 C CA . ALA A 1 598 ? 5.176 10.258 -9.476 1.00 89.62 598 ALA A CA 1
ATOM 4905 C C . ALA A 1 598 ? 4.624 11.394 -10.361 1.00 89.62 598 ALA A C 1
ATOM 4907 O O . ALA A 1 598 ? 3.898 11.145 -11.317 1.00 89.62 598 ALA A O 1
ATOM 4908 N N . ASN A 1 599 ? 5.029 12.644 -10.114 1.00 89.62 599 ASN A N 1
ATOM 4909 C CA . ASN A 1 599 ? 4.776 13.794 -11.005 1.00 89.62 599 ASN A CA 1
ATOM 4910 C C . ASN A 1 599 ? 3.295 14.030 -11.389 1.00 89.62 599 ASN A C 1
ATOM 4912 O O . ASN A 1 599 ? 3.008 14.456 -12.505 1.00 89.62 599 ASN A O 1
ATOM 4916 N N . THR A 1 600 ? 2.356 13.789 -10.465 1.00 93.44 600 THR A N 1
ATOM 4917 C CA . THR A 1 600 ? 0.914 14.059 -10.657 1.00 93.44 600 THR A CA 1
ATOM 4918 C C . THR A 1 600 ? 0.404 14.985 -9.545 1.00 93.44 600 THR A C 1
ATOM 4920 O O . THR A 1 600 ? -0.198 14.524 -8.578 1.00 93.44 600 THR A O 1
ATOM 4923 N N . PRO A 1 601 ? 0.722 16.293 -9.604 1.00 91.00 601 PRO A N 1
ATOM 4924 C CA . PRO A 1 601 ? 0.561 17.190 -8.459 1.00 91.00 601 PRO A CA 1
ATOM 4925 C C . PRO A 1 601 ? -0.887 17.636 -8.193 1.00 91.00 601 PRO A C 1
ATOM 4927 O O . PRO A 1 601 ? -1.167 18.054 -7.062 1.00 91.00 601 PRO A O 1
ATOM 4930 N N . ASP A 1 602 ? -1.771 17.582 -9.201 1.00 93.31 602 ASP A N 1
ATOM 4931 C CA . ASP A 1 602 ? -3.181 17.988 -9.101 1.00 93.31 602 ASP A CA 1
ATOM 4932 C C . ASP A 1 602 ? -4.053 16.812 -8.611 1.00 93.31 602 ASP A C 1
ATOM 4934 O O . ASP A 1 602 ? -4.118 15.772 -9.276 1.00 93.31 602 ASP A O 1
ATOM 4938 N N . PRO A 1 603 ? -4.771 16.958 -7.479 1.00 93.88 603 PRO A N 1
ATOM 4939 C CA . PRO A 1 603 ? -5.684 15.930 -6.987 1.00 93.88 603 PRO A CA 1
ATOM 4940 C C . PRO A 1 603 ? -6.763 15.490 -7.988 1.00 93.88 603 PRO A C 1
ATOM 4942 O O . PRO A 1 603 ? -7.225 14.353 -7.913 1.00 93.88 603 PRO A O 1
ATOM 4945 N N . LYS A 1 604 ? -7.170 16.350 -8.932 1.00 92.50 604 LYS A N 1
ATOM 4946 C CA . LYS A 1 604 ? -8.150 15.984 -9.969 1.00 92.50 604 LYS A CA 1
ATOM 4947 C C . LYS A 1 604 ? -7.620 14.913 -10.913 1.00 92.50 604 LYS A C 1
ATOM 4949 O O . LYS A 1 604 ? -8.379 14.032 -11.306 1.00 92.50 604 LYS A O 1
ATOM 4954 N N . ASP A 1 605 ? -6.338 14.979 -11.251 1.00 94.44 605 ASP A N 1
ATOM 4955 C CA . ASP A 1 605 ? -5.693 13.983 -12.104 1.00 94.44 605 ASP A CA 1
ATOM 4956 C C . ASP A 1 605 ? -5.501 12.677 -11.334 1.00 94.44 605 ASP A C 1
ATOM 4958 O O . ASP A 1 605 ? -5.790 11.601 -11.851 1.00 94.44 605 ASP A O 1
ATOM 4962 N N . VAL A 1 606 ? -5.138 12.765 -10.050 1.00 96.06 606 VAL A N 1
ATOM 4963 C CA . VAL A 1 606 ? -5.055 11.593 -9.165 1.00 96.06 606 VAL A CA 1
ATOM 4964 C C . VAL A 1 606 ? -6.401 10.885 -9.016 1.00 96.06 606 VAL A C 1
ATOM 4966 O O . VAL A 1 606 ? -6.451 9.656 -9.050 1.00 96.06 606 VAL A O 1
ATOM 4969 N N . LEU A 1 607 ? -7.508 11.625 -8.912 1.00 94.94 607 LEU A N 1
ATOM 4970 C CA . LEU A 1 607 ? -8.843 11.034 -8.798 1.00 94.94 607 LEU A CA 1
ATOM 4971 C C . LEU A 1 607 ? -9.195 10.138 -9.999 1.00 94.94 607 LEU A C 1
ATOM 4973 O O . LEU A 1 607 ? -9.911 9.155 -9.829 1.00 94.94 607 LEU A O 1
ATOM 4977 N N . GLN A 1 608 ? -8.647 10.406 -11.188 1.00 95.88 608 GLN A N 1
ATOM 4978 C CA . GLN A 1 608 ? -8.845 9.541 -12.357 1.00 95.88 608 GLN A CA 1
ATOM 4979 C C . GLN A 1 608 ? -8.198 8.157 -12.194 1.00 95.88 608 GLN A C 1
ATOM 4981 O O . GLN A 1 608 ? -8.656 7.207 -12.824 1.00 95.88 608 GLN A O 1
ATOM 4986 N N . TYR A 1 609 ? -7.168 8.029 -11.348 1.00 97.50 609 TYR A N 1
ATOM 4987 C CA . TYR A 1 609 ? -6.523 6.754 -11.020 1.00 97.50 609 TYR A CA 1
ATOM 4988 C C . TYR A 1 609 ? -7.258 5.981 -9.921 1.00 97.50 609 TYR A C 1
ATOM 4990 O O . TYR A 1 609 ? -7.341 4.756 -9.997 1.00 97.50 609 TYR A O 1
ATOM 4998 N N . VAL A 1 610 ? -7.757 6.682 -8.894 1.00 96.00 610 VAL A N 1
ATOM 4999 C CA . VAL A 1 610 ? -8.210 6.058 -7.631 1.00 96.00 610 VAL A CA 1
ATOM 5000 C C . VAL A 1 610 ? -9.704 6.173 -7.350 1.00 96.00 610 VAL A C 1
ATOM 5002 O O . VAL A 1 610 ? -10.175 5.639 -6.347 1.00 96.00 610 VAL A O 1
ATOM 5005 N N . GLY A 1 611 ? -10.462 6.893 -8.180 1.00 93.38 611 GLY A N 1
ATOM 5006 C CA . GLY A 1 611 ? -11.914 6.961 -8.044 1.00 93.38 611 GLY A CA 1
ATOM 5007 C C . GLY A 1 611 ? -12.513 5.562 -8.161 1.00 93.38 611 GLY A C 1
ATOM 5008 O O . GLY A 1 611 ? -12.242 4.847 -9.128 1.00 93.38 611 GLY A O 1
ATOM 5009 N N . ALA A 1 612 ? -13.340 5.151 -7.201 1.00 90.19 612 ALA A N 1
ATOM 5010 C CA . ALA A 1 612 ? -13.946 3.820 -7.210 1.00 90.19 612 ALA A CA 1
ATOM 5011 C C . ALA A 1 612 ? -14.731 3.547 -8.511 1.00 90.19 612 ALA A C 1
ATOM 5013 O O . ALA A 1 612 ? -14.679 2.448 -9.069 1.00 90.19 612 ALA A O 1
ATOM 5014 N N . SER A 1 613 ? -15.405 4.565 -9.053 1.00 89.50 613 SER A N 1
ATOM 5015 C CA . SER A 1 613 ? -16.087 4.509 -10.355 1.00 89.50 613 SER A CA 1
ATOM 5016 C C . SER A 1 613 ? -15.133 4.398 -11.555 1.00 89.50 613 SER A C 1
ATOM 5018 O O . SER A 1 613 ? -15.512 3.874 -12.610 1.00 89.50 613 SER A O 1
ATOM 5020 N N . ALA A 1 614 ? -13.883 4.840 -11.394 1.00 91.31 614 ALA A N 1
ATOM 5021 C CA . ALA A 1 614 ? -12.836 4.785 -12.403 1.00 91.31 614 ALA A CA 1
ATOM 5022 C C . ALA A 1 614 ? -12.194 3.399 -12.539 1.00 91.31 614 ALA A C 1
ATOM 5024 O O . ALA A 1 614 ? -11.445 3.221 -13.499 1.00 91.31 614 ALA A O 1
ATOM 5025 N N . LYS A 1 615 ? -12.512 2.427 -11.662 1.00 93.94 615 LYS A N 1
ATOM 5026 C CA . LYS A 1 615 ? -12.147 0.998 -11.785 1.00 93.94 615 LYS A CA 1
ATOM 5027 C C . LYS A 1 615 ? -10.725 0.784 -12.327 1.00 93.94 615 LYS A C 1
ATOM 5029 O O . LYS A 1 615 ? -10.534 0.188 -13.382 1.00 93.94 615 LYS A O 1
ATOM 5034 N N . GLN A 1 616 ? -9.755 1.390 -11.657 1.00 96.50 616 GLN A N 1
ATOM 5035 C CA . GLN A 1 616 ? -8.338 1.313 -12.002 1.00 96.50 616 GLN A CA 1
ATOM 5036 C C . GLN A 1 616 ? -7.578 0.848 -10.760 1.00 96.50 616 GLN A C 1
ATOM 5038 O O . GLN A 1 616 ? -7.436 -0.355 -10.552 1.00 96.50 616 GLN A O 1
ATOM 5043 N N . LEU A 1 617 ? -7.157 1.779 -9.902 1.00 97.38 617 LEU A N 1
ATOM 5044 C CA . LEU A 1 617 ? -6.407 1.483 -8.684 1.00 97.38 617 LEU A CA 1
ATOM 5045 C C . LEU A 1 617 ? -7.261 1.712 -7.433 1.00 97.38 617 LEU A C 1
ATOM 5047 O O . LEU A 1 617 ? -8.165 2.545 -7.443 1.00 97.38 617 LEU A O 1
ATOM 5051 N N . SER A 1 618 ? -6.961 1.012 -6.336 1.00 96.44 618 SER A N 1
ATOM 5052 C CA . SER A 1 618 ? -7.616 1.264 -5.042 1.00 96.44 618 SER A CA 1
ATOM 5053 C C . SER A 1 618 ? -7.152 2.583 -4.415 1.00 96.44 618 SER A C 1
ATOM 5055 O O . SER A 1 618 ? -7.942 3.295 -3.799 1.00 96.44 618 SER A O 1
ATOM 5057 N N . MET A 1 619 ? -5.858 2.892 -4.540 1.00 97.50 619 MET A N 1
ATOM 5058 C CA . MET A 1 619 ? -5.214 4.101 -4.016 1.00 97.50 619 MET A CA 1
ATOM 5059 C C . MET A 1 619 ? -3.870 4.350 -4.723 1.00 97.50 619 MET A C 1
ATOM 5061 O O . MET A 1 619 ? -3.418 3.530 -5.525 1.00 97.50 619 MET A O 1
ATOM 5065 N N . VAL A 1 620 ? -3.196 5.456 -4.402 1.00 97.50 620 VAL A N 1
ATOM 5066 C CA . VAL A 1 620 ? -1.829 5.733 -4.871 1.00 97.50 620 VAL A CA 1
ATOM 5067 C C . VAL A 1 620 ? -0.969 6.364 -3.783 1.00 97.50 620 VAL A C 1
ATOM 5069 O O . VAL A 1 620 ? -1.482 7.065 -2.912 1.00 97.50 620 VAL A O 1
ATOM 5072 N N . PHE A 1 621 ? 0.343 6.154 -3.874 1.00 96.38 621 PHE A N 1
ATOM 5073 C CA . PHE A 1 621 ? 1.331 6.950 -3.163 1.00 96.38 621 PHE A CA 1
ATOM 5074 C C . PHE A 1 621 ? 1.558 8.274 -3.880 1.00 96.38 621 PHE A C 1
ATOM 5076 O O . PHE A 1 621 ? 2.041 8.308 -5.014 1.00 96.38 621 PHE A O 1
ATOM 5083 N N . HIS A 1 622 ? 1.297 9.362 -3.165 1.00 87.50 622 HIS A N 1
ATOM 5084 C CA . HIS A 1 622 ? 1.706 10.700 -3.572 1.00 87.50 622 HIS A CA 1
ATOM 5085 C C . HIS A 1 622 ? 3.119 10.947 -3.037 1.00 87.50 622 HIS A C 1
ATOM 5087 O O . HIS A 1 622 ? 3.316 11.122 -1.834 1.00 87.50 622 HIS A O 1
ATOM 5093 N N . LEU A 1 623 ? 4.121 10.928 -3.917 1.00 87.12 623 LEU A N 1
ATOM 5094 C CA . LEU A 1 623 ? 5.540 10.979 -3.525 1.00 87.12 623 LEU A CA 1
ATOM 5095 C C . LEU A 1 623 ? 6.020 12.358 -3.031 1.00 87.12 623 LEU A C 1
ATOM 5097 O O . LEU A 1 623 ? 7.171 12.497 -2.624 1.00 87.12 623 LEU A O 1
ATOM 5101 N N . ASP A 1 624 ? 5.143 13.364 -3.012 1.00 91.25 624 ASP A N 1
ATOM 5102 C CA . ASP A 1 624 ? 5.447 14.749 -2.630 1.00 91.25 624 ASP A CA 1
ATOM 5103 C C . ASP A 1 624 ? 6.161 14.858 -1.271 1.00 91.25 624 ASP A C 1
ATOM 5105 O O . ASP A 1 624 ? 7.111 15.628 -1.137 1.00 91.25 624 ASP A O 1
ATOM 5109 N N . ILE A 1 625 ? 5.746 14.071 -0.268 1.00 91.94 625 ILE A N 1
ATOM 5110 C CA . ILE A 1 625 ? 6.380 14.100 1.061 1.00 91.94 625 ILE A CA 1
ATOM 5111 C C . ILE A 1 625 ? 7.827 13.593 1.005 1.00 91.94 625 ILE A C 1
ATOM 5113 O O . ILE A 1 625 ? 8.707 14.128 1.677 1.00 91.94 625 ILE A O 1
ATOM 5117 N N . GLY A 1 626 ? 8.088 12.605 0.144 1.00 90.50 626 GLY A N 1
ATOM 5118 C CA . GLY A 1 626 ? 9.421 12.079 -0.125 1.00 90.50 626 GLY A CA 1
ATOM 5119 C C . GLY A 1 626 ? 10.315 13.093 -0.834 1.00 90.50 626 GLY A C 1
ATOM 5120 O O . GLY A 1 626 ? 11.525 13.054 -0.642 1.00 90.50 626 GLY A O 1
ATOM 5121 N N . HIS A 1 627 ? 9.749 14.053 -1.570 1.00 92.31 627 HIS A N 1
ATOM 5122 C CA . HIS A 1 627 ? 10.506 15.095 -2.269 1.00 92.31 627 HIS A CA 1
ATOM 5123 C C . HIS A 1 627 ? 10.924 16.281 -1.385 1.00 92.31 627 HIS A C 1
ATOM 5125 O O . HIS A 1 627 ? 11.749 17.089 -1.808 1.00 92.31 627 HIS A O 1
ATOM 5131 N N . ILE A 1 628 ? 10.411 16.395 -0.153 1.00 94.81 628 ILE A N 1
ATOM 5132 C CA . ILE A 1 628 ? 10.780 17.489 0.758 1.00 94.81 628 ILE A CA 1
ATOM 5133 C C . ILE A 1 628 ? 12.296 17.490 1.004 1.00 94.81 628 ILE A C 1
ATOM 5135 O O . ILE A 1 628 ? 12.879 16.506 1.471 1.00 94.81 628 ILE A O 1
ATOM 5139 N N . GLY A 1 629 ? 12.932 18.620 0.705 1.00 94.50 629 GLY A N 1
ATOM 5140 C CA . GLY A 1 629 ? 14.374 18.816 0.835 1.00 94.50 629 GLY A CA 1
ATOM 5141 C C . GLY A 1 629 ? 15.218 18.286 -0.329 1.00 94.50 629 GLY A C 1
ATOM 5142 O O . GLY A 1 629 ? 16.435 18.449 -0.289 1.00 94.50 629 GLY A O 1
ATOM 5143 N N . MET A 1 630 ? 14.619 17.690 -1.366 1.00 94.44 630 MET A N 1
ATOM 5144 C CA . MET A 1 630 ? 15.313 17.420 -2.634 1.00 94.44 630 MET A CA 1
ATOM 5145 C C . MET A 1 630 ? 15.535 18.721 -3.424 1.00 94.44 630 MET A C 1
ATOM 5147 O O . MET A 1 630 ? 14.862 19.728 -3.191 1.00 94.44 630 MET A O 1
ATOM 5151 N N . GLY A 1 631 ? 16.475 18.709 -4.372 1.00 91.06 631 GLY A N 1
ATOM 5152 C CA . GLY A 1 631 ? 16.672 19.841 -5.281 1.00 91.06 631 GLY A CA 1
ATOM 5153 C C . GLY A 1 631 ? 15.496 20.066 -6.234 1.00 91.06 631 GLY A C 1
ATOM 5154 O O . GLY A 1 631 ? 14.647 19.202 -6.441 1.00 91.06 631 GLY A O 1
ATOM 5155 N N . SER A 1 632 ? 15.452 21.254 -6.839 1.00 84.31 632 SER A N 1
ATOM 5156 C CA . SER A 1 632 ? 14.330 21.731 -7.664 1.00 84.31 632 SER A CA 1
ATOM 5157 C C . SER A 1 632 ? 14.219 21.080 -9.047 1.00 84.31 632 SER A C 1
ATOM 5159 O O . SER A 1 632 ? 13.278 21.369 -9.787 1.00 84.31 632 SER A O 1
ATOM 5161 N N . SER A 1 633 ? 15.173 20.230 -9.421 1.00 85.44 633 SER A N 1
ATOM 5162 C CA . SER A 1 633 ? 15.223 19.554 -10.713 1.00 85.44 633 SER A CA 1
ATOM 5163 C C . SER A 1 633 ? 15.651 18.099 -10.535 1.00 85.44 633 SER A C 1
ATOM 5165 O O . SER A 1 633 ? 16.280 17.740 -9.538 1.00 85.44 633 SER A O 1
ATOM 5167 N N . LEU A 1 634 ? 15.364 17.256 -11.534 1.00 84.44 634 LEU A N 1
ATOM 5168 C CA . LEU A 1 634 ? 15.857 15.877 -11.543 1.00 84.44 634 LEU A CA 1
ATOM 5169 C C . LEU A 1 634 ? 17.392 15.841 -11.479 1.00 84.44 634 LEU A C 1
ATOM 5171 O O . LEU A 1 634 ? 17.957 14.973 -10.833 1.00 84.44 634 LEU A O 1
ATOM 5175 N N . GLU A 1 635 ? 18.083 16.785 -12.113 1.00 84.94 635 GLU A N 1
ATOM 5176 C CA . GLU A 1 635 ? 19.546 16.871 -12.089 1.00 84.94 635 GLU A CA 1
ATOM 5177 C C . GLU A 1 635 ? 20.110 17.208 -10.694 1.00 84.94 635 GLU A C 1
ATOM 5179 O O . GLU A 1 635 ? 21.177 16.716 -10.313 1.00 84.94 635 GLU A O 1
ATOM 5184 N N . ASP A 1 636 ? 19.368 17.994 -9.921 1.00 89.44 636 ASP A N 1
ATOM 5185 C CA . ASP A 1 636 ? 19.756 18.451 -8.591 1.00 89.44 636 ASP A CA 1
ATOM 5186 C C . ASP A 1 636 ? 19.106 17.635 -7.468 1.00 89.44 636 ASP A C 1
ATOM 5188 O O . ASP A 1 636 ? 19.120 18.074 -6.324 1.00 89.44 636 ASP A O 1
ATOM 5192 N N . LYS A 1 637 ? 18.558 16.441 -7.746 1.00 91.69 637 LYS A N 1
ATOM 5193 C CA . LYS A 1 637 ? 17.839 15.606 -6.760 1.00 91.69 637 LYS A CA 1
ATOM 5194 C C . LYS A 1 637 ? 18.543 15.537 -5.395 1.00 91.69 637 LYS A C 1
ATOM 5196 O O . LYS A 1 637 ? 17.908 15.763 -4.366 1.00 91.69 637 LYS A O 1
ATOM 5201 N N . TYR A 1 638 ? 19.855 15.284 -5.395 1.00 95.62 638 TYR A N 1
ATOM 5202 C CA . TYR A 1 638 ? 20.696 15.193 -4.191 1.00 95.62 638 TYR A CA 1
ATOM 5203 C C . TYR A 1 638 ? 21.414 16.497 -3.812 1.00 95.62 638 TYR A C 1
ATOM 5205 O O . TYR A 1 638 ? 22.379 16.477 -3.057 1.00 95.62 638 TYR A O 1
ATOM 5213 N N . ILE A 1 639 ? 20.970 17.645 -4.310 1.00 94.56 639 ILE A N 1
ATOM 5214 C CA . ILE A 1 639 ? 21.378 18.952 -3.796 1.00 94.56 639 ILE A CA 1
ATOM 5215 C C . ILE A 1 639 ? 20.343 19.367 -2.754 1.00 94.56 639 ILE A C 1
ATOM 5217 O O . ILE A 1 639 ? 19.312 19.956 -3.084 1.00 94.56 639 ILE A O 1
ATOM 5221 N N . PHE A 1 640 ? 20.621 19.024 -1.494 1.00 94.75 640 PHE A N 1
ATOM 5222 C CA . PHE A 1 640 ? 19.688 19.234 -0.390 1.00 94.75 640 PHE A CA 1
ATOM 5223 C C . PHE A 1 640 ? 19.253 20.701 -0.272 1.00 94.75 640 PHE A C 1
ATOM 5225 O O . PHE A 1 640 ? 20.084 21.613 -0.246 1.00 94.75 640 PHE A O 1
ATOM 5232 N N . GLN A 1 641 ? 17.945 20.914 -0.160 1.00 94.94 641 GLN A N 1
ATOM 5233 C CA . GLN A 1 641 ? 17.334 22.217 0.067 1.00 94.94 641 GLN A CA 1
ATOM 5234 C C . GLN A 1 641 ? 16.778 22.286 1.486 1.00 94.94 641 GLN A C 1
ATOM 5236 O O . GLN A 1 641 ? 16.117 21.363 1.962 1.00 94.94 641 GLN A O 1
ATOM 5241 N N . GLN A 1 642 ? 17.011 23.409 2.165 1.00 93.56 642 GLN A N 1
ATOM 5242 C CA . GLN A 1 642 ? 16.287 23.672 3.403 1.00 93.56 642 GLN A CA 1
ATOM 5243 C C . GLN A 1 642 ? 14.812 23.912 3.091 1.00 93.56 642 GLN A C 1
ATOM 5245 O O . GLN A 1 642 ? 14.481 24.622 2.144 1.00 93.56 642 GLN A O 1
ATOM 5250 N N . TRP A 1 643 ? 13.949 23.342 3.920 1.00 95.88 643 TRP A N 1
ATOM 5251 C CA . TRP A 1 643 ? 12.504 23.373 3.754 1.00 95.88 643 TRP A CA 1
ATOM 5252 C C . TRP A 1 643 ? 11.841 23.920 5.018 1.00 95.88 643 TRP A C 1
ATOM 5254 O O . TRP A 1 643 ? 12.416 23.905 6.111 1.00 95.88 643 TRP A O 1
ATOM 5264 N N . LYS A 1 644 ? 10.624 24.438 4.867 1.00 97.19 644 LYS A N 1
ATOM 5265 C CA . LYS A 1 644 ? 9.798 24.957 5.963 1.00 97.19 644 LYS A CA 1
ATOM 5266 C C . LYS A 1 644 ? 8.691 23.974 6.313 1.00 97.19 644 LYS A C 1
ATOM 5268 O O . LYS A 1 644 ? 8.129 23.332 5.431 1.00 97.19 644 LYS A O 1
ATOM 5273 N N . LEU A 1 645 ? 8.278 23.938 7.581 1.00 98.12 645 LEU A N 1
ATOM 5274 C CA . LEU A 1 645 ? 7.177 23.072 8.022 1.00 98.12 645 LEU A CA 1
ATOM 5275 C C . LEU A 1 645 ? 5.868 23.328 7.253 1.00 98.12 645 LEU A C 1
ATOM 5277 O O . LEU A 1 645 ? 5.107 22.394 7.011 1.00 98.12 645 LEU A O 1
ATOM 5281 N N . THR A 1 646 ? 5.634 24.559 6.790 1.00 98.25 646 THR A N 1
ATOM 5282 C CA . THR A 1 646 ? 4.503 24.911 5.915 1.00 98.25 646 THR A CA 1
ATOM 5283 C C . THR A 1 646 ? 4.457 24.103 4.615 1.00 98.25 646 THR A C 1
ATOM 5285 O O . THR A 1 646 ? 3.365 23.834 4.121 1.00 98.25 646 THR A O 1
ATOM 5288 N N . GLU A 1 647 ? 5.597 23.658 4.078 1.00 97.62 647 GLU A N 1
ATOM 5289 C CA . GLU A 1 647 ? 5.648 22.793 2.890 1.00 97.62 647 GLU A CA 1
ATOM 5290 C C . GLU A 1 647 ? 5.059 21.411 3.198 1.00 97.62 647 GLU A C 1
ATOM 5292 O O . GLU A 1 647 ? 4.182 20.933 2.477 1.00 97.62 647 GLU A O 1
ATOM 5297 N N . MET A 1 648 ? 5.451 20.810 4.328 1.00 97.94 648 MET A N 1
ATOM 5298 C CA . MET A 1 648 ? 4.864 19.554 4.803 1.00 97.94 648 MET A CA 1
ATOM 5299 C C . MET A 1 648 ? 3.369 19.717 5.096 1.00 97.94 648 MET A C 1
ATOM 5301 O O . MET A 1 648 ? 2.571 18.888 4.663 1.00 97.94 648 MET A O 1
ATOM 5305 N N . LYS A 1 649 ? 2.967 20.799 5.776 1.00 98.25 649 LYS A N 1
ATOM 5306 C CA . LYS A 1 649 ? 1.552 21.083 6.064 1.00 98.25 649 LYS A CA 1
ATOM 5307 C C . LYS A 1 649 ? 0.719 21.214 4.795 1.00 98.25 649 LYS A C 1
ATOM 5309 O O . LYS A 1 649 ? -0.395 20.701 4.757 1.00 98.25 649 LYS A O 1
ATOM 5314 N N . ALA A 1 650 ? 1.247 21.873 3.765 1.00 97.94 650 ALA A N 1
ATOM 5315 C CA . ALA A 1 650 ? 0.573 22.015 2.480 1.00 97.94 650 ALA A CA 1
ATOM 5316 C C . ALA A 1 650 ? 0.405 20.661 1.778 1.00 97.94 650 ALA A C 1
ATOM 5318 O O . ALA A 1 650 ? -0.688 20.352 1.307 1.00 97.94 650 ALA A O 1
ATOM 5319 N N . ILE A 1 651 ? 1.455 19.833 1.753 1.00 96.81 651 ILE A N 1
ATOM 5320 C CA . ILE A 1 651 ? 1.421 18.496 1.143 1.00 96.81 651 ILE A CA 1
ATOM 5321 C C . ILE A 1 651 ? 0.433 17.588 1.881 1.00 96.81 651 ILE A C 1
ATOM 5323 O O . ILE A 1 651 ? -0.461 17.015 1.256 1.00 96.81 651 ILE A O 1
ATOM 5327 N N . VAL A 1 652 ? 0.556 17.490 3.207 1.00 97.12 652 VAL A N 1
ATOM 5328 C CA . VAL A 1 652 ? -0.333 16.672 4.039 1.00 97.12 652 VAL A CA 1
ATOM 5329 C C . VAL A 1 652 ? -1.765 17.192 3.930 1.00 97.12 652 VAL A C 1
ATOM 5331 O O . VAL A 1 652 ? -2.659 16.424 3.597 1.00 97.12 652 VAL A O 1
ATOM 5334 N N . GLY A 1 653 ? -1.998 18.495 4.106 1.00 96.88 653 GLY A N 1
ATOM 5335 C CA . GLY A 1 653 ? -3.327 19.098 3.989 1.00 96.88 653 GLY A CA 1
ATOM 5336 C C . GLY A 1 653 ? -3.998 18.819 2.644 1.00 96.88 653 GLY A C 1
ATOM 5337 O O . GLY A 1 653 ? -5.160 18.417 2.619 1.00 96.88 653 GLY A O 1
ATOM 5338 N N . LYS A 1 654 ? -3.259 18.939 1.533 1.00 95.94 654 LYS A N 1
ATOM 5339 C CA . LYS A 1 654 ? -3.746 18.628 0.180 1.00 95.94 654 LYS A CA 1
ATOM 5340 C C . LYS A 1 654 ? -4.189 17.167 0.053 1.00 95.94 654 LYS A C 1
ATOM 5342 O O . LYS A 1 654 ? -5.321 16.900 -0.339 1.00 95.94 654 LYS A O 1
ATOM 5347 N N . TRP A 1 655 ? -3.324 16.214 0.403 1.00 95.19 655 TRP A N 1
ATOM 5348 C CA . TRP A 1 655 ? -3.596 14.785 0.179 1.00 95.19 655 TRP A CA 1
ATOM 5349 C C . TRP A 1 655 ? -4.505 14.136 1.222 1.00 95.19 655 TRP A C 1
ATOM 5351 O O . TRP A 1 655 ? -5.029 13.044 0.997 1.00 95.19 655 TRP A O 1
ATOM 5361 N N . GLN A 1 656 ? -4.697 14.789 2.362 1.00 95.06 656 GLN A N 1
ATOM 5362 C CA . GLN A 1 656 ? -5.583 14.315 3.418 1.00 95.06 656 GLN A CA 1
ATOM 5363 C C . GLN A 1 656 ? -7.015 14.839 3.266 1.00 95.06 656 GLN A C 1
ATOM 5365 O O . GLN A 1 656 ? -7.940 14.178 3.731 1.00 95.06 656 GLN A O 1
ATOM 5370 N N . SER A 1 657 ? -7.205 15.970 2.579 1.00 92.44 657 SER A N 1
ATOM 5371 C CA . SER A 1 657 ? -8.529 16.546 2.296 1.00 92.44 657 SER A CA 1
ATOM 5372 C C . SER A 1 657 ? -9.114 16.134 0.939 1.00 92.44 657 SER A C 1
ATOM 5374 O O . SER A 1 657 ? -10.325 16.209 0.767 1.00 92.44 657 SER A O 1
ATOM 5376 N N . PHE A 1 658 ? -8.317 15.648 -0.026 1.00 90.88 658 PHE A N 1
ATOM 5377 C CA . PHE A 1 658 ? -8.839 15.366 -1.380 1.00 90.88 658 PHE A CA 1
ATOM 5378 C C . PHE A 1 658 ? -9.932 14.283 -1.433 1.00 90.88 658 PHE A C 1
ATOM 5380 O O . PHE A 1 658 ? -10.730 14.250 -2.370 1.00 90.88 658 PHE A O 1
ATOM 5387 N N . VAL A 1 659 ? -9.965 13.380 -0.449 1.00 88.56 659 VAL A N 1
ATOM 5388 C CA . VAL A 1 659 ? -10.991 12.329 -0.374 1.00 88.56 659 VAL A CA 1
ATOM 5389 C C . VAL A 1 659 ? -12.366 12.883 0.018 1.00 88.56 659 VAL A C 1
ATOM 5391 O O . VAL A 1 659 ? -13.380 12.215 -0.164 1.00 88.56 659 VAL A O 1
ATOM 5394 N N . GLU A 1 660 ? -12.430 14.104 0.556 1.00 87.19 660 GLU A N 1
ATOM 5395 C CA . GLU A 1 660 ? -13.682 14.728 0.971 1.00 87.19 660 GLU A CA 1
ATOM 5396 C C . GLU A 1 660 ? -14.557 15.045 -0.249 1.00 87.19 660 GLU A C 1
ATOM 5398 O O . GLU A 1 660 ? -14.172 15.785 -1.152 1.00 87.19 660 GLU A O 1
ATOM 5403 N N . GLY A 1 661 ? -15.762 14.470 -0.278 1.00 81.81 661 GLY A N 1
ATOM 5404 C CA . GLY A 1 661 ? -16.701 14.660 -1.386 1.00 81.81 661 GLY A CA 1
ATOM 5405 C C . GLY A 1 661 ? -16.320 13.931 -2.679 1.00 81.81 661 GLY A C 1
ATOM 5406 O O . GLY A 1 661 ? -16.915 14.219 -3.717 1.00 81.81 661 GLY A O 1
ATOM 5407 N N . THR A 1 662 ? -15.369 12.992 -2.634 1.00 90.62 662 THR A N 1
ATOM 5408 C CA . THR A 1 662 ? -14.981 12.156 -3.781 1.00 90.62 662 THR A CA 1
ATOM 5409 C C . THR A 1 662 ? -15.180 10.668 -3.483 1.00 90.62 662 THR A C 1
ATOM 5411 O O . THR A 1 662 ? -15.426 10.269 -2.345 1.00 90.62 662 THR A O 1
ATOM 5414 N N . ASP A 1 663 ? -15.102 9.828 -4.516 1.00 87.44 663 ASP A N 1
ATOM 5415 C CA . ASP A 1 663 ? -15.095 8.365 -4.401 1.00 87.44 663 ASP A CA 1
ATOM 5416 C C . ASP A 1 663 ? -13.668 7.779 -4.426 1.00 87.44 663 ASP A C 1
ATOM 5418 O O . ASP A 1 663 ? -13.502 6.572 -4.612 1.00 87.44 663 ASP A O 1
ATOM 5422 N N . GLY A 1 664 ? -12.645 8.624 -4.248 1.00 92.88 664 GLY A N 1
ATOM 5423 C CA . GLY A 1 664 ? -11.237 8.235 -4.197 1.00 92.88 664 GLY A CA 1
ATOM 5424 C C . GLY A 1 664 ? -10.764 7.801 -2.806 1.00 92.88 664 GLY A C 1
ATOM 5425 O O . GLY A 1 664 ? -11.475 7.923 -1.804 1.00 92.88 664 GLY A O 1
ATOM 5426 N N . TRP A 1 665 ? -9.528 7.303 -2.727 1.00 95.75 665 TRP A N 1
ATOM 5427 C CA . TRP A 1 665 ? -8.881 6.953 -1.461 1.00 95.75 665 TRP A CA 1
ATOM 5428 C C . TRP A 1 665 ? -7.407 7.361 -1.423 1.00 95.75 665 TRP A C 1
ATOM 5430 O O . TRP A 1 665 ? -6.743 7.424 -2.456 1.00 95.75 665 TRP A O 1
ATOM 5440 N N . THR A 1 666 ? -6.893 7.637 -0.221 1.00 95.56 666 THR A N 1
ATOM 5441 C CA . THR A 1 666 ? -5.537 8.162 0.004 1.00 95.56 666 THR A CA 1
ATOM 5442 C C . THR A 1 666 ? -4.691 7.237 0.879 1.00 95.56 666 THR A C 1
ATOM 5444 O O . THR A 1 666 ? -5.197 6.307 1.512 1.00 95.56 666 THR A O 1
ATOM 5447 N N . THR A 1 667 ? -3.393 7.521 0.936 1.00 96.62 667 THR A N 1
ATOM 5448 C CA . THR A 1 667 ? -2.400 6.819 1.757 1.00 96.62 667 THR A CA 1
ATOM 5449 C C . THR A 1 667 ? -1.796 7.756 2.799 1.00 96.62 667 THR A C 1
ATOM 5451 O O . THR A 1 667 ? -1.644 8.950 2.542 1.00 96.62 667 THR A O 1
ATOM 5454 N N . ALA A 1 668 ? -1.361 7.205 3.929 1.00 96.12 668 ALA A N 1
ATOM 5455 C CA . ALA A 1 668 ? -0.557 7.891 4.934 1.00 96.12 668 ALA A CA 1
ATOM 5456 C C . ALA A 1 668 ? 0.780 7.156 5.109 1.00 96.12 668 ALA A C 1
ATOM 5458 O O . ALA A 1 668 ? 0.784 5.973 5.445 1.00 96.12 668 ALA A O 1
ATOM 5459 N N . PHE A 1 669 ? 1.905 7.834 4.871 1.00 96.25 669 PHE A N 1
ATOM 5460 C CA . PHE A 1 669 ? 3.248 7.263 5.016 1.00 96.25 669 PHE A CA 1
ATOM 5461 C C . PHE A 1 669 ? 4.312 8.366 5.122 1.00 96.25 669 PHE A C 1
ATOM 5463 O O . PHE A 1 669 ? 4.079 9.497 4.696 1.00 96.25 669 PHE A O 1
ATOM 5470 N N . CYS A 1 670 ? 5.488 8.017 5.652 1.00 95.19 670 CYS A N 1
ATOM 5471 C CA . CYS A 1 670 ? 6.683 8.876 5.648 1.00 95.19 670 CYS A CA 1
ATOM 5472 C C . CYS A 1 670 ? 7.959 8.144 5.207 1.00 95.19 670 CYS A C 1
ATOM 5474 O O . CYS A 1 670 ? 8.973 8.796 4.969 1.00 95.19 670 CYS A O 1
ATOM 5476 N N . GLU A 1 671 ? 7.939 6.812 5.141 1.00 97.56 671 GLU A N 1
ATOM 5477 C CA . GLU A 1 671 ? 9.101 5.987 4.806 1.00 97.56 671 GLU A CA 1
ATOM 5478 C C . GLU A 1 671 ? 8.720 4.916 3.788 1.00 97.56 671 GLU A C 1
ATOM 5480 O O . GLU A 1 671 ? 7.583 4.448 3.751 1.00 97.56 671 GLU A O 1
ATOM 5485 N N . ASN A 1 672 ? 9.702 4.545 2.976 1.00 97.50 672 ASN A N 1
ATOM 5486 C CA . ASN A 1 672 ? 9.731 3.374 2.114 1.00 97.50 672 ASN A CA 1
ATOM 5487 C C . ASN A 1 672 ? 11.211 3.065 1.801 1.00 97.50 672 ASN A C 1
ATOM 5489 O O . ASN A 1 672 ? 12.109 3.752 2.290 1.00 97.50 672 ASN A O 1
ATOM 5493 N N . H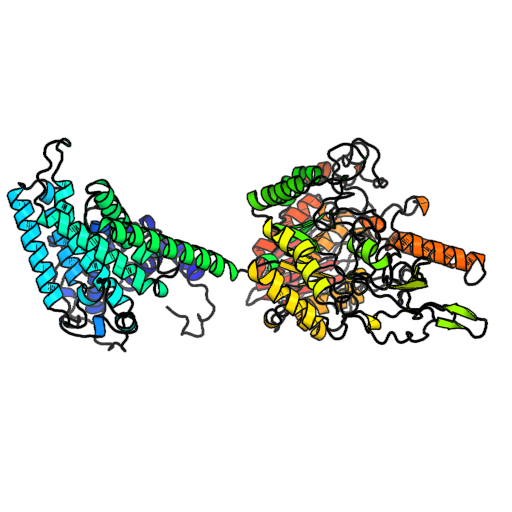IS A 1 673 ? 11.474 2.071 0.959 1.00 97.69 673 HIS A N 1
ATOM 5494 C CA . HIS A 1 673 ? 12.831 1.671 0.558 1.00 97.69 673 HIS A CA 1
ATOM 5495 C C . HIS A 1 673 ? 13.586 2.672 -0.358 1.00 97.69 673 HIS A C 1
ATOM 5497 O O . HIS A 1 673 ? 14.741 2.408 -0.707 1.00 97.69 673 HIS A O 1
ATOM 5503 N N . ASP A 1 674 ? 12.967 3.801 -0.731 1.00 96.19 674 ASP A N 1
ATOM 5504 C CA . ASP A 1 674 ? 13.521 4.822 -1.636 1.00 96.19 674 ASP A CA 1
ATOM 5505 C C . ASP A 1 674 ? 13.808 6.173 -0.957 1.00 96.19 674 ASP A C 1
ATOM 5507 O O . ASP A 1 674 ? 14.227 7.130 -1.610 1.00 96.19 674 ASP A O 1
ATOM 5511 N N . ASN A 1 675 ? 13.572 6.292 0.350 1.00 92.56 675 ASN A N 1
ATOM 5512 C CA . ASN A 1 675 ? 13.691 7.556 1.073 1.00 92.56 675 ASN A CA 1
ATOM 5513 C C . ASN A 1 675 ? 14.550 7.412 2.331 1.00 92.56 675 ASN A C 1
ATOM 5515 O O . ASN A 1 675 ? 14.497 6.397 3.017 1.00 92.56 675 ASN A O 1
ATOM 5519 N N . GLY A 1 676 ? 15.280 8.472 2.693 1.00 95.19 676 GLY A N 1
ATOM 5520 C CA . GLY A 1 676 ? 15.917 8.555 4.012 1.00 95.19 676 GLY A CA 1
ATOM 5521 C C . GLY A 1 676 ? 14.912 8.404 5.165 1.00 95.19 676 GLY A C 1
ATOM 5522 O O . GLY A 1 676 ? 13.722 8.691 5.008 1.00 95.19 676 GLY A O 1
ATOM 5523 N N . ARG A 1 677 ? 15.396 7.983 6.337 1.00 98.25 677 ARG A N 1
ATOM 5524 C CA . ARG A 1 677 ? 14.579 7.703 7.528 1.00 98.25 677 ARG A CA 1
ATOM 5525 C C . ARG A 1 677 ? 13.868 8.959 8.026 1.00 98.25 677 ARG A C 1
ATOM 5527 O O . ARG A 1 677 ? 14.475 10.024 8.153 1.00 98.25 677 ARG A O 1
ATOM 5534 N N . SER A 1 678 ? 12.587 8.833 8.367 1.00 97.88 678 SER A N 1
ATOM 5535 C CA . SER A 1 678 ? 11.725 9.970 8.718 1.00 97.88 678 SER A CA 1
ATOM 5536 C C . SER A 1 678 ? 12.219 10.727 9.950 1.00 97.88 678 SER A C 1
ATOM 5538 O O . SER A 1 678 ? 12.132 11.952 9.990 1.00 97.88 678 SER A O 1
ATOM 5540 N N . VAL A 1 679 ? 12.814 10.024 10.918 1.00 98.25 679 VAL A N 1
ATOM 5541 C CA . VAL A 1 679 ? 13.412 10.625 12.119 1.00 98.25 679 VAL A CA 1
ATOM 5542 C C . VAL A 1 679 ? 14.550 11.584 11.760 1.00 98.25 679 VAL A C 1
ATOM 5544 O O . VAL A 1 679 ? 14.560 12.709 12.252 1.00 98.25 679 VAL A O 1
ATOM 5547 N N . SER A 1 680 ? 15.459 11.177 10.870 1.00 97.56 680 SER A N 1
ATOM 5548 C CA . SER A 1 680 ? 16.580 12.013 10.411 1.00 97.56 680 SER A CA 1
ATOM 5549 C C . SER A 1 680 ? 16.146 13.115 9.440 1.00 97.56 680 SER A C 1
ATOM 5551 O O . SER A 1 680 ? 16.796 14.154 9.363 1.00 97.56 680 SER A O 1
ATOM 5553 N N . ARG A 1 681 ? 15.060 12.906 8.684 1.00 96.81 681 ARG A N 1
ATOM 5554 C CA . ARG A 1 681 ? 14.581 13.870 7.679 1.00 96.81 681 ARG A CA 1
ATOM 5555 C C . ARG A 1 681 ? 13.655 14.946 8.234 1.00 96.81 681 ARG A C 1
ATOM 5557 O O . ARG A 1 681 ? 13.759 16.098 7.824 1.00 96.81 681 ARG A O 1
ATOM 5564 N N . PHE A 1 682 ? 12.728 14.562 9.108 1.00 97.62 682 PHE A N 1
ATOM 5565 C CA . PHE A 1 682 ? 11.601 15.395 9.545 1.00 97.62 682 PHE A CA 1
ATOM 5566 C C . PHE A 1 682 ? 11.560 15.624 11.058 1.00 97.62 682 PHE A C 1
ATOM 5568 O O . PHE A 1 682 ? 10.757 16.425 11.531 1.00 97.62 682 PHE A O 1
ATOM 5575 N N . GLY A 1 683 ? 12.391 14.911 11.819 1.00 96.75 683 GLY A N 1
ATOM 5576 C CA . GLY A 1 683 ? 12.509 15.041 13.264 1.00 96.75 683 GLY A CA 1
ATOM 5577 C C . GLY A 1 683 ? 13.929 15.413 13.682 1.00 96.75 683 GLY A C 1
ATOM 5578 O O . GLY A 1 683 ? 14.545 16.322 13.135 1.00 96.75 683 GLY A O 1
ATOM 5579 N N . SER A 1 684 ? 14.442 14.694 14.674 1.00 97.38 684 SER A N 1
ATOM 5580 C CA . SER A 1 684 ? 15.841 14.764 15.092 1.00 97.38 684 SER A CA 1
ATOM 5581 C C . SER A 1 684 ? 16.306 13.366 15.456 1.00 97.38 684 SER A C 1
ATOM 5583 O O . SER A 1 684 ? 15.606 12.656 16.182 1.00 97.38 684 SER A O 1
ATOM 5585 N N . ASP A 1 685 ? 17.475 12.992 14.949 1.00 95.56 685 ASP A N 1
ATOM 5586 C CA . ASP A 1 685 ? 18.200 11.771 15.284 1.00 95.56 685 ASP A CA 1
ATOM 5587 C C . ASP A 1 685 ? 19.225 11.978 16.413 1.00 95.56 685 ASP A C 1
ATOM 5589 O O . ASP A 1 685 ? 19.931 11.038 16.786 1.00 95.56 685 ASP A O 1
ATOM 5593 N N . ASP A 1 686 ? 19.242 13.164 17.037 1.00 95.44 686 ASP A N 1
ATOM 5594 C CA . ASP A 1 686 ? 20.036 13.412 18.237 1.00 95.44 686 ASP A CA 1
ATOM 5595 C C . ASP A 1 686 ? 19.606 12.443 19.350 1.00 95.44 686 ASP A C 1
ATOM 5597 O O . ASP A 1 686 ? 18.406 12.330 19.639 1.00 95.44 686 ASP A O 1
ATOM 5601 N N . PRO A 1 687 ? 20.544 11.794 20.068 1.00 93.50 687 PRO A N 1
ATOM 5602 C CA . PRO A 1 687 ? 20.207 10.794 21.083 1.00 93.50 687 PRO A CA 1
ATOM 5603 C C . PRO A 1 687 ? 19.210 11.272 22.150 1.00 93.50 687 PRO A C 1
ATOM 5605 O O . PRO A 1 687 ? 18.404 10.481 22.635 1.00 93.50 687 PRO A O 1
ATOM 5608 N N . GLY A 1 688 ? 19.232 12.564 22.499 1.00 95.12 688 GLY A N 1
ATOM 5609 C CA . GLY A 1 688 ? 18.318 13.157 23.483 1.00 95.12 688 GLY A CA 1
ATOM 5610 C C . GLY A 1 688 ? 16.875 13.350 22.996 1.00 95.12 688 GLY A C 1
ATOM 5611 O O . GLY A 1 688 ? 15.976 13.480 23.825 1.00 95.12 688 GLY A O 1
ATOM 5612 N N . PHE A 1 689 ? 16.639 13.357 21.679 1.00 97.50 689 PHE A N 1
ATOM 5613 C CA . PHE A 1 689 ? 15.332 13.655 21.084 1.00 97.50 689 PHE A CA 1
ATOM 5614 C C . PHE A 1 689 ? 14.800 12.569 20.143 1.00 97.50 689 PHE A C 1
ATOM 5616 O O . PHE A 1 689 ? 13.591 12.541 19.921 1.00 97.50 689 PHE A O 1
ATOM 5623 N N . ARG A 1 690 ? 15.642 11.640 19.667 1.00 97.75 690 ARG A N 1
ATOM 5624 C CA . ARG A 1 690 ? 15.296 10.568 18.713 1.00 97.75 690 ARG A CA 1
ATOM 5625 C C . ARG A 1 690 ? 13.987 9.847 19.021 1.00 97.75 690 ARG A C 1
ATOM 5627 O O . ARG A 1 690 ? 13.139 9.678 18.153 1.00 97.75 690 ARG A O 1
ATOM 5634 N N . GLU A 1 691 ? 13.794 9.403 20.259 1.00 98.00 691 GLU A N 1
ATOM 5635 C CA . GLU A 1 691 ? 12.573 8.667 20.607 1.00 98.00 691 GLU A CA 1
ATOM 5636 C C . GLU A 1 691 ? 11.343 9.572 20.662 1.00 98.00 691 GLU A C 1
ATOM 5638 O O . GLU A 1 691 ? 10.246 9.148 20.303 1.00 98.00 691 GLU A O 1
ATOM 5643 N N . ARG A 1 692 ? 11.505 10.828 21.093 1.00 98.06 692 ARG A N 1
ATOM 5644 C CA . ARG A 1 692 ? 10.401 11.795 21.142 1.00 98.06 692 ARG A CA 1
ATOM 5645 C C . ARG A 1 692 ? 9.976 12.184 19.730 1.00 98.06 692 ARG A C 1
ATOM 5647 O O . ARG A 1 692 ? 8.783 12.127 19.439 1.00 98.06 692 ARG A O 1
ATOM 5654 N N . SER A 1 693 ? 10.935 12.476 18.854 1.00 98.31 693 SER A N 1
ATOM 5655 C CA . SER A 1 693 ? 10.689 12.804 17.449 1.00 98.31 693 SER A CA 1
ATOM 5656 C C . SER A 1 693 ? 10.032 11.633 16.708 1.00 98.31 693 SER A C 1
ATOM 5658 O O . SER A 1 693 ? 8.998 11.831 16.074 1.00 98.31 693 SER A O 1
ATOM 5660 N N . ALA A 1 694 ? 10.522 10.399 16.885 1.00 98.69 694 ALA A N 1
ATOM 5661 C CA . ALA A 1 694 ? 9.915 9.203 16.296 1.00 98.69 694 ALA A CA 1
ATOM 5662 C C . ALA A 1 694 ? 8.453 9.005 16.736 1.00 98.69 694 ALA A C 1
ATOM 5664 O O . ALA A 1 694 ? 7.574 8.767 15.909 1.00 98.69 694 ALA A O 1
ATOM 5665 N N . LYS A 1 695 ? 8.162 9.161 18.035 1.00 98.81 695 LYS A N 1
ATOM 5666 C CA . LYS A 1 695 ? 6.793 9.050 18.565 1.00 98.81 695 LYS A CA 1
ATOM 5667 C C . LYS A 1 695 ? 5.881 10.193 18.108 1.00 98.81 695 LYS A C 1
ATOM 5669 O O . LYS A 1 695 ? 4.697 9.968 17.881 1.00 98.81 695 LYS A O 1
ATOM 5674 N N . MET A 1 696 ? 6.406 11.410 17.964 1.00 98.81 696 MET A N 1
ATOM 5675 C CA . MET A 1 696 ? 5.653 12.549 17.425 1.00 98.81 696 MET A CA 1
ATOM 5676 C C . MET A 1 696 ? 5.253 12.293 15.966 1.00 98.81 696 MET A C 1
ATOM 5678 O O . MET A 1 696 ? 4.077 12.422 15.625 1.00 98.81 696 MET A O 1
ATOM 5682 N N . LEU A 1 697 ? 6.190 11.818 15.138 1.00 98.75 697 LEU A N 1
ATOM 5683 C CA . LEU A 1 697 ? 5.910 11.419 13.756 1.00 98.75 697 LEU A CA 1
ATOM 5684 C C . LEU A 1 697 ? 4.895 10.264 13.697 1.00 98.75 697 LEU A C 1
ATOM 5686 O O . LEU A 1 697 ? 3.999 10.285 12.853 1.00 98.75 697 LEU A O 1
ATOM 5690 N N . ALA A 1 698 ? 4.969 9.300 14.624 1.00 98.69 698 ALA A N 1
ATOM 5691 C CA . ALA A 1 698 ? 3.970 8.238 14.753 1.00 98.69 698 ALA A CA 1
ATOM 5692 C C . ALA A 1 698 ? 2.558 8.797 14.994 1.00 98.69 698 ALA A C 1
ATOM 5694 O O . ALA A 1 698 ? 1.622 8.400 14.304 1.00 98.69 698 ALA A O 1
ATOM 5695 N N . LEU A 1 699 ? 2.401 9.761 15.914 1.00 98.75 699 LEU A N 1
ATOM 5696 C CA . LEU A 1 699 ? 1.114 10.424 16.169 1.00 98.75 699 LEU A CA 1
ATOM 5697 C C . LEU A 1 699 ? 0.584 11.167 14.940 1.00 98.75 699 LEU A C 1
ATOM 5699 O O . LEU A 1 699 ? -0.620 11.125 14.682 1.00 98.75 699 LEU A O 1
ATOM 5703 N N . MET A 1 700 ? 1.469 11.804 14.171 1.00 98.56 700 MET A N 1
ATOM 5704 C CA . MET A 1 700 ? 1.103 12.437 12.906 1.00 98.56 700 MET A CA 1
ATOM 5705 C C . MET A 1 700 ? 0.498 11.406 11.942 1.00 98.56 700 MET A C 1
ATOM 5707 O O . MET A 1 700 ? -0.632 11.569 11.496 1.00 98.56 700 MET A O 1
ATOM 5711 N N . MET A 1 701 ? 1.212 10.311 11.668 1.00 98.06 701 MET A N 1
ATOM 5712 C CA . MET A 1 701 ? 0.793 9.307 10.682 1.00 98.06 701 MET A CA 1
ATOM 5713 C C . MET A 1 701 ? -0.457 8.528 11.110 1.00 98.06 701 MET A C 1
ATOM 5715 O O . MET A 1 701 ? -1.363 8.328 10.303 1.00 98.06 701 MET A O 1
ATOM 5719 N N . VAL A 1 702 ? -0.563 8.118 12.379 1.00 98.12 702 VAL A N 1
ATOM 5720 C CA . VAL A 1 702 ? -1.716 7.326 12.851 1.00 98.12 702 VAL A CA 1
ATOM 5721 C C . VAL A 1 702 ? -3.022 8.114 12.933 1.00 98.12 702 VAL A C 1
ATOM 5723 O O . VAL A 1 702 ? -4.073 7.507 13.140 1.00 98.12 702 VAL A O 1
ATOM 5726 N N . THR A 1 703 ? -2.985 9.435 12.756 1.00 98.25 703 THR A N 1
ATOM 5727 C CA . THR A 1 703 ? -4.175 10.301 12.743 1.00 98.25 703 THR A CA 1
ATOM 5728 C C . THR A 1 703 ? -4.511 10.867 11.363 1.00 98.25 703 THR A C 1
ATOM 5730 O O . THR A 1 703 ? -5.531 11.540 11.217 1.00 98.25 703 THR A O 1
ATOM 5733 N N . MET A 1 704 ? -3.715 10.551 10.339 1.00 97.31 704 MET A N 1
ATOM 5734 C CA . MET A 1 704 ? -4.020 10.844 8.938 1.00 97.31 704 MET A CA 1
ATOM 5735 C C . MET A 1 704 ? -5.114 9.910 8.390 1.00 97.31 704 MET A C 1
ATOM 5737 O O . MET A 1 704 ? -5.116 8.710 8.671 1.00 97.31 704 MET A O 1
ATOM 5741 N N . THR A 1 705 ? -6.015 10.455 7.575 1.00 96.38 705 THR A N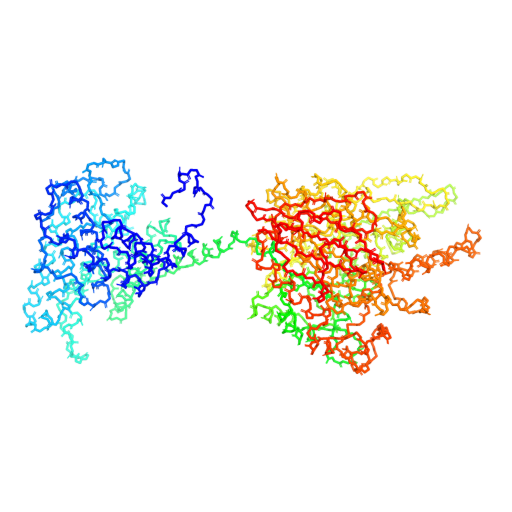 1
ATOM 5742 C CA . THR A 1 705 ? -6.955 9.715 6.722 1.00 96.38 705 THR A CA 1
ATOM 5743 C C . THR A 1 705 ? -6.225 8.834 5.717 1.00 96.38 705 THR A C 1
ATOM 5745 O O . THR A 1 705 ? -5.160 9.190 5.210 1.00 96.38 705 THR A O 1
ATOM 5748 N N . GLY A 1 706 ? -6.835 7.695 5.393 1.00 95.88 706 GLY A N 1
ATOM 5749 C CA . GLY A 1 706 ? -6.329 6.772 4.382 1.00 95.88 706 GLY A CA 1
ATOM 5750 C C . GLY A 1 706 ? -5.670 5.516 4.944 1.00 95.88 706 GLY A C 1
ATOM 5751 O O . GLY A 1 706 ? -5.637 5.276 6.152 1.00 95.88 706 GLY A O 1
ATOM 5752 N N . THR A 1 707 ? -5.130 4.701 4.048 1.00 98.31 707 THR A N 1
ATOM 5753 C CA . THR A 1 707 ? -4.423 3.464 4.408 1.00 98.31 707 THR A CA 1
ATOM 5754 C C . THR A 1 707 ? -3.025 3.802 4.922 1.00 98.31 707 THR A C 1
ATOM 5756 O O . THR A 1 707 ? -2.293 4.549 4.272 1.00 98.31 707 THR A O 1
ATOM 5759 N N . LEU A 1 708 ? -2.655 3.289 6.099 1.00 98.56 708 LEU A N 1
ATOM 5760 C CA . LEU A 1 708 ? -1.368 3.591 6.734 1.00 98.56 708 LEU A CA 1
ATOM 5761 C C . LEU A 1 708 ? -0.294 2.619 6.241 1.00 98.56 708 LEU A C 1
ATOM 5763 O O . LEU A 1 708 ? -0.508 1.413 6.305 1.00 98.56 708 LEU A O 1
ATOM 5767 N N . PHE A 1 709 ? 0.864 3.131 5.829 1.00 98.62 709 PHE A N 1
ATOM 5768 C CA . PHE A 1 709 ? 2.034 2.331 5.470 1.00 98.62 709 PHE A CA 1
ATOM 5769 C C . PHE A 1 709 ? 3.187 2.620 6.435 1.00 98.62 709 PHE A C 1
ATOM 5771 O O . PHE A 1 709 ? 3.623 3.765 6.574 1.00 98.62 709 PHE A O 1
ATOM 5778 N N . LEU A 1 710 ? 3.667 1.567 7.094 1.00 98.38 710 LEU A N 1
ATOM 5779 C CA . LEU A 1 710 ? 4.903 1.543 7.871 1.00 98.38 710 LEU A CA 1
ATOM 5780 C C . LEU A 1 710 ? 6.004 0.869 7.060 1.00 98.38 710 LEU A C 1
ATOM 5782 O O . LEU A 1 710 ? 5.752 -0.109 6.358 1.00 98.38 710 LEU A O 1
ATOM 5786 N N . TYR A 1 711 ? 7.231 1.347 7.215 1.00 98.81 711 TYR A N 1
ATOM 5787 C CA . TYR A 1 711 ? 8.409 0.720 6.624 1.00 98.81 711 TYR A CA 1
ATOM 5788 C C . TYR A 1 711 ? 9.280 0.043 7.684 1.00 98.81 711 TYR A C 1
ATOM 5790 O O . TYR A 1 711 ? 9.361 0.515 8.820 1.00 98.81 711 TYR A O 1
ATOM 5798 N N . GLN A 1 712 ? 9.961 -1.045 7.313 1.00 98.69 712 GLN A N 1
ATOM 5799 C CA . GLN A 1 712 ? 10.796 -1.799 8.245 1.00 98.69 712 GLN A CA 1
ATOM 5800 C C . GLN A 1 712 ? 11.820 -0.936 8.992 1.00 98.69 712 GLN A C 1
ATOM 5802 O O . GLN A 1 712 ? 12.646 -0.249 8.386 1.00 98.69 712 GLN A O 1
ATOM 5807 N N . GLY A 1 713 ? 11.786 -0.973 10.323 1.00 98.56 713 GLY A N 1
ATOM 5808 C CA . GLY A 1 713 ? 12.679 -0.200 11.183 1.00 98.56 713 GLY A CA 1
ATOM 5809 C C . GLY A 1 713 ? 12.098 1.131 11.664 1.00 98.56 713 GLY A C 1
ATOM 5810 O O . GLY A 1 713 ? 12.584 1.694 12.651 1.00 98.56 713 GLY A O 1
ATOM 5811 N N . GLN A 1 714 ? 11.039 1.629 11.024 1.00 98.69 714 GLN A N 1
ATOM 5812 C CA . GLN A 1 714 ? 10.348 2.849 11.438 1.00 98.69 714 GLN A CA 1
ATOM 5813 C C . GLN A 1 714 ? 9.719 2.692 12.832 1.00 98.69 714 GLN A C 1
ATOM 5815 O O . GLN A 1 714 ? 9.733 3.615 13.651 1.00 98.69 714 GLN A O 1
ATOM 5820 N N . GLU A 1 715 ? 9.222 1.495 13.140 1.00 98.75 715 GLU A N 1
ATOM 5821 C CA . GLU A 1 715 ? 8.594 1.138 14.408 1.00 98.75 715 GLU A CA 1
ATOM 5822 C C . GLU A 1 715 ? 9.572 1.114 15.589 1.00 98.75 715 GLU A C 1
ATOM 5824 O O . GLU A 1 715 ? 9.154 1.270 16.732 1.00 98.75 715 GLU A O 1
ATOM 5829 N N . ILE A 1 716 ? 10.873 0.964 15.331 1.00 98.69 716 ILE A N 1
ATOM 5830 C CA . ILE A 1 716 ? 11.932 1.060 16.349 1.00 98.69 716 ILE A CA 1
ATOM 5831 C C . ILE A 1 716 ? 12.675 2.405 16.292 1.00 98.69 716 ILE A C 1
ATOM 5833 O O . ILE A 1 716 ? 13.585 2.646 17.091 1.00 98.69 716 ILE A O 1
ATOM 5837 N N . GLY A 1 717 ? 12.286 3.306 15.385 1.00 98.25 717 GLY A N 1
ATOM 5838 C CA . GLY A 1 717 ? 12.930 4.604 15.199 1.00 98.25 717 GLY A CA 1
ATOM 5839 C C . GLY A 1 717 ? 14.368 4.478 14.697 1.00 98.25 717 GLY A C 1
ATOM 5840 O O . GLY A 1 717 ? 15.267 5.088 15.288 1.00 98.25 717 GLY A O 1
ATOM 5841 N N . MET A 1 718 ? 14.583 3.654 13.662 1.00 98.62 718 MET A N 1
ATOM 5842 C CA . MET A 1 718 ? 15.828 3.652 12.884 1.00 98.62 718 MET A CA 1
ATOM 5843 C C . MET A 1 718 ? 16.071 5.030 12.254 1.00 98.62 718 MET A C 1
ATOM 5845 O O . MET A 1 718 ? 15.138 5.768 11.939 1.00 98.62 718 MET A O 1
ATOM 5849 N N . ILE A 1 719 ? 17.346 5.369 12.088 1.00 98.31 719 ILE A N 1
ATOM 5850 C CA . ILE A 1 719 ? 17.821 6.669 11.601 1.00 98.31 719 ILE A CA 1
ATOM 5851 C C . ILE A 1 719 ? 18.747 6.470 10.395 1.00 98.31 719 ILE A C 1
ATOM 5853 O O . ILE A 1 719 ? 19.102 5.335 10.063 1.00 98.31 719 ILE A O 1
ATOM 5857 N N . ASN A 1 720 ? 19.092 7.558 9.708 1.00 98.25 720 ASN A N 1
ATOM 5858 C CA . ASN A 1 720 ? 20.022 7.509 8.585 1.00 98.25 720 ASN A CA 1
ATOM 5859 C C . ASN A 1 720 ? 21.388 6.959 9.003 1.00 98.25 720 ASN A C 1
ATOM 5861 O O . ASN A 1 720 ? 21.801 7.081 10.154 1.00 98.25 720 ASN A O 1
ATOM 5865 N N . ALA A 1 721 ? 22.110 6.418 8.022 1.00 96.62 721 ALA A N 1
ATOM 5866 C CA . ALA A 1 721 ? 23.490 5.992 8.208 1.00 96.62 721 ALA A CA 1
ATOM 5867 C C . ALA A 1 721 ? 24.356 7.140 8.779 1.00 96.62 721 ALA A C 1
ATOM 5869 O O . ALA A 1 721 ? 24.144 8.302 8.411 1.00 96.62 721 ALA A O 1
ATOM 5870 N N . PRO A 1 722 ? 25.342 6.835 9.642 1.00 93.75 722 PRO A N 1
ATOM 5871 C CA . PRO A 1 722 ? 26.245 7.829 10.209 1.00 93.75 722 PRO A CA 1
ATOM 5872 C C . PRO A 1 722 ? 26.900 8.730 9.155 1.00 93.75 722 PRO A C 1
ATOM 5874 O O . PRO A 1 722 ? 27.322 8.286 8.087 1.00 93.75 722 PRO A O 1
ATOM 5877 N N . ARG A 1 723 ? 27.005 10.029 9.467 1.00 91.69 723 ARG A N 1
ATOM 5878 C CA . ARG A 1 723 ? 27.498 11.054 8.524 1.00 91.69 723 ARG A CA 1
ATOM 5879 C C . ARG A 1 723 ? 28.952 10.854 8.086 1.00 91.69 723 ARG A C 1
ATOM 5881 O O . ARG A 1 723 ? 29.356 11.406 7.061 1.00 91.69 723 ARG A O 1
ATOM 5888 N N . ASP A 1 724 ? 29.738 10.126 8.870 1.00 91.88 724 ASP A N 1
ATOM 5889 C CA . ASP A 1 724 ? 31.146 9.821 8.624 1.00 91.88 724 ASP A CA 1
ATOM 5890 C C . ASP A 1 724 ? 31.366 8.613 7.700 1.00 91.88 724 ASP A C 1
ATOM 5892 O O . ASP A 1 724 ? 32.506 8.361 7.308 1.00 91.88 724 ASP A O 1
ATOM 5896 N N . TRP A 1 725 ? 30.307 7.901 7.293 1.00 94.44 725 TRP A N 1
ATOM 5897 C CA . TRP A 1 725 ? 30.408 6.870 6.259 1.00 94.44 725 TRP A CA 1
ATOM 5898 C C . TRP A 1 725 ? 30.889 7.474 4.929 1.00 94.44 725 TRP A C 1
ATOM 5900 O O . TRP A 1 725 ? 30.429 8.540 4.501 1.00 94.44 725 TRP A O 1
ATOM 5910 N N . SER A 1 726 ? 31.840 6.796 4.276 1.00 93.88 726 SER A N 1
ATOM 5911 C CA . SER A 1 726 ? 32.329 7.188 2.950 1.00 93.88 726 SER A CA 1
ATOM 5912 C C . SER A 1 726 ? 31.355 6.748 1.858 1.00 93.88 726 SER A C 1
ATOM 5914 O O . SER A 1 726 ? 30.468 5.925 2.082 1.00 93.88 726 SER A O 1
ATOM 5916 N N . ILE A 1 727 ? 31.549 7.271 0.645 1.00 95.00 727 ILE A N 1
ATOM 5917 C CA . ILE A 1 727 ? 30.770 6.868 -0.531 1.00 95.00 727 ILE A CA 1
ATOM 5918 C C . ILE A 1 727 ? 30.883 5.360 -0.839 1.00 95.00 727 ILE A C 1
ATOM 5920 O O . ILE A 1 727 ? 29.974 4.798 -1.435 1.00 95.00 727 ILE A O 1
ATOM 5924 N N . ASP A 1 728 ? 31.943 4.681 -0.383 1.00 94.62 728 ASP A N 1
ATOM 5925 C CA . ASP A 1 728 ? 32.167 3.243 -0.617 1.00 94.62 728 ASP A CA 1
ATOM 5926 C C . ASP A 1 728 ? 31.152 2.337 0.112 1.00 94.62 728 ASP A C 1
ATOM 5928 O O . ASP A 1 728 ? 30.947 1.173 -0.263 1.00 94.62 728 ASP A O 1
ATOM 5932 N N . GLU A 1 729 ? 30.517 2.864 1.162 1.00 95.62 729 GLU A N 1
ATOM 5933 C CA . GLU A 1 729 ? 29.464 2.173 1.914 1.00 95.62 729 GLU A CA 1
ATOM 5934 C C . GLU A 1 729 ? 28.106 2.233 1.199 1.00 95.62 729 GLU A C 1
ATOM 5936 O O . GLU A 1 729 ? 27.266 1.357 1.411 1.00 95.62 729 GLU A O 1
ATOM 5941 N N . PHE A 1 730 ? 27.899 3.216 0.317 1.00 96.06 730 PHE A N 1
ATOM 5942 C CA . PHE A 1 730 ? 26.684 3.336 -0.490 1.00 96.06 730 PHE A CA 1
ATOM 5943 C C . PHE A 1 730 ? 26.720 2.313 -1.628 1.00 96.06 730 PHE A C 1
ATOM 5945 O O . PHE A 1 730 ? 27.750 2.112 -2.279 1.00 96.06 730 PHE A O 1
ATOM 5952 N N . LYS A 1 731 ? 25.596 1.632 -1.849 1.00 96.69 731 LYS A N 1
ATOM 5953 C CA . LYS A 1 731 ? 25.459 0.546 -2.834 1.00 96.69 731 LYS A CA 1
ATOM 5954 C C . LYS A 1 731 ? 24.455 0.885 -3.924 1.00 96.69 731 LYS A C 1
ATOM 5956 O O . LYS A 1 731 ? 24.543 0.325 -5.014 1.00 96.69 731 LYS A O 1
ATOM 5961 N N . ASP A 1 732 ? 23.533 1.796 -3.641 1.00 97.44 732 ASP A N 1
ATOM 5962 C CA . ASP A 1 732 ? 22.455 2.154 -4.544 1.00 97.44 732 ASP A CA 1
ATOM 5963 C C . ASP A 1 732 ? 22.963 2.781 -5.852 1.00 97.44 732 ASP A C 1
ATOM 5965 O O . ASP A 1 732 ? 23.757 3.728 -5.868 1.00 97.44 732 ASP A O 1
ATOM 5969 N N . ILE A 1 733 ? 22.465 2.248 -6.969 1.00 96.69 733 ILE A N 1
ATOM 5970 C CA . ILE A 1 733 ? 22.869 2.661 -8.313 1.00 96.69 733 ILE A CA 1
ATOM 5971 C C . ILE A 1 733 ? 22.493 4.116 -8.611 1.00 96.69 733 ILE A C 1
ATOM 5973 O O . ILE A 1 733 ? 23.254 4.801 -9.296 1.00 96.69 733 ILE A O 1
ATOM 5977 N N . GLU A 1 734 ? 21.375 4.614 -8.069 1.00 96.38 734 GLU A N 1
ATOM 5978 C CA . GLU A 1 734 ? 20.949 6.002 -8.253 1.00 96.38 734 GLU A CA 1
ATOM 5979 C C . GLU A 1 734 ? 21.934 6.958 -7.578 1.00 96.38 734 GLU A C 1
ATOM 5981 O O . GLU A 1 734 ? 22.560 7.777 -8.257 1.00 96.38 734 GLU A O 1
ATOM 5986 N N . GLY A 1 735 ? 22.130 6.828 -6.262 1.00 96.06 735 GLY A N 1
ATOM 5987 C CA . GLY A 1 735 ? 23.037 7.701 -5.513 1.00 96.06 735 GLY A CA 1
ATOM 5988 C C . GLY A 1 735 ? 24.462 7.704 -6.078 1.00 96.06 735 GLY A C 1
ATOM 5989 O O . GLY A 1 735 ? 25.049 8.767 -6.311 1.00 96.06 735 GLY A O 1
ATOM 5990 N N . LEU A 1 736 ? 24.995 6.518 -6.396 1.00 96.69 736 LEU A N 1
ATOM 5991 C CA . LEU A 1 736 ? 26.309 6.377 -7.029 1.00 96.69 736 LEU A CA 1
ATOM 5992 C C . LEU A 1 736 ? 26.342 6.951 -8.454 1.00 96.69 736 LEU A C 1
ATOM 5994 O O . LEU A 1 736 ? 27.370 7.484 -8.876 1.00 96.69 736 LEU A O 1
ATOM 5998 N N . GLY A 1 737 ? 25.242 6.868 -9.205 1.00 96.06 737 GLY A N 1
ATOM 5999 C CA . GLY A 1 737 ? 25.100 7.455 -10.537 1.00 96.06 737 GLY A CA 1
ATOM 6000 C C . GLY A 1 737 ? 25.279 8.973 -10.521 1.00 96.06 737 GLY A C 1
ATOM 6001 O O . GLY A 1 737 ? 26.117 9.504 -11.261 1.00 96.06 737 GLY A O 1
ATOM 6002 N N . TYR A 1 738 ? 24.573 9.657 -9.615 1.00 96.00 738 TYR A N 1
ATOM 6003 C CA . TYR A 1 738 ? 24.703 11.105 -9.409 1.00 96.00 738 TYR A CA 1
ATOM 6004 C C . TYR A 1 738 ? 26.097 11.498 -8.913 1.00 96.00 738 TYR A C 1
ATOM 6006 O O . TYR A 1 738 ? 26.671 12.474 -9.403 1.00 96.00 738 TYR A O 1
ATOM 6014 N N . TYR A 1 739 ? 26.677 10.733 -7.982 1.00 96.62 739 TYR A N 1
ATOM 6015 C CA . TYR A 1 739 ? 28.026 11.009 -7.488 1.00 96.62 739 TYR A CA 1
ATOM 6016 C C . TYR A 1 739 ? 29.077 10.895 -8.603 1.00 96.62 739 TYR A C 1
ATOM 6018 O O . TYR A 1 739 ? 29.861 11.818 -8.816 1.00 96.62 739 TYR A O 1
ATOM 6026 N N . ARG A 1 740 ? 29.035 9.822 -9.404 1.00 95.69 740 ARG A N 1
ATOM 6027 C CA . ARG A 1 740 ? 29.950 9.626 -10.545 1.00 95.69 740 ARG A CA 1
ATOM 6028 C C . ARG A 1 740 ? 29.781 10.695 -11.622 1.00 95.69 740 ARG A C 1
ATOM 6030 O O . ARG A 1 740 ? 30.749 11.064 -12.286 1.00 95.69 740 ARG A O 1
ATOM 6037 N N . GLU A 1 741 ? 28.558 11.167 -11.864 1.00 93.44 741 GLU A N 1
ATOM 6038 C CA . GLU A 1 741 ? 28.326 12.302 -12.763 1.00 93.44 741 GLU A CA 1
ATOM 6039 C C . GLU A 1 741 ? 28.993 13.573 -12.232 1.00 93.44 741 GLU A C 1
ATOM 6041 O O . GLU A 1 741 ? 29.706 14.241 -12.985 1.00 93.44 741 GLU A O 1
ATOM 6046 N N . ALA A 1 742 ? 28.842 13.857 -10.938 1.00 94.50 742 ALA A N 1
ATOM 6047 C CA . ALA A 1 742 ? 29.503 14.981 -10.292 1.00 94.50 742 ALA A CA 1
ATOM 6048 C C . ALA A 1 742 ? 31.036 14.877 -10.366 1.00 94.50 742 ALA A C 1
ATOM 6050 O O . ALA A 1 742 ? 31.697 15.871 -10.662 1.00 94.50 742 ALA A O 1
ATOM 6051 N N . GLU A 1 743 ? 31.614 13.688 -10.178 1.00 95.62 743 GLU A N 1
ATOM 6052 C CA . GLU A 1 743 ? 33.059 13.468 -10.335 1.00 95.62 743 GLU A CA 1
ATOM 6053 C C . GLU A 1 743 ? 33.538 13.746 -11.764 1.00 95.62 743 GLU A C 1
ATOM 6055 O O . GLU A 1 743 ? 34.559 14.408 -11.957 1.00 95.62 743 GLU A O 1
ATOM 6060 N N . ARG A 1 744 ? 32.791 13.299 -12.785 1.00 94.12 744 ARG A N 1
ATOM 6061 C CA . ARG A 1 744 ? 33.120 13.600 -14.190 1.00 94.12 744 ARG A CA 1
ATOM 6062 C C . ARG A 1 744 ? 33.081 15.100 -14.472 1.00 94.12 744 ARG A C 1
ATOM 6064 O O . ARG A 1 744 ? 33.959 15.606 -15.171 1.00 94.12 744 ARG A O 1
ATOM 6071 N N . GLN A 1 745 ? 32.094 15.805 -13.919 1.00 90.94 745 GLN A N 1
ATOM 6072 C CA . GLN A 1 745 ? 31.980 17.260 -14.043 1.00 90.94 745 GLN A CA 1
ATOM 6073 C C . GLN A 1 745 ? 33.087 18.007 -13.292 1.00 90.94 745 GLN A C 1
ATOM 6075 O O . GLN A 1 745 ? 33.544 19.055 -13.747 1.00 90.94 745 GLN A O 1
ATOM 6080 N N . ALA A 1 746 ? 33.562 17.474 -12.170 1.00 94.31 746 ALA A N 1
ATOM 6081 C CA . ALA A 1 746 ? 34.718 18.029 -11.483 1.00 94.31 746 ALA A CA 1
ATOM 6082 C C . ALA A 1 746 ? 36.004 17.806 -12.294 1.00 94.31 746 ALA A C 1
ATOM 6084 O O . ALA A 1 746 ? 36.786 18.737 -12.486 1.00 94.31 746 ALA A O 1
ATOM 6085 N N . ALA A 1 747 ? 36.194 16.598 -12.835 1.00 94.75 747 ALA A N 1
ATOM 6086 C CA . ALA A 1 747 ? 37.381 16.219 -13.600 1.00 94.75 747 ALA A CA 1
ATOM 6087 C C . ALA A 1 747 ? 37.531 16.993 -14.921 1.00 94.75 747 ALA A C 1
ATOM 6089 O O . ALA A 1 747 ? 38.651 17.297 -15.330 1.00 94.75 747 ALA A O 1
ATOM 6090 N N . ASN A 1 748 ? 36.422 17.328 -15.587 1.00 92.06 748 ASN A N 1
ATOM 6091 C CA . ASN A 1 748 ? 36.435 18.116 -16.823 1.00 92.06 748 ASN A CA 1
ATOM 6092 C C . ASN A 1 748 ? 36.338 19.640 -16.589 1.00 92.06 748 ASN A C 1
ATOM 6094 O O . ASN A 1 748 ? 36.300 20.401 -17.555 1.00 92.06 748 ASN A O 1
ATOM 6098 N N . GLY A 1 749 ? 36.300 20.087 -15.328 1.00 91.56 749 GLY A N 1
ATOM 6099 C CA . GLY A 1 749 ? 36.249 21.500 -14.947 1.00 91.56 749 GLY A CA 1
ATOM 6100 C C . GLY A 1 749 ? 34.876 22.171 -15.074 1.00 91.56 749 GLY A C 1
ATOM 6101 O O . GLY A 1 749 ? 34.799 23.386 -14.906 1.00 91.56 749 GLY A O 1
ATOM 6102 N N . THR A 1 750 ? 33.803 21.420 -15.347 1.00 89.00 750 THR A N 1
ATOM 6103 C CA . THR A 1 750 ? 32.432 21.960 -15.438 1.00 89.00 750 THR A CA 1
ATOM 6104 C C . THR A 1 750 ? 31.924 22.441 -14.077 1.00 89.00 750 THR A C 1
ATOM 6106 O O . THR A 1 750 ? 31.367 23.536 -13.987 1.00 89.00 750 THR A O 1
ATOM 6109 N N . ASP A 1 751 ? 32.127 21.644 -13.022 1.00 90.06 751 ASP A N 1
ATOM 6110 C CA . ASP A 1 751 ? 31.812 22.013 -11.636 1.00 90.06 751 ASP A CA 1
ATOM 6111 C C . ASP A 1 751 ? 32.647 21.196 -10.636 1.00 90.06 751 ASP A C 1
ATOM 6113 O O . ASP A 1 751 ? 32.326 20.058 -10.296 1.00 90.06 751 ASP A O 1
ATOM 6117 N N . THR A 1 752 ? 33.726 21.796 -10.130 1.00 92.62 752 THR A N 1
ATOM 6118 C CA . THR A 1 752 ? 34.664 21.156 -9.190 1.00 92.62 752 THR A CA 1
ATOM 6119 C C . THR A 1 752 ? 34.105 20.943 -7.786 1.00 92.62 752 THR A C 1
ATOM 6121 O O . THR A 1 752 ? 34.676 20.181 -7.012 1.00 92.62 752 THR A O 1
ATOM 6124 N N . SER A 1 753 ? 32.999 21.602 -7.447 1.00 94.69 753 SER A N 1
ATOM 6125 C CA . SER A 1 753 ? 32.413 21.609 -6.100 1.00 94.69 753 SER A CA 1
ATOM 6126 C C . SER A 1 753 ? 31.184 20.704 -5.966 1.00 94.69 753 SER A C 1
ATOM 6128 O O . SER A 1 753 ? 30.674 20.493 -4.865 1.00 94.69 753 SER A O 1
ATOM 6130 N N . ARG A 1 754 ? 30.698 20.151 -7.084 1.00 93.50 754 ARG A N 1
ATOM 6131 C CA . ARG A 1 754 ? 29.507 19.296 -7.125 1.00 93.50 754 ARG A CA 1
ATOM 6132 C C . ARG A 1 754 ? 29.637 17.989 -6.329 1.00 93.50 754 ARG A C 1
ATOM 6134 O O . ARG A 1 754 ? 28.657 17.659 -5.664 1.00 93.50 754 ARG A O 1
ATOM 6141 N N . PRO A 1 755 ? 30.777 17.262 -6.325 1.00 96.00 755 PRO A N 1
ATOM 6142 C CA . PRO A 1 755 ? 30.881 16.004 -5.578 1.00 96.00 755 PRO A CA 1
ATOM 6143 C C . PRO A 1 755 ? 30.614 16.158 -4.077 1.00 96.00 755 PRO A C 1
ATOM 6145 O O . PRO A 1 755 ? 29.902 15.344 -3.496 1.00 96.00 755 PRO A O 1
ATOM 6148 N N . GLU A 1 756 ? 31.132 17.224 -3.460 1.00 95.38 756 GLU A N 1
ATOM 6149 C CA . GLU A 1 756 ? 30.924 17.503 -2.033 1.00 95.38 756 GLU A CA 1
ATOM 6150 C C . GLU A 1 756 ? 29.448 17.797 -1.734 1.00 95.38 756 GLU A C 1
ATOM 6152 O O . GLU A 1 756 ? 28.870 17.185 -0.840 1.00 95.38 756 GLU A O 1
ATOM 6157 N N . ARG A 1 757 ? 28.796 18.638 -2.551 1.00 95.25 757 ARG A N 1
ATOM 6158 C CA . ARG A 1 757 ? 27.362 18.936 -2.387 1.00 95.25 757 ARG A CA 1
ATOM 6159 C C . ARG A 1 757 ? 26.468 17.712 -2.570 1.00 95.25 757 ARG A C 1
ATOM 6161 O O . ARG A 1 757 ? 25.509 17.555 -1.822 1.00 95.25 757 ARG A O 1
ATOM 6168 N N . ILE A 1 758 ? 26.771 16.860 -3.553 1.00 96.38 758 ILE A N 1
ATOM 6169 C CA . ILE A 1 758 ? 26.032 15.608 -3.762 1.00 96.38 758 ILE A CA 1
ATOM 6170 C C . ILE A 1 758 ? 26.240 14.675 -2.570 1.00 96.38 758 ILE A C 1
ATOM 6172 O O . ILE A 1 758 ? 25.266 14.121 -2.077 1.00 96.38 758 ILE A O 1
ATOM 6176 N N . MET A 1 759 ? 27.468 14.541 -2.057 1.00 96.19 759 MET A N 1
ATOM 6177 C CA . MET A 1 759 ? 27.727 13.731 -0.862 1.00 96.19 759 MET A CA 1
ATOM 6178 C C . MET A 1 759 ? 26.934 14.229 0.354 1.00 96.19 759 MET A C 1
ATOM 6180 O O . MET A 1 759 ? 26.356 13.426 1.086 1.00 96.19 759 MET A O 1
ATOM 6184 N N . ASP A 1 760 ? 26.861 15.545 0.557 1.00 95.19 760 ASP A N 1
ATOM 6185 C CA . ASP A 1 760 ? 26.077 16.134 1.645 1.00 95.19 760 ASP A CA 1
ATOM 6186 C C . ASP A 1 760 ? 24.580 15.844 1.519 1.00 95.19 760 ASP A C 1
ATOM 6188 O O . ASP A 1 760 ? 23.937 15.520 2.518 1.00 95.19 760 ASP A O 1
ATOM 6192 N N . GLY A 1 761 ? 24.021 15.889 0.307 1.00 96.06 761 GLY A N 1
ATOM 6193 C CA . GLY A 1 761 ? 22.634 15.483 0.094 1.00 96.06 761 GLY A CA 1
ATOM 6194 C C . GLY A 1 761 ? 22.415 13.978 0.217 1.00 96.06 761 GLY A C 1
ATOM 6195 O O . GLY A 1 761 ? 21.405 13.567 0.788 1.00 96.06 761 GLY A O 1
ATOM 6196 N N . LEU A 1 762 ? 23.359 13.144 -0.234 1.00 97.00 762 LEU A N 1
ATOM 6197 C CA . LEU A 1 762 ? 23.287 11.688 -0.080 1.00 97.00 762 LEU A CA 1
ATOM 6198 C C . LEU A 1 762 ? 23.215 11.278 1.392 1.00 97.00 762 LEU A C 1
ATOM 6200 O O . LEU A 1 762 ? 22.418 10.410 1.716 1.00 97.00 762 LEU A O 1
ATOM 6204 N N . ARG A 1 763 ? 23.939 11.957 2.292 1.00 95.75 763 ARG A N 1
ATOM 6205 C CA . ARG A 1 763 ? 23.884 11.732 3.755 1.00 95.75 763 ARG A CA 1
ATOM 6206 C C . ARG A 1 763 ? 22.505 11.977 4.393 1.00 95.75 763 ARG A C 1
ATOM 6208 O O . ARG A 1 763 ? 22.312 11.675 5.572 1.00 95.75 763 ARG A O 1
ATOM 6215 N N . ILE A 1 764 ? 21.571 12.578 3.658 1.00 95.19 764 ILE A N 1
ATOM 6216 C CA . ILE A 1 764 ? 20.225 12.916 4.137 1.00 95.19 764 ILE A CA 1
ATOM 6217 C C . ILE A 1 764 ? 19.157 12.151 3.345 1.00 95.19 764 ILE A C 1
ATOM 6219 O O . ILE A 1 764 ? 18.205 11.624 3.926 1.00 95.19 764 ILE A O 1
ATOM 6223 N N . LEU A 1 765 ? 19.301 12.112 2.021 1.00 96.19 765 LEU A N 1
ATOM 6224 C CA . LEU A 1 765 ? 18.243 11.750 1.078 1.00 96.19 765 LEU A CA 1
ATOM 6225 C C . LEU A 1 765 ? 18.438 10.378 0.418 1.00 96.19 765 LEU A C 1
ATOM 6227 O O . LEU A 1 765 ? 17.526 9.929 -0.271 1.00 96.19 765 LEU A O 1
ATOM 6231 N N . ALA A 1 766 ? 19.595 9.726 0.567 1.00 97.00 766 ALA A N 1
ATOM 6232 C CA . ALA A 1 766 ? 19.878 8.488 -0.159 1.00 97.00 766 ALA A CA 1
ATOM 6233 C C . ALA A 1 766 ? 18.914 7.345 0.199 1.00 97.00 766 ALA A C 1
ATOM 6235 O O . ALA A 1 766 ? 18.569 7.142 1.368 1.00 97.00 766 ALA A O 1
ATOM 6236 N N . ARG A 1 767 ? 18.564 6.542 -0.817 1.00 98.00 767 ARG A N 1
ATOM 6237 C CA . ARG A 1 767 ? 17.744 5.320 -0.698 1.00 98.00 767 ARG A CA 1
ATOM 6238 C C . ARG A 1 767 ? 18.389 4.311 0.263 1.00 98.00 767 ARG A C 1
ATOM 6240 O O . ARG A 1 767 ? 17.709 3.660 1.049 1.00 98.00 767 ARG A O 1
ATOM 6247 N N . ASP A 1 768 ? 19.721 4.244 0.263 1.00 98.25 768 ASP A N 1
ATOM 6248 C CA . ASP A 1 768 ? 20.532 3.346 1.096 1.00 98.25 768 ASP A CA 1
ATOM 6249 C C . ASP A 1 768 ? 20.247 3.448 2.606 1.00 98.25 768 ASP A C 1
ATOM 6251 O O . ASP A 1 768 ? 20.343 2.453 3.324 1.00 98.25 768 ASP A O 1
ATOM 6255 N N . HIS A 1 769 ? 19.814 4.607 3.109 1.00 98.12 769 HIS A N 1
ATOM 6256 C CA . HIS A 1 769 ? 19.435 4.760 4.518 1.00 98.12 769 HIS A CA 1
ATOM 6257 C C . HIS A 1 769 ? 18.227 3.902 4.925 1.00 98.12 769 HIS A C 1
ATOM 6259 O O . HIS A 1 769 ? 18.136 3.444 6.069 1.00 98.12 769 HIS A O 1
ATOM 6265 N N . ALA A 1 770 ? 17.299 3.660 3.998 1.00 98.12 770 ALA A N 1
ATOM 6266 C CA . ALA A 1 770 ? 16.187 2.744 4.209 1.00 98.12 770 ALA A CA 1
ATOM 6267 C C . ALA A 1 770 ? 16.631 1.275 4.127 1.00 98.12 770 ALA A C 1
ATOM 6269 O O . ALA A 1 770 ? 16.082 0.425 4.821 1.00 98.12 770 ALA A O 1
ATOM 6270 N N . ARG A 1 771 ? 17.679 0.983 3.355 1.00 98.50 771 ARG A N 1
ATOM 6271 C CA . ARG A 1 771 ? 18.091 -0.378 2.976 1.00 98.50 771 ARG A CA 1
ATOM 6272 C C . ARG A 1 771 ? 19.076 -1.037 3.934 1.00 98.50 771 ARG A C 1
ATOM 6274 O O . ARG A 1 771 ? 19.428 -2.194 3.720 1.00 98.50 771 ARG A O 1
ATOM 6281 N N . LEU A 1 772 ? 19.505 -0.349 4.990 1.00 98.25 772 LEU A N 1
ATOM 6282 C CA . LEU A 1 772 ? 20.346 -0.948 6.029 1.00 98.25 772 LEU A CA 1
ATOM 6283 C C . LEU A 1 772 ? 19.673 -2.202 6.632 1.00 98.25 772 LEU A C 1
ATOM 6285 O O . LEU A 1 772 ? 18.451 -2.193 6.820 1.00 98.25 772 LEU A O 1
ATOM 6289 N N . PRO A 1 773 ? 20.441 -3.256 6.978 1.00 98.62 773 PRO A N 1
ATOM 6290 C CA . PRO A 1 773 ? 19.917 -4.430 7.672 1.00 98.62 773 PRO A CA 1
ATOM 6291 C C . PRO A 1 773 ? 19.063 -4.081 8.898 1.00 98.62 773 PRO A C 1
ATOM 6293 O O . PRO A 1 773 ? 19.467 -3.273 9.737 1.00 98.62 773 PRO A O 1
ATOM 6296 N N . MET A 1 774 ? 17.896 -4.718 9.013 1.00 98.75 774 MET A N 1
ATOM 6297 C CA . MET A 1 774 ? 16.967 -4.557 10.130 1.00 98.75 774 MET A CA 1
ATOM 6298 C C . MET A 1 774 ? 17.614 -4.973 11.455 1.00 98.75 774 MET A C 1
ATOM 6300 O O . MET A 1 774 ? 18.314 -5.982 11.545 1.00 98.75 774 MET A O 1
ATOM 6304 N N . GLN A 1 775 ? 17.353 -4.199 12.508 1.00 98.69 775 GLN A N 1
ATOM 6305 C CA . GLN A 1 775 ? 18.049 -4.321 13.787 1.00 98.69 775 GLN A CA 1
ATOM 6306 C C . GLN A 1 775 ? 17.226 -5.140 14.793 1.00 98.69 775 GLN A C 1
ATOM 6308 O O . GLN A 1 775 ? 16.433 -4.594 15.563 1.00 98.69 775 GLN A O 1
ATOM 6313 N N . TRP A 1 776 ? 17.393 -6.464 14.788 1.00 98.75 776 TRP A N 1
ATOM 6314 C CA . TRP A 1 776 ? 16.611 -7.384 15.622 1.00 98.75 776 TRP A CA 1
ATOM 6315 C C . TRP A 1 776 ? 17.081 -7.438 17.075 1.00 98.75 776 TRP A C 1
ATOM 6317 O O . TRP A 1 776 ? 16.251 -7.403 17.985 1.00 98.75 776 TRP A O 1
ATOM 6327 N N . ASP A 1 777 ? 18.388 -7.509 17.309 1.00 98.50 777 ASP A N 1
ATOM 6328 C CA . ASP A 1 777 ? 18.977 -7.580 18.648 1.00 98.50 777 ASP A CA 1
ATOM 6329 C C . ASP A 1 777 ? 20.387 -6.961 18.718 1.00 98.50 777 ASP A C 1
ATOM 6331 O O . ASP A 1 777 ? 20.814 -6.237 17.820 1.00 98.50 777 ASP A O 1
ATOM 6335 N N . ASP A 1 778 ? 21.082 -7.172 19.837 1.00 97.88 778 ASP A N 1
ATOM 6336 C CA . ASP A 1 778 ? 22.407 -6.632 20.147 1.00 97.88 778 ASP A CA 1
ATOM 6337 C C . ASP A 1 778 ? 23.573 -7.567 19.770 1.00 97.88 778 ASP A C 1
ATOM 6339 O O . ASP A 1 778 ? 24.737 -7.250 20.048 1.00 97.88 778 ASP A O 1
ATOM 6343 N N . SER A 1 779 ? 23.291 -8.704 19.129 1.00 98.00 779 SER A N 1
ATOM 6344 C CA . SER A 1 779 ? 24.315 -9.610 18.605 1.00 98.00 779 SER A CA 1
ATOM 6345 C C . SER A 1 779 ? 25.002 -9.022 17.356 1.00 98.00 779 SER A C 1
ATOM 6347 O O . SER A 1 779 ? 24.538 -8.017 16.809 1.00 98.00 779 SER A O 1
ATOM 6349 N N . PRO A 1 780 ? 26.143 -9.580 16.895 1.00 97.62 780 PRO A N 1
ATOM 6350 C CA . PRO A 1 780 ? 26.794 -9.123 15.666 1.00 97.62 780 PRO A CA 1
ATOM 6351 C C . PRO A 1 780 ? 25.813 -9.011 14.491 1.00 97.62 780 PRO A C 1
ATOM 6353 O O . PRO A 1 780 ? 24.916 -9.837 14.345 1.00 97.62 780 PRO A O 1
ATOM 6356 N N . ASN A 1 781 ? 25.974 -7.966 13.672 1.00 97.56 781 ASN A N 1
ATOM 6357 C CA . ASN A 1 781 ? 25.050 -7.621 12.584 1.00 97.56 781 ASN A CA 1
ATOM 6358 C C . ASN A 1 781 ? 23.587 -7.467 13.043 1.00 97.56 781 ASN A C 1
ATOM 6360 O O . ASN A 1 781 ? 22.665 -7.729 12.280 1.00 97.56 781 ASN A O 1
ATOM 6364 N N . ALA A 1 782 ? 23.363 -7.069 14.298 1.00 98.12 782 ALA A N 1
ATOM 6365 C CA . ALA A 1 782 ? 22.045 -6.845 14.883 1.00 98.12 782 ALA A CA 1
ATOM 6366 C C . ALA A 1 782 ? 21.091 -8.052 14.862 1.00 98.12 782 ALA A C 1
ATOM 6368 O O . ALA A 1 782 ? 19.873 -7.873 14.804 1.00 98.12 782 ALA A O 1
ATOM 6369 N N . GLY A 1 783 ? 21.613 -9.281 14.818 1.00 98.19 783 GLY A N 1
ATOM 6370 C CA . GLY A 1 783 ? 20.792 -10.487 14.666 1.00 98.19 783 GLY A CA 1
ATOM 6371 C C . GLY A 1 783 ? 20.121 -10.625 13.290 1.00 98.19 783 GLY A C 1
ATOM 6372 O O . GLY A 1 783 ? 19.292 -11.521 13.094 1.00 98.19 783 GLY A O 1
ATOM 6373 N N . PHE A 1 784 ? 20.465 -9.766 12.321 1.00 98.75 784 PHE A N 1
ATOM 6374 C CA . PHE A 1 784 ? 20.006 -9.876 10.936 1.00 98.75 784 PHE A CA 1
ATOM 6375 C C . PHE A 1 784 ? 20.530 -11.160 10.287 1.00 98.75 784 PHE A C 1
ATOM 6377 O O . PHE A 1 784 ? 19.713 -11.960 9.834 1.00 98.75 784 PHE A O 1
ATOM 6384 N N . THR A 1 785 ? 21.846 -11.397 10.341 1.00 98.62 785 THR A N 1
ATOM 6385 C CA . THR A 1 785 ? 22.541 -12.562 9.762 1.00 98.62 785 THR A CA 1
ATOM 6386 C C . THR A 1 785 ? 23.622 -13.096 10.704 1.00 98.62 785 THR A C 1
ATOM 6388 O O . THR A 1 785 ? 24.197 -12.345 11.494 1.00 98.62 785 THR A O 1
ATOM 6391 N N . THR A 1 786 ? 23.944 -14.386 10.585 1.00 97.81 786 THR A N 1
ATOM 6392 C CA . THR A 1 786 ? 25.148 -14.988 11.182 1.00 97.81 786 THR A CA 1
ATOM 6393 C C . THR A 1 786 ? 26.395 -14.873 10.296 1.00 97.81 786 THR A C 1
ATOM 6395 O O . THR A 1 786 ? 27.490 -15.171 10.770 1.00 97.81 786 THR A O 1
ATOM 6398 N N . GLY A 1 787 ? 26.239 -14.486 9.026 1.00 97.19 787 GLY A N 1
ATOM 6399 C CA . GLY A 1 787 ? 27.312 -14.302 8.047 1.00 97.19 787 GLY A CA 1
ATOM 6400 C C . GLY A 1 787 ? 27.794 -12.853 7.935 1.00 97.19 787 GLY A C 1
ATOM 6401 O O . GLY A 1 787 ? 27.808 -12.104 8.914 1.00 97.19 787 GLY A O 1
ATOM 6402 N N . THR A 1 788 ? 28.197 -12.455 6.726 1.00 97.62 788 THR A N 1
ATOM 6403 C CA . THR A 1 788 ? 28.555 -11.066 6.397 1.00 97.62 788 THR A CA 1
ATOM 6404 C C . THR A 1 788 ? 27.392 -10.433 5.645 1.00 97.62 788 THR A C 1
ATOM 6406 O O . THR A 1 788 ? 27.092 -10.907 4.554 1.00 97.62 788 THR A O 1
ATOM 6409 N N . PRO A 1 789 ? 26.744 -9.384 6.171 1.00 97.69 789 PRO A N 1
ATOM 6410 C CA . PRO A 1 789 ? 25.584 -8.803 5.512 1.00 97.69 789 PRO A CA 1
ATOM 6411 C C . PRO A 1 789 ? 25.976 -8.159 4.174 1.00 97.69 789 PRO A C 1
ATOM 6413 O O . PRO A 1 789 ? 27.060 -7.583 4.053 1.00 97.69 789 PRO A O 1
ATOM 6416 N N . TRP A 1 790 ? 25.080 -8.226 3.186 1.00 97.31 790 TRP A N 1
ATOM 6417 C CA . TRP A 1 790 ? 25.285 -7.639 1.852 1.00 97.31 790 TRP A CA 1
ATOM 6418 C C . TRP A 1 790 ? 25.552 -6.125 1.906 1.00 97.31 790 TRP A C 1
ATOM 6420 O O . TRP A 1 790 ? 26.269 -5.570 1.071 1.00 97.31 790 TRP A O 1
ATOM 6430 N N . MET A 1 791 ? 25.007 -5.472 2.935 1.00 95.88 791 MET A N 1
ATOM 6431 C CA . MET A 1 791 ? 25.222 -4.074 3.270 1.00 95.88 791 MET A CA 1
ATOM 6432 C C . MET A 1 791 ? 25.568 -3.940 4.753 1.00 95.88 791 MET A C 1
ATOM 6434 O O . MET A 1 791 ? 25.067 -4.680 5.599 1.00 95.88 791 MET A O 1
ATOM 6438 N N . ARG A 1 792 ? 26.418 -2.970 5.087 1.00 95.94 792 ARG A N 1
ATOM 6439 C CA . ARG A 1 792 ? 26.831 -2.703 6.464 1.00 95.94 792 ARG A CA 1
ATOM 6440 C C . ARG A 1 792 ? 25.626 -2.419 7.372 1.00 95.94 792 ARG A C 1
ATOM 6442 O O . ARG A 1 792 ? 24.770 -1.597 7.060 1.00 95.94 792 ARG A O 1
ATOM 6449 N N . THR A 1 793 ? 25.583 -3.072 8.533 1.00 96.62 793 THR A N 1
ATOM 6450 C CA . THR A 1 793 ? 24.600 -2.785 9.588 1.00 96.62 793 THR A CA 1
ATOM 6451 C C . THR A 1 793 ? 24.898 -1.441 10.254 1.00 96.62 793 THR A C 1
ATOM 6453 O O . THR A 1 793 ? 26.059 -1.100 10.471 1.00 96.62 793 THR A O 1
ATOM 6456 N N . HIS A 1 794 ? 23.861 -0.688 10.628 1.00 97.12 794 HIS A N 1
ATOM 6457 C CA . HIS A 1 794 ? 24.038 0.596 11.304 1.00 97.12 794 HIS A CA 1
ATOM 6458 C C . HIS A 1 794 ? 24.779 0.445 12.641 1.00 97.12 794 HIS A C 1
ATOM 6460 O O . HIS A 1 794 ? 24.410 -0.374 13.478 1.00 97.12 794 HIS A O 1
ATOM 6466 N N . ASP A 1 795 ? 25.733 1.334 12.918 1.00 94.44 795 ASP A N 1
ATOM 6467 C CA . ASP A 1 795 ? 26.593 1.292 14.111 1.00 94.44 795 ASP A CA 1
ATOM 6468 C C . ASP A 1 795 ? 25.854 1.381 15.474 1.00 94.44 795 ASP A C 1
ATOM 6470 O O . ASP A 1 795 ? 26.427 1.046 16.509 1.00 94.44 795 ASP A O 1
ATOM 6474 N N . LEU A 1 796 ? 24.573 1.781 15.497 1.00 95.75 796 LEU A N 1
ATOM 6475 C CA . LEU A 1 796 ? 23.762 1.963 16.710 1.00 95.75 796 LEU A CA 1
ATOM 6476 C C . LEU A 1 796 ? 22.808 0.793 16.984 1.00 95.75 796 LEU A C 1
ATOM 6478 O O . LEU A 1 796 ? 21.917 0.913 17.826 1.00 95.75 796 LEU A O 1
ATOM 6482 N N . TYR A 1 797 ? 22.977 -0.355 16.321 1.00 97.06 797 TYR A N 1
ATOM 6483 C CA . TYR A 1 797 ? 22.072 -1.494 16.507 1.00 97.06 797 TYR A CA 1
ATOM 6484 C C . TYR A 1 797 ? 21.999 -2.004 17.954 1.00 97.06 797 TYR A C 1
ATOM 6486 O O . TYR A 1 797 ? 20.980 -2.541 18.376 1.00 97.06 797 TYR A O 1
ATOM 6494 N N . ARG A 1 798 ? 23.044 -1.798 18.764 1.00 96.81 798 ARG A N 1
ATOM 6495 C CA . ARG A 1 798 ? 23.027 -2.150 20.197 1.00 96.81 798 ARG A CA 1
ATOM 6496 C C . ARG A 1 798 ? 22.078 -1.268 21.009 1.00 96.81 798 ARG A C 1
ATOM 6498 O O . ARG A 1 798 ? 21.538 -1.709 22.023 1.00 96.81 798 ARG A O 1
ATOM 6505 N N . ASP A 1 799 ? 21.851 -0.040 20.552 1.00 95.38 799 ASP A N 1
ATOM 6506 C CA . ASP A 1 799 ? 20.977 0.924 21.211 1.00 95.38 799 ASP A CA 1
ATOM 6507 C C . ASP A 1 799 ? 19.559 0.911 20.656 1.00 95.38 799 ASP A C 1
ATOM 6509 O O . ASP A 1 799 ? 18.608 1.067 21.426 1.00 95.38 799 ASP A O 1
ATOM 6513 N N . ILE A 1 800 ? 19.431 0.691 19.349 1.00 97.62 800 ILE A N 1
ATOM 6514 C CA . ILE A 1 800 ? 18.180 0.686 18.600 1.00 97.62 800 ILE A CA 1
ATOM 6515 C C . ILE A 1 800 ? 17.971 -0.738 18.078 1.00 97.62 800 ILE A C 1
ATOM 6517 O O . ILE A 1 800 ? 18.530 -1.109 17.059 1.00 97.62 800 ILE A O 1
ATOM 6521 N N . ASN A 1 801 ? 17.193 -1.572 18.759 1.00 98.69 801 ASN A N 1
ATOM 6522 C CA . ASN A 1 801 ? 16.820 -2.884 18.223 1.00 98.69 801 ASN A CA 1
ATOM 6523 C C . ASN A 1 801 ? 15.484 -3.362 18.781 1.00 98.69 801 ASN A C 1
ATOM 6525 O O . ASN A 1 801 ? 15.038 -2.899 19.836 1.00 98.69 801 ASN A O 1
ATOM 6529 N N . VAL A 1 802 ? 14.866 -4.302 18.065 1.00 98.81 802 VAL A N 1
ATOM 6530 C CA . VAL A 1 802 ? 13.565 -4.883 18.414 1.00 98.81 802 VAL A CA 1
ATOM 6531 C C . VAL A 1 802 ? 13.598 -5.496 19.812 1.00 98.81 802 VAL A C 1
ATOM 6533 O O . VAL A 1 802 ? 12.807 -5.095 20.660 1.00 98.81 802 VAL A O 1
ATOM 6536 N N . LYS A 1 803 ? 14.543 -6.400 20.096 1.00 98.38 803 LYS A N 1
ATOM 6537 C CA . LYS A 1 803 ? 14.601 -7.148 21.362 1.00 98.38 803 LYS A CA 1
ATOM 6538 C C . LYS A 1 803 ? 14.654 -6.240 22.595 1.00 98.38 803 LYS A C 1
ATOM 6540 O O . LYS A 1 803 ? 13.953 -6.488 23.574 1.00 98.38 803 LYS A O 1
ATOM 6545 N N . LYS A 1 804 ? 15.463 -5.176 22.557 1.00 97.38 804 LYS A N 1
ATOM 6546 C CA . LYS A 1 804 ? 15.551 -4.178 23.634 1.00 97.38 804 LYS A CA 1
ATOM 6547 C C . LYS A 1 804 ? 14.221 -3.442 23.803 1.00 97.38 804 LYS A C 1
ATOM 6549 O O . LYS A 1 804 ? 13.720 -3.340 24.921 1.00 97.38 804 LYS A O 1
ATOM 6554 N N . GLN A 1 805 ? 13.631 -2.977 22.703 1.00 98.38 805 GLN A N 1
ATOM 6555 C CA . GLN A 1 805 ? 12.405 -2.179 22.732 1.00 98.38 805 GLN A CA 1
ATOM 6556 C C . GLN A 1 805 ? 11.140 -2.985 23.054 1.00 98.38 805 GLN A C 1
ATOM 6558 O O . GLN A 1 805 ? 10.223 -2.432 23.653 1.00 98.38 805 GLN A O 1
ATOM 6563 N N . GLU A 1 806 ? 11.085 -4.278 22.725 1.00 95.50 806 GLU A N 1
ATOM 6564 C CA . GLU A 1 806 ? 9.963 -5.159 23.087 1.00 95.50 806 GLU A CA 1
ATOM 6565 C C . GLU A 1 806 ? 9.787 -5.292 24.602 1.00 95.50 806 GLU A C 1
ATOM 6567 O O . GLU A 1 806 ? 8.666 -5.457 25.080 1.00 95.50 806 GLU A O 1
ATOM 6572 N N . SER A 1 807 ? 10.888 -5.208 25.353 1.00 90.62 807 SER A N 1
ATOM 6573 C CA . SER A 1 807 ? 10.877 -5.290 26.816 1.00 90.62 807 SER A CA 1
ATOM 6574 C C . SER A 1 807 ? 10.597 -3.957 27.517 1.00 90.62 807 SER A C 1
ATOM 6576 O O . SER A 1 807 ? 10.305 -3.948 28.713 1.00 90.62 807 SER A O 1
ATOM 6578 N N . ASP A 1 808 ? 10.675 -2.842 26.789 1.00 96.88 808 ASP A N 1
ATOM 6579 C CA . ASP A 1 808 ? 10.539 -1.495 27.336 1.00 96.88 808 ASP A CA 1
ATOM 6580 C C . ASP A 1 808 ? 9.164 -0.896 26.972 1.00 96.88 808 ASP A C 1
ATOM 6582 O O . ASP A 1 808 ? 8.898 -0.627 25.794 1.00 96.88 808 ASP A O 1
ATOM 6586 N N . PRO A 1 809 ? 8.264 -0.671 27.950 1.00 95.44 809 PRO A N 1
ATOM 6587 C CA . PRO A 1 809 ? 6.942 -0.100 27.694 1.00 95.44 809 PRO A CA 1
ATOM 6588 C C . PRO A 1 809 ? 7.004 1.351 27.198 1.00 95.44 809 PRO A C 1
ATOM 6590 O O . PRO A 1 809 ? 6.068 1.808 26.544 1.00 95.44 809 PRO A O 1
ATOM 6593 N N . GLU A 1 810 ? 8.107 2.054 27.459 1.00 95.50 810 GLU A N 1
ATOM 6594 C CA . GLU A 1 810 ? 8.334 3.427 27.022 1.00 95.50 810 GLU A CA 1
ATOM 6595 C C . GLU A 1 810 ? 9.104 3.494 25.698 1.00 95.50 810 GLU A C 1
ATOM 6597 O O . GLU A 1 810 ? 9.465 4.584 25.264 1.00 95.50 810 GLU A O 1
ATOM 6602 N N . SER A 1 811 ? 9.342 2.377 25.010 1.00 98.06 811 SER A N 1
ATOM 6603 C CA . SER A 1 811 ? 10.057 2.384 23.733 1.00 98.06 811 SER A CA 1
ATOM 6604 C C . SER A 1 811 ? 9.238 2.981 22.580 1.00 98.06 811 SER A C 1
ATOM 6606 O O . SER A 1 811 ? 8.022 3.190 22.669 1.00 98.06 811 SER A O 1
ATOM 6608 N N . VAL A 1 812 ? 9.906 3.250 21.454 1.00 98.56 812 VAL A N 1
ATOM 6609 C CA . VAL A 1 812 ? 9.244 3.663 20.205 1.00 98.56 812 VAL A CA 1
ATOM 6610 C C . VAL A 1 812 ? 8.331 2.539 19.697 1.00 98.56 812 VAL A C 1
ATOM 6612 O O . VAL A 1 812 ? 7.180 2.804 19.353 1.00 98.56 812 VAL A O 1
ATOM 6615 N N . LEU A 1 813 ? 8.782 1.283 19.774 1.00 98.81 813 LEU A N 1
ATOM 6616 C CA . LEU A 1 813 ? 8.002 0.102 19.388 1.00 98.81 813 LEU A CA 1
ATOM 6617 C C . LEU A 1 813 ? 6.719 -0.063 20.210 1.00 98.81 813 LEU A C 1
ATOM 6619 O O . LEU A 1 813 ? 5.635 -0.253 19.653 1.00 98.81 813 LEU A O 1
ATOM 6623 N N . SER A 1 814 ? 6.822 0.023 21.537 1.00 98.31 814 SER A N 1
ATOM 6624 C CA . SER A 1 814 ? 5.669 -0.071 22.441 1.00 98.31 814 SER A CA 1
ATOM 6625 C C . SER A 1 814 ? 4.674 1.067 22.208 1.00 98.31 814 SER A C 1
ATOM 6627 O O . SER A 1 814 ? 3.452 0.866 22.259 1.00 98.31 814 SER A O 1
ATOM 6629 N N . PHE A 1 815 ? 5.183 2.256 21.878 1.00 98.62 815 PHE A N 1
ATOM 6630 C CA . PHE A 1 815 ? 4.353 3.392 21.507 1.00 98.62 815 PHE A CA 1
ATOM 6631 C C . PHE A 1 815 ? 3.608 3.152 20.188 1.00 98.62 815 PHE A C 1
ATOM 6633 O O . PHE A 1 815 ? 2.390 3.320 20.166 1.00 98.62 815 PHE A O 1
ATOM 6640 N N . TRP A 1 816 ? 4.279 2.667 19.135 1.00 98.62 816 TRP A N 1
ATOM 6641 C CA . TRP A 1 816 ? 3.640 2.283 17.866 1.00 98.62 816 TRP A CA 1
ATOM 6642 C C . TRP A 1 816 ? 2.529 1.253 18.056 1.00 98.62 816 TRP A C 1
ATOM 6644 O O . TRP A 1 816 ? 1.406 1.486 17.610 1.00 98.62 816 TRP A O 1
ATOM 6654 N N . LYS A 1 817 ? 2.786 0.173 18.808 1.00 98.38 817 LYS A N 1
ATOM 6655 C CA . LYS A 1 817 ? 1.754 -0.819 19.169 1.00 98.38 817 LYS A CA 1
ATOM 6656 C C . LYS A 1 817 ? 0.532 -0.156 19.810 1.00 98.38 817 LYS A C 1
ATOM 6658 O O . LYS A 1 817 ? -0.603 -0.557 19.564 1.00 98.38 817 LYS A O 1
ATOM 6663 N N . THR A 1 818 ? 0.751 0.853 20.649 1.00 97.69 818 THR A N 1
ATOM 6664 C CA . THR A 1 818 ? -0.325 1.580 21.331 1.00 97.69 818 THR A CA 1
ATOM 6665 C C . THR A 1 818 ? -1.110 2.472 20.380 1.00 97.69 818 THR A C 1
ATOM 6667 O O . THR A 1 818 ? -2.338 2.392 20.355 1.00 97.69 818 THR A O 1
ATOM 6670 N N . VAL A 1 819 ? -0.435 3.277 19.562 1.00 98.44 819 VAL A N 1
ATOM 6671 C CA . VAL A 1 819 ? -1.119 4.210 18.659 1.00 98.44 819 VAL A CA 1
ATOM 6672 C C . VAL A 1 819 ? -1.779 3.519 17.463 1.00 98.44 819 VAL A C 1
ATOM 6674 O O . VAL A 1 819 ? -2.808 3.999 16.998 1.00 98.44 819 VAL A O 1
ATOM 6677 N N . LEU A 1 820 ? -1.284 2.358 17.020 1.00 98.56 820 LEU A N 1
ATOM 6678 C CA . LEU A 1 820 ? -1.960 1.530 16.013 1.00 98.56 820 LEU A CA 1
ATOM 6679 C C . LEU A 1 820 ? -3.274 0.944 16.547 1.00 98.56 820 LEU A C 1
ATOM 6681 O O . LEU A 1 820 ? -4.293 0.990 15.858 1.00 98.56 820 LEU A O 1
ATOM 6685 N N . ARG A 1 821 ? -3.299 0.477 17.805 1.00 97.38 821 ARG A N 1
ATOM 6686 C CA . ARG A 1 821 ? -4.558 0.071 18.456 1.00 97.38 821 ARG A CA 1
ATOM 6687 C C . ARG A 1 821 ? -5.537 1.239 18.557 1.00 97.38 821 ARG A C 1
ATOM 6689 O O . ARG A 1 821 ? -6.703 1.072 18.211 1.00 97.38 821 ARG A O 1
ATOM 6696 N N . LEU A 1 822 ? -5.063 2.422 18.958 1.00 96.88 822 LEU A N 1
ATOM 6697 C CA . LEU A 1 822 ? -5.895 3.632 19.000 1.00 96.88 822 LEU A CA 1
ATOM 6698 C C . LEU A 1 822 ? -6.423 4.009 17.609 1.00 96.88 822 LEU A C 1
ATOM 6700 O O . LEU A 1 822 ? -7.589 4.371 17.480 1.00 96.88 822 LEU A O 1
ATOM 6704 N N . ARG A 1 823 ? -5.610 3.878 16.552 1.00 97.50 823 ARG A N 1
ATOM 6705 C CA . ARG A 1 823 ? -6.049 4.112 15.168 1.00 97.50 823 ARG A CA 1
ATOM 6706 C C . ARG A 1 823 ? -7.247 3.240 14.798 1.00 97.50 823 ARG A C 1
ATOM 6708 O O . ARG A 1 823 ? -8.186 3.743 14.189 1.00 97.50 823 ARG A O 1
ATOM 6715 N N . LYS A 1 824 ? -7.231 1.963 15.190 1.00 92.94 824 LYS A N 1
ATOM 6716 C CA . LYS A 1 824 ? -8.341 1.023 14.964 1.00 92.94 824 LYS A CA 1
ATOM 6717 C C . LYS A 1 824 ? -9.556 1.329 15.843 1.00 92.94 824 LYS A C 1
ATOM 6719 O O . LYS A 1 824 ? -10.675 1.327 15.341 1.00 92.94 824 LYS A O 1
ATOM 6724 N N . GLU A 1 825 ? -9.346 1.636 17.124 1.00 94.94 825 GLU A N 1
ATOM 6725 C CA . GLU A 1 825 ? -10.418 2.000 18.068 1.00 94.94 825 GLU A CA 1
ATOM 6726 C C . GLU A 1 825 ? -11.194 3.238 17.593 1.00 94.94 825 GLU A C 1
ATOM 6728 O O . GLU A 1 825 ? -12.424 3.264 17.621 1.00 94.94 825 GLU A O 1
ATOM 6733 N N . TYR A 1 826 ? -10.479 4.240 17.079 1.00 95.56 826 TYR A N 1
ATOM 6734 C CA . TYR A 1 826 ? -11.040 5.489 16.566 1.00 95.56 826 TYR A CA 1
ATOM 6735 C C . TYR A 1 826 ? -11.050 5.537 15.032 1.00 95.56 826 TYR A C 1
ATOM 6737 O O . TYR A 1 826 ? -10.936 6.621 14.451 1.00 95.56 826 TYR A O 1
ATOM 6745 N N . ARG A 1 827 ? -11.211 4.385 14.359 1.00 93.81 827 ARG A N 1
ATOM 6746 C CA . ARG A 1 827 ? -11.127 4.279 12.889 1.00 93.81 827 ARG A CA 1
ATOM 6747 C C . ARG A 1 827 ? -12.020 5.272 12.155 1.00 93.81 827 ARG A C 1
ATOM 6749 O O . ARG A 1 827 ? -11.583 5.890 11.189 1.00 93.81 827 ARG A O 1
ATOM 6756 N N . ASP A 1 828 ? -13.235 5.504 12.654 1.00 91.12 828 ASP A N 1
ATOM 6757 C CA . ASP A 1 828 ? -14.171 6.422 12.007 1.00 91.12 828 ASP A CA 1
ATOM 6758 C C . ASP A 1 828 ? -13.606 7.838 11.926 1.00 91.12 828 ASP A C 1
ATOM 6760 O O . ASP A 1 828 ? -13.840 8.533 10.945 1.00 91.12 828 ASP A O 1
ATOM 6764 N N . LEU A 1 829 ? -12.855 8.251 12.945 1.00 93.62 829 LEU A N 1
ATOM 6765 C CA . LEU A 1 829 ? -12.303 9.591 13.067 1.00 93.62 829 LEU A CA 1
ATOM 6766 C C . LEU A 1 829 ? -10.916 9.701 12.426 1.00 93.62 829 LEU A C 1
ATOM 6768 O O . LEU A 1 829 ? -10.666 10.634 11.667 1.00 93.62 829 LEU A O 1
ATOM 6772 N N . PHE A 1 830 ? -10.009 8.767 12.719 1.00 96.12 830 PHE A N 1
ATOM 6773 C CA . PHE A 1 830 ? -8.623 8.852 12.252 1.00 96.12 830 PHE A CA 1
ATOM 6774 C C . PHE A 1 830 ? -8.429 8.334 10.829 1.00 96.12 830 PHE A C 1
ATOM 6776 O O . PHE A 1 830 ? -7.641 8.922 10.100 1.00 96.12 830 PHE A O 1
ATOM 6783 N N . ILE A 1 831 ? -9.144 7.284 10.416 1.00 95.31 831 ILE A N 1
ATOM 6784 C CA . ILE A 1 831 ? -9.000 6.695 9.073 1.00 95.31 831 ILE A CA 1
ATOM 6785 C C . ILE A 1 831 ? -9.914 7.393 8.065 1.00 95.31 831 ILE A C 1
ATOM 6787 O O . ILE A 1 831 ? -9.502 7.604 6.930 1.00 95.31 831 ILE A O 1
ATOM 6791 N N . HIS A 1 832 ? -11.127 7.768 8.480 1.00 92.31 832 HIS A N 1
ATOM 6792 C CA . HIS A 1 832 ? -12.175 8.280 7.583 1.00 92.31 832 HIS A CA 1
ATOM 6793 C C . HIS A 1 832 ? -12.608 9.728 7.863 1.00 92.31 832 HIS A C 1
ATOM 6795 O O . HIS A 1 832 ? -13.444 10.258 7.137 1.00 92.31 832 HIS A O 1
ATOM 6801 N N . GLY A 1 833 ? -12.117 10.368 8.928 1.00 92.88 833 GLY A N 1
ATOM 6802 C CA . GLY A 1 833 ? -12.547 11.723 9.283 1.00 92.88 833 GLY A CA 1
ATOM 6803 C C . GLY A 1 833 ? -11.983 12.796 8.351 1.00 92.88 833 GLY A C 1
ATOM 6804 O O . GLY A 1 833 ? -10.895 12.643 7.803 1.00 92.88 833 GLY A O 1
ATOM 6805 N N . ALA A 1 834 ? -12.683 13.920 8.232 1.00 93.19 834 ALA A N 1
ATOM 6806 C CA . ALA A 1 834 ? -12.196 15.113 7.541 1.00 93.19 834 ALA A CA 1
ATOM 6807 C C . ALA A 1 834 ? -10.894 15.632 8.176 1.00 93.19 834 ALA A C 1
ATOM 6809 O O . ALA A 1 834 ? -10.635 15.366 9.358 1.00 93.19 834 ALA A O 1
ATOM 6810 N N . PHE A 1 835 ? -10.058 16.329 7.407 1.00 96.81 835 PHE A N 1
ATOM 6811 C CA . PHE A 1 835 ? -8.742 16.815 7.842 1.00 96.81 835 PHE A CA 1
ATOM 6812 C C . PHE A 1 835 ? -8.609 18.326 7.624 1.00 96.81 835 PHE A C 1
ATOM 6814 O O . PHE A 1 835 ? -8.691 18.803 6.497 1.00 96.81 835 PHE A O 1
ATOM 6821 N N . GLU A 1 836 ? -8.315 19.078 8.688 1.00 96.81 836 GLU A N 1
ATOM 6822 C CA . GLU A 1 836 ? -8.156 20.537 8.624 1.00 96.81 836 GLU A CA 1
ATOM 6823 C C . GLU A 1 836 ? -6.913 21.003 9.394 1.00 96.81 836 GLU A C 1
ATOM 6825 O O . GLU A 1 836 ? -6.799 20.768 10.596 1.00 96.81 836 GLU A O 1
ATOM 6830 N N . VAL A 1 837 ? -5.989 21.708 8.734 1.00 98.00 837 VAL A N 1
ATOM 6831 C CA . VAL A 1 837 ? -4.838 22.344 9.402 1.00 98.00 837 VAL A CA 1
ATOM 6832 C C . VAL A 1 837 ? -5.294 23.625 10.101 1.00 98.00 837 VAL A C 1
ATOM 6834 O O . VAL A 1 837 ? -5.849 24.509 9.455 1.00 98.00 837 VAL A O 1
ATOM 6837 N N . VAL A 1 838 ? -5.012 23.764 11.400 1.00 97.50 838 VAL A N 1
ATOM 6838 C CA . VAL A 1 838 ? -5.498 24.892 12.227 1.00 97.50 838 VAL A CA 1
ATOM 6839 C C . VAL A 1 838 ? -4.400 25.868 12.658 1.00 97.50 838 VAL A C 1
ATOM 6841 O O . VAL A 1 838 ? -4.660 26.812 13.406 1.00 97.50 838 VAL A O 1
ATOM 6844 N N . ASP A 1 839 ? -3.166 25.646 12.211 1.00 97.06 839 ASP A N 1
ATOM 6845 C CA . ASP A 1 839 ? -2.004 26.482 12.522 1.00 97.06 839 ASP A CA 1
ATOM 6846 C C . ASP A 1 839 ? -1.083 26.700 11.311 1.00 97.06 839 ASP A C 1
ATOM 6848 O O . ASP A 1 839 ? 0.129 26.808 11.475 1.00 97.06 839 ASP A O 1
ATOM 6852 N N . PHE A 1 840 ? -1.637 26.733 10.094 1.00 97.88 840 PHE A N 1
ATOM 6853 C CA . PHE A 1 840 ? -0.883 26.619 8.837 1.00 97.88 840 PHE A CA 1
ATOM 6854 C C . PHE A 1 840 ? 0.417 27.445 8.788 1.00 97.88 840 PHE A C 1
ATOM 6856 O O . PHE A 1 840 ? 1.471 26.876 8.532 1.00 97.88 840 PHE A O 1
ATOM 6863 N N . GLU A 1 841 ? 0.364 28.739 9.122 1.00 97.75 841 GLU A N 1
ATOM 6864 C CA . GLU A 1 841 ? 1.509 29.669 9.067 1.00 97.75 841 GLU A CA 1
ATOM 6865 C C . GLU A 1 841 ? 2.602 29.427 10.128 1.00 97.75 841 GLU A C 1
ATOM 6867 O O . GLU A 1 841 ? 3.696 29.980 10.024 1.00 97.75 841 GLU A O 1
ATOM 6872 N N . ASN A 1 842 ? 2.329 28.635 11.169 1.00 97.69 842 ASN A N 1
ATOM 6873 C CA . ASN A 1 842 ? 3.297 28.340 12.226 1.00 97.69 842 ASN A CA 1
ATOM 6874 C C . ASN A 1 842 ? 4.406 27.417 11.686 1.00 97.69 842 ASN A C 1
ATOM 6876 O O . ASN A 1 842 ? 4.108 26.388 11.072 1.00 97.69 842 ASN A O 1
ATOM 6880 N N . LEU A 1 843 ? 5.674 27.781 11.895 1.00 97.62 843 LEU A N 1
ATOM 6881 C CA . LEU A 1 843 ? 6.826 27.064 11.337 1.00 97.62 843 LEU A CA 1
ATOM 6882 C C . LEU A 1 843 ? 7.397 26.018 12.303 1.00 97.62 843 LEU A C 1
ATOM 6884 O O . LEU A 1 843 ? 8.228 25.206 11.906 1.00 97.62 843 LEU A O 1
ATOM 6888 N N . GLU A 1 844 ? 6.958 26.042 13.558 1.00 98.19 844 GLU A N 1
ATOM 6889 C CA . GLU A 1 844 ? 7.511 25.272 14.667 1.00 98.19 844 GLU A CA 1
ATOM 6890 C C . GLU A 1 844 ? 6.590 24.131 15.119 1.00 98.19 844 GLU A C 1
ATOM 6892 O O . GLU A 1 844 ? 7.053 23.093 15.589 1.00 98.19 844 GLU A O 1
ATOM 6897 N N . THR A 1 845 ? 5.279 24.314 14.986 1.00 98.44 845 THR A N 1
ATOM 6898 C CA . THR A 1 845 ? 4.253 23.342 15.386 1.00 98.44 845 THR A CA 1
ATOM 6899 C C . THR A 1 845 ? 3.397 22.947 14.196 1.00 98.44 845 THR A C 1
ATOM 6901 O O . THR A 1 845 ? 3.272 23.720 13.254 1.00 98.44 845 THR A O 1
ATOM 6904 N N . PHE A 1 846 ? 2.836 21.740 14.214 1.00 98.62 846 PHE A N 1
ATOM 6905 C CA . PHE A 1 846 ? 1.846 21.270 13.252 1.00 98.62 846 PHE A CA 1
ATOM 6906 C C . PHE A 1 846 ? 0.613 20.781 14.008 1.00 98.62 846 PHE A C 1
ATOM 6908 O O . PHE A 1 846 ? 0.621 19.721 14.637 1.00 98.62 846 PHE A O 1
ATOM 6915 N N . CYS A 1 847 ? -0.449 21.576 13.937 1.00 98.50 847 CYS A N 1
ATOM 6916 C CA . CYS A 1 847 ? -1.725 21.311 14.569 1.00 98.50 847 CYS A CA 1
ATOM 6917 C C . CYS A 1 847 ? -2.826 21.161 13.518 1.00 98.50 847 CYS A C 1
ATOM 6919 O O . CYS A 1 847 ? -3.003 22.005 12.636 1.00 98.50 847 CYS A O 1
ATOM 6921 N N . PHE A 1 848 ? -3.618 20.103 13.644 1.00 98.62 848 PHE A N 1
ATOM 6922 C CA . PHE A 1 848 ? -4.754 19.851 12.767 1.00 98.62 848 PHE A CA 1
ATOM 6923 C C . PHE A 1 848 ? -5.912 19.208 13.523 1.00 98.62 848 PHE A C 1
ATOM 6925 O O . PHE A 1 848 ? -5.744 18.615 14.591 1.00 98.62 848 PHE A O 1
ATOM 6932 N N . VAL A 1 849 ? -7.106 19.341 12.957 1.00 98.25 849 VAL A N 1
ATOM 6933 C CA . VAL A 1 849 ? -8.338 18.760 13.471 1.00 98.25 849 VAL A CA 1
ATOM 6934 C C . VAL A 1 849 ? -8.786 17.623 12.565 1.00 98.25 849 VAL A C 1
ATOM 6936 O O . VAL A 1 849 ? -8.782 17.728 11.339 1.00 98.25 849 VAL A O 1
ATOM 6939 N N . LYS A 1 850 ? -9.200 16.529 13.204 1.00 97.69 850 LYS A N 1
ATOM 6940 C CA . LYS A 1 850 ? -9.965 15.446 12.590 1.00 97.69 850 LYS A CA 1
ATOM 6941 C C . LYS A 1 850 ? -11.417 15.584 13.003 1.00 97.69 850 LYS A C 1
ATOM 6943 O O . LYS A 1 850 ? -11.692 15.788 14.187 1.00 97.69 850 LYS A O 1
ATOM 6948 N N . SER A 1 851 ? -12.350 15.455 12.066 1.00 94.44 851 SER A N 1
ATOM 6949 C CA . SER A 1 851 ? -13.777 15.506 12.396 1.00 94.44 851 SER A CA 1
ATOM 6950 C C . SER A 1 851 ? -14.597 14.490 11.614 1.00 94.44 851 SER A C 1
ATOM 6952 O O . SER A 1 851 ? -14.361 14.250 10.434 1.00 94.44 851 SER A O 1
ATOM 6954 N N . ARG A 1 852 ? -15.566 13.872 12.288 1.00 88.38 852 ARG A N 1
ATOM 6955 C CA . ARG A 1 852 ? -16.603 13.064 11.646 1.00 88.38 852 ARG A CA 1
ATOM 6956 C C . ARG A 1 852 ? -17.841 13.071 12.524 1.00 88.38 852 ARG A C 1
ATOM 6958 O O . ARG A 1 852 ? -17.772 12.681 13.689 1.00 88.38 852 ARG A O 1
ATOM 6965 N N . GLU A 1 853 ? -18.960 13.521 11.962 1.00 86.06 853 GLU A N 1
ATOM 6966 C CA . GLU A 1 853 ? -20.216 13.702 12.697 1.00 86.06 853 GLU A CA 1
ATOM 6967 C C . GLU A 1 853 ? -19.999 14.537 13.979 1.00 86.06 853 GLU A C 1
ATOM 6969 O O . GLU A 1 853 ? -19.523 15.671 13.908 1.00 86.06 853 GLU A O 1
ATOM 6974 N N . ALA A 1 854 ? -20.328 13.986 15.153 1.00 86.88 854 ALA A N 1
ATOM 6975 C CA . ALA A 1 854 ? -20.137 14.637 16.447 1.00 86.88 854 ALA A CA 1
ATOM 6976 C C . ALA A 1 854 ? -18.721 14.463 17.033 1.00 86.88 854 ALA A C 1
ATOM 6978 O O . ALA A 1 854 ? -18.356 15.209 17.940 1.00 86.88 854 ALA A O 1
ATOM 6979 N N . LYS A 1 855 ? -17.920 13.509 16.534 1.00 91.81 855 LYS A N 1
ATOM 6980 C CA . LYS A 1 855 ? -16.576 13.217 17.056 1.00 91.81 855 LYS A CA 1
ATOM 6981 C C . LYS A 1 855 ? -15.562 14.206 16.487 1.00 91.81 855 LYS A C 1
ATOM 6983 O O . LYS A 1 855 ? -15.545 14.475 15.280 1.00 91.81 855 LYS A O 1
ATOM 6988 N N . ARG A 1 856 ? -14.673 14.713 17.343 1.00 96.19 856 ARG A N 1
ATOM 6989 C CA . ARG A 1 856 ? -13.569 15.596 16.936 1.00 96.19 856 ARG A CA 1
ATOM 6990 C C . ARG A 1 856 ? -12.286 15.227 17.654 1.00 96.19 856 ARG A C 1
ATOM 6992 O O . ARG A 1 856 ? -12.325 14.896 18.832 1.00 96.19 856 ARG A O 1
ATOM 6999 N N . ALA A 1 857 ? -11.155 15.352 16.969 1.00 98.12 857 ALA A N 1
ATOM 7000 C CA . ALA A 1 857 ? -9.844 15.290 17.596 1.00 98.12 857 ALA A CA 1
ATOM 7001 C C . ALA A 1 857 ? -8.982 16.482 17.191 1.00 98.12 857 ALA A C 1
ATOM 7003 O O . ALA A 1 857 ? -8.982 16.869 16.027 1.00 98.12 857 ALA A O 1
ATOM 7004 N N . LEU A 1 858 ? -8.241 17.033 18.149 1.00 98.50 858 LEU A N 1
ATOM 7005 C CA . LEU A 1 858 ? -7.167 17.992 17.911 1.00 98.50 858 LEU A CA 1
ATOM 7006 C C . LEU A 1 858 ? -5.843 17.251 18.065 1.00 98.50 858 LEU A C 1
ATOM 7008 O O . LEU A 1 858 ? -5.560 16.695 19.128 1.00 98.50 858 LEU A O 1
ATOM 7012 N N . VAL A 1 859 ? -5.033 17.266 17.015 1.00 98.62 859 VAL A N 1
ATOM 7013 C CA . VAL A 1 859 ? -3.667 16.747 17.022 1.00 98.62 859 VAL A CA 1
ATOM 7014 C C . VAL A 1 859 ? -2.730 17.943 17.050 1.00 98.62 859 VAL A C 1
ATOM 7016 O O . VAL A 1 859 ? -2.874 18.845 16.231 1.00 98.62 859 VAL A O 1
ATOM 7019 N N . ALA A 1 860 ? -1.810 17.974 18.010 1.00 98.56 860 ALA A N 1
ATOM 7020 C CA . ALA A 1 860 ? -0.863 19.068 18.195 1.00 98.56 860 ALA A CA 1
ATOM 7021 C C . ALA A 1 860 ? 0.554 18.508 18.316 1.00 98.56 860 ALA A C 1
ATOM 7023 O O . ALA A 1 860 ? 0.822 17.700 19.208 1.00 98.56 860 ALA A O 1
ATOM 7024 N N . LEU A 1 861 ? 1.442 18.920 17.413 1.00 98.69 861 LEU A N 1
ATOM 7025 C CA . LEU A 1 861 ? 2.781 18.356 17.257 1.00 98.69 861 LEU A CA 1
ATOM 7026 C C . LEU A 1 861 ? 3.822 19.475 17.286 1.00 98.69 861 LEU A C 1
ATOM 7028 O O . LEU A 1 861 ? 3.723 20.424 16.515 1.00 98.69 861 LEU A O 1
ATOM 7032 N N . ASN A 1 862 ? 4.831 19.366 18.143 1.00 98.56 862 ASN A N 1
ATOM 7033 C CA . ASN A 1 862 ? 5.998 20.241 18.116 1.00 98.56 862 ASN A CA 1
ATOM 7034 C C . ASN A 1 862 ? 7.093 19.616 17.244 1.00 98.56 862 ASN A C 1
ATOM 7036 O O . ASN A 1 862 ? 7.511 18.490 17.499 1.00 98.56 862 ASN A O 1
ATOM 7040 N N . PHE A 1 863 ? 7.569 20.341 16.235 1.00 98.44 863 PHE A N 1
ATOM 7041 C CA . PHE A 1 863 ? 8.634 19.903 15.328 1.00 98.44 863 PHE A CA 1
ATOM 7042 C C . PHE A 1 863 ? 10.011 20.473 15.707 1.00 98.44 863 PHE A C 1
ATOM 7044 O O . PHE A 1 863 ? 10.967 20.309 14.954 1.00 98.44 863 PHE A O 1
ATOM 7051 N N . THR A 1 864 ? 10.145 21.129 16.866 1.00 98.12 864 THR A N 1
ATOM 7052 C CA . THR A 1 864 ? 11.410 21.732 17.308 1.00 98.12 864 THR A CA 1
ATOM 7053 C C . THR A 1 864 ? 11.974 21.096 18.579 1.00 98.12 864 THR A C 1
ATOM 7055 O O . THR A 1 864 ? 11.284 20.444 19.367 1.00 98.12 864 THR A O 1
ATOM 7058 N N . SER A 1 865 ? 13.265 21.347 18.816 1.00 97.12 865 SER A N 1
ATOM 7059 C CA . SER A 1 865 ? 13.998 20.971 20.032 1.00 97.12 865 SER A CA 1
ATOM 7060 C C . SER A 1 865 ? 13.781 21.937 21.212 1.00 97.12 865 SER A C 1
ATOM 7062 O O . SER A 1 865 ? 14.444 21.822 22.244 1.00 97.12 865 SER A O 1
ATOM 7064 N N . SER A 1 866 ? 12.848 22.883 21.088 1.00 97.38 866 SER A N 1
ATOM 7065 C CA . SER A 1 866 ? 12.519 23.890 22.101 1.00 97.38 866 SER A CA 1
ATOM 7066 C C . SER A 1 866 ? 11.039 23.811 22.484 1.00 97.38 866 SER A C 1
ATOM 7068 O O . SER A 1 866 ? 10.222 23.431 21.647 1.00 97.38 866 SER A O 1
ATOM 7070 N N . PRO A 1 867 ? 10.650 24.178 23.719 1.00 97.81 867 PRO A N 1
ATOM 7071 C CA . PRO A 1 867 ? 9.238 24.309 24.058 1.00 97.81 867 PRO A CA 1
ATOM 7072 C C . PRO A 1 867 ? 8.540 25.340 23.159 1.00 97.81 867 PRO A C 1
ATOM 7074 O O . PRO A 1 867 ? 9.108 26.401 22.898 1.00 97.81 867 PRO A O 1
ATOM 7077 N N . GLN A 1 868 ? 7.313 25.045 22.729 1.00 97.94 868 GLN A N 1
ATOM 7078 C CA . GLN A 1 868 ? 6.485 25.924 21.898 1.00 97.94 868 GLN A CA 1
ATOM 7079 C C . GLN A 1 868 ? 5.130 26.206 22.561 1.00 97.94 868 GLN A C 1
ATOM 7081 O O . GLN A 1 868 ? 4.554 25.304 23.176 1.00 97.94 868 GLN A O 1
ATOM 7086 N N . PRO A 1 869 ? 4.583 27.429 22.454 1.00 96.88 869 PRO A N 1
ATOM 7087 C CA . PRO A 1 869 ? 3.234 27.716 22.929 1.00 96.88 869 PRO A CA 1
ATOM 7088 C C . PRO A 1 869 ? 2.188 26.962 22.093 1.00 96.88 869 PRO A C 1
ATOM 7090 O O . PRO A 1 869 ? 2.249 26.969 20.865 1.00 96.88 869 PRO A O 1
ATOM 7093 N N . LEU A 1 870 ? 1.192 26.351 22.745 1.00 95.06 870 LEU A N 1
ATOM 7094 C CA . LEU A 1 870 ? 0.053 25.747 22.050 1.00 95.06 870 LEU A CA 1
ATOM 7095 C C . LEU A 1 870 ? -0.995 26.826 21.757 1.00 95.06 870 LEU A C 1
ATOM 7097 O O . LEU A 1 870 ? -1.826 27.148 22.607 1.00 95.06 870 LEU A O 1
ATOM 7101 N N . THR A 1 871 ? -0.998 27.368 20.538 1.00 91.75 871 THR A N 1
ATOM 7102 C CA . THR A 1 871 ? -1.943 28.430 20.138 1.00 91.75 871 THR A CA 1
ATOM 7103 C C . THR A 1 871 ? -3.419 28.007 20.215 1.00 91.75 871 THR A C 1
ATOM 7105 O O . THR A 1 871 ? -4.305 28.847 20.343 1.00 91.75 871 THR A O 1
ATOM 7108 N N . GLN A 1 872 ? -3.690 26.700 20.217 1.00 93.81 872 GLN A N 1
ATOM 7109 C CA . GLN A 1 872 ? -5.011 26.074 20.251 1.00 93.81 872 GLN A CA 1
ATOM 7110 C C . GLN A 1 872 ? -5.398 25.612 21.669 1.00 93.81 872 GLN A C 1
ATOM 7112 O O . GLN A 1 872 ? -6.343 24.838 21.827 1.00 93.81 872 GLN A O 1
ATOM 7117 N N . ALA A 1 873 ? -4.714 26.090 22.717 1.00 88.94 873 ALA A N 1
ATOM 7118 C CA . ALA A 1 873 ? -4.964 25.700 24.109 1.00 88.94 873 ALA A CA 1
ATOM 7119 C C . ALA A 1 873 ? -6.432 25.885 24.546 1.00 88.94 873 ALA A C 1
ATOM 7121 O O . ALA A 1 873 ? -6.969 25.054 25.276 1.00 88.94 873 ALA A O 1
ATOM 7122 N N . GLY A 1 874 ? -7.119 26.918 24.042 1.00 91.19 874 GLY A N 1
ATOM 7123 C CA . GLY A 1 874 ? -8.546 27.134 24.310 1.00 91.19 874 GLY A CA 1
ATOM 7124 C C . GLY A 1 874 ? -9.460 26.027 23.762 1.00 91.19 874 GLY A C 1
ATOM 7125 O O . GLY A 1 874 ? -10.450 25.690 24.406 1.00 91.19 874 GLY A O 1
ATOM 7126 N N . MET A 1 875 ? -9.114 25.437 22.611 1.00 91.56 875 MET A N 1
ATOM 7127 C CA . MET A 1 875 ? -9.806 24.269 22.050 1.00 91.56 875 MET A CA 1
ATOM 7128 C C . MET A 1 875 ? -9.420 23.003 22.820 1.00 91.56 875 MET A C 1
ATOM 7130 O O . MET A 1 875 ? -10.295 22.258 23.255 1.00 91.56 875 MET A O 1
ATOM 7134 N N . ALA A 1 876 ? -8.121 22.801 23.060 1.00 91.56 876 ALA A N 1
ATOM 7135 C CA . ALA A 1 876 ? -7.608 21.656 23.809 1.00 91.56 876 ALA A CA 1
ATOM 7136 C C . ALA A 1 876 ? -8.218 21.555 25.220 1.00 91.56 876 ALA A C 1
ATOM 7138 O O . ALA A 1 876 ? -8.541 20.461 25.671 1.00 91.56 876 ALA A O 1
ATOM 7139 N N . GLY A 1 877 ? -8.438 22.687 25.899 1.00 91.75 877 GLY A N 1
ATOM 7140 C CA . GLY A 1 877 ? -9.016 22.742 27.246 1.00 91.75 877 GLY A CA 1
ATOM 7141 C C . GLY A 1 877 ? -10.482 22.303 27.337 1.00 91.75 877 GLY A C 1
ATOM 7142 O O . GLY A 1 877 ? -10.980 22.077 28.437 1.00 91.75 877 GLY A O 1
ATOM 7143 N N . GLN A 1 878 ? -11.169 22.166 26.200 1.00 93.62 878 GLN A N 1
ATOM 7144 C CA . GLN A 1 878 ? -12.543 21.659 26.111 1.00 93.62 878 GLN A CA 1
ATOM 7145 C C . GLN A 1 878 ? -12.597 20.166 25.755 1.00 93.62 878 GLN A C 1
ATOM 7147 O O . GLN A 1 878 ? -13.681 19.593 25.676 1.00 93.62 878 GLN A O 1
ATOM 7152 N N . MET A 1 879 ? -11.442 19.542 25.522 1.00 95.94 879 MET A N 1
ATOM 7153 C CA . MET A 1 879 ? -11.306 18.176 25.025 1.00 95.94 879 MET A CA 1
ATOM 7154 C C . MET A 1 879 ? -10.532 17.315 26.031 1.00 95.94 879 MET A C 1
ATOM 7156 O O . MET A 1 879 ? -9.761 17.808 26.857 1.00 95.94 879 MET A O 1
ATOM 7160 N N . LYS A 1 880 ? -10.709 15.996 25.963 1.00 95.75 880 LYS A N 1
ATOM 7161 C CA . LYS A 1 880 ? -9.962 15.040 26.788 1.00 95.75 880 LYS A CA 1
ATOM 7162 C C . LYS A 1 880 ? -8.641 14.690 26.105 1.00 95.75 880 LYS A C 1
ATOM 7164 O O . LYS A 1 880 ? -8.648 14.257 24.958 1.00 95.75 880 LYS A O 1
ATOM 7169 N N . LEU A 1 881 ? -7.514 14.803 26.812 1.00 96.69 881 LEU A N 1
ATOM 7170 C CA . LEU A 1 881 ? -6.231 14.273 26.331 1.00 96.69 881 LEU A CA 1
ATOM 7171 C C . LEU A 1 881 ? -6.324 12.742 26.205 1.00 96.69 881 LEU A C 1
ATOM 7173 O O . LEU A 1 881 ? -6.553 12.051 27.199 1.00 96.69 881 LEU A O 1
ATOM 7177 N N . LEU A 1 882 ? -6.169 12.230 24.985 1.00 96.50 882 LEU A N 1
ATOM 7178 C CA . LEU A 1 882 ? -6.236 10.805 24.658 1.00 96.50 882 LEU A CA 1
ATOM 7179 C C . LEU A 1 882 ? -4.860 10.142 24.769 1.00 96.50 882 LEU A C 1
ATOM 7181 O O . LEU A 1 882 ? -4.727 9.109 25.419 1.00 96.50 882 LEU A O 1
ATOM 7185 N N . VAL A 1 883 ? -3.840 10.735 24.146 1.00 96.81 883 VAL A N 1
ATOM 7186 C CA . VAL A 1 883 ? -2.459 10.234 24.181 1.00 96.81 883 VAL A CA 1
ATOM 7187 C C . VAL A 1 883 ? -1.464 11.385 24.055 1.00 96.81 883 VAL A C 1
ATOM 7189 O O . VAL A 1 883 ? -1.722 12.378 23.374 1.00 96.81 883 VAL A O 1
ATOM 7192 N N . SER A 1 884 ? -0.323 11.235 24.724 1.00 97.06 884 SER A N 1
ATOM 7193 C CA . SER A 1 884 ? 0.846 12.103 24.619 1.00 97.06 884 SER A CA 1
ATOM 7194 C C . SER A 1 884 ? 2.092 11.230 24.526 1.00 97.06 884 SER A C 1
ATOM 7196 O O . SER A 1 884 ? 2.156 10.172 25.154 1.00 97.06 884 SER A O 1
ATOM 7198 N N . ASN A 1 885 ? 3.092 11.661 23.759 1.00 96.69 885 ASN A N 1
ATOM 7199 C CA . ASN A 1 885 ? 4.411 11.031 23.791 1.00 96.69 885 ASN A CA 1
ATOM 7200 C C . ASN A 1 885 ? 5.273 11.538 24.964 1.00 96.69 885 ASN A C 1
ATOM 7202 O O . ASN A 1 885 ? 6.459 11.223 24.989 1.00 96.69 885 ASN A O 1
ATOM 7206 N N . TYR A 1 886 ? 4.710 12.302 25.909 1.00 94.56 886 TYR A N 1
ATOM 7207 C CA . TYR A 1 886 ? 5.304 12.718 27.183 1.00 94.56 886 TYR A CA 1
ATOM 7208 C C . TYR A 1 886 ? 4.462 12.212 28.371 1.00 94.56 886 TYR A C 1
ATOM 7210 O O . TYR A 1 886 ? 3.238 12.148 28.266 1.00 94.56 886 TYR A O 1
ATOM 7218 N N . PRO A 1 887 ? 5.081 11.901 29.528 1.00 85.88 887 PRO A N 1
ATOM 7219 C CA . PRO A 1 887 ? 4.353 11.417 30.707 1.00 85.88 887 PRO A CA 1
ATOM 7220 C C . PRO A 1 887 ? 3.496 12.503 31.374 1.00 85.88 887 PRO A C 1
ATOM 7222 O O . PRO A 1 887 ? 2.446 12.207 31.938 1.00 85.88 887 PRO A O 1
ATOM 7225 N N . THR A 1 888 ? 3.936 13.763 31.298 1.00 85.75 888 THR A N 1
ATOM 7226 C CA . THR A 1 888 ? 3.234 14.918 31.862 1.00 85.75 888 THR A CA 1
ATOM 7227 C C . THR A 1 888 ? 3.190 16.027 30.824 1.00 85.75 888 THR A C 1
ATOM 7229 O O . THR A 1 888 ? 4.223 16.398 30.271 1.00 85.75 888 THR A O 1
ATOM 7232 N N . SER A 1 889 ? 2.000 16.582 30.613 1.00 83.12 889 SER A N 1
ATOM 7233 C CA . SER A 1 889 ? 1.726 17.605 29.607 1.00 83.12 889 SER A CA 1
ATOM 7234 C C . SER A 1 889 ? 1.042 18.807 30.264 1.00 83.12 889 SER A C 1
ATOM 7236 O O . SER A 1 889 ? 0.085 18.642 31.020 1.00 83.12 889 SER A O 1
ATOM 7238 N N . THR A 1 890 ? 1.518 20.022 29.990 1.00 87.69 890 THR A N 1
ATOM 7239 C CA . THR A 1 890 ? 0.852 21.274 30.396 1.00 87.69 890 THR A CA 1
ATOM 7240 C C . THR A 1 890 ? -0.052 21.763 29.274 1.00 87.69 890 THR A C 1
ATOM 7242 O O . THR A 1 890 ? 0.319 21.658 28.111 1.00 87.69 890 THR A O 1
ATOM 7245 N N . LEU A 1 891 ? -1.230 22.317 29.578 1.00 88.12 891 LEU A N 1
ATOM 7246 C CA . LEU A 1 891 ? -2.202 22.678 28.536 1.00 88.12 891 LEU A CA 1
ATOM 7247 C C . LEU A 1 891 ? -1.641 23.675 27.503 1.00 88.12 891 LEU A C 1
ATOM 7249 O O . LEU A 1 891 ? -1.843 23.484 26.310 1.00 88.12 891 LEU A O 1
ATOM 7253 N N . ASP A 1 892 ? -0.882 24.677 27.951 1.00 92.31 892 ASP A N 1
ATOM 7254 C CA . ASP A 1 892 ? -0.523 25.844 27.130 1.00 92.31 892 ASP A CA 1
ATOM 7255 C C . ASP A 1 892 ? 0.818 25.722 26.385 1.00 92.31 892 ASP A C 1
ATOM 7257 O O . ASP A 1 892 ? 1.206 26.622 25.639 1.00 92.31 892 ASP A O 1
ATOM 7261 N N . THR A 1 893 ? 1.586 24.650 26.598 1.00 96.44 893 THR A N 1
ATOM 7262 C CA . THR A 1 893 ? 2.951 24.519 26.051 1.00 96.44 893 THR A CA 1
ATOM 7263 C C . THR A 1 893 ? 3.229 23.092 25.614 1.00 96.44 893 THR A C 1
ATOM 7265 O O . THR A 1 893 ? 3.028 22.173 26.403 1.00 96.44 893 THR A O 1
ATOM 7268 N N . LEU A 1 894 ? 3.735 22.914 24.396 1.00 97.62 894 LEU A N 1
ATOM 7269 C CA . LEU A 1 894 ? 4.297 21.661 23.896 1.00 97.62 894 LEU A CA 1
ATOM 7270 C C . LEU A 1 894 ? 5.802 21.622 24.195 1.00 97.62 894 LEU A C 1
ATOM 7272 O O . LEU A 1 894 ? 6.534 22.540 23.834 1.00 97.62 894 LEU A O 1
ATOM 7276 N N . GLN A 1 895 ? 6.278 20.571 24.854 1.00 98.00 895 GLN A N 1
ATOM 7277 C CA . GLN A 1 895 ? 7.698 20.303 25.090 1.00 98.00 895 GLN A CA 1
ATOM 7278 C C . GLN A 1 895 ? 8.422 19.945 23.776 1.00 98.00 895 GLN A C 1
ATOM 7280 O O . GLN A 1 895 ? 7.754 19.679 22.773 1.00 98.00 895 GLN A O 1
ATOM 7285 N N . PRO A 1 896 ? 9.770 19.957 23.738 1.00 98.06 896 PRO A N 1
ATOM 7286 C CA . PRO A 1 896 ? 10.539 19.571 22.554 1.00 98.06 896 PRO A CA 1
ATOM 7287 C C . PRO A 1 896 ? 10.075 18.239 21.956 1.00 98.06 896 PRO A C 1
ATOM 7289 O O . PRO A 1 896 ? 10.042 17.228 22.655 1.00 98.06 896 PRO A O 1
ATOM 7292 N N . TYR A 1 897 ? 9.711 18.235 20.674 1.00 98.38 897 TYR A N 1
ATOM 7293 C CA . TYR A 1 897 ? 9.149 17.065 19.987 1.00 98.38 897 TYR A CA 1
ATOM 7294 C C . TYR A 1 897 ? 7.945 16.406 20.685 1.00 98.38 897 TYR A C 1
ATOM 7296 O O . TYR A 1 897 ? 7.709 15.207 20.532 1.00 98.38 897 TYR A O 1
ATOM 7304 N N . GLU A 1 898 ? 7.178 17.150 21.483 1.00 98.50 898 GLU A N 1
ATOM 7305 C CA . GLU A 1 898 ? 5.948 16.642 22.083 1.00 98.50 898 GLU A CA 1
ATOM 7306 C C . GLU A 1 898 ? 4.821 16.590 21.048 1.00 98.50 898 GLU A C 1
ATOM 7308 O O . GLU A 1 898 ? 4.575 17.551 20.320 1.00 98.50 898 GLU A O 1
ATOM 7313 N N . GLY A 1 899 ? 4.112 15.468 21.012 1.00 98.31 899 GLY A N 1
ATOM 7314 C CA . GLY A 1 899 ? 2.888 15.283 20.252 1.00 98.31 899 GLY A CA 1
ATOM 7315 C C . GLY A 1 899 ? 1.748 14.879 21.177 1.00 98.31 899 GLY A C 1
ATOM 7316 O O . GLY A 1 899 ? 1.934 14.067 22.088 1.00 98.31 899 GLY A O 1
ATOM 7317 N N . ARG A 1 900 ? 0.563 15.441 20.941 1.00 98.25 900 ARG A N 1
ATOM 7318 C CA . ARG A 1 900 ? -0.645 15.193 21.733 1.00 98.25 900 ARG A CA 1
ATOM 7319 C C . ARG A 1 900 ? -1.854 14.999 20.838 1.00 98.25 900 ARG A C 1
ATOM 7321 O O . ARG A 1 900 ? -2.007 15.699 19.839 1.00 98.25 900 ARG A O 1
ATOM 7328 N N . ILE A 1 901 ? -2.742 14.103 21.252 1.00 98.38 901 ILE A N 1
ATOM 7329 C CA . ILE A 1 901 ? -4.068 13.938 20.658 1.00 98.38 901 ILE A CA 1
ATOM 7330 C C . ILE A 1 901 ? -5.103 14.215 21.740 1.00 98.38 901 ILE A C 1
ATOM 7332 O O . ILE A 1 901 ? -5.107 13.559 22.782 1.00 98.38 901 ILE A O 1
ATOM 7336 N N . TYR A 1 902 ? -5.998 15.156 21.475 1.00 97.94 902 TYR A N 1
ATOM 7337 C CA . TYR A 1 902 ? -7.174 15.442 22.287 1.00 97.94 902 TYR A CA 1
ATOM 7338 C C . TYR A 1 902 ? -8.424 14.986 21.544 1.00 97.94 902 TYR A C 1
ATOM 7340 O O . TYR A 1 902 ? -8.466 15.100 20.323 1.00 97.94 902 TYR A O 1
ATOM 7348 N N . ILE A 1 903 ? -9.443 14.507 22.256 1.00 96.56 903 ILE A N 1
ATOM 7349 C CA . ILE A 1 903 ? -10.706 14.047 21.672 1.00 96.56 903 ILE A CA 1
ATOM 7350 C C . ILE A 1 903 ? -11.914 14.657 22.391 1.00 96.56 903 ILE A C 1
ATOM 7352 O O . ILE A 1 903 ? -11.856 14.909 23.600 1.00 96.56 903 ILE A O 1
ATOM 7356 N N . LEU A 1 904 ? -12.983 14.907 21.635 1.00 90.19 904 LEU A N 1
ATOM 7357 C CA . LEU A 1 904 ? -14.299 15.318 22.125 1.00 90.19 904 LEU A CA 1
ATOM 7358 C C . LEU A 1 904 ? -15.303 14.174 21.993 1.00 90.19 904 LEU A C 1
ATOM 7360 O O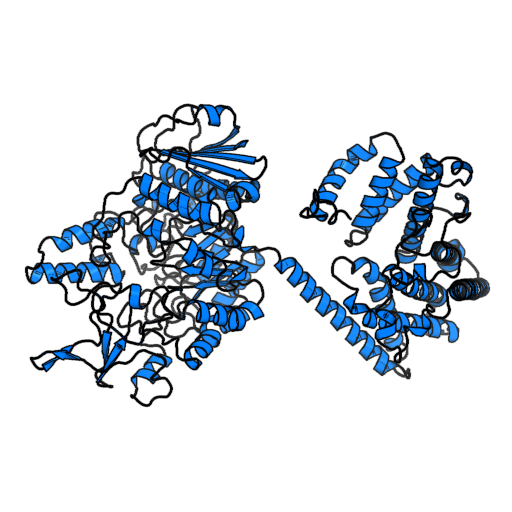 . LEU A 1 904 ? -15.374 13.593 20.881 1.00 90.19 904 LEU A O 1
#

Secondary structure (DSSP, 8-state):
--TTSGGGSS--HHHHHHHHHHHHHHHHHS---HHHHHHHHHHHHHHGGGT-HHHHHHHHHHHHHHHHHTTTTSGGGTTSHHHHHHHHHHHHHHHHHHHHHHHHTPPPSS-GGGS--PPPTTB--S--GGGTB--PPPTT-B--SS-HHHHHHHHHHIIIIISHHHHTS-HHHHHHHHHHHHHHHHHHHTTS-GGG-GGGTSSTT--GGGGTTB-HHHHHHHHHHHHHHHHHHHGGGGS--S-TT-----HHHHHHHHHHHHHHHHHHHHTGGG--TTTHHHHHHHHHHHHHHHHHHHHH-TT-TTHHHHHHHHHHHHHHHHHHHHHHHHHHTT--GGGS-EEEEE-HHHH--SSSSSS--HHHHHTTHHHHHHHT--EEEE---EE---TTTTSS-SEEEEE-TTT--HHHHHHHHHHHHHTT-EEEEEE--SB--TTSHHHHHHTT-TT-TTGGGB-EEPPEE-TT--EE-SS-BBPTTSSBSEEEETTTTEEEE-SS-TTSPBB-TT-HHHHHHHIIIIIIHHHTTT--EEEETTTT-SS--TT-PPPP---TT-SSB--GGGTTT-TTHHHHHHHHIIIIIGGGSS-EEEEEE-S---HHHHHHHH-GGG-S-SEEEETHHHHTTS-SSSTTTTS-----HHHHHHHHHHHHHTTTTSS---EE-S--TTS--HHHHHS--STTTHHHHHHHHHHHHHTSSSEEEEETTGGGT--PPPTT--GGG---HHHHHHHHHHHHHHHTTS-TTHHHHHHHHHHHH-THHHHSPP--SSSGGGGS-SS--SSPPPTTTTTS-HHHHHT-TTSHHHHHHHHHHHHHHTHHHHTTSEEEES-TT-SSEEEEEEEETTEEEEEEEE-SSS-EE-TTHHHHTTSEEEEESSSS-BTTEEPTT-EEEEE-

Sequence (904 aa):
MHRLEPAFADADPDAYMQTVLTLLPRILMEGIGLRTLETVVILFMYILPIGQASSAASLLAIAVRMLYSLGGNRYCVIHEAEGRHLRALFWLCYGLDKDMAIRFGHPPLMKDDDCDLQLPDNYVLSSSDHQFFIKALSSQELLFPSDIRLSLIKSKVYHLLYSDYGRGQPEARRLQYIRELDQELLDLKSSFPDSCWPDLFATENARNYTFHDLSLRGVNLHLEYYFCLGKIHGAVSACSQLSPQEWSFLPSSAELFYQESRSMLLYIYRIRDFLNWHTFWIHAQFILTAVLSLFRHLITDPNASTFGSDLQLLGNVVEIFTDLDHESRATRRTNNWWKEATVYQVYPASFKDSNGDGWGDIPGLVSKIPYLHSLGVDVVWLSPHYDSPMHDMGYDISDYEKVLPAYGTVEDVEKLIDECHQRGMKLILDLVVNHTSDEHAWFKESRSCRNNEKRDWYFWRPARYDEQGNRLPPTNYRGYFAGSTWTWDEQTQEYYLHLYAKEQPDLNWDNRATREAIYNSAIRFWLDKGVDGFRVDTVNKYSKRTDFPDAPVTDPKSYIQPAVEMWCNGPRIHEFLREMYDEALAPYGDVMTVGELANTPDPKDVLQYVGASAKQLSMVFHLDIGHIGMGSSLEDKYIFQQWKLTEMKAIVGKWQSFVEGTDGWTTAFCENHDNGRSVSRFGSDDPGFRERSAKMLALMMVTMTGTLFLYQGQEIGMINAPRDWSIDEFKDIEGLGYYREAERQAANGTDTSRPERIMDGLRILARDHARLPMQWDDSPNAGFTTGTPWMRTHDLYRDINVKKQESDPESVLSFWKTVLRLRKEYRDLFIHGAFEVVDFENLETFCFVKSREAKRALVALNFTSSPQPLTQAGMAGQMKLLVSNYPTSTLDTLQPYEGRIYIL

InterPro domains:
  IPR006047 Glycosyl hydrolase family 13, catalytic domain [PF00128] (345-827)
  IPR006047 Glycosyl hydrolase family 13, catalytic domain [SM00642] (345-763)
  IPR007219 Xylanolytic transcriptional activator, regulatory domain [PF04082] (34-185)
  IPR007219 Xylanolytic transcriptional activator, regulatory domain [SM00906] (56-126)
  IPR013780 Glycosyl hydrolase, all-beta [G3DSA:2.60.40.1180] (834-903)
  IPR017853 Glycoside hydrolase superfamily [SSF51445] (336-829)
  IPR045857 Oligo-1,6-glucosidase, domain 2 [G3DSA:3.90.400.10] (437-511)

Foldseek 3Di:
DCCVPPVCVPPDVVVVLVVLVVCLVVLLVDDLDDVSLVSLLVSLVQCLLLPNLVVSVVSLLVSVVSLVVVVLQDPVQCPDPSNVSSVLSVLQSLLVQLVSCLLVLHDGSDDPVSGDPDDDPQEPQFEDPVQWFDDDDDPSHRDYLADSLLSVLSNLLSCQQRDPNNLPDDPVSLVVSLVVSVVSLVVVLVRYPPLLRLVLQLDPPRDLVSNPGTDNSSLVHSLSSLVSLLSSLVSQVVNDPDDPPDPPDPVVSLVSNLSSLSSLLSNCLSCLVVDELSNPSVCVSSPVSSLVSLVVVCVVCVPDPCNVVSVVSNVSVVVSVVVRVVRVVVVVLVDLVLLLFEEEEDLQQFEFDDPFPQGHALVRVLVCLVVCVLLVGQEYEYEAQADAPCLQHRLQHQFQLFGHVRRHTPVSVLSVQVSQVVSNHAYAYAQNAQWHFCNHPLNVQLLQECPGPSVLQFDKAAFDADPVRDTHALAQAAALLGDDQWDADPNHRIITGHNYDPRTTGTQPVDPVSLVCSLVGNFQSVVVSPHQAYAYEPLQQNAFQPVRYYDDCPDPVGSHDHDCVRGGNHPCSLVSQQCCQVPRNPVSRSRAYEYAHPPPPDLVSQCCQFQPVSRGHVEYDDCQLLQQQADPGSLRRLLGDDDFVLSVVVVLQRQQFSPPPTNGFYEFENDDLFWFQCCLAQADPPPVCQQLLLLLVLLVRLQGAGRYYHYFLSLLRQGFADLPDDPVLDDRSSLVSSLVVQVVCLVVVVDVCRNVSSSVSCSHTGSVRSSARHQAEQPPSNNRRPYHHPHDHGPCSHPGHDVVQVPPCLGSNVSSSVSSVVSSVPVCFRHPFHKAFDPSPDRFKTWIWTDDDPKIKIKIWGRAQAKDFDPCLVVQVVFAWDDKNDPDDDSTIAHGGIITMTMD

Radius of gyration: 36.23 Å; chains: 1; bounding box: 100×88×73 Å